Protein AF-0000000075448294 (afdb_homodimer)

Structure (mmCIF, N/CA/C/O backbone):
data_AF-0000000075448294-model_v1
#
loop_
_entity.id
_entity.type
_entity.pdbx_description
1 polymer 'Transcription factor domain-containing protein'
#
loop_
_atom_site.group_PDB
_atom_site.id
_atom_site.type_symbol
_atom_site.label_atom_id
_atom_site.label_alt_id
_atom_site.label_comp_id
_atom_site.label_asym_id
_atom_site.label_entity_id
_atom_site.label_seq_id
_atom_site.pdbx_PDB_ins_code
_atom_site.Cartn_x
_atom_site.Cartn_y
_atom_site.Cartn_z
_atom_site.occupancy
_atom_site.B_iso_or_equiv
_atom_site.auth_seq_id
_atom_site.auth_comp_id
_atom_site.auth_asym_id
_atom_site.auth_atom_id
_atom_site.pdbx_PDB_model_num
ATOM 1 N N . MET A 1 1 ? 16.609 -16.453 -26.078 1 81.44 1 MET A N 1
ATOM 2 C CA . MET A 1 1 ? 15.391 -16.891 -26.766 1 81.44 1 MET A CA 1
ATOM 3 C C . MET A 1 1 ? 14.781 -18.109 -26.094 1 81.44 1 MET A C 1
ATOM 5 O O . MET A 1 1 ? 13.57 -18.172 -25.875 1 81.44 1 MET A O 1
ATOM 9 N N . ARG A 1 2 ? 15.641 -18.953 -25.547 1 88.62 2 ARG A N 1
ATOM 10 C CA . ARG A 1 2 ? 15.117 -20.141 -24.859 1 88.62 2 ARG A CA 1
ATOM 11 C C . ARG A 1 2 ? 14.398 -19.75 -23.578 1 88.62 2 ARG A C 1
ATOM 13 O O . ARG A 1 2 ? 13.32 -20.266 -23.281 1 88.62 2 ARG A O 1
ATOM 20 N N . LEU A 1 3 ? 14.961 -18.812 -22.859 1 92.94 3 LEU A N 1
ATOM 21 C CA . LEU A 1 3 ? 14.359 -18.359 -21.594 1 92.94 3 LEU A CA 1
ATOM 22 C C . LEU A 1 3 ? 12.977 -17.766 -21.844 1 92.94 3 LEU A C 1
ATOM 24 O O . LEU A 1 3 ? 12.031 -18.047 -21.109 1 92.94 3 LEU A O 1
ATOM 28 N N . LEU A 1 4 ? 12.898 -17 -22.859 1 94.06 4 LEU A N 1
ATOM 29 C CA . LEU A 1 4 ? 11.625 -16.344 -23.172 1 94.06 4 LEU A CA 1
ATOM 30 C C . LEU A 1 4 ? 10.594 -17.375 -23.625 1 94.06 4 LEU A C 1
ATOM 32 O O . LEU A 1 4 ? 9.422 -17.281 -23.281 1 94.06 4 LEU A O 1
ATOM 36 N N . GLY A 1 5 ? 11.047 -18.312 -24.406 1 94.44 5 GLY A N 1
ATOM 37 C CA . GLY A 1 5 ? 10.164 -19.391 -24.812 1 94.44 5 GLY A CA 1
ATOM 38 C C . GLY A 1 5 ? 9.609 -20.172 -23.641 1 94.44 5 GLY A C 1
ATOM 39 O O . GLY A 1 5 ? 8.414 -20.484 -23.594 1 94.44 5 GLY A O 1
ATOM 40 N N . ASP A 1 6 ? 10.508 -20.484 -22.703 1 95.94 6 ASP A N 1
ATOM 41 C CA . ASP A 1 6 ? 10.086 -21.234 -21.516 1 95.94 6 ASP A CA 1
ATOM 42 C C . ASP A 1 6 ? 9.109 -20.422 -20.672 1 95.94 6 ASP A C 1
ATOM 44 O O . ASP A 1 6 ? 8.188 -20.984 -20.078 1 95.94 6 ASP A O 1
ATOM 48 N N . TRP A 1 7 ? 9.344 -19.094 -20.578 1 97.25 7 TRP A N 1
ATOM 49 C CA . TRP A 1 7 ? 8.391 -18.266 -19.844 1 97.25 7 TRP A CA 1
ATOM 50 C C . TRP A 1 7 ? 6.98 -18.422 -20.406 1 97.25 7 TRP A C 1
ATOM 52 O O . TRP A 1 7 ? 6.035 -18.703 -19.656 1 97.25 7 TRP A O 1
ATOM 62 N N . PHE A 1 8 ? 6.809 -18.312 -21.688 1 97.06 8 PHE A N 1
ATOM 63 C CA . PHE A 1 8 ? 5.492 -18.359 -22.312 1 97.06 8 PHE A CA 1
ATOM 64 C C . PHE A 1 8 ? 4.934 -19.781 -22.281 1 97.06 8 PHE A C 1
ATOM 66 O O . PHE A 1 8 ? 3.729 -19.969 -22.094 1 97.06 8 PHE A O 1
ATOM 73 N N . ASN A 1 9 ? 5.766 -20.766 -22.375 1 95.38 9 ASN A N 1
ATOM 74 C CA . ASN A 1 9 ? 5.297 -22.141 -22.469 1 95.38 9 ASN A CA 1
ATOM 75 C C . ASN A 1 9 ? 4.953 -22.703 -21.094 1 95.38 9 ASN A C 1
ATOM 77 O O . ASN A 1 9 ? 4.031 -23.516 -20.969 1 95.38 9 ASN A O 1
ATOM 81 N N . VAL A 1 10 ? 5.703 -22.234 -20.094 1 95.56 10 VAL A N 1
ATOM 82 C CA . VAL A 1 10 ? 5.637 -22.938 -18.828 1 95.56 10 VAL A CA 1
ATOM 83 C C . VAL A 1 10 ? 5.086 -22.016 -17.75 1 95.56 10 VAL A C 1
ATOM 85 O O . VAL A 1 10 ? 4.301 -22.438 -16.891 1 95.56 10 VAL A O 1
ATOM 88 N N . ILE A 1 11 ? 5.398 -20.734 -17.734 1 96.62 11 ILE A N 1
ATOM 89 C CA . ILE A 1 11 ? 5.125 -19.844 -16.609 1 96.62 11 ILE A CA 1
ATOM 90 C C . ILE A 1 11 ? 3.867 -19.016 -16.891 1 96.62 11 ILE A C 1
ATOM 92 O O . ILE A 1 11 ? 3.096 -18.719 -15.984 1 96.62 11 ILE A O 1
ATOM 96 N N . HIS A 1 12 ? 3.59 -18.734 -18.125 1 97.5 12 HIS A N 1
ATOM 97 C CA . HIS A 1 12 ? 2.473 -17.906 -18.562 1 97.5 12 HIS A CA 1
ATOM 98 C C . HIS A 1 12 ? 1.155 -18.406 -17.984 1 97.5 12 HIS A C 1
ATOM 100 O O . HIS A 1 12 ? 0.31 -17.609 -17.578 1 97.5 12 HIS A O 1
ATOM 106 N N . PRO A 1 13 ? 0.866 -19.688 -17.859 1 97.69 13 PRO A N 1
ATOM 107 C CA . PRO A 1 13 ? -0.42 -20.156 -17.328 1 97.69 13 PRO A CA 1
ATOM 108 C C . PRO A 1 13 ? -0.688 -19.656 -15.906 1 97.69 13 PRO A C 1
ATOM 110 O O . PRO A 1 13 ? -1.845 -19.453 -15.523 1 97.69 13 PRO A O 1
ATOM 113 N N . LEU A 1 14 ? 0.4 -19.406 -15.188 1 97.94 14 LEU A N 1
ATOM 114 C CA . LEU A 1 14 ? 0.233 -18.953 -13.812 1 97.94 14 LEU A CA 1
ATOM 115 C C . LEU A 1 14 ? 0.312 -17.438 -13.727 1 97.94 14 LEU A C 1
ATOM 117 O O . LEU A 1 14 ? -0.159 -16.828 -12.758 1 97.94 14 LEU A O 1
ATOM 121 N N . ALA A 1 15 ? 0.949 -16.828 -14.664 1 98 15 ALA A N 1
ATOM 122 C CA . ALA A 1 15 ? 1.128 -15.375 -14.672 1 98 15 ALA A CA 1
ATOM 123 C C . ALA A 1 15 ? 0.874 -14.797 -16.062 1 98 15 ALA A C 1
ATOM 125 O O . ALA A 1 15 ? 1.783 -14.258 -16.703 1 98 15 ALA A O 1
ATOM 126 N N . PRO A 1 16 ? -0.396 -14.875 -16.484 1 98.19 16 PRO A N 1
ATOM 127 C CA . PRO A 1 16 ? -0.732 -14.445 -17.844 1 98.19 16 PRO A CA 1
ATOM 128 C C . PRO A 1 16 ? -0.773 -12.922 -17.984 1 98.19 16 PRO A C 1
ATOM 130 O O . PRO A 1 16 ? -1.819 -12.359 -18.312 1 98.19 16 PRO A O 1
ATOM 133 N N . ILE A 1 17 ? 0.398 -12.297 -17.891 1 98.31 17 ILE A N 1
ATOM 134 C CA . ILE A 1 17 ? 0.43 -10.844 -17.797 1 98.31 17 ILE A CA 1
ATOM 135 C C . ILE A 1 17 ? 1.196 -10.273 -19 1 98.31 17 ILE A C 1
ATOM 137 O O . ILE A 1 17 ? 1.538 -9.086 -19 1 98.31 17 ILE A O 1
ATOM 141 N N . LEU A 1 18 ? 1.558 -11.062 -20.031 1 98 18 LEU A N 1
ATOM 142 C CA . LEU A 1 18 ? 2.176 -10.609 -21.266 1 98 18 LEU A CA 1
ATOM 143 C C . LEU A 1 18 ? 1.473 -11.211 -22.484 1 98 18 LEU A C 1
ATOM 145 O O . LEU A 1 18 ? 1.037 -12.367 -22.438 1 98 18 LEU A O 1
ATOM 149 N N . LEU A 1 19 ? 1.337 -10.461 -23.484 1 96.44 19 LEU A N 1
ATOM 150 C CA . LEU A 1 19 ? 0.931 -10.961 -24.797 1 96.44 19 LEU A CA 1
ATOM 151 C C . LEU A 1 19 ? 2.143 -11.406 -25.609 1 96.44 19 LEU A C 1
ATOM 153 O O . LEU A 1 19 ? 3.008 -10.594 -25.938 1 96.44 19 LEU A O 1
ATOM 157 N N . ARG A 1 20 ? 2.141 -12.656 -25.953 1 95.88 20 ARG A N 1
ATOM 158 C CA . ARG A 1 20 ? 3.334 -13.242 -26.547 1 95.88 20 ARG A CA 1
ATOM 159 C C . ARG A 1 20 ? 3.686 -12.547 -27.859 1 95.88 20 ARG A C 1
ATOM 161 O O . ARG A 1 20 ? 4.82 -12.102 -28.047 1 95.88 20 ARG A O 1
ATOM 168 N N . ARG A 1 21 ? 2.742 -12.391 -28.781 1 93 21 ARG A N 1
ATOM 169 C CA . ARG A 1 21 ? 3.012 -11.82 -30.109 1 93 21 ARG A CA 1
ATOM 170 C C . ARG A 1 21 ? 3.516 -10.383 -29.984 1 93 21 ARG A C 1
ATOM 172 O O . ARG A 1 21 ? 4.512 -10.023 -30.609 1 93 21 ARG A O 1
ATOM 179 N N . ARG A 1 22 ? 2.85 -9.617 -29.203 1 92.81 22 ARG A N 1
ATOM 180 C CA . ARG A 1 22 ? 3.232 -8.227 -29 1 92.81 22 ARG A CA 1
ATOM 181 C C . ARG A 1 22 ? 4.633 -8.117 -28.406 1 92.81 22 ARG A C 1
ATOM 183 O O . ARG A 1 22 ? 5.438 -7.289 -28.844 1 92.81 22 ARG A O 1
ATOM 190 N N . PHE A 1 23 ? 4.93 -8.914 -27.453 1 95.88 23 PHE A N 1
ATOM 191 C CA . PHE A 1 23 ? 6.219 -8.914 -26.766 1 95.88 23 PHE A CA 1
ATOM 192 C C . PHE A 1 23 ? 7.34 -9.305 -27.734 1 95.88 23 PHE A C 1
ATOM 194 O O . PHE A 1 23 ? 8.352 -8.609 -27.828 1 95.88 23 PHE A O 1
ATOM 201 N N . LEU A 1 24 ? 7.121 -10.391 -28.438 1 94.38 24 LEU A N 1
ATOM 202 C CA . LEU A 1 24 ? 8.148 -10.906 -29.344 1 94.38 24 LEU A CA 1
ATOM 203 C C . LEU A 1 24 ? 8.352 -9.977 -30.531 1 94.38 24 LEU A C 1
ATOM 205 O O . LEU A 1 24 ? 9.477 -9.836 -31.031 1 94.38 24 LEU A O 1
ATOM 209 N N . GLN A 1 25 ? 7.293 -9.359 -31 1 92.94 25 GLN A N 1
ATOM 210 C CA . GLN A 1 25 ? 7.422 -8.383 -32.094 1 92.94 25 GLN A CA 1
ATOM 211 C C . GLN A 1 25 ? 8.281 -7.199 -31.656 1 92.94 25 GLN A C 1
ATOM 213 O O . GLN A 1 25 ? 9.156 -6.762 -32.406 1 92.94 25 GLN A O 1
ATOM 218 N N . ARG A 1 26 ? 8.031 -6.699 -30.438 1 95.38 26 ARG A N 1
ATOM 219 C CA . ARG A 1 26 ? 8.828 -5.59 -29.922 1 95.38 26 ARG A CA 1
ATOM 220 C C . ARG A 1 26 ? 10.297 -5.992 -29.797 1 95.38 26 ARG A C 1
ATOM 222 O O . ARG A 1 26 ? 11.188 -5.199 -30.094 1 95.38 26 ARG A O 1
ATOM 229 N N . LEU A 1 27 ? 10.508 -7.211 -29.359 1 95.38 27 LEU A N 1
ATOM 230 C CA . LEU A 1 27 ? 11.875 -7.707 -29.203 1 95.38 27 LEU A CA 1
ATOM 231 C C . LEU A 1 27 ? 12.57 -7.832 -30.547 1 95.38 27 LEU A C 1
ATOM 233 O O . LEU A 1 27 ? 13.719 -7.41 -30.703 1 95.38 27 LEU A O 1
ATOM 237 N N . GLN A 1 28 ? 11.891 -8.336 -31.516 1 93.44 28 GLN A N 1
ATOM 238 C CA . GLN A 1 28 ? 12.445 -8.547 -32.844 1 93.44 28 GLN A CA 1
ATOM 239 C C . GLN A 1 28 ? 12.75 -7.219 -33.531 1 93.44 28 GLN A C 1
ATOM 241 O O . GLN A 1 28 ? 13.703 -7.121 -34.312 1 93.44 28 GLN A O 1
ATOM 246 N N . GLN A 1 29 ? 11.961 -6.273 -33.219 1 95.12 29 GLN A N 1
ATOM 247 C CA . GLN A 1 29 ? 12.125 -4.953 -33.844 1 95.12 29 GLN A CA 1
ATOM 248 C C . GLN A 1 29 ? 13.258 -4.184 -33.156 1 95.12 29 GLN A C 1
ATOM 250 O O . GLN A 1 29 ? 13.547 -3.041 -33.531 1 95.12 29 GLN A O 1
ATOM 255 N N . GLY A 1 30 ? 13.844 -4.711 -32.125 1 95.81 30 GLY A N 1
ATOM 256 C CA . GLY A 1 30 ? 14.977 -4.086 -31.453 1 95.81 30 GLY A CA 1
ATOM 257 C C . GLY A 1 30 ? 14.57 -3.031 -30.438 1 95.81 30 GLY A C 1
ATOM 258 O O . GLY A 1 30 ? 15.367 -2.162 -30.078 1 95.81 30 GLY A O 1
ATOM 259 N N . VAL A 1 31 ? 13.375 -3.113 -29.969 1 96.31 31 VAL A N 1
ATOM 260 C CA . VAL A 1 31 ? 12.875 -2.111 -29.031 1 96.31 31 VAL A CA 1
ATOM 261 C C . VAL A 1 31 ? 13.68 -2.164 -27.734 1 96.31 31 VAL A C 1
ATOM 263 O O . VAL A 1 31 ? 13.898 -1.137 -27.094 1 96.31 31 VAL A O 1
ATOM 266 N N . ALA A 1 32 ? 14.164 -3.281 -27.312 1 95.69 32 ALA A N 1
ATOM 267 C CA . ALA A 1 32 ? 14.906 -3.451 -26.078 1 95.69 32 ALA A CA 1
ATOM 268 C C . ALA A 1 32 ? 16.234 -2.691 -26.125 1 95.69 32 ALA A C 1
ATOM 270 O O . ALA A 1 32 ? 16.812 -2.377 -25.078 1 95.69 32 ALA A O 1
ATOM 271 N N . ASP A 1 33 ? 16.703 -2.371 -27.328 1 95.31 33 ASP A N 1
ATOM 272 C CA . ASP A 1 33 ? 17.984 -1.683 -27.484 1 95.31 33 ASP A CA 1
ATOM 273 C C . ASP A 1 33 ? 17.828 -0.178 -27.266 1 95.31 33 ASP A C 1
ATOM 275 O O . ASP A 1 33 ? 18.797 0.519 -26.984 1 95.31 33 ASP A O 1
ATOM 279 N N . VAL A 1 34 ? 16.609 0.287 -27.422 1 95.62 34 VAL A N 1
ATOM 280 C CA . VAL A 1 34 ? 16.438 1.736 -27.391 1 95.62 34 VAL A CA 1
ATOM 281 C C . VAL A 1 34 ? 15.523 2.133 -26.234 1 95.62 34 VAL A C 1
ATOM 283 O O . VAL A 1 34 ? 15.578 3.266 -25.766 1 95.62 34 VAL A O 1
ATOM 286 N N . ASP A 1 35 ? 14.664 1.287 -25.859 1 96.06 35 ASP A N 1
ATOM 287 C CA . ASP A 1 35 ? 13.734 1.533 -24.766 1 96.06 35 ASP A CA 1
ATOM 288 C C . ASP A 1 35 ? 14.18 0.826 -23.484 1 96.06 35 ASP A C 1
ATOM 290 O O . ASP A 1 35 ? 14.016 -0.388 -23.359 1 96.06 35 ASP A O 1
ATOM 294 N N . ALA A 1 36 ? 14.648 1.613 -22.547 1 94.75 36 ALA A N 1
ATOM 295 C CA . ALA A 1 36 ? 15.219 1.085 -21.312 1 94.75 36 ALA A CA 1
ATOM 296 C C . ALA A 1 36 ? 14.172 0.316 -20.516 1 94.75 36 ALA A C 1
ATOM 298 O O . ALA A 1 36 ? 14.492 -0.686 -19.859 1 94.75 36 ALA A O 1
ATOM 299 N N . GLU A 1 37 ? 13.039 0.784 -20.547 1 95.81 37 GLU A N 1
ATOM 300 C CA . GLU A 1 37 ? 11.977 0.133 -19.781 1 95.81 37 GLU A CA 1
ATOM 301 C C . GLU A 1 37 ? 11.648 -1.242 -20.359 1 95.81 37 GLU A C 1
ATOM 303 O O . GLU A 1 37 ? 11.516 -2.217 -19.609 1 95.81 37 GLU A O 1
ATOM 308 N N . PHE A 1 38 ? 11.492 -1.308 -21.672 1 97.94 38 PHE A N 1
ATOM 309 C CA . PHE A 1 38 ? 11.227 -2.604 -22.297 1 97.94 38 PHE A CA 1
ATOM 310 C C . PHE A 1 38 ? 12.422 -3.539 -22.109 1 97.94 38 PHE A C 1
ATOM 312 O O . PHE A 1 38 ? 12.242 -4.742 -21.906 1 97.94 38 PHE A O 1
ATOM 319 N N . CYS A 1 39 ? 13.609 -2.975 -22.219 1 98.44 39 CYS A N 1
ATOM 320 C CA . CYS A 1 39 ? 14.797 -3.779 -21.938 1 98.44 39 CYS A CA 1
ATOM 321 C C . CYS A 1 39 ? 14.727 -4.383 -20.547 1 98.44 39 CYS A C 1
ATOM 323 O O . CYS A 1 39 ? 14.992 -5.57 -20.359 1 98.44 39 CYS A O 1
ATOM 325 N N . GLY A 1 40 ? 14.375 -3.555 -19.547 1 98.38 40 GLY A N 1
ATOM 326 C CA . GLY A 1 40 ? 14.195 -4.047 -18.188 1 98.38 40 GLY A CA 1
ATOM 327 C C . GLY A 1 40 ? 13.133 -5.133 -18.078 1 98.38 40 GLY A C 1
ATOM 328 O O . GLY A 1 40 ? 13.297 -6.09 -17.328 1 98.38 40 GLY A O 1
ATOM 329 N N . LEU A 1 41 ? 12.055 -4.973 -18.812 1 98.62 41 LEU A N 1
ATOM 330 C CA . LEU A 1 41 ? 11.008 -5.984 -18.828 1 98.62 41 LEU A CA 1
ATOM 331 C C . LEU A 1 41 ? 11.539 -7.316 -19.344 1 98.62 41 LEU A C 1
ATOM 333 O O . LEU A 1 41 ? 11.266 -8.367 -18.766 1 98.62 41 LEU A O 1
ATOM 337 N N . VAL A 1 42 ? 12.305 -7.246 -20.438 1 98.56 42 VAL A N 1
ATOM 338 C CA . VAL A 1 42 ? 12.883 -8.453 -21.016 1 98.56 42 VAL A CA 1
ATOM 339 C C . VAL A 1 42 ? 13.766 -9.148 -19.984 1 98.56 42 VAL A C 1
ATOM 341 O O . VAL A 1 42 ? 13.648 -10.352 -19.766 1 98.56 42 VAL A O 1
ATOM 344 N N . ILE A 1 43 ? 14.641 -8.398 -19.328 1 98.38 43 ILE A N 1
ATOM 345 C CA . ILE A 1 43 ? 15.547 -8.938 -18.328 1 98.38 43 ILE A CA 1
ATOM 346 C C . ILE A 1 43 ? 14.742 -9.523 -17.156 1 98.38 43 ILE A C 1
ATOM 348 O O . ILE A 1 43 ? 15.094 -10.57 -16.625 1 98.38 43 ILE A O 1
ATOM 352 N N . SER A 1 44 ? 13.656 -8.836 -16.781 1 98.56 44 SER A N 1
ATOM 353 C CA . SER A 1 44 ? 12.82 -9.305 -15.68 1 98.56 44 SER A CA 1
ATOM 354 C C . SER A 1 44 ? 12.172 -10.641 -16.016 1 98.56 44 SER A C 1
ATOM 356 O O . SER A 1 44 ? 12 -11.492 -15.133 1 98.56 44 SER A O 1
ATOM 358 N N . VAL A 1 45 ? 11.734 -10.852 -17.25 1 98.5 45 VAL A N 1
ATOM 359 C CA . VAL A 1 45 ? 11.164 -12.117 -17.688 1 98.5 45 VAL A CA 1
ATOM 360 C C . VAL A 1 45 ? 12.203 -13.227 -17.578 1 98.5 45 VAL A C 1
ATOM 362 O O . VAL A 1 45 ? 11.898 -14.336 -17.125 1 98.5 45 VAL A O 1
ATOM 365 N N . CYS A 1 46 ? 13.43 -12.906 -17.969 1 98.12 46 CYS A N 1
ATOM 366 C CA . CYS A 1 46 ? 14.516 -13.875 -17.828 1 98.12 46 CYS A CA 1
ATOM 367 C C . CYS A 1 46 ? 14.734 -14.25 -16.375 1 98.12 46 CYS A C 1
ATOM 369 O O . CYS A 1 46 ? 14.875 -15.43 -16.047 1 98.12 46 CYS A O 1
ATOM 371 N N . ALA A 1 47 ? 14.75 -13.234 -15.492 1 97.81 47 ALA A N 1
ATOM 372 C CA . ALA A 1 47 ? 14.93 -13.484 -14.062 1 97.81 47 ALA A CA 1
ATOM 373 C C . ALA A 1 47 ? 13.812 -14.367 -13.516 1 97.81 47 ALA A C 1
ATOM 375 O O . ALA A 1 47 ? 14.078 -15.328 -12.781 1 97.81 47 ALA A O 1
ATOM 376 N N . ALA A 1 48 ? 12.594 -14.07 -13.859 1 97.31 48 ALA A N 1
ATOM 377 C CA . ALA A 1 48 ? 11.445 -14.836 -13.383 1 97.31 48 ALA A CA 1
ATOM 378 C C . ALA A 1 48 ? 11.5 -16.281 -13.883 1 97.31 48 ALA A C 1
ATOM 380 O O . ALA A 1 48 ? 11.156 -17.203 -13.148 1 97.31 48 ALA A O 1
ATOM 381 N N . THR A 1 49 ? 11.922 -16.453 -15.125 1 97.44 49 THR A N 1
ATOM 382 C CA . THR A 1 49 ? 12.023 -17.797 -15.703 1 97.44 49 THR A CA 1
ATOM 383 C C . THR A 1 49 ? 13.078 -18.609 -14.969 1 97.44 49 THR A C 1
ATOM 385 O O . THR A 1 49 ? 12.82 -19.75 -14.578 1 97.44 49 THR A O 1
ATOM 388 N N . LYS A 1 50 ? 14.227 -18 -14.789 1 96 50 LYS A N 1
ATOM 389 C CA . LYS A 1 50 ? 15.297 -18.703 -14.094 1 96 50 LYS A CA 1
ATOM 390 C C . LYS A 1 50 ? 14.883 -19.047 -12.664 1 96 50 LYS A C 1
ATOM 392 O O . LYS A 1 50 ? 15.188 -20.125 -12.164 1 96 50 LYS A O 1
ATOM 397 N N . ALA A 1 51 ? 14.211 -18.125 -12.008 1 95 51 ALA A N 1
ATOM 398 C CA . ALA A 1 51 ? 13.773 -18.359 -10.633 1 95 51 ALA A CA 1
ATOM 399 C C . ALA A 1 51 ? 12.758 -19.5 -10.562 1 95 51 ALA A C 1
ATOM 401 O O . ALA A 1 51 ? 12.742 -20.266 -9.602 1 95 51 ALA A O 1
ATOM 402 N N . THR A 1 52 ? 11.875 -19.625 -11.555 1 94.56 52 THR A N 1
ATOM 403 C CA . THR A 1 52 ? 10.805 -20.609 -11.578 1 94.56 52 THR A CA 1
ATOM 404 C C . THR A 1 52 ? 11.359 -21.984 -11.969 1 94.56 52 THR A C 1
ATOM 406 O O . THR A 1 52 ? 10.883 -23.016 -11.477 1 94.56 52 THR A O 1
ATOM 409 N N . LEU A 1 53 ? 12.375 -21.953 -12.906 1 93.12 53 LEU A N 1
ATOM 410 C CA . LEU A 1 53 ? 12.969 -23.203 -13.406 1 93.12 53 LEU A CA 1
ATOM 411 C C . LEU A 1 53 ? 14.453 -23.266 -13.062 1 93.12 53 LEU A C 1
ATOM 413 O O . LEU A 1 53 ? 15.297 -23.25 -13.961 1 93.12 53 LEU A O 1
ATOM 417 N N . PRO A 1 54 ? 14.719 -23.453 -11.828 1 88.31 54 PRO A N 1
ATOM 418 C CA . PRO A 1 54 ? 16.125 -23.406 -11.422 1 88.31 54 PRO A CA 1
ATOM 419 C C . PRO A 1 54 ? 16.953 -24.547 -12.023 1 88.31 54 PRO A C 1
ATOM 421 O O . PRO A 1 54 ? 18.172 -24.422 -12.164 1 88.31 54 PRO A O 1
ATOM 424 N N . ARG A 1 55 ? 16.344 -25.609 -12.406 1 87.12 55 ARG A N 1
ATOM 425 C CA . ARG A 1 55 ? 17.047 -26.766 -12.945 1 87.12 55 ARG A CA 1
ATOM 426 C C . ARG A 1 55 ? 17.281 -26.609 -14.438 1 87.12 55 ARG A C 1
ATOM 428 O O . ARG A 1 55 ? 18.047 -27.391 -15.039 1 87.12 55 ARG A O 1
ATOM 435 N N . GLY A 1 56 ? 16.609 -25.625 -15 1 87.31 56 GLY A N 1
ATOM 436 C CA . GLY A 1 56 ? 16.828 -25.375 -16.406 1 87.31 56 GLY A CA 1
ATOM 437 C C . GLY A 1 56 ? 18.234 -24.859 -16.719 1 87.31 56 GLY A C 1
ATOM 438 O O . GLY A 1 56 ? 18.797 -24.094 -15.938 1 87.31 56 GLY A O 1
ATOM 439 N N . ASP A 1 57 ? 18.734 -25.344 -17.859 1 89.25 57 ASP A N 1
ATOM 440 C CA . ASP A 1 57 ? 20.062 -24.875 -18.297 1 89.25 57 ASP A CA 1
ATOM 441 C C . ASP A 1 57 ? 19.938 -23.594 -19.109 1 89.25 57 ASP A C 1
ATOM 443 O O . ASP A 1 57 ? 19.594 -23.625 -20.297 1 89.25 57 ASP A O 1
ATOM 447 N N . TYR A 1 58 ? 20.25 -22.516 -18.469 1 92.56 58 TYR A N 1
ATOM 448 C CA . TYR A 1 58 ? 20.156 -21.219 -19.125 1 92.56 58 TYR A CA 1
ATOM 449 C C . TYR A 1 58 ? 21.516 -20.516 -19.156 1 92.56 58 TYR A C 1
ATOM 451 O O . TYR A 1 58 ? 21.578 -19.281 -19.125 1 92.56 58 TYR A O 1
ATOM 459 N N . GLY A 1 59 ? 22.594 -21.359 -19.125 1 91.12 59 GLY A N 1
ATOM 460 C CA . GLY A 1 59 ? 23.922 -20.766 -19.156 1 91.12 59 GLY A CA 1
ATOM 461 C C . GLY A 1 59 ? 24.234 -19.969 -17.906 1 91.12 59 GLY A C 1
ATOM 462 O O . GLY A 1 59 ? 24.031 -20.453 -16.781 1 91.12 59 GLY A O 1
ATOM 463 N N . PRO A 1 60 ? 24.766 -18.797 -18.078 1 90.69 60 PRO A N 1
ATOM 464 C CA . PRO A 1 60 ? 25.219 -18 -16.922 1 90.69 60 PRO A CA 1
ATOM 465 C C . PRO A 1 60 ? 24.094 -17.188 -16.297 1 90.69 60 PRO A C 1
ATOM 467 O O . PRO A 1 60 ? 24.312 -16.469 -15.32 1 90.69 60 PRO A O 1
ATOM 470 N N . VAL A 1 61 ? 22.922 -17.297 -16.797 1 94.19 61 VAL A N 1
ATOM 471 C CA . VAL A 1 61 ? 21.812 -16.453 -16.328 1 94.19 61 VAL A CA 1
ATOM 472 C C . VAL A 1 61 ? 21.375 -16.906 -14.93 1 94.19 61 VAL A C 1
ATOM 474 O O . VAL A 1 61 ? 21.094 -18.094 -14.719 1 94.19 61 VAL A O 1
ATOM 477 N N . THR A 1 62 ? 21.484 -16.031 -13.992 1 95.12 62 THR A N 1
ATOM 478 C CA . THR A 1 62 ? 20.938 -16.188 -12.648 1 95.12 62 THR A CA 1
ATOM 479 C C . THR A 1 62 ? 20.062 -14.977 -12.289 1 95.12 62 THR A C 1
ATOM 481 O O . THR A 1 62 ? 20.125 -13.945 -12.953 1 95.12 62 THR A O 1
ATOM 484 N N . VAL A 1 63 ? 19.25 -15.18 -11.305 1 95.81 63 VAL A N 1
ATOM 485 C CA . VAL A 1 63 ? 18.453 -14.055 -10.859 1 95.81 63 VAL A CA 1
ATOM 486 C C . VAL A 1 63 ? 19.359 -12.906 -10.422 1 95.81 63 VAL A C 1
ATOM 488 O O . VAL A 1 63 ? 19.125 -11.75 -10.789 1 95.81 63 VAL A O 1
ATOM 491 N N . ASP A 1 64 ? 20.453 -13.211 -9.711 1 95.31 64 ASP A N 1
ATOM 492 C CA . ASP A 1 64 ? 21.391 -12.195 -9.242 1 95.31 64 ASP A CA 1
ATOM 493 C C . ASP A 1 64 ? 22.078 -11.5 -10.414 1 95.31 64 ASP A C 1
ATOM 495 O O . ASP A 1 64 ? 22.297 -10.289 -10.383 1 95.31 64 ASP A O 1
ATOM 499 N N . TYR A 1 65 ? 22.406 -12.281 -11.391 1 96.88 65 TYR A N 1
ATOM 500 C CA . TYR A 1 65 ? 23 -11.688 -12.586 1 96.88 65 TYR A CA 1
ATOM 501 C C . TYR A 1 65 ? 22.047 -10.688 -13.234 1 96.88 65 TYR A C 1
ATOM 503 O O . TYR A 1 65 ? 22.469 -9.609 -13.648 1 96.88 65 TYR A O 1
ATOM 511 N N . CYS A 1 66 ? 20.766 -11.062 -13.352 1 97.75 66 CYS A N 1
ATOM 512 C CA . CYS A 1 66 ? 19.766 -10.188 -13.945 1 97.75 66 CYS A CA 1
ATOM 513 C C . CYS A 1 66 ? 19.609 -8.906 -13.125 1 97.75 66 CYS A C 1
ATOM 515 O O . CYS A 1 66 ? 19.547 -7.809 -13.688 1 97.75 66 CYS A O 1
ATOM 517 N N . VAL A 1 67 ? 19.578 -9.078 -11.82 1 97.25 67 VAL A N 1
ATOM 518 C CA . VAL A 1 67 ? 19.438 -7.941 -10.922 1 97.25 67 VAL A CA 1
ATOM 519 C C . VAL A 1 67 ? 20.641 -7.02 -11.039 1 97.25 67 VAL A C 1
ATOM 521 O O . VAL A 1 67 ? 20.5 -5.797 -11.133 1 97.25 67 VAL A O 1
ATOM 524 N N . ASP A 1 68 ? 21.859 -7.594 -11.086 1 97.31 68 ASP A N 1
ATOM 525 C CA . ASP A 1 68 ? 23.094 -6.824 -11.273 1 97.31 68 ASP A CA 1
ATOM 526 C C . ASP A 1 68 ? 23.062 -6.07 -12.602 1 97.31 68 ASP A C 1
ATOM 528 O O . ASP A 1 68 ? 23.516 -4.926 -12.68 1 97.31 68 ASP A O 1
ATOM 532 N N . PHE A 1 69 ? 22.578 -6.734 -13.586 1 97.38 69 PHE A N 1
ATOM 533 C CA . PHE A 1 69 ? 22.5 -6.141 -14.914 1 97.38 69 PHE A CA 1
ATOM 534 C C . PHE A 1 69 ? 21.578 -4.926 -14.906 1 97.38 69 PHE A C 1
ATOM 536 O O . PHE A 1 69 ? 21.906 -3.887 -15.484 1 97.38 69 PHE A O 1
ATOM 543 N N . LEU A 1 70 ? 20.375 -5.051 -14.266 1 97.69 70 LEU A N 1
ATOM 544 C CA . LEU A 1 70 ? 19.438 -3.945 -14.172 1 97.69 70 LEU A CA 1
ATOM 545 C C . LEU A 1 70 ? 20.078 -2.738 -13.492 1 97.69 70 LEU A C 1
ATOM 547 O O . LEU A 1 70 ? 19.984 -1.617 -13.992 1 97.69 70 LEU A O 1
ATOM 551 N N . ASP A 1 71 ? 20.766 -2.965 -12.414 1 96.31 71 ASP A N 1
ATOM 552 C CA . ASP A 1 71 ? 21.375 -1.882 -11.656 1 96.31 71 ASP A CA 1
ATOM 553 C C . ASP A 1 71 ? 22.547 -1.271 -12.422 1 96.31 71 ASP A C 1
ATOM 555 O O . ASP A 1 71 ? 22.672 -0.047 -12.5 1 96.31 71 ASP A O 1
ATOM 559 N N . ALA A 1 72 ? 23.391 -2.1 -13.016 1 96.38 72 ALA A N 1
ATOM 560 C CA . ALA A 1 72 ? 24.594 -1.646 -13.719 1 96.38 72 ALA A CA 1
ATOM 561 C C . ALA A 1 72 ? 24.234 -0.767 -14.906 1 96.38 72 ALA A C 1
ATOM 563 O O . ALA A 1 72 ? 24.953 0.168 -15.25 1 96.38 72 ALA A O 1
ATOM 564 N N . HIS A 1 73 ? 23.109 -1.056 -15.5 1 95.94 73 HIS A N 1
ATOM 565 C CA . HIS A 1 73 ? 22.75 -0.339 -16.719 1 95.94 73 HIS A CA 1
ATOM 566 C C . HIS A 1 73 ? 21.641 0.674 -16.453 1 95.94 73 HIS A C 1
ATOM 568 O O . HIS A 1 73 ? 21.094 1.265 -17.391 1 95.94 73 HIS A O 1
ATOM 574 N N . GLY A 1 74 ? 21.25 0.823 -15.234 1 93.56 74 GLY A N 1
ATOM 575 C CA . GLY A 1 74 ? 20.266 1.82 -14.844 1 93.56 74 GLY A CA 1
ATOM 576 C C . GLY A 1 74 ? 18.891 1.541 -15.398 1 93.56 74 GLY A C 1
ATOM 577 O O . GLY A 1 74 ? 18.156 2.467 -15.766 1 93.56 74 GLY A O 1
ATOM 578 N N . LEU A 1 75 ? 18.562 0.235 -15.555 1 95.38 75 LEU A N 1
ATOM 579 C CA . LEU A 1 75 ? 17.266 -0.149 -16.062 1 95.38 75 LEU A CA 1
ATOM 580 C C . LEU A 1 75 ? 16.219 -0.171 -14.953 1 95.38 75 LEU A C 1
ATOM 582 O O . LEU A 1 75 ? 16.516 -0.596 -13.836 1 95.38 75 LEU A O 1
ATOM 586 N N . LEU A 1 76 ? 14.961 0.298 -15.188 1 94.81 76 LEU A N 1
ATOM 587 C CA . LEU A 1 76 ? 13.82 0.333 -14.281 1 94.81 76 LEU A CA 1
ATOM 588 C C . LEU A 1 76 ? 14.094 1.262 -13.102 1 94.81 76 LEU A C 1
ATOM 590 O O . LEU A 1 76 ? 13.562 1.058 -12.008 1 94.81 76 LEU A O 1
ATOM 594 N N . LYS A 1 77 ? 14.977 2.176 -13.297 1 91.06 77 LYS A N 1
ATOM 595 C CA . LYS A 1 77 ? 15.258 3.16 -12.258 1 91.06 77 LYS A CA 1
ATOM 596 C C . LYS A 1 77 ? 14.211 4.266 -12.242 1 91.06 77 LYS A C 1
ATOM 598 O O . LYS A 1 77 ? 13.75 4.703 -13.297 1 91.06 77 LYS A O 1
ATOM 603 N N . SER A 1 78 ? 13.844 4.605 -11.031 1 88.44 78 SER A N 1
ATOM 604 C CA . SER A 1 78 ? 12.891 5.707 -10.906 1 88.44 78 SER A CA 1
ATOM 605 C C . SER A 1 78 ? 13.609 7.039 -10.727 1 88.44 78 SER A C 1
ATOM 607 O O . SER A 1 78 ? 14.734 7.082 -10.211 1 88.44 78 SER A O 1
ATOM 609 N N . GLN A 1 79 ? 13.023 8.062 -11.336 1 90.88 79 GLN A N 1
ATOM 610 C CA . GLN A 1 79 ? 13.453 9.438 -11.133 1 90.88 79 GLN A CA 1
ATOM 611 C C . GLN A 1 79 ? 12.328 10.297 -10.57 1 90.88 79 GLN A C 1
ATOM 613 O O . GLN A 1 79 ? 11.164 10.109 -10.93 1 90.88 79 GLN A O 1
ATOM 618 N N . PHE A 1 80 ? 12.68 11.25 -9.734 1 91.06 80 PHE A N 1
ATOM 619 C CA . PHE A 1 80 ? 11.68 12.109 -9.125 1 91.06 80 PHE A CA 1
ATOM 620 C C . PHE A 1 80 ? 11.117 13.102 -10.141 1 91.06 80 PHE A C 1
ATOM 622 O O . PHE A 1 80 ? 9.977 13.555 -10.008 1 91.06 80 PHE A O 1
ATOM 629 N N . THR A 1 81 ? 11.836 13.422 -11.188 1 91.19 81 THR A N 1
ATOM 630 C CA . THR A 1 81 ? 11.453 14.453 -12.148 1 91.19 81 THR A CA 1
ATOM 631 C C . THR A 1 81 ? 10.523 13.875 -13.211 1 91.19 81 THR A C 1
ATOM 633 O O . THR A 1 81 ? 9.945 14.625 -14.008 1 91.19 81 THR A O 1
ATOM 636 N N . ARG A 1 82 ? 10.383 12.562 -13.148 1 90.88 82 ARG A N 1
ATOM 637 C CA . ARG A 1 82 ? 9.594 11.93 -14.203 1 90.88 82 ARG A CA 1
ATOM 638 C C . ARG A 1 82 ? 8.555 10.984 -13.617 1 90.88 82 ARG A C 1
ATOM 640 O O . ARG A 1 82 ? 8.727 10.469 -12.516 1 90.88 82 ARG A O 1
ATOM 647 N N . ASP A 1 83 ? 7.453 10.836 -14.453 1 90.06 83 ASP A N 1
ATOM 648 C CA . 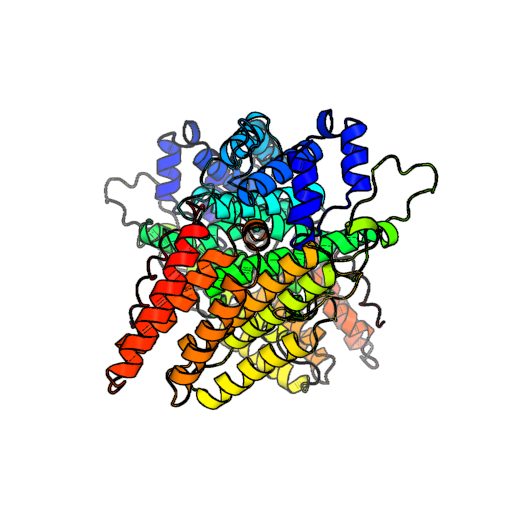ASP A 1 83 ? 6.484 9.805 -14.102 1 90.06 83 ASP A CA 1
ATOM 649 C C . ASP A 1 83 ? 7.098 8.414 -14.219 1 90.06 83 ASP A C 1
ATOM 651 O O . ASP A 1 83 ? 7.715 8.078 -15.234 1 90.06 83 ASP A O 1
ATOM 655 N N . SER A 1 84 ? 6.844 7.645 -13.188 1 88.31 84 SER A N 1
ATOM 656 C CA . SER A 1 84 ? 7.609 6.41 -13.078 1 88.31 84 SER A CA 1
ATOM 657 C C . SER A 1 84 ? 6.742 5.191 -13.383 1 88.31 84 SER A C 1
ATOM 659 O O . SER A 1 84 ? 7.258 4.09 -13.578 1 88.31 84 SER A O 1
ATOM 661 N N . PHE A 1 85 ? 5.473 5.352 -13.523 1 95.75 85 PHE A N 1
ATOM 662 C CA . PHE A 1 85 ? 4.641 4.16 -13.609 1 95.75 85 PHE A CA 1
ATOM 663 C C . PHE A 1 85 ? 4.234 3.887 -15.055 1 95.75 85 PHE A C 1
ATOM 665 O O . PHE A 1 85 ? 3.777 4.789 -15.758 1 95.75 85 PHE A O 1
ATOM 672 N N . SER A 1 86 ? 4.484 2.791 -15.5 1 96.69 86 SER A N 1
ATOM 673 C CA . SER A 1 86 ? 4.023 2.248 -16.766 1 96.69 86 SER A CA 1
ATOM 674 C C . SER A 1 86 ? 3.701 0.761 -16.656 1 96.69 86 SER A C 1
ATOM 676 O O . SER A 1 86 ? 4.125 0.103 -15.703 1 96.69 86 SER A O 1
ATOM 678 N N . MET A 1 87 ? 3.002 0.251 -17.594 1 96.94 87 MET A N 1
ATOM 679 C CA . MET A 1 87 ? 2.635 -1.162 -17.578 1 96.94 87 MET A CA 1
ATOM 680 C C . MET A 1 87 ? 3.875 -2.049 -17.609 1 96.94 87 MET A C 1
ATOM 682 O O . MET A 1 87 ? 4 -2.969 -16.797 1 96.94 87 MET A O 1
ATOM 686 N N . ASP A 1 88 ? 4.785 -1.749 -18.484 1 97.81 88 ASP A N 1
ATOM 687 C CA . ASP A 1 88 ? 6.008 -2.531 -18.625 1 97.81 88 ASP A CA 1
ATOM 688 C C . ASP A 1 88 ? 6.797 -2.541 -17.312 1 97.81 88 ASP A C 1
ATOM 690 O O . ASP A 1 88 ? 7.262 -3.594 -16.875 1 97.81 88 ASP A O 1
ATOM 694 N N . ARG A 1 89 ? 6.898 -1.376 -16.734 1 97.94 89 ARG A N 1
ATOM 695 C CA . ARG A 1 89 ? 7.664 -1.265 -15.508 1 97.94 89 ARG A CA 1
ATOM 696 C C . ARG A 1 89 ? 6.996 -2.037 -14.375 1 97.94 89 ARG A C 1
ATOM 698 O O . ARG A 1 89 ? 7.668 -2.719 -13.594 1 97.94 89 ARG A O 1
ATOM 705 N N . CYS A 1 90 ? 5.691 -1.915 -14.227 1 98.5 90 CYS A N 1
ATOM 706 C CA . CYS A 1 90 ? 4.977 -2.613 -13.164 1 98.5 90 CYS A CA 1
ATOM 707 C C . CYS A 1 90 ? 5.125 -4.125 -13.305 1 98.5 90 CYS A C 1
ATOM 709 O O . CYS A 1 90 ? 5.375 -4.824 -12.32 1 98.5 90 CYS A O 1
ATOM 711 N N . ILE A 1 91 ? 5.004 -4.648 -14.516 1 98.81 91 ILE A N 1
ATOM 712 C CA . ILE A 1 91 ? 5.156 -6.078 -14.758 1 98.81 91 ILE A CA 1
ATOM 713 C C . ILE A 1 91 ? 6.59 -6.504 -14.453 1 98.81 91 ILE A C 1
ATOM 715 O O . ILE A 1 91 ? 6.82 -7.543 -13.828 1 98.81 91 ILE A O 1
ATOM 719 N N . ALA A 1 92 ? 7.52 -5.68 -14.938 1 98.81 92 ALA A N 1
ATOM 720 C CA . ALA A 1 92 ? 8.93 -5.984 -14.695 1 98.81 92 ALA A CA 1
ATOM 721 C C . ALA A 1 92 ? 9.219 -6.066 -13.195 1 98.81 92 ALA A C 1
ATOM 723 O O . ALA A 1 92 ? 9.906 -6.984 -12.742 1 98.81 92 ALA A O 1
ATOM 724 N N . LEU A 1 93 ? 8.695 -5.121 -12.438 1 98.62 93 LEU A N 1
ATOM 725 C CA . LEU A 1 93 ? 8.93 -5.086 -11 1 98.62 93 LEU A CA 1
ATOM 726 C C . LEU A 1 93 ? 8.25 -6.258 -10.305 1 98.62 93 LEU A C 1
ATOM 728 O O . LEU A 1 93 ? 8.789 -6.82 -9.352 1 98.62 93 LEU A O 1
ATOM 732 N N . TYR A 1 94 ? 7.09 -6.645 -10.742 1 98.75 94 TYR A N 1
ATOM 733 C CA . TYR A 1 94 ? 6.449 -7.852 -10.227 1 98.75 94 TYR A CA 1
ATOM 734 C C . TYR A 1 94 ? 7.332 -9.07 -10.445 1 98.75 94 TYR A C 1
ATOM 736 O O . TYR A 1 94 ? 7.547 -9.859 -9.516 1 98.75 94 TYR A O 1
ATOM 744 N N . ASN A 1 95 ? 7.848 -9.195 -11.672 1 98.69 95 ASN A N 1
ATOM 745 C CA . ASN A 1 95 ? 8.711 -10.328 -12.016 1 98.69 95 ASN A CA 1
ATOM 746 C C . ASN A 1 95 ? 9.961 -10.352 -11.141 1 98.69 95 ASN A C 1
ATOM 748 O O . ASN A 1 95 ? 10.32 -11.398 -10.602 1 98.69 95 ASN A O 1
ATOM 752 N N . ILE A 1 96 ? 10.594 -9.219 -11.062 1 98.25 96 ILE A N 1
ATOM 753 C CA . ILE A 1 96 ? 11.852 -9.141 -10.32 1 98.25 96 ILE A CA 1
ATOM 754 C C . ILE A 1 96 ? 11.594 -9.414 -8.844 1 98.25 96 ILE A C 1
ATOM 756 O O . ILE A 1 96 ? 12.359 -10.148 -8.203 1 98.25 96 ILE A O 1
ATOM 760 N N . GLY A 1 97 ? 10.539 -8.805 -8.312 1 97.62 97 GLY A N 1
ATOM 761 C CA . GLY A 1 97 ? 10.195 -9.031 -6.918 1 97.62 97 GLY A CA 1
ATOM 762 C C . GLY A 1 97 ? 9.93 -10.492 -6.602 1 97.62 97 GLY A C 1
ATOM 763 O O . GLY A 1 97 ? 10.445 -11.023 -5.617 1 97.62 97 GLY A O 1
ATOM 764 N N . THR A 1 98 ? 9.148 -11.148 -7.402 1 96.75 98 THR A N 1
ATOM 765 C CA . THR A 1 98 ? 8.82 -12.555 -7.188 1 96.75 98 THR A CA 1
ATOM 766 C C . THR A 1 98 ? 10.062 -13.422 -7.359 1 96.75 98 THR A C 1
ATOM 768 O O . THR A 1 98 ? 10.258 -14.383 -6.613 1 96.75 98 THR A O 1
ATOM 771 N N . ALA A 1 99 ? 10.891 -13.062 -8.359 1 96.69 99 ALA A N 1
ATOM 772 C CA . ALA A 1 99 ? 12.109 -13.828 -8.586 1 96.69 99 ALA A CA 1
ATOM 773 C C . ALA A 1 99 ? 13.055 -13.734 -7.387 1 96.69 99 ALA A C 1
ATOM 775 O O . ALA A 1 99 ? 13.586 -14.742 -6.926 1 96.69 99 ALA A O 1
ATOM 776 N N . MET A 1 100 ? 13.227 -12.531 -6.895 1 96 100 MET A N 1
ATOM 777 C CA . MET A 1 100 ? 14.094 -12.336 -5.738 1 96 100 MET A CA 1
ATOM 778 C C . MET A 1 100 ? 13.531 -13.039 -4.512 1 96 100 MET A C 1
ATOM 780 O O . MET A 1 100 ? 14.281 -13.641 -3.738 1 96 100 MET A O 1
ATOM 784 N N . SER A 1 101 ? 12.258 -12.961 -4.309 1 94.19 101 SER A N 1
ATOM 785 C CA . SER A 1 101 ? 11.625 -13.641 -3.182 1 94.19 101 SER A CA 1
ATOM 786 C C . SER A 1 101 ? 11.875 -15.141 -3.23 1 94.19 101 SER A C 1
ATOM 788 O O . SER A 1 101 ? 12.055 -15.781 -2.191 1 94.19 101 SER A O 1
ATOM 790 N N . ALA A 1 102 ? 11.914 -15.68 -4.438 1 92.56 102 ALA A N 1
ATOM 791 C CA . ALA A 1 102 ? 12.055 -17.125 -4.637 1 92.56 102 ALA A CA 1
ATOM 792 C C . ALA A 1 102 ? 13.5 -17.562 -4.402 1 92.56 102 ALA A C 1
ATOM 794 O O . ALA A 1 102 ? 13.742 -18.719 -4.066 1 92.56 102 ALA A O 1
ATOM 795 N N . THR A 1 103 ? 14.461 -16.641 -4.559 1 92.19 103 THR A N 1
ATOM 796 C CA . THR A 1 103 ? 15.844 -17.109 -4.633 1 92.19 103 THR A CA 1
ATOM 797 C C . THR A 1 103 ? 16.672 -16.578 -3.471 1 92.19 103 THR A C 1
ATOM 799 O O . THR A 1 103 ? 17.797 -17.031 -3.236 1 92.19 103 THR A O 1
ATOM 802 N N . THR A 1 104 ? 16.156 -15.578 -2.803 1 90.88 104 THR A N 1
ATOM 803 C CA . THR A 1 104 ? 16.906 -15.047 -1.668 1 90.88 104 THR A CA 1
ATOM 804 C C . THR A 1 104 ? 16.641 -15.859 -0.409 1 90.88 104 THR A C 1
ATOM 806 O O . THR A 1 104 ? 15.531 -16.375 -0.218 1 90.88 104 THR A O 1
ATOM 809 N N . LYS A 1 105 ? 17.578 -15.914 0.477 1 86.06 105 LYS A N 1
ATOM 810 C CA . LYS A 1 105 ? 17.484 -16.703 1.705 1 86.06 105 LYS A CA 1
ATOM 811 C C . LYS A 1 105 ? 16.328 -16.203 2.586 1 86.06 105 LYS A C 1
ATOM 813 O O . LYS A 1 105 ? 15.656 -17 3.236 1 86.06 105 LYS A O 1
ATOM 818 N N . SER A 1 106 ? 16.094 -14.922 2.582 1 88.5 106 SER A N 1
ATOM 819 C CA . SER A 1 106 ? 15.062 -14.336 3.432 1 88.5 106 SER A CA 1
ATOM 820 C C . SER A 1 106 ? 13.68 -14.57 2.848 1 88.5 106 SER A C 1
ATOM 822 O O . SER A 1 106 ? 12.664 -14.297 3.504 1 88.5 106 SER A O 1
ATOM 824 N N . GLY A 1 107 ? 13.625 -15.062 1.513 1 88.62 107 GLY A N 1
ATOM 825 C CA . GLY A 1 107 ? 12.367 -15.453 0.892 1 88.62 107 GLY A CA 1
ATOM 826 C C . GLY A 1 107 ? 11.352 -14.328 0.858 1 88.62 107 GLY A C 1
ATOM 827 O O . GLY A 1 107 ? 11.648 -13.227 0.392 1 88.62 107 GLY A O 1
ATOM 828 N N . LEU A 1 108 ? 10.281 -14.602 1.518 1 86.38 108 LEU A N 1
ATOM 829 C CA . LEU A 1 108 ? 9.141 -13.688 1.498 1 86.38 108 LEU A CA 1
ATOM 830 C C . LEU A 1 108 ? 9.422 -12.461 2.365 1 86.38 108 LEU A C 1
ATOM 832 O O . LEU A 1 108 ? 8.711 -11.453 2.27 1 86.38 108 LEU A O 1
ATOM 836 N N . SER A 1 109 ? 10.445 -12.469 3.197 1 92.31 109 SER A N 1
ATOM 837 C CA . SER A 1 109 ? 10.766 -11.336 4.066 1 92.31 109 SER A CA 1
ATOM 838 C C . SER A 1 109 ? 11.875 -10.477 3.467 1 92.31 109 SER A C 1
ATOM 840 O O . SER A 1 109 ? 12.328 -9.516 4.09 1 92.31 109 SER A O 1
ATOM 842 N N . SER A 1 110 ? 12.297 -10.844 2.273 1 95.31 110 SER A N 1
ATOM 843 C CA . SER A 1 110 ? 13.359 -10.094 1.611 1 95.31 110 SER A CA 1
ATOM 844 C C . SER A 1 110 ? 12.945 -8.641 1.389 1 95.31 110 SER A C 1
ATOM 846 O O . SER A 1 110 ? 11.938 -8.367 0.74 1 95.31 110 SER A O 1
ATOM 848 N N . MET A 1 111 ? 13.766 -7.719 1.896 1 96.81 111 MET A N 1
ATOM 849 C CA . MET A 1 111 ? 13.477 -6.297 1.729 1 96.81 111 MET A CA 1
ATOM 850 C C . MET A 1 111 ? 13.461 -5.918 0.252 1 96.81 111 MET A C 1
ATOM 852 O O . MET A 1 111 ? 12.602 -5.148 -0.186 1 96.81 111 MET A O 1
ATOM 856 N N . ARG A 1 112 ? 14.43 -6.457 -0.494 1 96.62 112 ARG A N 1
ATOM 857 C CA . ARG A 1 112 ? 14.562 -6.141 -1.912 1 96.62 112 ARG A CA 1
ATOM 858 C C . ARG A 1 112 ? 13.336 -6.605 -2.693 1 96.62 112 ARG A C 1
ATOM 860 O O . ARG A 1 112 ? 12.812 -5.863 -3.525 1 96.62 112 ARG A O 1
ATOM 867 N N . ALA A 1 113 ? 12.914 -7.859 -2.398 1 96.81 113 ALA A N 1
ATOM 868 C CA . ALA A 1 113 ? 11.727 -8.398 -3.055 1 96.81 113 ALA A CA 1
ATOM 869 C C . ALA A 1 113 ? 10.484 -7.602 -2.68 1 96.81 113 ALA A C 1
ATOM 871 O O . ALA A 1 113 ? 9.688 -7.234 -3.547 1 96.81 113 ALA A O 1
ATOM 872 N N . TYR A 1 114 ? 10.367 -7.262 -1.385 1 97.62 114 TYR A N 1
ATOM 873 C CA . TYR A 1 114 ? 9.234 -6.488 -0.888 1 97.62 114 TYR A CA 1
ATOM 874 C C . TYR A 1 114 ? 9.188 -5.113 -1.544 1 97.62 114 TYR A C 1
ATOM 876 O O . TYR A 1 114 ? 8.109 -4.637 -1.921 1 97.62 114 TYR A O 1
ATOM 884 N N . HIS A 1 115 ? 10.312 -4.512 -1.679 1 97.69 115 HIS A N 1
ATOM 885 C CA . HIS A 1 115 ? 10.406 -3.195 -2.297 1 97.69 115 HIS A CA 1
ATOM 886 C C . HIS A 1 115 ? 9.922 -3.229 -3.744 1 97.69 115 HIS A C 1
ATOM 888 O O . HIS A 1 115 ? 9.094 -2.408 -4.145 1 97.69 115 HIS A O 1
ATOM 894 N N . ALA A 1 116 ? 10.414 -4.16 -4.52 1 97.88 116 ALA A N 1
ATOM 895 C CA . ALA A 1 116 ? 10.047 -4.273 -5.93 1 97.88 116 ALA A CA 1
ATOM 896 C C . ALA A 1 116 ? 8.555 -4.543 -6.082 1 97.88 116 ALA A C 1
ATOM 898 O O . ALA A 1 116 ? 7.879 -3.9 -6.891 1 97.88 116 ALA A O 1
ATOM 899 N N . LEU A 1 117 ? 8.055 -5.449 -5.293 1 98.31 117 LEU A N 1
ATOM 900 C CA . LEU A 1 117 ? 6.641 -5.801 -5.371 1 98.31 117 LEU A CA 1
ATOM 901 C C . LEU A 1 117 ? 5.762 -4.637 -4.93 1 98.31 117 LEU A C 1
ATOM 903 O O . LEU A 1 117 ? 4.684 -4.418 -5.488 1 98.31 117 LEU A O 1
ATOM 907 N N . SER A 1 118 ? 6.199 -3.893 -3.914 1 98.12 118 SER A N 1
ATOM 908 C CA . SER A 1 118 ? 5.445 -2.73 -3.453 1 98.12 118 SER A CA 1
ATOM 909 C C . SER A 1 118 ? 5.383 -1.65 -4.527 1 98.12 118 SER A C 1
ATOM 911 O O . SER A 1 118 ? 4.363 -0.98 -4.688 1 98.12 118 SER A O 1
ATOM 913 N N . GLU A 1 119 ? 6.512 -1.479 -5.234 1 97.69 119 GLU A N 1
ATOM 914 C CA . GLU A 1 119 ? 6.535 -0.526 -6.34 1 97.69 119 GLU A CA 1
ATOM 915 C C . GLU A 1 119 ? 5.59 -0.959 -7.457 1 97.69 119 GLU A C 1
ATOM 917 O O . GLU A 1 119 ? 4.891 -0.129 -8.047 1 97.69 119 GLU A O 1
ATOM 922 N N . ALA A 1 120 ? 5.617 -2.225 -7.723 1 98.56 120 ALA A N 1
ATOM 923 C CA . ALA A 1 120 ? 4.684 -2.748 -8.719 1 98.56 120 ALA A CA 1
ATOM 924 C C . ALA A 1 120 ? 3.238 -2.488 -8.305 1 98.56 120 ALA A C 1
ATOM 926 O O . ALA A 1 120 ? 2.42 -2.062 -9.125 1 98.56 120 ALA A O 1
ATOM 927 N N . ALA A 1 121 ? 2.939 -2.729 -7.062 1 98.62 121 ALA A N 1
ATOM 928 C CA . ALA A 1 121 ? 1.589 -2.529 -6.543 1 98.62 121 ALA A CA 1
ATOM 929 C C . ALA A 1 121 ? 1.178 -1.062 -6.629 1 98.62 121 ALA A C 1
ATOM 931 O O . ALA A 1 121 ? 0.068 -0.748 -7.066 1 98.62 121 ALA A O 1
ATOM 932 N N . ALA A 1 122 ? 2.078 -0.176 -6.203 1 98.19 122 ALA A N 1
ATOM 933 C CA . ALA A 1 122 ? 1.791 1.255 -6.254 1 98.19 122 ALA A CA 1
ATOM 934 C C . ALA A 1 122 ? 1.521 1.71 -7.684 1 98.19 122 ALA A C 1
ATOM 936 O O . ALA A 1 122 ? 0.569 2.453 -7.938 1 98.19 122 ALA A O 1
ATOM 937 N N . GLY A 1 123 ? 2.359 1.289 -8.586 1 98.25 123 GLY A N 1
ATOM 938 C CA . GLY A 1 123 ? 2.174 1.646 -9.984 1 98.25 123 GLY A CA 1
ATOM 939 C C . GLY A 1 123 ? 0.885 1.104 -10.57 1 98.25 123 GLY A C 1
ATOM 940 O O . GLY A 1 123 ? 0.172 1.818 -11.281 1 98.25 123 GLY A O 1
ATOM 941 N N . ALA A 1 124 ? 0.614 -0.162 -10.289 1 98.5 124 ALA A N 1
ATOM 942 C CA . ALA A 1 124 ? -0.605 -0.776 -10.805 1 98.5 124 ALA A CA 1
ATOM 943 C C . ALA A 1 124 ? -1.846 -0.052 -10.289 1 98.5 124 ALA A C 1
ATOM 945 O O . ALA A 1 124 ? -2.787 0.193 -11.047 1 98.5 124 ALA A O 1
ATOM 946 N N . ARG A 1 125 ? -1.882 0.32 -9.023 1 97.5 125 ARG A N 1
ATOM 947 C CA . ARG A 1 125 ? -2.996 1.068 -8.453 1 97.5 125 ARG A CA 1
ATOM 948 C C . ARG A 1 125 ? -3.166 2.414 -9.148 1 97.5 125 ARG A C 1
ATOM 950 O O . ARG A 1 125 ? -4.281 2.793 -9.516 1 97.5 125 ARG A O 1
ATOM 957 N N . TYR A 1 126 ? -2.049 3.107 -9.289 1 98.06 126 TYR A N 1
ATOM 958 C CA . TYR A 1 126 ? -2.107 4.438 -9.891 1 98.06 126 TYR A CA 1
ATOM 959 C C . TYR A 1 126 ? -2.65 4.371 -11.312 1 98.06 126 TYR A C 1
ATOM 961 O O . TYR A 1 126 ? -3.516 5.164 -11.688 1 98.06 126 TYR A O 1
ATOM 969 N N . LEU A 1 127 ? -2.096 3.414 -12.102 1 98.06 127 LEU A N 1
ATOM 970 C CA . LEU A 1 127 ? -2.523 3.271 -13.492 1 98.06 127 LEU A CA 1
ATOM 971 C C . LEU A 1 127 ? -4.004 2.912 -13.57 1 98.06 127 LEU A C 1
ATOM 973 O O . LEU A 1 127 ? -4.734 3.453 -14.406 1 98.06 127 LEU A O 1
ATOM 977 N N . ALA A 1 128 ? -4.43 1.995 -12.727 1 97.25 128 ALA A N 1
ATOM 978 C CA . ALA A 1 128 ? -5.828 1.565 -12.734 1 97.25 128 ALA A CA 1
ATOM 979 C C . ALA A 1 128 ? -6.754 2.719 -12.359 1 97.25 128 ALA A C 1
ATOM 981 O O . ALA A 1 128 ? -7.848 2.85 -12.922 1 97.25 128 ALA A O 1
ATOM 982 N N . TYR A 1 129 ? -6.312 3.592 -11.484 1 95.75 129 TYR A N 1
ATOM 983 C CA . TYR A 1 129 ? -7.164 4.648 -10.953 1 95.75 129 TYR A CA 1
ATOM 984 C C . TYR A 1 129 ? -7.188 5.852 -11.883 1 95.75 129 TYR A C 1
ATOM 986 O O . TYR A 1 129 ? -8.25 6.406 -12.172 1 95.75 129 TYR A O 1
ATOM 994 N N . TYR A 1 130 ? -6.047 6.297 -12.406 1 95.94 130 TYR A N 1
ATOM 995 C CA . TYR A 1 130 ? -5.969 7.582 -13.094 1 95.94 130 TYR A CA 1
ATOM 996 C C . TYR A 1 130 ? -5.809 7.387 -14.594 1 95.94 130 TYR A C 1
ATOM 998 O O . TYR A 1 130 ? -6.18 8.258 -15.383 1 95.94 130 TYR A O 1
ATOM 1006 N N . ARG A 1 131 ? -5.262 6.203 -15.023 1 95.44 131 ARG A N 1
ATOM 1007 C CA . ARG A 1 131 ? -4.777 6.164 -16.391 1 95.44 131 ARG A CA 1
ATOM 1008 C C . ARG A 1 131 ? -5.363 4.973 -17.141 1 95.44 131 ARG A C 1
ATOM 1010 O O . ARG A 1 131 ? -4.902 4.633 -18.234 1 95.44 131 ARG A O 1
ATOM 1017 N N . ILE A 1 132 ? -6.273 4.305 -16.609 1 92.81 132 ILE A N 1
ATOM 1018 C CA . ILE A 1 132 ? -6.805 3.094 -17.219 1 92.81 132 ILE A CA 1
ATOM 1019 C C . ILE A 1 132 ? -7.375 3.422 -18.609 1 92.81 132 ILE A C 1
ATOM 1021 O O . ILE A 1 132 ? -7.254 2.627 -19.531 1 92.81 132 ILE A O 1
ATOM 1025 N N . HIS A 1 133 ? -7.918 4.605 -18.797 1 92.94 133 HIS A N 1
ATOM 1026 C CA . HIS A 1 133 ? -8.57 5.02 -20.031 1 92.94 133 HIS A CA 1
ATOM 1027 C C . HIS A 1 133 ? -7.551 5.316 -21.125 1 92.94 133 HIS A C 1
ATOM 1029 O O . HIS A 1 133 ? -7.898 5.383 -22.297 1 92.94 133 HIS A O 1
ATOM 1035 N N . GLU A 1 134 ? -6.32 5.52 -20.703 1 93.62 134 GLU A N 1
ATOM 1036 C CA . GLU A 1 134 ? -5.262 5.809 -21.672 1 93.62 134 GLU A CA 1
ATOM 1037 C C . GLU A 1 134 ? -4.727 4.527 -22.297 1 93.62 134 GLU A C 1
ATOM 1039 O O . GLU A 1 134 ? -3.99 4.574 -23.281 1 93.62 134 GLU A O 1
ATOM 1044 N N . HIS A 1 135 ? -5.141 3.377 -21.781 1 93.75 135 HIS A N 1
ATOM 1045 C CA . HIS A 1 135 ? -4.648 2.09 -22.25 1 93.75 135 HIS A CA 1
ATOM 1046 C C . HIS A 1 135 ? -5.684 1.385 -23.125 1 93.75 135 HIS A C 1
ATOM 1048 O O . HIS A 1 135 ? -6.887 1.563 -22.938 1 93.75 135 HIS A O 1
ATOM 1054 N N . ASP A 1 136 ? -5.215 0.623 -24.141 1 94.56 136 ASP A N 1
ATOM 1055 C CA . ASP A 1 136 ? -6.137 -0.152 -24.969 1 94.56 136 ASP A CA 1
ATOM 1056 C C . ASP A 1 136 ? -6.75 -1.304 -24.172 1 94.56 136 ASP A C 1
ATOM 1058 O O . ASP A 1 136 ? -6.371 -1.546 -23.031 1 94.56 136 ASP A O 1
ATOM 1062 N N . GLU A 1 137 ? -7.68 -1.954 -24.75 1 95 137 GLU A N 1
ATOM 1063 C CA . GLU A 1 137 ? -8.453 -2.973 -24.047 1 95 137 GLU A CA 1
ATOM 1064 C C . GLU A 1 137 ? -7.555 -4.113 -23.562 1 95 137 GLU A C 1
ATOM 1066 O O . GLU A 1 137 ? -7.754 -4.652 -22.469 1 95 137 GLU A O 1
ATOM 1071 N N . ALA A 1 138 ? -6.648 -4.496 -24.406 1 95.94 138 ALA A N 1
ATOM 1072 C CA . ALA A 1 138 ? -5.73 -5.57 -24.031 1 95.94 138 ALA A CA 1
ATOM 1073 C C . ALA A 1 138 ? -4.91 -5.188 -22.797 1 95.94 138 ALA A C 1
ATOM 1075 O O . ALA A 1 138 ? -4.777 -5.984 -21.859 1 95.94 138 ALA A O 1
ATOM 1076 N N . GLU A 1 139 ? -4.434 -3.961 -22.812 1 96.25 139 GLU A N 1
ATOM 1077 C CA . GLU A 1 139 ? -3.631 -3.484 -21.688 1 96.25 139 GLU A CA 1
ATOM 1078 C C . GLU A 1 139 ? -4.469 -3.371 -20.422 1 96.25 139 GLU A C 1
ATOM 1080 O O . GLU A 1 139 ? -3.969 -3.602 -19.312 1 96.25 139 GLU A O 1
ATOM 1085 N N . GLN A 1 140 ? -5.688 -2.994 -20.594 1 97.56 140 GLN A N 1
ATOM 1086 C CA . GLN A 1 140 ? -6.582 -2.943 -19.438 1 97.56 140 GLN A CA 1
ATOM 1087 C C . GLN A 1 140 ? -6.75 -4.324 -18.812 1 97.56 140 GLN A C 1
ATOM 1089 O O . GLN A 1 140 ? -6.73 -4.461 -17.594 1 97.56 140 GLN A O 1
ATOM 1094 N N . GLN A 1 141 ? -6.879 -5.336 -19.656 1 98 141 GLN A N 1
ATOM 1095 C CA . GLN A 1 141 ? -6.992 -6.703 -19.172 1 98 141 GLN A CA 1
ATOM 1096 C C . GLN A 1 141 ? -5.707 -7.148 -18.469 1 98 141 GLN A C 1
ATOM 1098 O O . GLN A 1 141 ? -5.758 -7.785 -17.422 1 98 141 GLN A O 1
ATOM 1103 N N . LEU A 1 142 ? -4.598 -6.793 -19.078 1 98.31 142 LEU A N 1
ATOM 1104 C CA . LEU A 1 142 ? -3.32 -7.168 -18.469 1 98.31 142 LEU A CA 1
ATOM 1105 C C . LEU A 1 142 ? -3.141 -6.5 -17.109 1 98.31 142 LEU A C 1
ATOM 1107 O O . LEU A 1 142 ? -2.578 -7.098 -16.188 1 98.31 142 LEU A O 1
ATOM 1111 N N . LEU A 1 143 ? -3.588 -5.246 -17.016 1 98.5 143 LEU A N 1
ATOM 1112 C CA . LEU A 1 143 ? -3.504 -4.543 -15.734 1 98.5 143 LEU A CA 1
ATOM 1113 C C . LEU A 1 143 ? -4.355 -5.234 -14.672 1 98.5 143 LEU A C 1
ATOM 1115 O O . LEU A 1 143 ? -3.92 -5.395 -13.531 1 98.5 143 LEU A O 1
ATOM 1119 N N . ARG A 1 144 ? -5.543 -5.641 -15.062 1 98.5 144 ARG A N 1
ATOM 1120 C CA . ARG A 1 144 ? -6.391 -6.379 -14.125 1 98.5 144 ARG A CA 1
ATOM 1121 C C . ARG A 1 144 ? -5.727 -7.676 -13.688 1 98.5 144 ARG A C 1
ATOM 1123 O O . ARG A 1 144 ? -5.723 -8 -12.5 1 98.5 144 ARG A O 1
ATOM 1130 N N . ARG A 1 145 ? -5.16 -8.383 -14.625 1 98.88 145 ARG A N 1
ATOM 1131 C CA . ARG A 1 145 ? -4.449 -9.617 -14.305 1 98.88 145 ARG A CA 1
ATOM 1132 C C . ARG A 1 145 ? -3.309 -9.352 -13.336 1 98.88 145 ARG A C 1
ATOM 1134 O O . ARG A 1 145 ? -3.109 -10.109 -12.383 1 98.88 145 ARG A O 1
ATOM 1141 N N . LEU A 1 146 ? -2.584 -8.273 -13.586 1 98.88 146 LEU A N 1
ATOM 1142 C CA . LEU A 1 146 ? -1.456 -7.926 -12.727 1 98.88 146 LEU A CA 1
ATOM 1143 C C . LEU A 1 146 ? -1.926 -7.629 -11.305 1 98.88 146 LEU A C 1
ATOM 1145 O O . LEU A 1 146 ? -1.307 -8.07 -10.336 1 98.88 146 LEU A O 1
ATOM 1149 N N . ILE A 1 147 ? -2.969 -6.879 -11.125 1 98.75 147 ILE A N 1
ATOM 1150 C CA . ILE A 1 147 ? -3.482 -6.516 -9.812 1 98.75 147 ILE A CA 1
ATOM 1151 C C . ILE A 1 147 ? -3.883 -7.773 -9.047 1 98.75 147 ILE A C 1
ATOM 1153 O O . ILE A 1 147 ? -3.555 -7.922 -7.867 1 98.75 147 ILE A O 1
ATOM 1157 N N . TRP A 1 148 ? -4.516 -8.695 -9.719 1 98.75 148 TRP A N 1
ATOM 1158 C CA . TRP A 1 148 ? -4.945 -9.914 -9.031 1 98.75 148 TRP A CA 1
ATOM 1159 C C . TRP A 1 148 ? -3.758 -10.82 -8.727 1 98.75 148 TRP A C 1
ATOM 1161 O O . TRP A 1 148 ? -3.766 -11.547 -7.738 1 98.75 148 TRP A O 1
ATOM 1171 N N . LEU A 1 149 ? -2.721 -10.789 -9.586 1 98.69 149 LEU A N 1
ATOM 1172 C CA . LEU A 1 149 ? -1.495 -11.508 -9.266 1 98.69 149 LEU A CA 1
ATOM 1173 C C . LEU A 1 149 ? -0.812 -10.906 -8.047 1 98.69 149 LEU A C 1
ATOM 1175 O O . LEU A 1 149 ? -0.311 -11.641 -7.188 1 98.69 149 LEU A O 1
ATOM 1179 N N . LEU A 1 150 ? -0.78 -9.609 -7.996 1 98.62 150 LEU A N 1
ATOM 1180 C CA . LEU A 1 150 ? -0.237 -8.93 -6.828 1 98.62 150 LEU A CA 1
ATOM 1181 C C . LEU A 1 150 ? -1.048 -9.258 -5.578 1 98.62 150 LEU A C 1
ATOM 1183 O O . LEU A 1 150 ? -0.486 -9.43 -4.496 1 98.62 150 LEU A O 1
ATOM 1187 N N . PHE A 1 151 ? -2.361 -9.383 -5.762 1 98.5 151 PHE A N 1
ATOM 1188 C CA . PHE A 1 151 ? -3.227 -9.797 -4.66 1 98.5 151 PHE A CA 1
ATOM 1189 C C . PHE A 1 151 ? -2.854 -11.188 -4.172 1 98.5 151 PHE A C 1
ATOM 1191 O O . PHE A 1 151 ? -2.746 -11.414 -2.963 1 98.5 151 PHE A O 1
ATOM 1198 N N . ALA A 1 152 ? -2.674 -12.047 -5.062 1 97.69 152 ALA A N 1
ATOM 1199 C CA . ALA A 1 152 ? -2.268 -13.406 -4.711 1 97.69 152 ALA A CA 1
ATOM 1200 C C . ALA A 1 152 ? -0.943 -13.406 -3.953 1 97.69 152 ALA A C 1
ATOM 1202 O O . ALA A 1 152 ? -0.776 -14.141 -2.977 1 97.69 152 ALA A O 1
ATOM 1203 N N . SER A 1 153 ? -0.021 -12.617 -4.426 1 96.56 153 SER A N 1
ATOM 1204 C CA . SER A 1 153 ? 1.274 -12.508 -3.764 1 96.56 153 SER A CA 1
ATOM 1205 C C . SER A 1 153 ? 1.121 -12.016 -2.326 1 96.56 153 SER A C 1
ATOM 1207 O O . SER A 1 153 ? 1.776 -12.523 -1.417 1 96.56 153 SER A O 1
ATOM 1209 N N . ALA A 1 154 ? 0.277 -10.992 -2.137 1 96.5 154 ALA A N 1
ATOM 1210 C CA . ALA A 1 154 ? 0.029 -10.453 -0.803 1 96.5 154 ALA A CA 1
ATOM 1211 C C . ALA A 1 154 ? -0.566 -11.516 0.118 1 96.5 154 ALA A C 1
ATOM 1213 O O . ALA A 1 154 ? -0.127 -11.672 1.26 1 96.5 154 ALA A O 1
ATOM 1214 N N . CYS A 1 155 ? -1.527 -12.273 -0.361 1 95.81 155 CYS A N 1
ATOM 1215 C CA . CYS A 1 155 ? -2.186 -13.305 0.434 1 95.81 155 CYS A CA 1
ATOM 1216 C C . CYS A 1 155 ? -1.219 -14.43 0.777 1 95.81 155 CYS A C 1
ATOM 1218 O O . CYS A 1 155 ? -1.256 -14.969 1.885 1 95.81 155 CYS A O 1
ATOM 1220 N N . SER A 1 156 ? -0.407 -14.734 -0.216 1 94.25 156 SER A N 1
ATOM 1221 C CA . SER A 1 156 ? 0.575 -15.789 0.02 1 94.25 156 SER A CA 1
ATOM 1222 C C . SER A 1 156 ? 1.534 -15.406 1.143 1 94.25 156 SER A C 1
ATOM 1224 O O . SER A 1 156 ? 1.871 -16.234 1.987 1 94.25 156 SER A O 1
ATOM 1226 N N . ALA A 1 157 ? 1.98 -14.172 1.144 1 94.56 157 ALA A N 1
ATOM 1227 C CA . ALA A 1 157 ? 2.838 -13.719 2.234 1 94.56 157 ALA A CA 1
ATOM 1228 C C . ALA A 1 157 ? 2.094 -13.75 3.566 1 94.56 157 ALA A C 1
ATOM 1230 O O . ALA A 1 157 ? 2.633 -14.211 4.574 1 94.56 157 ALA A O 1
ATOM 1231 N N . ASP A 1 158 ? 0.892 -13.312 3.584 1 93.62 158 ASP A N 1
ATOM 1232 C CA . ASP A 1 158 ? 0.08 -13.203 4.793 1 93.62 158 ASP A CA 1
ATOM 1233 C C . ASP A 1 158 ? -0.138 -14.578 5.426 1 93.62 158 ASP A C 1
ATOM 1235 O O . ASP A 1 158 ? -0.075 -14.719 6.648 1 93.62 158 ASP A O 1
ATOM 1239 N N . ILE A 1 159 ? -0.404 -15.586 4.652 1 93.69 159 ILE A N 1
ATOM 1240 C CA . ILE A 1 159 ? -0.68 -16.938 5.145 1 93.69 159 ILE A CA 1
ATOM 1241 C C . ILE A 1 159 ? 0.507 -17.438 5.961 1 93.69 159 ILE A C 1
ATOM 1243 O O . ILE A 1 159 ? 0.329 -18.141 6.953 1 93.69 159 ILE A O 1
ATOM 1247 N N . PHE A 1 160 ? 1.671 -16.984 5.555 1 92.44 160 PHE A N 1
ATOM 1248 C CA . PHE A 1 160 ? 2.883 -17.453 6.215 1 92.44 160 PHE A CA 1
ATOM 1249 C C . PHE A 1 160 ? 3.33 -16.484 7.293 1 92.44 160 PHE A C 1
ATOM 1251 O O . PHE A 1 160 ? 4.453 -16.578 7.797 1 92.44 160 PHE A O 1
ATOM 1258 N N . GLY A 1 161 ? 2.529 -15.531 7.578 1 91.44 161 GLY A N 1
ATOM 1259 C CA . GLY A 1 161 ? 2.832 -14.586 8.641 1 91.44 161 GLY A CA 1
ATOM 1260 C C . GLY A 1 161 ? 3.887 -13.57 8.25 1 91.44 161 GLY A C 1
ATOM 1261 O O . GLY A 1 161 ? 4.566 -13.008 9.109 1 91.44 161 GLY A O 1
ATOM 1262 N N . ARG A 1 162 ? 4.102 -13.422 6.961 1 94.25 162 ARG A N 1
ATOM 1263 C CA . ARG A 1 162 ? 5.023 -12.406 6.465 1 94.25 162 ARG A CA 1
ATOM 1264 C C . ARG A 1 162 ? 4.285 -11.125 6.105 1 94.25 162 ARG A C 1
ATOM 1266 O O . ARG A 1 162 ? 3.055 -11.117 6.004 1 94.25 162 ARG A O 1
ATOM 1273 N N . LEU A 1 163 ? 5.031 -10.031 6.004 1 95.5 163 LEU A N 1
ATOM 1274 C CA . LEU A 1 163 ? 4.418 -8.742 5.699 1 95.5 163 LEU A CA 1
ATOM 1275 C C . LEU A 1 163 ? 3.893 -8.719 4.266 1 95.5 163 LEU A C 1
ATOM 1277 O O . LEU A 1 163 ? 4.672 -8.773 3.312 1 95.5 163 LEU A O 1
ATOM 1281 N N . PRO A 1 164 ? 2.633 -8.695 4.109 1 95.62 164 PRO A N 1
ATOM 1282 C CA . PRO A 1 164 ? 2.111 -8.594 2.744 1 95.62 164 PRO A CA 1
ATOM 1283 C C . PRO A 1 164 ? 2.316 -7.203 2.141 1 95.62 164 PRO A C 1
ATOM 1285 O O . PRO A 1 164 ? 2.354 -6.211 2.869 1 95.62 164 PRO A O 1
ATOM 1288 N N . ILE A 1 165 ? 2.498 -7.137 0.85 1 96.31 165 ILE A N 1
ATOM 1289 C CA . ILE A 1 165 ? 2.43 -5.84 0.184 1 96.31 165 ILE A CA 1
ATOM 1290 C C . ILE A 1 165 ? 1.032 -5.246 0.355 1 96.31 165 ILE A C 1
ATOM 1292 O O . ILE A 1 165 ? 0.052 -5.98 0.501 1 96.31 165 ILE A O 1
ATOM 1296 N N . SER A 1 166 ? 1.01 -3.9 0.385 1 92.75 166 SER A N 1
ATOM 1297 C CA . SER A 1 166 ? -0.271 -3.205 0.448 1 92.75 166 SER A CA 1
ATOM 1298 C C . SER A 1 166 ? -0.79 -2.875 -0.948 1 92.75 166 SER A C 1
ATOM 1300 O O . SER A 1 166 ? -0.104 -2.213 -1.729 1 92.75 166 SER A O 1
ATOM 1302 N N . LEU A 1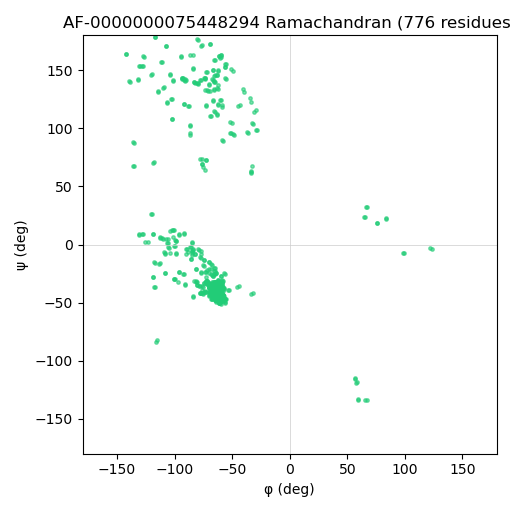 167 ? -1.938 -3.375 -1.235 1 94.31 167 LEU A N 1
ATOM 1303 C CA . LEU A 1 167 ? -2.502 -3.199 -2.57 1 94.31 167 LEU A CA 1
ATOM 1304 C C . LEU A 1 167 ? -3.785 -2.379 -2.516 1 94.31 167 LEU A C 1
ATOM 1306 O O . LEU A 1 167 ? -3.74 -1.146 -2.512 1 94.31 167 LEU A O 1
ATOM 1310 N N . LEU A 1 168 ? -4.875 -2.943 -2.248 1 90.56 168 LEU A N 1
ATOM 1311 C CA . LEU A 1 168 ? -6.172 -2.289 -2.131 1 90.56 168 LEU A CA 1
ATOM 1312 C C . LEU A 1 168 ? -6.844 -2.65 -0.81 1 90.56 168 LEU A C 1
ATOM 1314 O O . LEU A 1 168 ? -6.543 -3.688 -0.217 1 90.56 168 LEU A O 1
ATOM 1318 N N . SER A 1 169 ? -7.695 -1.728 -0.39 1 85.94 169 SER A N 1
ATOM 1319 C CA . SER A 1 169 ? -8.5 -2.064 0.778 1 85.94 169 SER A CA 1
ATOM 1320 C C . SER A 1 169 ? -9.391 -3.275 0.506 1 85.94 169 SER A C 1
ATOM 1322 O O . SER A 1 169 ? -9.594 -3.654 -0.649 1 85.94 169 SER A O 1
ATOM 1324 N N . GLN A 1 170 ? -9.867 -3.883 1.52 1 83.75 170 GLN A N 1
ATOM 1325 C CA . GLN A 1 170 ? -10.688 -5.086 1.39 1 83.75 170 GLN A CA 1
ATOM 1326 C C . GLN A 1 170 ? -11.922 -4.82 0.532 1 83.75 170 GLN A C 1
ATOM 1328 O O . GLN A 1 170 ? -12.234 -5.594 -0.377 1 83.75 170 GLN A O 1
ATOM 1333 N N . ASP A 1 171 ? -12.562 -3.742 0.801 1 83.81 171 ASP A N 1
ATOM 1334 C CA . ASP A 1 171 ? -13.766 -3.406 0.043 1 83.81 171 ASP A CA 1
ATOM 1335 C C . ASP A 1 171 ? -13.438 -3.168 -1.43 1 83.81 171 ASP A C 1
ATOM 1337 O O . ASP A 1 171 ? -14.18 -3.602 -2.314 1 83.81 171 ASP A O 1
ATOM 1341 N N . ARG A 1 172 ? -12.359 -2.564 -1.67 1 87.38 172 ARG A N 1
ATOM 1342 C CA . ARG A 1 172 ? -11.992 -2.213 -3.039 1 87.38 172 ARG A CA 1
ATOM 1343 C C . ARG A 1 172 ? -11.57 -3.445 -3.826 1 87.38 172 ARG A C 1
ATOM 1345 O O . ARG A 1 172 ? -11.875 -3.57 -5.016 1 87.38 172 ARG A O 1
ATOM 1352 N N . ILE A 1 173 ? -10.797 -4.352 -3.189 1 92.44 173 ILE A N 1
ATOM 1353 C CA . ILE A 1 173 ? -10.328 -5.527 -3.92 1 92.44 173 ILE A CA 1
ATOM 1354 C C . ILE A 1 173 ? -11.508 -6.457 -4.203 1 92.44 173 ILE A C 1
ATOM 1356 O O . ILE A 1 173 ? -11.555 -7.098 -5.258 1 92.44 173 ILE A O 1
ATOM 1360 N N . GLU A 1 174 ? -12.477 -6.531 -3.338 1 91.19 174 GLU A N 1
ATOM 1361 C CA . GLU A 1 174 ? -13.656 -7.379 -3.523 1 91.19 174 GLU A CA 1
ATOM 1362 C C . GLU A 1 174 ? -14.5 -6.895 -4.695 1 91.19 174 GLU A C 1
ATOM 1364 O O . GLU A 1 174 ? -15.172 -7.691 -5.355 1 91.19 174 GLU A O 1
ATOM 1369 N N . ASN A 1 175 ? -14.391 -5.625 -4.934 1 91.06 175 ASN A N 1
ATOM 1370 C CA . ASN A 1 175 ? -15.211 -5.039 -5.988 1 91.06 175 ASN A CA 1
ATOM 1371 C C . ASN A 1 175 ? -14.375 -4.715 -7.227 1 91.06 175 ASN A C 1
ATOM 1373 O O . ASN A 1 175 ? -14.891 -4.152 -8.195 1 91.06 175 ASN A O 1
ATOM 1377 N N . PHE A 1 176 ? -13.117 -5.012 -7.172 1 95.62 176 PHE A N 1
ATOM 1378 C CA . PHE A 1 176 ? -12.281 -4.746 -8.336 1 95.62 176 PHE A CA 1
ATOM 1379 C C . PHE A 1 176 ? -12.617 -5.695 -9.477 1 95.62 176 PHE A C 1
ATOM 1381 O O . PHE A 1 176 ? -12.766 -6.898 -9.266 1 95.62 176 PHE A O 1
ATOM 1388 N N . PRO A 1 177 ? -12.68 -5.234 -10.648 1 96.5 177 PRO A N 1
ATOM 1389 C CA . PRO A 1 177 ? -13.102 -6.078 -11.766 1 96.5 177 PRO A CA 1
ATOM 1390 C C . PRO A 1 177 ? -12.148 -7.25 -12.008 1 96.5 177 PRO A C 1
ATOM 1392 O O . PRO A 1 177 ? -10.93 -7.066 -12.031 1 96.5 177 PRO A O 1
ATOM 1395 N N . ARG A 1 178 ? -12.742 -8.43 -12.203 1 97.81 178 ARG A N 1
ATOM 1396 C CA . ARG A 1 178 ? -11.969 -9.609 -12.57 1 97.81 178 ARG A CA 1
ATOM 1397 C C . ARG A 1 178 ? -11.523 -9.547 -14.031 1 97.81 178 ARG A C 1
ATOM 1399 O O . ARG A 1 178 ? -12.234 -9 -14.875 1 97.81 178 ARG A O 1
ATOM 1406 N N . PRO A 1 179 ? -10.273 -10.055 -14.258 1 98.31 179 PRO A N 1
ATOM 1407 C CA . PRO A 1 179 ? -9.906 -10.133 -15.672 1 98.31 179 PRO A CA 1
ATOM 1408 C C . PRO A 1 179 ? -10.805 -11.078 -16.469 1 98.31 179 PRO A C 1
ATOM 1410 O O . PRO A 1 179 ? -11.227 -12.117 -15.945 1 98.31 179 PRO A O 1
ATOM 1413 N N . LEU A 1 180 ? -11.039 -10.742 -17.703 1 98.25 180 LEU A N 1
ATOM 1414 C CA . LEU A 1 180 ? -11.852 -11.562 -18.594 1 98.25 180 LEU A CA 1
ATOM 1415 C C . LEU A 1 180 ? -11.047 -12.75 -19.109 1 98.25 180 LEU A C 1
ATOM 1417 O O . LEU A 1 180 ? -9.852 -12.633 -19.359 1 98.25 180 LEU A O 1
ATOM 1421 N N . PRO A 1 181 ? -11.727 -13.875 -19.203 1 97.94 181 PRO A N 1
ATOM 1422 C CA . PRO A 1 181 ? -11.047 -15.07 -19.719 1 97.94 181 PRO A CA 1
ATOM 1423 C C . PRO A 1 181 ? -10.797 -15.008 -21.219 1 97.94 181 PRO A C 1
ATOM 1425 O O . PRO A 1 181 ? -11.367 -15.789 -21.969 1 97.94 181 PRO A O 1
ATOM 1428 N N . LEU A 1 182 ? -9.836 -14.156 -21.609 1 97.81 182 LEU A N 1
ATOM 1429 C CA . LEU A 1 182 ? -9.523 -13.945 -23.031 1 97.81 182 LEU A CA 1
ATOM 1430 C C . LEU A 1 182 ? -8.172 -14.547 -23.375 1 97.81 182 LEU A C 1
ATOM 1432 O O . LEU A 1 182 ? -7.219 -14.445 -22.594 1 97.81 182 LEU A O 1
ATOM 1436 N N . SER A 1 183 ? -8.148 -15.258 -24.531 1 96.12 183 SER A N 1
ATOM 1437 C CA . SER A 1 183 ? -6.891 -15.742 -25.078 1 96.12 183 SER A CA 1
ATOM 1438 C C . SER A 1 183 ? -6.117 -14.617 -25.766 1 96.12 183 SER A C 1
ATOM 1440 O O . SER A 1 183 ? -6.617 -13.492 -25.875 1 96.12 183 SER A O 1
ATOM 1442 N N . ASP A 1 184 ? -4.867 -14.914 -26.141 1 95.38 184 ASP A N 1
ATOM 1443 C CA . ASP A 1 184 ? -4.062 -13.891 -26.812 1 95.38 184 ASP A CA 1
ATOM 1444 C C . ASP A 1 184 ? -4.723 -13.438 -28.109 1 95.38 184 ASP A C 1
ATOM 1446 O O . ASP A 1 184 ? -4.73 -12.25 -28.438 1 95.38 184 ASP A O 1
ATOM 1450 N N . ASN A 1 185 ? -5.289 -14.352 -28.859 1 94.56 185 ASN A N 1
ATOM 1451 C CA . ASN A 1 185 ? -5.941 -14.016 -30.125 1 94.56 185 ASN A CA 1
ATOM 1452 C C . ASN A 1 185 ? -7.195 -13.18 -29.906 1 94.56 185 ASN A C 1
ATOM 1454 O O . ASN A 1 185 ? -7.535 -12.336 -30.734 1 94.56 185 ASN A O 1
ATOM 1458 N N . GLN A 1 186 ? -7.859 -13.422 -28.859 1 95.31 186 GLN A N 1
ATOM 1459 C CA . GLN A 1 186 ? -9.055 -12.641 -28.547 1 95.31 186 GLN A CA 1
ATOM 1460 C C . GLN A 1 186 ? -8.688 -11.234 -28.094 1 95.31 186 GLN A C 1
ATOM 1462 O O . GLN A 1 186 ? -9.43 -10.281 -28.344 1 95.31 186 GLN A O 1
ATOM 1467 N N . MET A 1 187 ? -7.574 -11.078 -27.438 1 95.38 187 MET A N 1
ATOM 1468 C CA . MET A 1 187 ? -7.137 -9.773 -26.953 1 95.38 187 MET A CA 1
ATOM 1469 C C . MET A 1 187 ? -6.535 -8.945 -28.078 1 95.38 187 MET A C 1
ATOM 1471 O O . MET A 1 187 ? -6.73 -7.73 -28.141 1 95.38 187 MET A O 1
ATOM 1475 N N . GLU A 1 188 ? -5.781 -9.602 -28.859 1 91.62 188 GLU A N 1
ATOM 1476 C CA . GLU A 1 188 ? -5.164 -8.953 -30.016 1 91.62 188 GLU A CA 1
ATOM 1477 C C . GLU A 1 188 ? -5.266 -9.828 -31.266 1 91.62 188 GLU A C 1
ATOM 1479 O O . GLU A 1 188 ? -4.34 -10.578 -31.578 1 91.62 188 GLU A O 1
ATOM 1484 N N . PRO A 1 189 ? -6.406 -9.609 -31.922 1 81.62 189 PRO A N 1
ATOM 1485 C CA . PRO A 1 189 ? -6.555 -10.422 -33.125 1 81.62 189 PRO A CA 1
ATOM 1486 C C . PRO A 1 189 ? -5.492 -10.125 -34.188 1 81.62 189 PRO A C 1
ATOM 1488 O O . PRO A 1 189 ? -5.125 -8.961 -34.375 1 81.62 189 PRO A O 1
ATOM 1491 N N . GLY A 1 190 ? -4.559 -11.055 -34.469 1 67.94 190 GLY A N 1
ATOM 1492 C CA . GLY A 1 190 ? -3.498 -10.898 -35.469 1 67.94 190 GLY A CA 1
ATOM 1493 C C . GLY A 1 190 ? -4.02 -10.719 -36.875 1 67.94 190 GLY A C 1
ATOM 1494 O O . GLY A 1 190 ? -5.148 -11.109 -37.188 1 67.94 190 GLY A O 1
ATOM 1495 N N . ALA A 1 191 ? -3.398 -9.836 -37.5 1 59.53 191 ALA A N 1
ATOM 1496 C CA . ALA A 1 191 ? -3.674 -9.859 -38.938 1 59.53 191 ALA A CA 1
ATOM 1497 C C . ALA A 1 191 ? -3.234 -11.18 -39.562 1 59.53 191 ALA A C 1
ATOM 1499 O O . ALA A 1 191 ? -2.209 -11.742 -39.188 1 59.53 191 ALA A O 1
ATOM 1500 N N . PRO A 1 192 ? -4.059 -12.023 -40.219 1 54.25 192 PRO A N 1
ATOM 1501 C CA . PRO A 1 192 ? -3.748 -13.336 -40.781 1 54.25 192 PRO A CA 1
ATOM 1502 C C . PRO A 1 192 ? -2.318 -13.422 -41.312 1 54.25 192 PRO A C 1
ATOM 1504 O O . PRO A 1 192 ? -1.644 -14.43 -41.125 1 54.25 192 PRO A O 1
ATOM 1507 N N . ASP A 1 193 ? -1.849 -12.539 -41.938 1 54.12 193 ASP A N 1
ATOM 1508 C CA . ASP A 1 193 ? -0.6 -12.602 -42.688 1 54.12 193 ASP A CA 1
ATOM 1509 C C . ASP A 1 193 ? 0.587 -12.195 -41.844 1 54.12 193 ASP A C 1
ATOM 1511 O O . ASP A 1 193 ? 1.74 -12.32 -42.25 1 54.12 193 ASP A O 1
ATOM 1515 N N . SER A 1 194 ? 0.415 -11.703 -40.688 1 54.59 194 SER A N 1
ATOM 1516 C CA . SER A 1 194 ? 1.504 -11.047 -39.969 1 54.59 194 SER A CA 1
ATOM 1517 C C . SER A 1 194 ? 2.045 -11.93 -38.875 1 54.59 194 SER A C 1
ATOM 1519 O O . SER A 1 194 ? 3.025 -11.57 -38.219 1 54.59 194 SER A O 1
ATOM 1521 N N . CYS A 1 195 ? 1.281 -13.07 -38.719 1 58.69 195 CYS A N 1
ATOM 1522 C CA . CYS A 1 195 ? 1.731 -13.836 -37.562 1 58.69 195 CYS A CA 1
ATOM 1523 C C . CYS A 1 195 ? 2.867 -14.781 -37.938 1 58.69 195 CYS A C 1
ATOM 1525 O O . CYS A 1 195 ? 2.645 -15.789 -38.594 1 58.69 195 CYS A O 1
ATOM 1527 N N . HIS A 1 196 ? 4.152 -14.344 -37.75 1 66.75 196 HIS A N 1
ATOM 1528 C CA . HIS A 1 196 ? 5.348 -15.102 -38.094 1 66.75 196 HIS A CA 1
ATOM 1529 C C . HIS A 1 196 ? 5.754 -16.047 -36.969 1 66.75 196 HIS A C 1
ATOM 1531 O O . HIS A 1 196 ? 6.637 -16.891 -37.125 1 66.75 196 HIS A O 1
ATOM 1537 N N . GLU A 1 197 ? 4.941 -15.992 -35.781 1 80.06 197 GLU A N 1
ATOM 1538 C CA . GLU A 1 197 ? 5.363 -16.828 -34.656 1 80.06 197 GLU A CA 1
ATOM 1539 C C . GLU A 1 197 ? 4.711 -18.203 -34.719 1 80.06 197 GLU A C 1
ATOM 1541 O O . GLU A 1 197 ? 3.574 -18.344 -35.188 1 80.06 197 GLU A O 1
ATOM 1546 N N . PRO A 1 198 ? 5.473 -19.219 -34.375 1 85.5 198 PRO A N 1
ATOM 1547 C CA . PRO A 1 198 ? 4.887 -20.562 -34.344 1 85.5 198 PRO A CA 1
ATOM 1548 C C . PRO A 1 198 ? 3.676 -20.641 -33.438 1 85.5 198 PRO A C 1
ATOM 1550 O O . PRO A 1 198 ? 3.568 -19.875 -32.469 1 85.5 198 PRO A O 1
ATOM 1553 N N . PRO A 1 199 ? 2.814 -21.578 -33.781 1 88.69 199 PRO A N 1
ATOM 1554 C CA . PRO A 1 199 ? 1.635 -21.75 -32.906 1 88.69 199 PRO A CA 1
ATOM 1555 C C . PRO A 1 199 ? 1.993 -22.016 -31.453 1 88.69 199 PRO A C 1
ATOM 1557 O O . PRO A 1 199 ? 2.979 -22.703 -31.172 1 88.69 199 PRO A O 1
ATOM 1560 N N . TRP A 1 200 ? 1.265 -21.516 -30.547 1 92.38 200 TRP A N 1
ATOM 1561 C CA . TRP A 1 200 ? 1.488 -21.531 -29.109 1 92.38 200 TRP A CA 1
ATOM 1562 C C . TRP A 1 200 ? 0.186 -21.781 -28.359 1 92.38 200 TRP A C 1
ATOM 1564 O O . TRP A 1 200 ? -0.879 -21.328 -28.781 1 92.38 200 TRP A O 1
ATOM 1574 N N . HIS A 1 201 ? 0.211 -22.578 -27.281 1 92.38 201 HIS A N 1
ATOM 1575 C CA . HIS A 1 201 ? -0.99 -23 -26.578 1 92.38 201 HIS A CA 1
ATOM 1576 C C . HIS A 1 201 ? -1.794 -21.797 -26.094 1 92.38 201 HIS A C 1
ATOM 1578 O O . HIS A 1 201 ? -3.02 -21.875 -25.969 1 92.38 201 HIS A O 1
ATOM 1584 N N . GLY A 1 202 ? -1.175 -20.672 -25.891 1 92.44 202 GLY A N 1
ATOM 1585 C CA . GLY A 1 202 ? -1.87 -19.5 -25.359 1 92.44 202 GLY A CA 1
ATOM 1586 C C . GLY A 1 202 ? -2.564 -18.688 -26.422 1 92.44 202 GLY A C 1
ATOM 1587 O O . GLY A 1 202 ? -3.279 -17.719 -26.109 1 92.44 202 GLY A O 1
ATOM 1588 N N . ASP A 1 203 ? -2.359 -19.062 -27.672 1 93.38 203 ASP A N 1
ATOM 1589 C CA . ASP A 1 203 ? -3.002 -18.344 -28.766 1 93.38 203 ASP A CA 1
ATOM 1590 C C . ASP A 1 203 ? -4.523 -18.453 -28.672 1 93.38 203 ASP A C 1
ATOM 1592 O O . ASP A 1 203 ? -5.227 -17.438 -28.797 1 93.38 203 ASP A O 1
ATOM 1596 N N . ASP A 1 204 ? -4.973 -19.641 -28.328 1 93.44 204 ASP A N 1
ATOM 1597 C CA . ASP A 1 204 ? -6.414 -19.875 -28.344 1 93.44 204 ASP A CA 1
ATOM 1598 C C . ASP A 1 204 ? -6.902 -20.391 -27 1 93.44 204 ASP A C 1
ATOM 1600 O O . ASP A 1 204 ? -8.078 -20.719 -26.844 1 93.44 204 ASP A O 1
ATOM 1604 N N . THR A 1 205 ? -6.023 -20.5 -26.062 1 95.88 205 THR A N 1
ATOM 1605 C CA . THR A 1 205 ? -6.367 -20.953 -24.719 1 95.88 205 THR A CA 1
ATOM 1606 C C . THR A 1 205 ? -6.145 -19.828 -23.703 1 95.88 205 THR A C 1
ATOM 1608 O O . THR A 1 205 ? -5.113 -19.156 -23.719 1 95.88 205 THR A O 1
ATOM 1611 N N . THR A 1 206 ? -7.152 -19.641 -22.875 1 97 206 THR A N 1
ATOM 1612 C CA . THR A 1 206 ? -6.996 -18.672 -21.812 1 97 206 THR A CA 1
ATOM 1613 C C . THR A 1 206 ? -6.703 -19.375 -20.484 1 97 206 THR A C 1
ATOM 1615 O O . THR A 1 206 ? -7.266 -20.422 -20.188 1 97 206 THR A O 1
ATOM 1618 N N . TYR A 1 207 ? -5.863 -18.828 -19.703 1 98.06 207 TYR A N 1
ATOM 1619 C CA . TYR A 1 207 ? -5.508 -19.375 -18.406 1 98.06 207 TYR A CA 1
ATOM 1620 C C . TYR A 1 207 ? -6.043 -18.484 -17.281 1 98.06 207 TYR A C 1
ATOM 1622 O O . TYR A 1 207 ? -5.75 -18.719 -16.109 1 98.06 207 TYR A O 1
ATOM 1630 N N . VAL A 1 208 ? -6.809 -17.469 -17.625 1 98.56 208 VAL A N 1
ATOM 1631 C CA . VAL A 1 208 ? -7.316 -16.484 -16.672 1 98.56 208 VAL A CA 1
ATOM 1632 C C . VAL A 1 208 ? -8.289 -17.156 -15.711 1 98.56 208 VAL A C 1
ATOM 1634 O O . VAL A 1 208 ? -8.344 -16.797 -14.531 1 98.56 208 VAL A O 1
ATOM 1637 N N . PRO A 1 209 ? -9.047 -18.188 -16.125 1 98.38 209 PRO A N 1
ATOM 1638 C CA . PRO A 1 209 ? -9.938 -18.844 -15.172 1 98.38 209 PRO A CA 1
ATOM 1639 C C . PRO A 1 209 ? -9.188 -19.422 -13.969 1 98.38 209 PRO A C 1
ATOM 1641 O O . PRO A 1 209 ? -9.695 -19.406 -12.852 1 98.38 209 PRO A O 1
ATOM 1644 N N . GLY A 1 210 ? -7.984 -19.953 -14.227 1 98.56 210 GLY A N 1
ATOM 1645 C CA . GLY A 1 210 ? -7.172 -20.406 -13.117 1 98.56 210 GLY A CA 1
ATOM 1646 C C . GLY A 1 210 ? -6.832 -19.297 -12.133 1 98.56 210 GLY A C 1
ATOM 1647 O O . GLY A 1 210 ? -6.93 -19.5 -10.914 1 98.56 210 GLY A O 1
ATOM 1648 N N . LEU A 1 211 ? -6.438 -18.141 -12.672 1 98.69 211 LEU A N 1
ATOM 1649 C CA . LEU A 1 211 ? -6.125 -16.984 -11.836 1 98.69 211 LEU A CA 1
ATOM 1650 C C . LEU A 1 211 ? -7.355 -16.516 -11.07 1 98.69 211 LEU A C 1
ATOM 1652 O O . LEU A 1 211 ? -7.27 -16.203 -9.883 1 98.69 211 LEU A O 1
ATOM 1656 N N . ASN A 1 212 ? -8.453 -16.453 -11.758 1 98.69 212 ASN A N 1
ATOM 1657 C CA . ASN A 1 212 ? -9.688 -16.031 -11.117 1 98.69 212 ASN A CA 1
ATOM 1658 C C . ASN A 1 212 ? -10.086 -16.969 -9.977 1 98.69 212 ASN A C 1
ATOM 1660 O O . ASN A 1 212 ? -10.477 -16.5 -8.898 1 98.69 212 ASN A O 1
ATOM 1664 N N . SER A 1 213 ? -9.992 -18.234 -10.18 1 98.75 213 SER A N 1
ATOM 1665 C CA . SER A 1 213 ? -10.328 -19.203 -9.133 1 98.75 213 SER A CA 1
ATOM 1666 C C . SER A 1 213 ? -9.352 -19.109 -7.965 1 98.75 213 SER A C 1
ATOM 1668 O O . SER A 1 213 ? -9.75 -19.25 -6.809 1 98.75 213 SER A O 1
ATOM 1670 N N . LEU A 1 214 ? -8.094 -18.953 -8.312 1 98.62 214 LEU A N 1
ATOM 1671 C CA . LEU A 1 214 ? -7.102 -18.734 -7.258 1 98.62 214 LEU A CA 1
ATOM 1672 C C . LEU A 1 214 ? -7.453 -17.5 -6.426 1 98.62 214 LEU A C 1
ATOM 1674 O O . LEU A 1 214 ? -7.348 -17.531 -5.199 1 98.62 214 LEU A O 1
ATOM 1678 N N . SER A 1 215 ? -7.859 -16.438 -7.105 1 98.56 215 SER A N 1
ATOM 1679 C CA . SER A 1 215 ? -8.281 -15.203 -6.438 1 98.56 215 SER A CA 1
ATOM 1680 C C . SER A 1 215 ? -9.469 -15.453 -5.516 1 98.56 215 SER A C 1
ATOM 1682 O O . SER A 1 215 ? -9.523 -14.914 -4.41 1 98.56 215 SER A O 1
ATOM 1684 N N . ASP A 1 216 ? -10.391 -16.281 -5.941 1 98.5 216 ASP A N 1
ATOM 1685 C CA . ASP A 1 216 ? -11.539 -16.641 -5.109 1 98.5 216 ASP A CA 1
ATOM 1686 C C . ASP A 1 216 ? -11.094 -17.312 -3.818 1 98.5 216 ASP A C 1
ATOM 1688 O O . ASP A 1 216 ? -11.617 -17.031 -2.742 1 98.5 216 ASP A O 1
ATOM 1692 N N . LEU A 1 217 ? -10.172 -18.219 -3.961 1 98.62 217 LEU A N 1
ATOM 1693 C CA . LEU A 1 217 ? -9.656 -18.906 -2.785 1 98.62 217 LEU A CA 1
ATOM 1694 C C . LEU A 1 217 ? -9.023 -17.922 -1.812 1 98.62 217 LEU A C 1
ATOM 1696 O O . LEU A 1 217 ? -9.289 -17.969 -0.609 1 98.62 217 LEU A O 1
ATOM 1700 N N . PHE A 1 218 ? -8.266 -17.016 -2.338 1 98.19 218 PHE A N 1
ATOM 1701 C CA . PHE A 1 218 ? -7.566 -16.062 -1.488 1 98.19 218 PHE A CA 1
ATOM 1702 C C . PHE A 1 218 ? -8.539 -15.055 -0.89 1 98.19 218 PHE A C 1
ATOM 1704 O O . PHE A 1 218 ? -8.328 -14.562 0.222 1 98.19 218 PHE A O 1
ATOM 1711 N N . LEU A 1 219 ? -9.586 -14.727 -1.598 1 97.62 219 LEU A N 1
ATOM 1712 C CA . LEU A 1 219 ? -10.609 -13.859 -1.021 1 97.62 219 LEU A CA 1
ATOM 1713 C C . LEU A 1 219 ? -11.25 -14.516 0.197 1 97.62 219 LEU A C 1
ATOM 1715 O O . LEU A 1 219 ? -11.586 -13.828 1.17 1 97.62 219 LEU A O 1
ATOM 1719 N N . ILE A 1 220 ? -11.43 -15.836 0.156 1 97.69 220 ILE A N 1
ATOM 1720 C CA . ILE A 1 220 ? -11.953 -16.562 1.311 1 97.69 220 ILE A CA 1
ATOM 1721 C C . ILE A 1 220 ? -10.977 -16.438 2.482 1 97.69 220 ILE A C 1
ATOM 1723 O O . ILE A 1 220 ? -11.398 -16.172 3.615 1 97.69 220 ILE A O 1
ATOM 1727 N N . TRP A 1 221 ? -9.703 -16.609 2.191 1 96.69 221 TRP A N 1
ATOM 1728 C CA . TRP A 1 221 ? -8.703 -16.453 3.236 1 96.69 221 TRP A CA 1
ATOM 1729 C C . TRP A 1 221 ? -8.781 -15.062 3.859 1 96.69 221 TRP A C 1
ATOM 1731 O O . TRP A 1 221 ? -8.688 -14.914 5.078 1 96.69 221 TRP A O 1
ATOM 1741 N N . GLN A 1 222 ? -8.922 -14.047 3.031 1 93.75 222 GLN A N 1
ATOM 1742 C CA . GLN A 1 222 ? -9.031 -12.68 3.529 1 93.75 222 GLN A CA 1
ATOM 1743 C C . GLN A 1 222 ? -10.242 -12.523 4.441 1 93.75 222 GLN A C 1
ATOM 1745 O O . GLN A 1 222 ? -10.18 -11.828 5.457 1 93.75 222 GLN A O 1
ATOM 1750 N N . GLU A 1 223 ? -11.32 -13.164 4.082 1 92.94 223 GLU A N 1
ATOM 1751 C CA . GLU A 1 223 ? -12.516 -13.141 4.922 1 92.94 223 GLU A CA 1
ATOM 1752 C C . GLU A 1 223 ? -12.25 -13.789 6.277 1 92.94 223 GLU A C 1
ATOM 1754 O O . GLU A 1 223 ? -12.711 -13.289 7.309 1 92.94 223 GLU A O 1
ATOM 1759 N N . VAL A 1 224 ? -11.562 -14.875 6.23 1 94.25 224 VAL A N 1
ATOM 1760 C CA . VAL A 1 224 ? -11.234 -15.633 7.438 1 94.25 224 VAL A CA 1
ATOM 1761 C C . VAL A 1 224 ? -10.461 -14.742 8.406 1 94.25 224 VAL A C 1
ATOM 1763 O O . VAL A 1 224 ? -10.68 -14.805 9.617 1 94.25 224 VAL A O 1
ATOM 1766 N N . GLN A 1 225 ? -9.586 -13.883 7.871 1 89.19 225 GLN A N 1
ATOM 1767 C CA . GLN A 1 225 ? -8.75 -13.023 8.695 1 89.19 225 GLN A CA 1
ATOM 1768 C C . GLN A 1 225 ? -9.586 -11.977 9.43 1 89.19 225 GLN A C 1
ATOM 1770 O O . GLN A 1 225 ? -9.148 -11.422 10.445 1 89.19 225 GLN A O 1
ATOM 1775 N N . GLN A 1 226 ? -10.789 -11.758 8.984 1 86.19 226 GLN A N 1
ATOM 1776 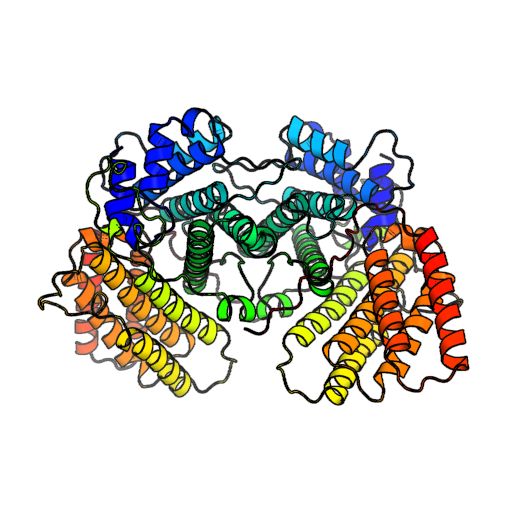C CA . GLN A 1 226 ? -11.617 -10.695 9.539 1 86.19 226 GLN A CA 1
ATOM 1777 C C . GLN A 1 226 ? -12.625 -11.258 10.547 1 86.19 226 GLN A C 1
ATOM 1779 O O . GLN A 1 226 ? -13.414 -10.508 11.117 1 86.19 226 GLN A O 1
ATOM 1784 N N . VAL A 1 227 ? -12.602 -12.547 10.727 1 89.94 227 VAL A N 1
ATOM 1785 C CA . VAL A 1 227 ? -13.523 -13.164 11.672 1 89.94 227 VAL A CA 1
ATOM 1786 C C . VAL A 1 227 ? -13.18 -12.719 13.094 1 89.94 227 VAL A C 1
ATOM 1788 O O . VAL A 1 227 ? -12.023 -12.812 13.516 1 89.94 227 VAL A O 1
ATOM 1791 N N . PRO A 1 228 ? -14.18 -12.148 13.766 1 85.25 228 PRO A N 1
ATOM 1792 C CA . PRO A 1 228 ? -13.922 -11.695 15.141 1 85.25 228 PRO A CA 1
ATOM 1793 C C . PRO A 1 228 ? -13.516 -12.828 16.078 1 85.25 228 PRO A C 1
ATOM 1795 O O . PRO A 1 228 ? -13.914 -13.977 15.867 1 85.25 228 PRO A O 1
ATOM 1798 N N . ASP A 1 229 ? -12.922 -12.445 17.141 1 79.38 229 ASP A N 1
ATOM 1799 C CA . ASP A 1 229 ? -12.539 -13.398 18.172 1 79.38 229 ASP A CA 1
ATOM 1800 C C . ASP A 1 229 ? -13.758 -13.891 18.953 1 79.38 229 ASP A C 1
ATOM 1802 O O . ASP A 1 229 ? -14.727 -13.148 19.125 1 79.38 229 ASP A O 1
ATOM 1806 N N . GLY A 1 230 ? -13.828 -15.047 19.344 1 81.44 230 GLY A N 1
ATOM 1807 C CA . GLY A 1 230 ? -14.891 -15.57 20.188 1 81.44 230 GLY A CA 1
ATOM 1808 C C . GLY A 1 230 ? -15.961 -16.312 19.406 1 81.44 230 GLY A C 1
ATOM 1809 O O . GLY A 1 230 ? -16.891 -16.859 20 1 81.44 230 GLY A O 1
ATOM 1810 N N . THR A 1 231 ? -15.852 -16.25 18.125 1 84.5 231 THR A N 1
ATOM 1811 C CA . THR A 1 231 ? -16.812 -17 17.328 1 84.5 231 THR A CA 1
ATOM 1812 C C . THR A 1 231 ? -16.656 -18.5 17.531 1 84.5 231 THR A C 1
ATOM 1814 O O . THR A 1 231 ? -15.539 -18.984 17.766 1 84.5 231 THR A O 1
ATOM 1817 N N . GLU A 1 232 ? -17.766 -19.203 17.5 1 90.94 232 GLU A N 1
ATOM 1818 C CA . GLU A 1 232 ? -17.719 -20.656 17.688 1 90.94 232 GLU A CA 1
ATOM 1819 C C . GLU A 1 232 ? -16.844 -21.312 16.625 1 90.94 232 GLU A C 1
ATOM 1821 O O . GLU A 1 232 ? -17.188 -21.312 15.445 1 90.94 232 GLU A O 1
ATOM 1826 N N . PRO A 1 233 ? -15.828 -21.969 16.969 1 92.31 233 PRO A N 1
ATOM 1827 C CA . PRO A 1 233 ? -14.797 -22.438 16.047 1 92.31 233 PRO A CA 1
ATOM 1828 C C . PRO A 1 233 ? -15.32 -23.453 15.031 1 92.31 233 PRO A C 1
ATOM 1830 O O . PRO A 1 233 ? -15.055 -23.328 13.828 1 92.31 233 PRO A O 1
ATOM 1833 N N . GLN A 1 234 ? -16.125 -24.438 15.461 1 92.38 234 GLN A N 1
ATOM 1834 C CA . GLN A 1 234 ? -16.547 -25.516 14.555 1 92.38 234 GLN A CA 1
ATOM 1835 C C . GLN A 1 234 ? -17.453 -24.969 13.461 1 92.38 234 GLN A C 1
ATOM 1837 O O . GLN A 1 234 ? -17.359 -25.391 12.305 1 92.38 234 GLN A O 1
ATOM 1842 N N . THR A 1 235 ? -18.281 -24.094 13.836 1 93.38 235 THR A N 1
ATOM 1843 C CA . THR A 1 235 ? -19.188 -23.516 12.859 1 93.38 235 THR A CA 1
ATOM 1844 C C . THR A 1 235 ? -18.438 -22.703 11.82 1 93.38 235 THR A C 1
ATOM 1846 O O . THR A 1 235 ? -18.719 -22.781 10.625 1 93.38 235 THR A O 1
ATOM 1849 N N . ILE A 1 236 ? -17.438 -21.953 12.258 1 95.06 236 ILE A N 1
ATOM 1850 C CA . ILE A 1 236 ? -16.641 -21.109 11.375 1 95.06 236 ILE A CA 1
ATOM 1851 C C . ILE A 1 236 ? -15.797 -21.984 10.453 1 95.06 236 ILE A C 1
ATOM 1853 O O . ILE A 1 236 ? -15.703 -21.734 9.25 1 95.06 236 ILE A O 1
ATOM 1857 N N . ILE A 1 237 ? -15.203 -23.016 11.008 1 95.81 237 ILE A N 1
ATOM 1858 C CA . ILE A 1 237 ? -14.375 -23.938 10.227 1 95.81 237 ILE A CA 1
ATOM 1859 C C . ILE A 1 237 ? -15.219 -24.578 9.133 1 95.81 237 ILE A C 1
ATOM 1861 O O . ILE A 1 237 ? -14.836 -24.578 7.957 1 95.81 237 ILE A O 1
ATOM 1865 N N . THR A 1 238 ? -16.406 -25.047 9.484 1 95.56 238 THR A N 1
ATOM 1866 C CA . THR A 1 238 ? -17.281 -25.703 8.531 1 95.56 238 THR A CA 1
ATOM 1867 C C . THR A 1 238 ? -17.734 -24.734 7.438 1 95.56 238 THR A C 1
ATOM 1869 O O . THR A 1 238 ? -17.766 -25.094 6.258 1 95.56 238 THR A O 1
ATOM 1872 N N . ARG A 1 239 ? -18.016 -23.578 7.863 1 96.69 239 ARG A N 1
ATOM 1873 C CA . ARG A 1 239 ? -18.469 -22.562 6.922 1 96.69 239 ARG A CA 1
ATOM 1874 C C . ARG A 1 239 ? -17.391 -22.266 5.875 1 96.69 239 ARG A C 1
ATOM 1876 O O . ARG A 1 239 ? -17.672 -22.312 4.672 1 96.69 239 ARG A O 1
ATOM 1883 N N . TYR A 1 240 ? -16.203 -22.062 6.281 1 97.62 240 TYR A N 1
ATOM 1884 C CA . TYR A 1 240 ? -15.156 -21.625 5.359 1 97.62 240 TYR A CA 1
ATOM 1885 C C . TYR A 1 240 ? -14.594 -22.812 4.578 1 97.62 240 TYR A C 1
ATOM 1887 O O . TYR A 1 240 ? -14.211 -22.656 3.414 1 97.62 240 TYR A O 1
ATOM 1895 N N . LEU A 1 241 ? -14.5 -24 5.172 1 97.69 241 LEU A N 1
ATOM 1896 C CA . LEU A 1 241 ? -14.148 -25.172 4.387 1 97.69 241 LEU A CA 1
ATOM 1897 C C . LEU A 1 241 ? -15.18 -25.438 3.293 1 97.69 241 LEU A C 1
ATOM 1899 O O . LEU A 1 241 ? -14.836 -25.844 2.188 1 97.69 241 LEU A O 1
ATOM 1903 N N . GLY A 1 242 ? -16.438 -25.156 3.658 1 98.06 242 GLY A N 1
ATOM 1904 C CA . GLY A 1 242 ? -17.5 -25.266 2.666 1 98.06 242 GLY A CA 1
ATOM 1905 C C . GLY A 1 242 ? -17.344 -24.266 1.528 1 98.06 242 GLY A C 1
ATOM 1906 O O . GLY A 1 242 ? -17.578 -24.609 0.368 1 98.06 242 GLY A O 1
ATOM 1907 N N . LYS A 1 243 ? -16.969 -23.016 1.841 1 98.44 243 LYS A N 1
ATOM 1908 C CA . LYS A 1 243 ? -16.734 -22 0.819 1 98.44 243 LYS A CA 1
ATOM 1909 C C . LYS A 1 243 ? -15.617 -22.406 -0.132 1 98.44 243 LYS A C 1
ATOM 1911 O O . LYS A 1 243 ? -15.727 -22.219 -1.346 1 98.44 243 LYS A O 1
ATOM 1916 N N . ILE A 1 244 ? -14.516 -22.969 0.417 1 98.69 244 ILE A N 1
ATOM 1917 C CA . ILE A 1 244 ? -13.391 -23.422 -0.39 1 98.69 244 ILE A CA 1
ATOM 1918 C C . ILE A 1 244 ? -13.852 -24.547 -1.321 1 98.69 244 ILE A C 1
ATOM 1920 O O . ILE A 1 244 ? -13.523 -24.547 -2.512 1 98.69 244 ILE A O 1
ATOM 1924 N N . GLN A 1 245 ? -14.664 -25.438 -0.744 1 98 245 GLN A N 1
ATOM 1925 C CA . GLN A 1 245 ? -15.156 -26.562 -1.544 1 98 245 GLN A CA 1
ATOM 1926 C C . GLN A 1 245 ? -16.031 -26.062 -2.691 1 98 245 GLN A C 1
ATOM 1928 O O . GLN A 1 245 ? -16 -26.625 -3.791 1 98 245 GLN A O 1
ATOM 1933 N N . ARG A 1 246 ? -16.828 -25.109 -2.443 1 98.06 246 ARG A N 1
ATOM 1934 C CA . ARG A 1 246 ? -17.688 -24.562 -3.479 1 98.06 246 ARG A CA 1
ATOM 1935 C C . ARG A 1 246 ? -16.875 -23.984 -4.633 1 98.06 246 ARG A C 1
ATOM 1937 O O . ARG A 1 246 ? -17.25 -24.109 -5.797 1 98.06 246 ARG A O 1
ATOM 1944 N N . VAL A 1 247 ? -15.75 -23.312 -4.344 1 98.69 247 VAL A N 1
ATOM 1945 C CA . VAL A 1 247 ? -14.867 -22.781 -5.387 1 98.69 247 VAL A CA 1
ATOM 1946 C C . VAL A 1 247 ? -14.352 -23.938 -6.25 1 98.69 247 VAL A C 1
ATOM 1948 O O . VAL A 1 247 ? -14.367 -23.859 -7.48 1 98.69 247 VAL A O 1
ATOM 1951 N N . LEU A 1 248 ? -13.898 -25.016 -5.629 1 97.94 248 LEU A N 1
ATOM 1952 C CA . LEU A 1 248 ? -13.352 -26.156 -6.348 1 97.94 248 LEU A CA 1
ATOM 1953 C C . LEU A 1 248 ? -14.43 -26.859 -7.172 1 97.94 248 LEU A C 1
ATOM 1955 O O . LEU A 1 248 ? -14.164 -27.312 -8.289 1 97.94 248 LEU A O 1
ATOM 1959 N N . ASP A 1 249 ? -15.664 -26.859 -6.629 1 97.5 249 ASP A N 1
ATOM 1960 C CA . ASP A 1 249 ? -16.766 -27.516 -7.324 1 97.5 249 ASP A CA 1
ATOM 1961 C C . ASP A 1 249 ? -17.188 -26.719 -8.562 1 97.5 249 ASP A C 1
ATOM 1963 O O . ASP A 1 249 ? -17.781 -27.266 -9.484 1 97.5 249 ASP A O 1
ATOM 1967 N N . ASN A 1 250 ? -16.875 -25.453 -8.57 1 97.38 250 ASN A N 1
ATOM 1968 C CA . ASN A 1 250 ? -17.328 -24.594 -9.656 1 97.38 250 ASN A CA 1
ATOM 1969 C C . ASN A 1 250 ? -16.203 -24.344 -10.664 1 97.38 250 ASN A C 1
ATOM 1971 O O . ASN A 1 250 ? -16.328 -23.469 -11.523 1 97.38 250 ASN A O 1
ATOM 1975 N N . LEU A 1 251 ? -15.125 -25.094 -10.578 1 97.88 251 LEU A N 1
ATOM 1976 C CA . LEU A 1 251 ? -14.039 -24.953 -11.547 1 97.88 251 LEU A CA 1
ATOM 1977 C C . LEU A 1 251 ? -14.492 -25.375 -12.938 1 97.88 251 LEU A C 1
ATOM 1979 O O . LEU A 1 251 ? -15.258 -26.328 -13.086 1 97.88 251 LEU A O 1
ATOM 1983 N N . PRO A 1 252 ? -14.078 -24.672 -13.945 1 95.94 252 PRO A N 1
ATOM 1984 C CA . PRO A 1 252 ? -14.367 -25.156 -15.305 1 95.94 252 PRO A CA 1
ATOM 1985 C C . PRO A 1 252 ? -13.766 -26.531 -15.586 1 95.94 252 PRO A C 1
ATOM 1987 O O . PRO A 1 252 ? -12.836 -26.953 -14.898 1 95.94 252 PRO A O 1
ATOM 1990 N N . PRO A 1 253 ? -14.211 -27.172 -16.578 1 94 253 PRO A N 1
ATOM 1991 C CA . PRO A 1 253 ? -13.828 -28.562 -16.844 1 94 253 PRO A CA 1
ATOM 1992 C C . PRO A 1 253 ? -12.32 -28.734 -16.984 1 94 253 PRO A C 1
ATOM 1994 O O . PRO A 1 253 ? -11.766 -29.734 -16.547 1 94 253 PRO A O 1
ATOM 1997 N N . GLU A 1 254 ? -11.664 -27.781 -17.578 1 94.88 254 GLU A N 1
ATOM 1998 C CA . GLU A 1 254 ? -10.234 -27.922 -17.844 1 94.88 254 GLU A CA 1
ATOM 1999 C C . GLU A 1 254 ? -9.422 -27.859 -16.562 1 94.88 254 GLU A C 1
ATOM 2001 O O . GLU A 1 254 ? -8.258 -28.25 -16.531 1 94.88 254 GLU A O 1
ATOM 2006 N N . LEU A 1 255 ? -10.039 -27.375 -15.422 1 97 255 LEU A N 1
ATOM 2007 C CA . LEU A 1 255 ? -9.297 -27.172 -14.18 1 97 255 LEU A CA 1
ATOM 2008 C C . LEU A 1 255 ? -9.758 -28.156 -13.109 1 97 255 LEU A C 1
ATOM 2010 O O . LEU A 1 255 ? -9.281 -28.109 -11.969 1 97 255 LEU A O 1
ATOM 2014 N N . ARG A 1 256 ? -10.602 -29.078 -13.453 1 95.12 256 ARG A N 1
ATOM 2015 C CA . ARG A 1 256 ? -11.117 -30.047 -12.484 1 95.12 256 ARG A CA 1
ATOM 2016 C C . ARG A 1 256 ? -10.125 -31.188 -12.281 1 95.12 256 ARG A C 1
ATOM 2018 O O . ARG A 1 256 ? -9.492 -31.656 -13.227 1 95.12 256 ARG A O 1
ATOM 2025 N N . TRP A 1 257 ? -10 -31.562 -11.039 1 92.69 257 TRP A N 1
ATOM 2026 C CA . TRP A 1 257 ? -9.164 -32.719 -10.703 1 92.69 257 TRP A CA 1
ATOM 2027 C C . TRP A 1 257 ? -9.789 -34 -11.195 1 92.69 257 TRP A C 1
ATOM 2029 O O . TRP A 1 257 ? -10.961 -34.281 -10.906 1 92.69 257 TRP A O 1
ATOM 2039 N N . ARG A 1 258 ? -9.016 -34.781 -11.828 1 87 258 ARG A N 1
ATOM 2040 C CA . ARG A 1 258 ? -9.555 -36.031 -12.375 1 87 258 ARG A CA 1
ATOM 2041 C C . ARG A 1 258 ? -8.688 -37.219 -12 1 87 258 ARG A C 1
ATOM 2043 O O . ARG A 1 258 ? -8.891 -38.312 -12.5 1 87 258 ARG A O 1
ATOM 2050 N N . GLY A 1 259 ? -7.734 -36.906 -11.109 1 81.44 259 GLY A N 1
ATOM 2051 C CA . GLY A 1 259 ? -6.844 -38 -10.734 1 81.44 259 GLY A CA 1
ATOM 2052 C C . GLY A 1 259 ? -6.145 -38.625 -11.922 1 81.44 259 GLY A C 1
ATOM 2053 O O . GLY A 1 259 ? -5.492 -37.938 -12.711 1 81.44 259 GLY A O 1
ATOM 2054 N N . GLY A 1 260 ? -6.41 -39.938 -12.227 1 76.19 260 GLY A N 1
ATOM 2055 C CA . GLY A 1 260 ? -5.777 -40.656 -13.305 1 76.19 260 GLY A CA 1
ATOM 2056 C C . GLY A 1 260 ? -6.66 -40.812 -14.531 1 76.19 260 GLY A C 1
ATOM 2057 O O . GLY A 1 260 ? -6.25 -41.375 -15.539 1 76.19 260 GLY A O 1
ATOM 2058 N N . LEU A 1 261 ? -7.742 -40.031 -14.492 1 81.12 261 LEU A N 1
ATOM 2059 C CA . LEU A 1 261 ? -8.688 -40.188 -15.594 1 81.12 261 LEU A CA 1
ATOM 2060 C C . LEU A 1 261 ? -8.289 -39.312 -16.766 1 81.12 261 LEU A C 1
ATOM 2062 O O . LEU A 1 261 ? -7.535 -38.344 -16.609 1 81.12 261 LEU A O 1
ATOM 2066 N N . SER A 1 262 ? -8.883 -39.656 -17.938 1 82.75 262 SER A N 1
ATOM 2067 C CA . SER A 1 262 ? -8.609 -38.906 -19.156 1 82.75 262 SER A CA 1
ATOM 2068 C C . SER A 1 262 ? -9.156 -37.469 -19.047 1 82.75 262 SER A C 1
ATOM 2070 O O . SER A 1 262 ? -10.188 -37.25 -18.422 1 82.75 262 SER A O 1
ATOM 2072 N N . ARG A 1 263 ? -8.461 -36.562 -19.766 1 82.38 263 ARG A N 1
ATOM 2073 C CA . ARG A 1 263 ? -8.852 -35.156 -19.781 1 82.38 263 ARG A CA 1
ATOM 2074 C C . ARG A 1 263 ? -9.383 -34.75 -21.156 1 82.38 263 ARG A C 1
ATOM 2076 O O . ARG A 1 263 ? -9.078 -35.406 -22.156 1 82.38 263 ARG A O 1
ATOM 2083 N N . PRO A 1 264 ? -10.164 -33.688 -21.078 1 84.06 264 PRO A N 1
ATOM 2084 C CA . PRO A 1 264 ? -10.633 -33.188 -22.375 1 84.06 264 PRO A CA 1
ATOM 2085 C C . PRO A 1 264 ? -9.484 -32.875 -23.328 1 84.06 264 PRO A C 1
ATOM 2087 O O . PRO A 1 264 ? -8.375 -32.562 -22.875 1 84.06 264 PRO A O 1
ATOM 2090 N N . ALA A 1 265 ? -9.75 -32.906 -24.594 1 84.25 265 ALA A N 1
ATOM 2091 C CA . ALA A 1 265 ? -8.742 -32.75 -25.625 1 84.25 265 ALA A CA 1
ATOM 2092 C C . ALA A 1 265 ? -8.109 -31.375 -25.609 1 84.25 265 ALA A C 1
ATOM 2094 O O . ALA A 1 265 ? -6.957 -31.203 -26.016 1 84.25 265 ALA A O 1
ATOM 2095 N N . HIS A 1 266 ? -8.812 -30.438 -25.125 1 87.38 266 HIS A N 1
ATOM 2096 C CA . HIS A 1 266 ? -8.328 -29.062 -25.219 1 87.38 266 HIS A CA 1
ATOM 2097 C C . HIS A 1 266 ? -7.473 -28.703 -24.016 1 87.38 266 HIS A C 1
ATOM 2099 O O . HIS A 1 266 ? -6.898 -27.609 -23.969 1 87.38 266 HIS A O 1
ATOM 2105 N N . VAL A 1 267 ? -7.379 -29.609 -23.094 1 91.12 267 VAL A N 1
ATOM 2106 C CA . VAL A 1 267 ? -6.613 -29.359 -21.875 1 91.12 267 VAL A CA 1
ATOM 2107 C C . VAL A 1 267 ? -5.117 -29.391 -22.188 1 91.12 267 VAL A C 1
ATOM 2109 O O . VAL A 1 267 ? -4.648 -30.25 -22.922 1 91.12 267 VAL A O 1
ATOM 2112 N N . THR A 1 268 ? -4.43 -28.391 -21.688 1 92.81 268 THR A N 1
ATOM 2113 C CA . THR A 1 268 ? -2.992 -28.266 -21.906 1 92.81 268 THR A CA 1
ATOM 2114 C C . THR A 1 268 ? -2.223 -28.578 -20.625 1 92.81 268 THR A C 1
ATOM 2116 O O . THR A 1 268 ? -2.82 -28.766 -19.562 1 92.81 268 THR A O 1
ATOM 2119 N N . GLU A 1 269 ? -0.926 -28.672 -20.75 1 93 269 GLU A N 1
ATOM 2120 C CA . GLU A 1 269 ? -0.079 -28.828 -19.578 1 93 269 GLU A CA 1
ATOM 2121 C C . GLU A 1 269 ? -0.196 -27.625 -18.641 1 93 269 GLU A C 1
ATOM 2123 O O . GLU A 1 269 ? -0.029 -27.75 -17.438 1 93 269 GLU A O 1
ATOM 2128 N N . GLY A 1 270 ? -0.458 -26.5 -19.266 1 95.62 270 GLY A N 1
ATOM 2129 C CA . GLY A 1 270 ? -0.679 -25.297 -18.469 1 95.62 270 GLY A CA 1
ATOM 2130 C C . GLY A 1 270 ? -1.84 -25.422 -17.5 1 95.62 270 GLY A C 1
ATOM 2131 O O . GLY A 1 270 ? -1.784 -24.906 -16.375 1 95.62 270 GLY A O 1
ATOM 2132 N N . HIS A 1 271 ? -2.846 -26.141 -17.891 1 96.88 271 HIS A N 1
ATOM 2133 C CA . HIS A 1 271 ? -3.975 -26.391 -17 1 96.88 271 HIS A CA 1
ATOM 2134 C C . HIS A 1 271 ? -3.568 -27.281 -15.836 1 96.88 271 HIS A C 1
ATOM 2136 O O . HIS A 1 271 ? -4.02 -27.078 -14.703 1 96.88 271 HIS A O 1
ATOM 2142 N N . ASP A 1 272 ? -2.715 -28.25 -16.109 1 95.25 272 ASP A N 1
ATOM 2143 C CA . ASP A 1 272 ? -2.213 -29.094 -15.039 1 95.25 272 ASP A CA 1
ATOM 2144 C C . ASP A 1 272 ? -1.452 -28.281 -14 1 95.25 272 ASP A C 1
ATOM 2146 O O . ASP A 1 272 ? -1.57 -28.531 -12.797 1 95.25 272 ASP A O 1
ATOM 2150 N N . VAL A 1 273 ? -0.657 -27.359 -14.508 1 96.69 273 VAL A N 1
ATOM 2151 C CA . VAL A 1 273 ? 0.096 -26.469 -13.641 1 96.69 273 VAL A CA 1
ATOM 2152 C C . VAL A 1 273 ? -0.867 -25.672 -12.758 1 96.69 273 VAL A C 1
ATOM 2154 O O . VAL A 1 273 ? -0.659 -25.547 -11.547 1 96.69 273 VAL A O 1
ATOM 2157 N N . GLN A 1 274 ? -1.929 -25.141 -13.328 1 97.94 274 GLN A N 1
ATOM 2158 C CA . GLN A 1 274 ? -2.926 -24.391 -12.57 1 97.94 274 GLN A CA 1
ATOM 2159 C C . GLN A 1 274 ? -3.646 -25.281 -11.562 1 97.94 274 GLN A C 1
ATOM 2161 O O . GLN A 1 274 ? -3.941 -24.859 -10.445 1 97.94 274 GLN A O 1
ATOM 2166 N N . ILE A 1 275 ? -3.934 -26.531 -11.953 1 97.19 275 ILE A N 1
ATOM 2167 C CA . ILE A 1 275 ? -4.609 -27.484 -11.078 1 97.19 275 ILE A CA 1
ATOM 2168 C C . ILE A 1 275 ? -3.77 -27.719 -9.82 1 97.19 275 ILE A C 1
ATOM 2170 O O . ILE A 1 275 ? -4.277 -27.625 -8.703 1 97.19 275 ILE A O 1
ATOM 2174 N N . ALA A 1 276 ? -2.496 -28 -10.047 1 96.75 276 ALA A N 1
ATOM 2175 C CA . ALA A 1 276 ? -1.61 -28.188 -8.906 1 96.75 276 ALA A CA 1
ATOM 2176 C C . ALA A 1 276 ? -1.623 -26.969 -7.992 1 96.75 276 ALA A C 1
ATOM 2178 O O . ALA A 1 276 ? -1.724 -27.094 -6.77 1 96.75 276 ALA A O 1
ATOM 2179 N N . ASN A 1 277 ? -1.506 -25.781 -8.555 1 97.88 277 ASN A N 1
ATOM 2180 C CA . ASN A 1 277 ? -1.496 -24.531 -7.805 1 97.88 277 ASN A CA 1
ATOM 2181 C C . ASN A 1 277 ? -2.781 -24.359 -7 1 97.88 277 ASN A C 1
ATOM 2183 O O . ASN A 1 277 ? -2.736 -24.078 -5.801 1 97.88 277 ASN A O 1
ATOM 2187 N N . LEU A 1 278 ? -3.926 -24.562 -7.66 1 98.44 278 LEU A N 1
ATOM 2188 C CA . LEU A 1 278 ? -5.234 -24.359 -7.051 1 98.44 278 LEU A CA 1
ATOM 2189 C C . LEU A 1 278 ? -5.461 -25.344 -5.902 1 98.44 278 LEU A C 1
ATOM 2191 O O . LEU A 1 278 ? -5.855 -24.938 -4.805 1 98.44 278 LEU A O 1
ATOM 2195 N N . PHE A 1 279 ? -5.18 -26.531 -6.137 1 98.12 279 PHE A N 1
ATOM 2196 C CA . PHE A 1 279 ? -5.531 -27.562 -5.164 1 98.12 279 PHE A CA 1
ATOM 2197 C C . PHE A 1 279 ? -4.578 -27.531 -3.977 1 98.12 279 PHE A C 1
ATOM 2199 O O . PHE A 1 279 ? -5.004 -27.656 -2.826 1 98.12 279 PHE A O 1
ATOM 2206 N N . VAL A 1 280 ? -3.305 -27.359 -4.238 1 97.75 280 VAL A N 1
ATOM 2207 C CA . VAL A 1 280 ? -2.373 -27.266 -3.117 1 97.75 280 VAL A CA 1
ATOM 2208 C C . VAL A 1 280 ? -2.678 -26.016 -2.299 1 97.75 280 VAL A C 1
ATOM 2210 O O . VAL A 1 280 ? -2.664 -26.062 -1.065 1 97.75 280 VAL A O 1
ATOM 2213 N N . THR A 1 281 ? -2.945 -24.891 -2.977 1 98.38 281 THR A N 1
ATOM 2214 C CA . THR A 1 281 ? -3.295 -23.656 -2.277 1 98.38 281 THR A CA 1
ATOM 2215 C C . THR A 1 281 ? -4.57 -23.844 -1.457 1 98.38 281 THR A C 1
ATOM 2217 O O . THR A 1 281 ? -4.648 -23.391 -0.311 1 98.38 281 THR A O 1
ATOM 2220 N N . SER A 1 282 ? -5.578 -24.531 -2.029 1 98.69 282 SER A N 1
ATOM 2221 C CA . SER A 1 282 ? -6.812 -24.781 -1.297 1 98.69 282 SER A CA 1
ATOM 2222 C C . SER A 1 282 ? -6.551 -25.578 -0.031 1 98.69 282 SER A C 1
ATOM 2224 O O . SER A 1 282 ? -7.129 -25.312 1.021 1 98.69 282 SER A O 1
ATOM 2226 N N . LEU A 1 283 ? -5.703 -26.578 -0.118 1 98.5 283 LEU A N 1
ATOM 2227 C CA . LEU A 1 283 ? -5.363 -27.406 1.033 1 98.5 283 LEU A CA 1
ATOM 2228 C C . LEU A 1 283 ? -4.602 -26.594 2.078 1 98.5 283 LEU A C 1
ATOM 2230 O O . LEU A 1 283 ? -4.809 -26.781 3.279 1 98.5 283 LEU A O 1
ATOM 2234 N N . ASN A 1 284 ? -3.73 -25.766 1.575 1 98.31 284 ASN A N 1
ATOM 2235 C CA . ASN A 1 284 ? -2.982 -24.906 2.482 1 98.31 284 ASN A CA 1
ATOM 2236 C C . ASN A 1 284 ? -3.906 -23.969 3.26 1 98.31 284 ASN A C 1
ATOM 2238 O O . ASN A 1 284 ? -3.752 -23.797 4.469 1 98.31 284 ASN A O 1
ATOM 2242 N N . ILE A 1 285 ? -4.824 -23.359 2.582 1 98.5 285 ILE A N 1
ATOM 2243 C CA . ILE A 1 285 ? -5.77 -22.453 3.23 1 98.5 285 ILE A CA 1
ATOM 2244 C C . ILE A 1 285 ? -6.621 -23.234 4.234 1 98.5 285 ILE A C 1
ATOM 2246 O O . ILE A 1 285 ? -6.844 -22.766 5.355 1 98.5 285 ILE A O 1
ATOM 2250 N N . ARG A 1 286 ? -7.086 -24.453 3.881 1 98.12 286 ARG A N 1
ATOM 2251 C CA . ARG A 1 286 ? -7.836 -25.312 4.793 1 98.12 286 ARG A CA 1
ATOM 2252 C C . ARG A 1 286 ? -7.035 -25.594 6.066 1 98.12 286 ARG A C 1
ATOM 2254 O O . ARG A 1 286 ? -7.559 -25.469 7.172 1 98.12 286 ARG A O 1
ATOM 2261 N N . SER A 1 287 ? -5.82 -25.953 5.848 1 97.69 287 SER A N 1
ATOM 2262 C CA . SER A 1 287 ? -4.941 -26.266 6.969 1 97.69 287 SER A CA 1
ATOM 2263 C C . SER A 1 287 ? -4.785 -25.062 7.898 1 97.69 287 SER A C 1
ATOM 2265 O O . SER A 1 287 ? -4.836 -25.219 9.125 1 97.69 287 SER A O 1
ATOM 2267 N N . ASN A 1 288 ? -4.637 -23.922 7.348 1 96.81 288 ASN A N 1
ATOM 2268 C CA . ASN A 1 288 ? -4.43 -22.719 8.141 1 96.81 288 ASN A CA 1
ATOM 2269 C C . ASN A 1 288 ? -5.711 -22.297 8.859 1 96.81 288 ASN A C 1
ATOM 2271 O O . ASN A 1 288 ? -5.656 -21.734 9.961 1 96.81 288 ASN A O 1
ATOM 2275 N N . ILE A 1 289 ? -6.832 -22.516 8.234 1 96.75 289 ILE A N 1
ATOM 2276 C CA . ILE A 1 289 ? -8.102 -22.25 8.898 1 96.75 289 ILE A CA 1
ATOM 2277 C C . ILE A 1 289 ? -8.234 -23.141 10.141 1 96.75 289 ILE A C 1
ATOM 2279 O O . ILE A 1 289 ? -8.625 -22.656 11.211 1 96.75 289 ILE A O 1
ATOM 2283 N N . LEU A 1 290 ? -7.855 -24.406 10.016 1 95.44 290 LEU A N 1
ATOM 2284 C CA . LEU A 1 290 ? -7.902 -25.328 11.141 1 95.44 290 LEU A CA 1
ATOM 2285 C C . LEU A 1 290 ? -6.945 -24.891 12.25 1 95.44 290 LEU A C 1
ATOM 2287 O O . LEU A 1 290 ? -7.273 -25 13.43 1 95.44 290 LEU A O 1
ATOM 2291 N N . GLN A 1 291 ? -5.824 -24.422 11.875 1 92.44 291 GLN A N 1
ATOM 2292 C CA . GLN A 1 291 ? -4.84 -23.969 12.852 1 92.44 291 GLN A CA 1
ATOM 2293 C C . GLN A 1 291 ? -5.316 -22.719 13.578 1 92.44 291 GLN A C 1
ATOM 2295 O O . GLN A 1 291 ? -5.078 -22.562 14.773 1 92.44 291 GLN A O 1
ATOM 2300 N N . LYS A 1 292 ? -5.922 -21.859 12.852 1 92 292 LYS A N 1
ATOM 2301 C CA . LYS A 1 292 ? -6.355 -20.578 13.406 1 92 292 LYS A CA 1
ATOM 2302 C C . LYS A 1 292 ? -7.508 -20.781 14.391 1 92 292 LYS A C 1
ATOM 2304 O O . LYS A 1 292 ? -7.551 -20.125 15.438 1 92 292 LYS A O 1
ATOM 2309 N N . PHE A 1 293 ? -8.406 -21.656 14.133 1 91.94 293 PHE A N 1
ATOM 2310 C CA . PHE A 1 293 ? -9.641 -21.734 14.914 1 91.94 293 PHE A CA 1
ATOM 2311 C C . PHE A 1 293 ? -9.688 -23.031 15.727 1 91.94 293 PHE A C 1
ATOM 2313 O O . PHE A 1 293 ? -10.539 -23.188 16.594 1 91.94 293 PHE A O 1
ATOM 2320 N N . GLY A 1 294 ? -8.852 -23.922 15.352 1 80.88 294 GLY A N 1
ATOM 2321 C CA . GLY A 1 294 ? -8.82 -25.188 16.094 1 80.88 294 GLY A CA 1
ATOM 2322 C C . GLY A 1 294 ? -8.031 -25.094 17.375 1 80.88 294 GLY A C 1
ATOM 2323 O O . GLY A 1 294 ? -7.574 -24.016 17.766 1 80.88 294 GLY A O 1
ATOM 2324 N N . PRO A 1 295 ? -8.062 -26.234 18.094 1 84.88 295 PRO A N 1
ATOM 2325 C CA . PRO A 1 295 ? -8.578 -27.547 17.719 1 84.88 295 PRO A CA 1
ATOM 2326 C C . PRO A 1 295 ? -10.047 -27.734 18.094 1 84.88 295 PRO A C 1
ATOM 2328 O O . PRO A 1 295 ? -10.5 -27.203 19.109 1 84.88 295 PRO A O 1
ATOM 2331 N N . THR A 1 296 ? -10.75 -28.438 17.188 1 88.5 296 THR A N 1
ATOM 2332 C CA . THR A 1 296 ? -12.102 -28.922 17.422 1 88.5 296 THR A CA 1
ATOM 2333 C C . THR A 1 296 ? -12.148 -30.438 17.391 1 88.5 296 THR A C 1
ATOM 2335 O O . THR A 1 296 ? -11.125 -31.094 17.172 1 88.5 296 THR A O 1
ATOM 2338 N N . ASP A 1 297 ? -13.312 -31 17.625 1 85.62 297 ASP A N 1
ATOM 2339 C CA . ASP A 1 297 ? -13.469 -32.469 17.641 1 85.62 297 ASP A CA 1
ATOM 2340 C C . ASP A 1 297 ? -13.18 -33.062 16.281 1 85.62 297 ASP A C 1
ATOM 2342 O O . ASP A 1 297 ? -12.727 -34.188 16.172 1 85.62 297 ASP A O 1
ATOM 2346 N N . LYS A 1 298 ? -13.336 -32.25 15.273 1 89.38 298 LYS A N 1
ATOM 2347 C CA . LYS A 1 298 ? -13.211 -32.781 13.914 1 89.38 298 LYS A CA 1
ATOM 2348 C C . LYS A 1 298 ? -11.883 -32.344 13.289 1 89.38 298 LYS A C 1
ATOM 2350 O O . LYS A 1 298 ? -11.547 -32.781 12.18 1 89.38 298 LYS A O 1
ATOM 2355 N N . SER A 1 299 ? -11.078 -31.562 13.977 1 89.31 299 SER A N 1
ATOM 2356 C CA . SER A 1 299 ? -9.875 -30.969 13.414 1 89.31 299 SER A CA 1
ATOM 2357 C C . SER A 1 299 ? -8.859 -32.031 13.016 1 89.31 299 SER A C 1
ATOM 2359 O O . SER A 1 299 ? -8.242 -31.938 11.953 1 89.31 299 SER A O 1
ATOM 2361 N N . ALA A 1 300 ? -8.734 -33.031 13.844 1 87.88 300 ALA A N 1
ATOM 2362 C CA . ALA A 1 300 ? -7.746 -34.062 13.578 1 87.88 300 ALA A CA 1
ATOM 2363 C C . ALA A 1 300 ? -8.07 -34.812 12.289 1 87.88 300 ALA A C 1
ATOM 2365 O O . ALA A 1 300 ? -7.188 -35.062 11.461 1 87.88 300 ALA A O 1
ATOM 2366 N N . LEU A 1 301 ? -9.328 -35.188 12.172 1 90.81 301 LEU A N 1
ATOM 2367 C CA . LEU A 1 301 ? -9.766 -35.875 10.969 1 90.81 301 LEU A CA 1
ATOM 2368 C C . LEU A 1 301 ? -9.586 -35.031 9.727 1 90.81 301 LEU A C 1
ATOM 2370 O O . LEU A 1 301 ? -9.203 -35.531 8.672 1 90.81 301 LEU A O 1
ATOM 2374 N N . GLU A 1 302 ? -9.852 -33.781 9.883 1 93.56 302 GLU A N 1
ATOM 2375 C CA . GLU A 1 302 ? -9.711 -32.844 8.75 1 93.56 302 GLU A CA 1
ATOM 2376 C C . GLU A 1 302 ? -8.25 -32.719 8.328 1 93.56 302 GLU A C 1
ATOM 2378 O O . GLU A 1 302 ? -7.945 -32.656 7.141 1 93.56 302 GLU A O 1
ATOM 2383 N N . HIS A 1 303 ? -7.355 -32.625 9.297 1 94 303 HIS A N 1
ATOM 2384 C CA . HIS A 1 303 ? -5.934 -32.594 8.977 1 94 303 HIS A CA 1
ATOM 2385 C C . HIS A 1 303 ? -5.484 -33.844 8.227 1 94 303 HIS A C 1
ATOM 2387 O O . HIS A 1 303 ? -4.668 -33.75 7.305 1 94 303 HIS A O 1
ATOM 2393 N N . GLN A 1 304 ? -6.039 -34.938 8.602 1 93.62 304 GLN A N 1
ATOM 2394 C CA . GLN A 1 304 ? -5.707 -36.188 7.93 1 93.62 304 GLN A CA 1
ATOM 2395 C C . GLN A 1 304 ? -6.172 -36.188 6.477 1 93.62 304 GLN A C 1
ATOM 2397 O O . GLN A 1 304 ? -5.438 -36.594 5.578 1 93.62 304 GLN A O 1
ATOM 2402 N N . LYS A 1 305 ? -7.336 -35.688 6.297 1 95.56 305 LYS A N 1
ATOM 2403 C CA . LYS A 1 305 ? -7.879 -35.625 4.945 1 95.56 305 LYS A CA 1
ATOM 2404 C C . LYS A 1 305 ? -7.035 -34.688 4.07 1 95.56 305 LYS A C 1
ATOM 2406 O O . LYS A 1 305 ? -6.805 -35 2.895 1 95.56 305 LYS A O 1
ATOM 2411 N N . ILE A 1 306 ? -6.598 -33.625 4.629 1 97.5 306 ILE A N 1
ATOM 2412 C CA . ILE A 1 306 ? -5.797 -32.625 3.904 1 97.5 306 ILE A CA 1
ATOM 2413 C C . ILE A 1 306 ? -4.488 -33.281 3.445 1 97.5 306 ILE A C 1
ATOM 2415 O O . ILE A 1 306 ? -4.102 -33.156 2.283 1 97.5 306 ILE A O 1
ATOM 2419 N N . VAL A 1 307 ? -3.846 -34 4.316 1 96.94 307 VAL A N 1
ATOM 2420 C CA . VAL A 1 307 ? -2.559 -34.594 3.988 1 96.94 307 VAL A CA 1
ATOM 2421 C C . VAL A 1 307 ? -2.76 -35.719 2.971 1 96.94 307 VAL A C 1
ATOM 2423 O O . VAL A 1 307 ? -1.949 -35.875 2.057 1 96.94 307 VAL A O 1
ATOM 2426 N N . ASP A 1 308 ? -3.85 -36.438 3.123 1 96.56 308 ASP A N 1
ATOM 2427 C CA . ASP A 1 308 ? -4.156 -37.469 2.152 1 96.56 308 ASP A CA 1
ATOM 2428 C C . ASP A 1 308 ? -4.344 -36.875 0.755 1 96.56 308 ASP A C 1
ATOM 2430 O O . ASP A 1 308 ? -3.805 -37.406 -0.221 1 96.56 308 ASP A O 1
ATOM 2434 N N . ASP A 1 309 ? -5.105 -35.875 0.72 1 96.94 309 ASP A N 1
ATOM 2435 C CA . ASP A 1 309 ? -5.34 -35.219 -0.561 1 96.94 309 ASP A CA 1
ATOM 2436 C C . ASP A 1 309 ? -4.047 -34.625 -1.129 1 96.94 309 ASP A C 1
ATOM 2438 O O . ASP A 1 309 ? -3.811 -34.688 -2.338 1 96.94 309 ASP A O 1
ATOM 2442 N N . LEU A 1 310 ? -3.236 -34.062 -0.269 1 97.75 310 LEU A N 1
ATOM 2443 C CA . LEU A 1 310 ? -1.965 -33.5 -0.707 1 97.75 310 LEU A CA 1
ATOM 2444 C C . LEU A 1 310 ? -1.073 -34.562 -1.314 1 97.75 310 LEU A C 1
ATOM 2446 O O . LEU A 1 310 ? -0.494 -34.375 -2.385 1 97.75 310 LEU A O 1
ATOM 2450 N N . LEU A 1 311 ? -1.018 -35.719 -0.619 1 96.62 311 LEU A N 1
ATOM 2451 C CA . LEU A 1 311 ? -0.198 -36.812 -1.108 1 96.62 311 LEU A CA 1
ATOM 2452 C C . LEU A 1 311 ? -0.732 -37.344 -2.436 1 96.62 311 LEU A C 1
ATOM 2454 O O . LEU A 1 311 ? 0.044 -37.688 -3.328 1 96.62 311 LEU A O 1
ATOM 2458 N N . GLU A 1 312 ? -2.033 -37.375 -2.537 1 95.62 312 GLU A N 1
ATOM 2459 C CA . GLU A 1 312 ? -2.639 -37.781 -3.801 1 95.62 312 GLU A CA 1
ATOM 2460 C C . GLU A 1 312 ? -2.191 -36.875 -4.945 1 95.62 312 GLU A C 1
ATOM 2462 O O . GLU A 1 312 ? -1.847 -37.375 -6.027 1 95.62 312 GLU A O 1
ATOM 2467 N N . ILE A 1 313 ? -2.178 -35.625 -4.75 1 95 313 ILE A N 1
ATOM 2468 C CA . ILE A 1 313 ? -1.788 -34.656 -5.766 1 95 313 ILE A CA 1
ATOM 2469 C C . ILE A 1 313 ? -0.3 -34.781 -6.074 1 95 313 ILE A C 1
ATOM 2471 O O . ILE A 1 313 ? 0.094 -34.875 -7.242 1 95 313 ILE A O 1
ATOM 2475 N N . LEU A 1 314 ? 0.547 -34.875 -5.055 1 94.81 314 LEU A N 1
ATOM 2476 C CA . LEU A 1 314 ? 2 -34.906 -5.184 1 94.81 314 LEU A CA 1
ATOM 2477 C C . LEU A 1 314 ? 2.471 -36.125 -5.938 1 94.81 314 LEU A C 1
ATOM 2479 O O . LEU A 1 314 ? 3.438 -36.062 -6.703 1 94.81 314 LEU A O 1
ATOM 2483 N N . TYR A 1 315 ? 1.789 -37.219 -5.785 1 93.19 315 TYR A N 1
ATOM 2484 C CA . TYR A 1 315 ? 2.268 -38.469 -6.383 1 93.19 315 TYR A CA 1
ATOM 2485 C C . TYR A 1 315 ? 1.554 -38.75 -7.699 1 93.19 315 TYR A C 1
ATOM 2487 O O . TYR A 1 315 ? 1.955 -39.656 -8.445 1 93.19 315 TYR A O 1
ATOM 2495 N N . HIS A 1 316 ? 0.558 -38 -8.039 1 91.62 316 HIS A N 1
ATOM 2496 C CA . HIS A 1 316 ? -0.17 -38.219 -9.281 1 91.62 316 HIS A CA 1
ATOM 2497 C C . HIS A 1 316 ? 0.337 -37.281 -10.391 1 91.62 316 HIS A C 1
ATOM 2499 O O . HIS A 1 316 ? 0.265 -37.625 -11.57 1 91.62 316 HIS A O 1
ATOM 2505 N N . LEU A 1 317 ? 0.781 -36.094 -10.055 1 91.12 317 LEU A N 1
ATOM 2506 C CA . LEU A 1 317 ? 1.194 -35.125 -11.07 1 91.12 317 LEU A CA 1
ATOM 2507 C C . LEU A 1 317 ? 2.691 -35.219 -11.336 1 91.12 317 LEU A C 1
ATOM 2509 O O . LEU A 1 317 ? 3.475 -35.5 -10.43 1 91.12 317 LEU A O 1
ATOM 2513 N N . PRO A 1 318 ? 3.012 -35.031 -12.609 1 90.06 318 PRO A N 1
ATOM 2514 C CA . PRO A 1 318 ? 4.434 -35.094 -12.953 1 90.06 318 PRO A CA 1
ATOM 2515 C C . PRO A 1 318 ? 5.25 -33.969 -12.312 1 90.06 318 PRO A C 1
ATOM 2517 O O . PRO A 1 318 ? 4.707 -32.906 -12 1 90.06 318 PRO A O 1
ATOM 2520 N N . ARG A 1 319 ? 6.535 -34.188 -12.203 1 89.81 319 ARG A N 1
ATOM 2521 C CA . ARG A 1 319 ? 7.457 -33.25 -11.586 1 89.81 319 ARG A CA 1
ATOM 2522 C C . ARG A 1 319 ? 7.469 -31.906 -12.336 1 89.81 319 ARG A C 1
ATOM 2524 O O . ARG A 1 319 ? 7.586 -30.844 -11.727 1 89.81 319 ARG A O 1
ATOM 2531 N N . ALA A 1 320 ? 7.348 -31.969 -13.617 1 90.88 320 ALA A N 1
ATOM 2532 C CA . ALA A 1 320 ? 7.398 -30.766 -14.453 1 90.88 320 ALA A CA 1
ATOM 2533 C C . ALA A 1 320 ? 6.301 -29.781 -14.07 1 90.88 320 ALA A C 1
ATOM 2535 O O . ALA A 1 320 ? 6.492 -28.562 -14.148 1 90.88 320 ALA A O 1
ATOM 2536 N N . VAL A 1 321 ? 5.18 -30.297 -13.617 1 92.94 321 VAL A N 1
ATOM 2537 C CA . VAL A 1 321 ? 4.039 -29.484 -13.211 1 92.94 321 VAL A CA 1
ATOM 2538 C C . VAL A 1 321 ? 4.379 -28.734 -11.93 1 92.94 321 VAL A C 1
ATOM 2540 O O . VAL A 1 321 ? 4.062 -27.547 -11.805 1 92.94 321 VAL A O 1
ATOM 2543 N N . PHE A 1 322 ? 5.098 -29.359 -11.078 1 92.94 322 PHE A N 1
ATOM 2544 C CA . PHE A 1 322 ? 5.5 -28.719 -9.828 1 92.94 322 PHE A CA 1
ATOM 2545 C C . PHE A 1 322 ? 6.625 -27.719 -10.062 1 92.94 322 PHE A C 1
ATOM 2547 O O . PHE A 1 322 ? 6.645 -26.656 -9.461 1 92.94 322 PHE A O 1
ATOM 2554 N N . ASP A 1 323 ? 7.488 -28.078 -10.977 1 90.75 323 ASP A N 1
ATOM 2555 C CA . ASP A 1 323 ? 8.578 -27.172 -11.312 1 90.75 323 ASP A CA 1
ATOM 2556 C C . ASP A 1 323 ? 8.039 -25.859 -11.875 1 90.75 323 ASP A C 1
ATOM 2558 O O . ASP A 1 323 ? 8.562 -24.781 -11.578 1 90.75 323 ASP A O 1
ATOM 2562 N N . ALA A 1 324 ? 6.98 -25.984 -12.586 1 93.56 324 ALA A N 1
ATOM 2563 C CA . ALA A 1 324 ? 6.391 -24.812 -13.242 1 93.56 324 ALA A CA 1
ATOM 2564 C C . ALA A 1 324 ? 5.773 -23.875 -12.211 1 93.56 324 ALA A C 1
ATOM 2566 O O . ALA A 1 324 ? 5.539 -22.688 -12.5 1 93.56 324 ALA A O 1
ATOM 2567 N N . ASN A 1 325 ? 5.441 -24.344 -10.984 1 93.5 325 ASN A N 1
ATOM 2568 C CA . ASN A 1 325 ? 4.891 -23.516 -9.914 1 93.5 325 ASN A CA 1
ATOM 2569 C C . ASN A 1 325 ? 5.992 -22.812 -9.133 1 93.5 325 ASN A C 1
ATOM 2571 O O . ASN A 1 325 ? 5.707 -21.969 -8.281 1 93.5 325 ASN A O 1
ATOM 2575 N N . GLY A 1 326 ? 7.215 -23.125 -9.477 1 84.88 326 GLY A N 1
ATOM 2576 C CA . GLY A 1 326 ? 8.344 -22.469 -8.828 1 84.88 326 GLY A CA 1
ATOM 2577 C C . GLY A 1 326 ? 8.375 -22.672 -7.324 1 84.88 326 GLY A C 1
ATOM 2578 O O . GLY A 1 326 ? 8.234 -23.812 -6.848 1 84.88 326 GLY A O 1
ATOM 2579 N N . SER A 1 327 ? 8.594 -21.562 -6.672 1 82.69 327 SER A N 1
ATOM 2580 C CA . SER A 1 327 ? 8.781 -21.625 -5.227 1 82.69 327 SER A CA 1
ATOM 2581 C C . SER A 1 327 ? 7.453 -21.438 -4.492 1 82.69 327 SER A C 1
ATOM 2583 O O . SER A 1 327 ? 7.43 -21.328 -3.264 1 82.69 327 SER A O 1
ATOM 2585 N N . SER A 1 328 ? 6.422 -21.453 -5.133 1 87.94 328 SER A N 1
ATOM 2586 C CA . SER A 1 328 ? 5.152 -21.094 -4.504 1 87.94 328 SER A CA 1
ATOM 2587 C C . SER A 1 328 ? 4.578 -22.281 -3.729 1 87.94 328 SER A C 1
ATOM 2589 O O . SER A 1 328 ? 3.934 -22.094 -2.693 1 87.94 328 SER A O 1
ATOM 2591 N N . LEU A 1 329 ? 4.824 -23.516 -4.18 1 92.5 329 LEU A N 1
ATOM 2592 C CA . LEU A 1 329 ? 4.105 -24.656 -3.617 1 92.5 329 LEU A CA 1
ATOM 2593 C C . LEU A 1 329 ? 4.867 -25.25 -2.438 1 92.5 329 LEU A C 1
ATOM 2595 O O . LEU A 1 329 ? 4.258 -25.719 -1.468 1 92.5 329 LEU A O 1
ATOM 2599 N N . VAL A 1 330 ? 6.145 -25.234 -2.482 1 90.38 330 VAL A N 1
ATOM 2600 C CA . VAL A 1 330 ? 6.973 -25.922 -1.495 1 90.38 330 VAL A CA 1
ATOM 2601 C C . VAL A 1 330 ? 6.656 -25.391 -0.099 1 90.38 330 VAL A C 1
ATOM 2603 O O . VAL A 1 330 ? 6.398 -26.172 0.824 1 90.38 330 VAL A O 1
ATOM 2606 N N . PRO A 1 331 ? 6.621 -24.094 0.04 1 90.94 331 PRO A N 1
ATOM 2607 C CA . PRO A 1 331 ? 6.277 -23.594 1.375 1 90.94 331 PRO A CA 1
ATOM 2608 C C . PRO A 1 331 ? 4.883 -24.031 1.825 1 90.94 331 PRO A C 1
ATOM 2610 O O . PRO A 1 331 ? 4.664 -24.266 3.016 1 90.94 331 PRO A O 1
ATOM 2613 N N . LYS A 1 332 ? 3.986 -24.109 0.924 1 95.31 332 LYS A N 1
ATOM 2614 C CA . LYS A 1 332 ? 2.635 -24.547 1.267 1 95.31 332 LYS A CA 1
ATOM 2615 C C . LYS A 1 332 ? 2.615 -26 1.705 1 95.31 332 LYS A C 1
ATOM 2617 O O . LYS A 1 332 ? 1.96 -26.359 2.689 1 95.31 332 LYS A O 1
ATOM 2622 N N . ILE A 1 333 ? 3.346 -26.781 0.991 1 94.75 333 ILE A N 1
ATOM 2623 C CA . ILE A 1 333 ? 3.443 -28.203 1.316 1 94.75 333 ILE A CA 1
ATOM 2624 C C . ILE A 1 333 ? 4.094 -28.375 2.688 1 94.75 333 ILE A C 1
ATOM 2626 O O . ILE A 1 333 ? 3.598 -29.125 3.523 1 94.75 333 ILE A O 1
ATOM 2630 N N . ARG A 1 334 ? 5.133 -27.672 2.928 1 92.94 334 ARG A N 1
ATOM 2631 C CA . ARG A 1 334 ? 5.816 -27.719 4.215 1 92.94 334 ARG A CA 1
ATOM 2632 C C . ARG A 1 334 ? 4.898 -27.281 5.348 1 92.94 334 ARG A C 1
ATOM 2634 O O . ARG A 1 334 ? 4.895 -27.875 6.422 1 92.94 334 ARG A O 1
ATOM 2641 N N . ASP A 1 335 ? 4.227 -26.25 5.098 1 94.88 335 ASP A N 1
ATOM 2642 C CA . ASP A 1 335 ? 3.314 -25.703 6.094 1 94.88 335 ASP A CA 1
ATOM 2643 C C . ASP A 1 335 ? 2.238 -26.719 6.477 1 94.88 335 ASP A C 1
ATOM 2645 O O . ASP A 1 335 ? 1.922 -26.891 7.656 1 94.88 335 ASP A O 1
ATOM 2649 N N . ILE A 1 336 ? 1.697 -27.375 5.539 1 96.44 336 ILE A N 1
ATOM 2650 C CA . ILE A 1 336 ? 0.688 -28.406 5.766 1 96.44 336 ILE A CA 1
ATOM 2651 C C . ILE A 1 336 ? 1.295 -29.547 6.562 1 96.44 336 ILE A C 1
ATOM 2653 O O . ILE A 1 336 ? 0.689 -30.047 7.523 1 96.44 336 ILE A O 1
ATOM 2657 N N . GLY A 1 337 ? 2.469 -29.969 6.141 1 95 337 GLY A N 1
ATOM 2658 C CA . GLY A 1 337 ? 3.154 -31.031 6.863 1 95 337 GLY A CA 1
ATOM 2659 C C . GLY A 1 337 ? 3.432 -30.688 8.312 1 95 337 GLY A C 1
ATOM 2660 O O . GLY A 1 337 ? 3.232 -31.516 9.203 1 95 337 GLY A O 1
ATOM 2661 N N . ALA A 1 338 ? 3.885 -29.484 8.523 1 93.62 338 ALA A N 1
ATOM 2662 C CA . ALA A 1 338 ? 4.18 -29.031 9.883 1 93.62 338 ALA A CA 1
ATOM 2663 C C . ALA A 1 338 ? 2.92 -29.016 10.742 1 93.62 338 ALA A C 1
ATOM 2665 O O . ALA A 1 338 ? 2.955 -29.406 11.914 1 93.62 338 ALA A O 1
ATOM 2666 N N . ALA A 1 339 ? 1.853 -28.547 10.18 1 93.88 339 ALA A N 1
ATOM 2667 C CA . ALA A 1 339 ? 0.584 -28.516 10.898 1 93.88 339 ALA A CA 1
ATOM 2668 C C . ALA A 1 339 ? 0.118 -29.922 11.25 1 93.88 339 ALA A C 1
ATOM 2670 O O . ALA A 1 339 ? -0.379 -30.172 12.352 1 93.88 339 ALA A O 1
ATOM 2671 N N . TYR A 1 340 ? 0.287 -30.812 10.336 1 93.44 340 TYR A N 1
ATOM 2672 C CA . TYR A 1 340 ? -0.087 -32.219 10.555 1 93.44 340 TYR A CA 1
ATOM 2673 C C . TYR A 1 340 ? 0.771 -32.844 11.648 1 93.44 340 TYR A C 1
ATOM 2675 O O . TYR A 1 340 ? 0.256 -33.531 12.523 1 93.44 340 TYR A O 1
ATOM 2683 N N . LEU A 1 341 ? 2.043 -32.562 11.617 1 90.25 341 LEU A N 1
ATOM 2684 C CA . LEU A 1 341 ? 2.967 -33.062 12.625 1 90.25 341 LEU A CA 1
ATOM 2685 C C . LEU A 1 341 ? 2.578 -32.531 14.016 1 90.25 341 LEU A C 1
ATOM 2687 O O . LEU A 1 341 ? 2.576 -33.312 14.977 1 90.25 341 LEU A O 1
ATOM 2691 N N . GLU A 1 342 ? 2.252 -31.297 14.094 1 87.75 342 GLU A N 1
ATOM 2692 C CA . GLU A 1 342 ? 1.85 -30.688 15.359 1 87.75 342 GLU A CA 1
ATOM 2693 C C . GLU A 1 342 ? 0.584 -31.344 15.906 1 87.75 342 GLU A C 1
ATOM 2695 O O . GLU A 1 342 ? 0.463 -31.562 17.109 1 87.75 342 GLU A O 1
ATOM 2700 N N . GLN A 1 343 ? -0.297 -31.656 15.062 1 84.12 343 GLN A N 1
ATOM 2701 C CA . GLN A 1 343 ? -1.55 -32.281 15.469 1 84.12 343 GLN A CA 1
ATOM 2702 C C . GLN A 1 343 ? -1.313 -33.719 15.961 1 84.12 343 GLN A C 1
ATOM 2704 O O . GLN A 1 343 ? -1.994 -34.188 16.875 1 84.12 343 GLN A O 1
ATOM 2709 N N . THR A 1 344 ? -0.459 -34.375 15.375 1 80.62 344 THR A N 1
ATOM 2710 C CA . THR A 1 344 ? -0.171 -35.75 15.75 1 80.62 344 THR A CA 1
ATOM 2711 C C . THR A 1 344 ? 0.56 -35.812 17.078 1 80.62 344 THR A C 1
ATOM 2713 O O . THR A 1 344 ? 0.424 -36.781 17.828 1 80.62 344 THR A O 1
ATOM 2716 N N . GLN A 1 345 ? 1.355 -34.781 17.297 1 76.31 345 GLN A N 1
ATOM 2717 C CA . GLN A 1 345 ? 2.084 -34.75 18.562 1 76.31 345 GLN A CA 1
ATOM 2718 C C . GLN A 1 345 ? 1.164 -34.344 19.719 1 76.31 345 GLN A C 1
ATOM 2720 O O . GLN A 1 345 ? 1.368 -34.781 20.859 1 76.31 345 GLN A O 1
ATOM 2725 N N . LEU A 1 346 ? 0.24 -33.375 19.484 1 61.44 346 LEU A N 1
ATOM 2726 C CA . LEU A 1 346 ? -0.684 -32.906 20.516 1 61.44 346 LEU A CA 1
ATOM 2727 C C . LEU A 1 346 ? -1.726 -33.969 20.844 1 61.44 346 LEU A C 1
ATOM 2729 O O . LEU A 1 346 ? -2.357 -33.938 21.891 1 61.44 346 LEU A O 1
ATOM 2733 N N . GLY A 1 347 ? -2.213 -34.719 20.031 1 54.97 347 GLY A N 1
ATOM 2734 C CA . GLY A 1 347 ? -3.33 -35.625 20.266 1 54.97 347 GLY A CA 1
ATOM 2735 C C . GLY A 1 347 ? -3.072 -36.625 21.391 1 54.97 347 GLY A C 1
ATOM 2736 O O . GLY A 1 347 ? -2.154 -37.438 21.297 1 54.97 347 GLY A O 1
ATOM 2737 N N . ASP A 1 348 ? -3.4 -36.188 22.391 1 50.03 348 ASP A N 1
ATOM 2738 C CA . ASP A 1 348 ? -3.682 -37.031 23.562 1 50.03 348 ASP A CA 1
ATOM 2739 C C . ASP A 1 348 ? -4.66 -38.156 23.219 1 50.03 348 ASP A C 1
ATOM 2741 O O . ASP A 1 348 ? -5.758 -37.906 22.719 1 50.03 348 ASP A O 1
ATOM 2745 N N . GLY A 1 349 ? -4.238 -39.281 22.922 1 51.75 349 GLY A N 1
ATOM 2746 C CA . GLY A 1 349 ? -5.023 -40.5 22.828 1 51.75 349 GLY A CA 1
ATOM 2747 C C . GLY A 1 349 ? -4.914 -41.156 21.469 1 51.75 349 GLY A C 1
ATOM 2748 O O . GLY A 1 349 ? -5.754 -42 21.094 1 51.75 349 GLY A O 1
ATOM 2749 N N . VAL A 1 350 ? -4.188 -40.438 20.641 1 58.84 350 VAL A N 1
ATOM 2750 C CA . VAL A 1 350 ? -4.102 -41.094 19.344 1 58.84 350 VAL A CA 1
ATOM 2751 C C . VAL A 1 350 ? -3.332 -42.406 19.5 1 58.84 350 VAL A C 1
ATOM 2753 O O . VAL A 1 350 ? -2.271 -42.438 20.125 1 58.84 350 VAL A O 1
ATOM 2756 N N . GLY A 1 351 ? -4.008 -43.469 19.281 1 59.59 351 GLY A N 1
ATOM 2757 C CA . GLY A 1 351 ? -3.477 -44.812 19.359 1 59.59 351 GLY A CA 1
ATOM 2758 C C . GLY A 1 351 ? -2.199 -45 18.562 1 59.59 351 GLY A C 1
ATOM 2759 O O . GLY A 1 351 ? -1.882 -44.188 17.688 1 59.59 351 GLY A O 1
ATOM 2760 N N . GLU A 1 352 ? -1.416 -45.875 19.016 1 60.19 352 GLU A N 1
ATOM 2761 C CA . GLU A 1 352 ? -0.125 -46.219 18.438 1 60.19 352 GLU A CA 1
ATOM 2762 C C . GLU A 1 352 ? -0.234 -46.375 16.922 1 60.19 352 GLU A C 1
ATOM 2764 O O . GLU A 1 352 ? 0.665 -46 16.172 1 60.19 352 GLU A O 1
ATOM 2769 N N . VAL A 1 353 ? -1.298 -46.906 16.406 1 59.34 353 VAL A N 1
ATOM 2770 C CA . VAL A 1 353 ? -1.509 -47.156 14.992 1 59.34 353 VAL A CA 1
ATOM 2771 C C . VAL A 1 353 ? -1.685 -45.812 14.25 1 59.34 353 VAL A C 1
ATOM 2773 O O . VAL A 1 353 ? -1.116 -45.625 13.18 1 59.34 353 VAL A O 1
ATOM 2776 N N . GLU A 1 354 ? -2.371 -45.031 14.875 1 69.81 354 GLU A N 1
ATOM 2777 C CA . GLU A 1 354 ? -2.611 -43.719 14.258 1 69.81 354 GLU A CA 1
ATOM 2778 C C . GLU A 1 354 ? -1.326 -42.906 14.18 1 69.81 354 GLU A C 1
ATOM 2780 O O . GLU A 1 354 ? -1.095 -42.188 13.203 1 69.81 354 GLU A O 1
ATOM 2785 N N . ILE A 1 355 ? -0.522 -43.25 15.07 1 74 355 ILE A N 1
ATOM 2786 C CA . ILE A 1 355 ? 0.77 -42.562 15.102 1 74 355 ILE A CA 1
ATOM 2787 C C . ILE A 1 355 ? 1.67 -43.125 14 1 74 355 ILE A C 1
ATOM 2789 O O . ILE A 1 355 ? 2.371 -42.375 13.32 1 74 355 ILE A O 1
ATOM 2793 N N . GLY A 1 356 ? 1.596 -44.469 13.883 1 78.75 356 GLY A N 1
ATOM 2794 C CA . GLY A 1 356 ? 2.385 -45.094 12.828 1 78.75 356 GLY A CA 1
ATOM 2795 C C . GLY A 1 356 ? 1.979 -44.656 11.438 1 78.75 356 GLY A C 1
ATOM 2796 O O . GLY A 1 356 ? 2.836 -44.344 10.602 1 78.75 356 GLY A O 1
ATOM 2797 N N . ASP A 1 357 ? 0.718 -44.562 11.133 1 84.69 357 ASP A N 1
ATOM 2798 C CA . ASP A 1 357 ? 0.198 -44.094 9.852 1 84.69 357 ASP A CA 1
ATOM 2799 C C . ASP A 1 357 ? 0.602 -42.656 9.586 1 84.69 357 ASP A C 1
ATOM 2801 O O . ASP A 1 357 ? 0.949 -42.281 8.453 1 84.69 357 ASP A O 1
ATOM 2805 N N . ALA A 1 358 ? 0.564 -41.938 10.586 1 87.56 358 ALA A N 1
ATOM 2806 C CA . ALA A 1 358 ? 0.943 -40.531 10.461 1 87.56 358 ALA A CA 1
ATOM 2807 C C . ALA A 1 358 ? 2.42 -40.375 10.094 1 87.56 358 ALA A C 1
ATOM 2809 O O . ALA A 1 358 ? 2.785 -39.531 9.266 1 87.56 358 ALA A O 1
ATOM 2810 N N . ARG A 1 359 ? 3.18 -41.219 10.703 1 88.19 359 ARG A N 1
ATOM 2811 C CA . ARG A 1 359 ? 4.613 -41.188 10.43 1 88.19 359 ARG A CA 1
ATOM 2812 C C . ARG A 1 359 ? 4.898 -41.562 8.984 1 88.19 359 ARG A C 1
ATOM 2814 O O . ARG A 1 359 ? 5.758 -40.969 8.336 1 88.19 359 ARG A O 1
ATOM 2821 N N . ILE A 1 360 ? 4.176 -42.5 8.516 1 92.5 360 ILE A N 1
ATOM 2822 C CA . ILE A 1 360 ? 4.352 -42.938 7.137 1 92.5 360 ILE A CA 1
ATOM 2823 C C . ILE A 1 360 ? 3.963 -41.812 6.18 1 92.5 360 ILE A C 1
ATOM 2825 O O . ILE A 1 360 ? 4.668 -41.531 5.199 1 92.5 360 ILE A O 1
ATOM 2829 N N . LYS A 1 361 ? 2.891 -41.188 6.422 1 93.44 361 LYS A N 1
ATOM 2830 C CA . LYS A 1 361 ? 2.438 -40.094 5.582 1 93.44 361 LYS A CA 1
ATOM 2831 C C . LYS A 1 361 ? 3.453 -38.938 5.574 1 93.44 361 LYS A C 1
ATOM 2833 O O . LYS A 1 361 ? 3.742 -38.375 4.523 1 93.44 361 LYS A O 1
ATOM 2838 N N . LEU A 1 362 ? 3.988 -38.688 6.715 1 93.12 362 LEU A N 1
ATOM 2839 C CA . LEU A 1 362 ? 4.973 -37.594 6.832 1 93.12 362 LEU A CA 1
ATOM 2840 C C . LEU A 1 362 ? 6.258 -37.969 6.094 1 93.12 362 LEU A C 1
ATOM 2842 O O . LEU A 1 362 ? 6.875 -37.094 5.461 1 93.12 362 LEU A O 1
ATOM 2846 N N . GLU A 1 363 ? 6.602 -39.188 6.176 1 93.31 363 GLU A N 1
ATOM 2847 C CA . GLU A 1 363 ? 7.785 -39.625 5.449 1 93.31 363 GLU A CA 1
ATOM 2848 C C . GLU A 1 363 ? 7.586 -39.531 3.941 1 93.31 363 GLU A C 1
ATOM 2850 O O . GLU A 1 363 ? 8.508 -39.125 3.217 1 93.31 363 GLU A O 1
ATOM 2855 N N . ARG A 1 364 ? 6.43 -39.875 3.494 1 94.5 364 ARG A N 1
ATOM 2856 C CA . ARG A 1 364 ? 6.105 -39.719 2.076 1 94.5 364 ARG A CA 1
ATOM 2857 C C . ARG A 1 364 ? 6.148 -38.281 1.634 1 94.5 364 ARG A C 1
ATOM 2859 O O . ARG A 1 364 ? 6.625 -37.969 0.54 1 94.5 364 ARG A O 1
ATOM 2866 N N . LEU A 1 365 ? 5.66 -37.469 2.49 1 94.12 365 LEU A N 1
ATOM 2867 C CA . LEU A 1 365 ? 5.688 -36.031 2.199 1 94.12 365 LEU A CA 1
ATOM 2868 C C . LEU A 1 365 ? 7.125 -35.531 2.133 1 94.12 365 LEU A C 1
ATOM 2870 O O . LEU A 1 365 ? 7.477 -34.75 1.226 1 94.12 365 LEU A O 1
ATOM 2874 N N . LEU A 1 366 ? 7.961 -35.906 3.057 1 91.94 366 LEU A N 1
ATOM 2875 C CA . LEU A 1 366 ? 9.352 -35.5 3.115 1 91.94 366 LEU A CA 1
ATOM 2876 C C . LEU A 1 366 ? 10.117 -35.938 1.877 1 91.94 366 LEU A C 1
ATOM 2878 O O . LEU A 1 366 ? 10.961 -35.219 1.351 1 91.94 366 LEU A O 1
ATOM 2882 N N . ARG A 1 367 ? 9.828 -37.125 1.428 1 91.75 367 ARG A N 1
ATOM 2883 C CA . ARG A 1 367 ? 10.469 -37.656 0.229 1 91.75 367 ARG A CA 1
ATOM 2884 C C . ARG A 1 367 ? 10.148 -36.781 -0.988 1 91.75 367 ARG A C 1
ATOM 2886 O O . ARG A 1 367 ? 11.031 -36.469 -1.787 1 91.75 367 ARG A O 1
ATOM 2893 N N . LYS A 1 368 ? 8.891 -36.469 -1.062 1 90.62 368 LYS A N 1
ATOM 2894 C CA . LYS A 1 368 ? 8.484 -35.625 -2.18 1 90.62 368 LYS A CA 1
ATOM 2895 C C . LYS A 1 368 ? 9.086 -34.219 -2.064 1 90.62 368 LYS A C 1
ATOM 2897 O O . LYS A 1 368 ? 9.484 -33.625 -3.07 1 90.62 368 LYS A O 1
ATOM 2902 N N . LEU A 1 369 ? 9.188 -33.688 -0.871 1 89.75 369 LEU A N 1
ATOM 2903 C CA . LEU A 1 369 ? 9.766 -32.344 -0.654 1 89.75 369 LEU A CA 1
ATOM 2904 C C . LEU A 1 369 ? 11.25 -32.344 -1.013 1 89.75 369 LEU A C 1
ATOM 2906 O O . LEU A 1 369 ? 11.766 -31.359 -1.524 1 89.75 369 LEU A O 1
ATOM 2910 N N . ASP A 1 370 ? 11.875 -33.438 -0.759 1 86 370 ASP A N 1
ATOM 2911 C CA . ASP A 1 370 ? 13.289 -33.562 -1.109 1 86 370 ASP A CA 1
ATOM 2912 C C . ASP A 1 370 ? 13.492 -33.469 -2.621 1 86 370 ASP A C 1
ATOM 2914 O O . ASP A 1 370 ? 14.484 -32.906 -3.088 1 86 370 ASP A O 1
ATOM 2918 N N . ASP A 1 371 ? 12.531 -33.969 -3.254 1 85.25 371 ASP A N 1
ATOM 2919 C CA . ASP A 1 371 ? 12.586 -33.938 -4.715 1 85.25 371 ASP A CA 1
ATOM 2920 C C . ASP A 1 371 ? 12.305 -32.531 -5.242 1 85.25 371 ASP A C 1
ATOM 2922 O O . ASP A 1 371 ? 12.906 -32.094 -6.234 1 85.25 371 ASP A O 1
ATOM 2926 N N . LEU A 1 372 ? 11.477 -31.844 -4.531 1 84.31 372 LEU A N 1
ATOM 2927 C CA . LEU A 1 372 ? 10.984 -30.562 -5.035 1 84.31 372 LEU A CA 1
ATOM 2928 C C . LEU A 1 372 ? 11.859 -29.422 -4.547 1 84.31 372 LEU A C 1
ATOM 2930 O O . LEU A 1 372 ? 11.906 -28.359 -5.172 1 84.31 372 LEU A O 1
ATOM 2934 N N . ASP A 1 373 ? 12.562 -29.578 -3.408 1 75.75 373 ASP A N 1
ATOM 2935 C CA . ASP A 1 373 ? 13.227 -28.484 -2.717 1 75.75 373 ASP A CA 1
ATOM 2936 C C . ASP A 1 373 ? 14.531 -28.109 -3.414 1 75.75 373 ASP A C 1
ATOM 2938 O O . ASP A 1 373 ? 15.602 -28.625 -3.072 1 75.75 373 ASP A O 1
ATOM 2942 N N . CYS A 1 374 ? 14.461 -27.5 -4.492 1 66.56 374 CYS A N 1
ATOM 2943 C CA . CYS A 1 374 ? 15.633 -26.953 -5.168 1 66.56 374 CYS A CA 1
ATOM 2944 C C . CYS A 1 374 ? 15.75 -25.453 -4.934 1 66.56 374 CYS A C 1
ATOM 2946 O O . CYS A 1 374 ? 16.578 -24.781 -5.562 1 66.56 374 CYS A O 1
ATOM 2948 N N . TRP A 1 375 ? 14.867 -24.891 -4.055 1 59.72 375 TRP A N 1
ATOM 2949 C CA . TRP A 1 375 ? 14.859 -23.438 -3.912 1 59.72 375 TRP A CA 1
ATOM 2950 C C . TRP A 1 375 ? 15.492 -23.016 -2.594 1 59.72 375 TRP A C 1
ATOM 2952 O O . TRP A 1 375 ? 15.359 -23.703 -1.582 1 59.72 375 TRP A O 1
ATOM 2962 N N . GLN A 1 376 ? 16.562 -22.156 -2.654 1 52.56 376 GLN A N 1
ATOM 2963 C CA . GLN A 1 376 ? 17.297 -21.656 -1.492 1 52.56 376 GLN A CA 1
ATOM 2964 C C . GLN A 1 376 ? 16.469 -20.656 -0.702 1 52.56 376 GLN A C 1
ATOM 2966 O O . GLN A 1 376 ? 16.672 -20.484 0.503 1 52.56 376 GLN A O 1
ATOM 2971 N N . GLY A 1 377 ? 15.547 -19.812 -1.183 1 48.19 377 GLY A N 1
ATOM 2972 C CA . GLY A 1 377 ? 14.945 -18.641 -0.567 1 48.19 377 GLY A CA 1
ATOM 2973 C C . GLY A 1 377 ? 13.891 -18.984 0.469 1 48.19 377 GLY A C 1
ATOM 2974 O O . GLY A 1 377 ? 13.148 -18.109 0.917 1 48.19 377 GLY A O 1
ATOM 2975 N N . ILE A 1 378 ? 13.539 -20.203 0.65 1 50.31 378 ILE A N 1
ATOM 2976 C CA . ILE A 1 378 ? 12.461 -20.469 1.598 1 50.31 378 ILE A CA 1
ATOM 2977 C C . ILE A 1 378 ? 12.969 -20.281 3.025 1 50.31 378 ILE A C 1
ATOM 2979 O O . ILE A 1 378 ? 13.75 -21.109 3.516 1 50.31 378 ILE A O 1
ATOM 2983 N N . GLY A 1 379 ? 13.367 -19.078 3.398 1 45.72 379 GLY A N 1
ATOM 2984 C CA . GLY A 1 379 ? 13.836 -18.812 4.75 1 45.72 379 GLY A CA 1
ATOM 2985 C C . GLY A 1 379 ? 13.117 -19.641 5.801 1 45.72 379 GLY A C 1
ATOM 2986 O O . GLY A 1 379 ? 11.984 -20.062 5.59 1 45.72 379 GLY A O 1
ATOM 2987 N N . VAL A 1 380 ? 13.844 -20.328 6.488 1 43.47 380 VAL A N 1
ATOM 2988 C CA . VAL A 1 380 ? 13.32 -21.031 7.656 1 43.47 380 VAL A CA 1
ATOM 2989 C C . VAL A 1 380 ? 12.266 -20.172 8.344 1 43.47 380 VAL A C 1
ATOM 2991 O O . VAL A 1 380 ? 12.523 -19.016 8.672 1 43.47 380 VAL A O 1
ATOM 2994 N N . LEU A 1 381 ? 10.992 -20.359 8.086 1 44.62 381 LEU A N 1
ATOM 2995 C CA . LEU A 1 381 ? 9.922 -19.75 8.867 1 44.62 381 LEU A CA 1
ATOM 2996 C C . LEU A 1 381 ? 10.328 -19.625 10.336 1 44.62 381 LEU A C 1
ATOM 2998 O O . LEU A 1 381 ? 10.336 -20.625 11.062 1 44.62 381 LEU A O 1
ATOM 3002 N N . ASP A 1 382 ? 11.305 -18.922 10.656 1 38.72 382 ASP A N 1
ATOM 3003 C CA . ASP A 1 382 ? 11.422 -18.703 12.094 1 38.72 382 ASP A CA 1
ATOM 3004 C C . ASP A 1 382 ? 10.102 -18.234 12.695 1 38.72 382 ASP A C 1
ATOM 3006 O O . ASP A 1 382 ? 9.422 -17.375 12.125 1 38.72 382 ASP A O 1
ATOM 3010 N N . THR A 1 383 ? 9.359 -19.062 13.398 1 35.81 383 THR A N 1
ATOM 3011 C CA . THR A 1 383 ? 8.156 -18.688 14.133 1 35.81 383 THR A CA 1
ATOM 3012 C C . THR A 1 383 ? 8.258 -17.266 14.664 1 35.81 383 THR A C 1
ATOM 3014 O O . THR A 1 383 ? 9.227 -16.922 15.328 1 35.81 383 THR A O 1
ATOM 3017 N N . PRO A 1 384 ? 7.641 -16.328 14.094 1 35.91 384 PRO A N 1
ATOM 3018 C CA . PRO A 1 384 ? 7.707 -15.047 14.797 1 35.91 384 PRO A CA 1
ATOM 3019 C C . PRO A 1 384 ? 7.602 -15.188 16.312 1 35.91 384 PRO A C 1
ATOM 3021 O O . PRO A 1 384 ? 7.031 -16.172 16.797 1 35.91 384 PRO A O 1
ATOM 3024 N N . PRO A 1 385 ? 8.469 -14.57 17.188 1 32.03 385 PRO A N 1
ATOM 3025 C CA . PRO A 1 385 ? 8.211 -14.742 18.625 1 32.03 385 PRO A CA 1
ATOM 3026 C C . PRO A 1 385 ? 6.734 -14.594 18.969 1 32.03 385 PRO A C 1
ATOM 3028 O O . PRO A 1 385 ? 5.996 -13.883 18.281 1 32.03 385 PRO A O 1
ATOM 3031 N N . LEU A 1 386 ? 6.094 -15.664 19.547 1 29.48 386 LEU A N 1
ATOM 3032 C CA . LEU A 1 386 ? 4.77 -15.586 20.156 1 29.48 386 LEU A CA 1
ATOM 3033 C C . LEU A 1 386 ? 4.512 -14.195 20.719 1 29.48 386 LEU A C 1
ATOM 3035 O O . LEU A 1 386 ? 5.406 -13.57 21.297 1 29.48 386 LEU A O 1
ATOM 3039 N N . ARG A 1 387 ? 3.518 -13.492 20.156 1 29.98 387 ARG A N 1
ATOM 3040 C CA . ARG A 1 387 ? 2.979 -12.258 20.719 1 29.98 387 ARG A CA 1
ATOM 3041 C C . ARG A 1 387 ? 3.127 -12.227 22.234 1 29.98 387 ARG A C 1
ATOM 3043 O O . ARG A 1 387 ? 2.648 -13.125 22.922 1 29.98 387 ARG A O 1
ATOM 3050 N N . VAL A 1 388 ? 4.078 -11.617 22.922 1 25.77 388 VAL A N 1
ATOM 3051 C CA . VAL A 1 388 ? 4.129 -11.328 24.344 1 25.77 388 VAL A CA 1
ATOM 3052 C C . VAL A 1 388 ? 2.818 -10.68 24.781 1 25.77 388 VAL A C 1
ATOM 3054 O O . VAL A 1 388 ? 2.42 -9.641 24.25 1 25.77 388 VAL A O 1
ATOM 3057 N N . GLU A 1 389 ? 1.776 -11.414 25.328 1 25.06 389 GLU A N 1
ATOM 3058 C CA . GLU A 1 389 ? 0.723 -10.945 26.219 1 25.06 389 GLU A CA 1
ATOM 3059 C C . GLU A 1 389 ? 1.236 -9.852 27.141 1 25.06 389 GLU A C 1
ATOM 3061 O O . GLU A 1 389 ? 2.113 -10.094 27.984 1 25.06 389 GLU A O 1
ATOM 3066 N N . THR A 1 390 ? 1.716 -8.648 26.703 1 19.11 390 THR A N 1
ATOM 3067 C CA . THR A 1 390 ? 1.606 -7.703 27.797 1 19.11 390 THR A CA 1
ATOM 3068 C C . THR A 1 390 ? 0.144 -7.367 28.078 1 19.11 390 THR A C 1
ATOM 3070 O O . THR A 1 390 ? -0.651 -7.211 27.156 1 19.11 390 THR A O 1
ATOM 3073 N N . MET B 1 1 ? 20.969 27 6.062 1 81 1 MET B N 1
ATOM 3074 C CA . MET B 1 1 ? 20.766 27.016 7.508 1 81 1 MET B CA 1
ATOM 3075 C C . MET B 1 1 ? 19.438 27.672 7.871 1 81 1 MET B C 1
ATOM 3077 O O . MET B 1 1 ? 18.703 27.156 8.703 1 81 1 MET B O 1
ATOM 3081 N N . ARG B 1 2 ? 19.047 28.656 7.086 1 88.5 2 ARG B N 1
ATOM 3082 C CA . ARG B 1 2 ? 17.781 29.312 7.363 1 88.5 2 ARG B CA 1
ATOM 3083 C C . ARG B 1 2 ? 16.609 28.375 7.086 1 88.5 2 ARG B C 1
ATOM 3085 O O . ARG B 1 2 ? 15.664 28.297 7.875 1 88.5 2 ARG B O 1
ATOM 3092 N N . LEU B 1 3 ? 16.703 27.641 6.012 1 92.81 3 LEU B N 1
ATOM 3093 C CA . LEU B 1 3 ? 15.641 26.703 5.641 1 92.81 3 LEU B CA 1
ATOM 3094 C C . LEU B 1 3 ? 15.461 25.641 6.719 1 92.81 3 LEU B C 1
ATOM 3096 O O . LEU B 1 3 ? 14.328 25.312 7.09 1 92.81 3 LEU B O 1
ATOM 3100 N N . LEU B 1 4 ? 16.531 25.156 7.188 1 93.94 4 LEU B N 1
ATOM 3101 C CA . LEU B 1 4 ? 16.469 24.109 8.211 1 93.94 4 LEU B CA 1
ATOM 3102 C C . LEU B 1 4 ? 15.922 24.672 9.516 1 93.94 4 LEU B C 1
ATOM 3104 O O . LEU B 1 4 ? 15.148 24 10.203 1 93.94 4 LEU B O 1
ATOM 3108 N N . GLY B 1 5 ? 16.328 25.859 9.844 1 94.38 5 GLY B N 1
ATOM 3109 C CA . GLY B 1 5 ? 15.773 26.531 11.008 1 94.38 5 GLY B CA 1
ATOM 3110 C C . GLY B 1 5 ? 14.273 26.703 10.93 1 94.38 5 GLY B C 1
ATOM 3111 O O . GLY B 1 5 ? 13.562 26.453 11.906 1 94.38 5 GLY B O 1
ATOM 3112 N N . ASP B 1 6 ? 13.82 27.125 9.758 1 95.94 6 ASP B N 1
ATOM 3113 C CA . ASP B 1 6 ? 12.383 27.344 9.562 1 95.94 6 ASP B CA 1
ATOM 3114 C C . ASP B 1 6 ? 11.625 26.016 9.648 1 95.94 6 ASP B C 1
ATOM 3116 O O . ASP B 1 6 ? 10.5 25.969 10.141 1 95.94 6 ASP B O 1
ATOM 3120 N N . TRP B 1 7 ? 12.227 24.953 9.109 1 97.19 7 TRP B N 1
ATOM 3121 C CA . TRP B 1 7 ? 11.57 23.641 9.227 1 97.19 7 TRP B CA 1
ATOM 3122 C C . TRP B 1 7 ? 11.297 23.312 10.688 1 97.19 7 TRP B C 1
ATOM 3124 O O . TRP B 1 7 ? 10.172 22.969 11.055 1 97.19 7 TRP B O 1
ATOM 3134 N N . PHE B 1 8 ? 12.273 23.422 11.547 1 97.06 8 PHE B N 1
ATOM 3135 C CA . PHE B 1 8 ? 12.141 23.031 12.945 1 97.06 8 PHE B CA 1
ATOM 3136 C C . PHE B 1 8 ? 11.258 24.031 13.695 1 97.06 8 PHE B C 1
ATOM 3138 O O . PHE B 1 8 ? 10.484 23.625 14.578 1 97.06 8 PHE B O 1
ATOM 3145 N N . ASN B 1 9 ? 11.273 25.266 13.32 1 95.38 9 ASN B N 1
ATOM 3146 C CA . ASN B 1 9 ? 10.539 26.281 14.055 1 95.38 9 ASN B CA 1
ATOM 3147 C C . ASN B 1 9 ? 9.062 26.328 13.648 1 95.38 9 ASN B C 1
ATOM 3149 O O . ASN B 1 9 ? 8.195 26.594 14.477 1 95.38 9 ASN B O 1
ATOM 3153 N N . VAL B 1 10 ? 8.844 26 12.367 1 95.56 10 VAL B N 1
ATOM 3154 C CA . VAL B 1 10 ? 7.516 26.312 11.836 1 95.56 10 VAL B CA 1
ATOM 3155 C C . VAL B 1 10 ? 6.82 25.016 11.422 1 95.56 10 VAL B C 1
ATOM 3157 O O . VAL B 1 10 ? 5.613 24.859 11.625 1 95.56 10 VAL B O 1
ATOM 3160 N N . ILE B 1 11 ? 7.508 24.016 10.883 1 96.56 11 ILE B N 1
ATOM 3161 C CA . ILE B 1 11 ? 6.895 22.859 10.234 1 96.56 11 ILE B CA 1
ATOM 3162 C C . ILE B 1 11 ? 6.895 21.672 11.195 1 96.56 11 ILE B C 1
ATOM 3164 O O . ILE B 1 11 ? 5.957 20.875 11.195 1 96.56 11 ILE B O 1
ATOM 3168 N N . HIS B 1 12 ? 7.836 21.594 12.062 1 97.5 12 HIS B N 1
ATOM 3169 C CA . HIS B 1 12 ? 8.023 20.5 13 1 97.5 12 HIS B CA 1
ATOM 3170 C C . HIS B 1 12 ? 6.75 20.234 13.797 1 97.5 12 HIS B C 1
ATOM 3172 O O . HIS B 1 12 ? 6.395 19.078 14.031 1 97.5 12 HIS B O 1
ATOM 3178 N N . PRO B 1 13 ? 5.969 21.203 14.242 1 97.69 13 PRO B N 1
ATOM 3179 C CA . PRO B 1 13 ? 4.77 20.922 15.039 1 97.69 13 PRO B CA 1
ATOM 3180 C C . PRO B 1 13 ? 3.758 20.047 14.305 1 97.69 13 PRO B C 1
ATOM 3182 O O . PRO B 1 13 ? 3.016 19.297 14.938 1 97.69 13 PRO B O 1
ATOM 3185 N N . LEU B 1 14 ? 3.814 20.141 12.977 1 97.94 14 LEU B N 1
ATOM 3186 C CA . LEU B 1 14 ? 2.859 19.344 12.203 1 97.94 14 LEU B CA 1
ATOM 3187 C C . LEU B 1 14 ? 3.479 18.031 11.742 1 97.94 14 LEU B C 1
ATOM 3189 O O . LEU B 1 14 ? 2.76 17.094 11.406 1 97.94 14 LEU B O 1
ATOM 3193 N N . ALA B 1 15 ? 4.758 18 11.656 1 97.94 15 ALA B N 1
ATOM 3194 C CA . ALA B 1 15 ? 5.473 16.812 11.195 1 97.94 15 ALA B CA 1
ATOM 3195 C C . ALA B 1 15 ? 6.688 16.516 12.078 1 97.94 15 ALA B C 1
ATOM 3197 O O . ALA B 1 15 ? 7.828 16.578 11.609 1 97.94 15 ALA B O 1
ATOM 3198 N N . PRO B 1 16 ? 6.395 16.141 13.32 1 98.19 16 PRO B N 1
ATOM 3199 C CA . PRO B 1 16 ? 7.488 15.93 14.273 1 98.19 16 PRO B CA 1
ATOM 3200 C C . PRO B 1 16 ? 8.234 14.617 14.039 1 98.19 16 PRO B C 1
ATOM 3202 O O . PRO B 1 16 ? 8.258 13.758 14.922 1 98.19 16 PRO B O 1
ATOM 3205 N N . ILE B 1 17 ? 8.961 14.547 12.938 1 98.25 17 ILE B N 1
ATOM 3206 C CA . ILE B 1 17 ? 9.531 13.273 12.523 1 98.25 17 ILE B CA 1
ATOM 3207 C C . ILE B 1 17 ? 11.055 13.375 12.492 1 98.25 17 ILE B C 1
ATOM 3209 O O . ILE B 1 17 ? 11.734 12.484 11.969 1 98.25 17 ILE B O 1
ATOM 3213 N N . LEU B 1 18 ? 11.68 14.461 13 1 98 18 LEU B N 1
ATOM 3214 C CA . LEU B 1 18 ? 13.125 14.609 13.141 1 98 18 LEU B CA 1
ATOM 3215 C C . LEU B 1 18 ? 13.484 15.102 14.539 1 98 18 LEU B C 1
ATOM 3217 O O . LEU B 1 18 ? 12.766 15.914 15.117 1 98 18 LEU B O 1
ATOM 3221 N N . LEU B 1 19 ? 14.531 14.625 15.07 1 96.5 19 LEU B N 1
ATOM 3222 C CA . LEU B 1 19 ? 15.148 15.188 16.266 1 96.5 19 LEU B CA 1
ATOM 3223 C C . LEU B 1 19 ? 16.141 16.281 15.898 1 96.5 19 LEU B C 1
ATOM 3225 O O . LEU B 1 19 ? 17.156 16.016 15.242 1 96.5 19 LEU B O 1
ATOM 3229 N N . ARG B 1 20 ? 15.875 17.453 16.375 1 95.88 20 ARG B N 1
ATOM 3230 C CA . ARG B 1 20 ? 16.641 18.609 15.938 1 95.88 20 ARG B CA 1
ATOM 3231 C C . ARG B 1 20 ? 18.125 18.453 16.266 1 95.88 20 ARG B C 1
ATOM 3233 O O . ARG B 1 20 ? 18.969 18.594 15.391 1 95.88 20 ARG B O 1
ATOM 3240 N N . ARG B 1 21 ? 18.469 18.109 17.5 1 93.06 21 ARG B N 1
ATOM 3241 C CA . ARG B 1 21 ? 19.875 18.031 17.938 1 93.06 21 ARG B CA 1
ATOM 3242 C C . ARG B 1 21 ? 20.625 16.969 17.141 1 93.06 21 ARG B C 1
ATOM 3244 O O . ARG B 1 21 ? 21.719 17.219 16.641 1 93.06 21 ARG B O 1
ATOM 3251 N N . ARG B 1 22 ? 20.031 15.828 17.016 1 92.94 22 ARG B N 1
ATOM 3252 C CA . ARG B 1 22 ? 20.656 14.727 16.281 1 92.94 22 ARG B CA 1
ATOM 3253 C C . ARG B 1 22 ? 20.875 15.109 14.828 1 92.94 22 ARG B C 1
ATOM 3255 O O . ARG B 1 22 ? 21.938 14.828 14.266 1 92.94 22 ARG B O 1
ATOM 3262 N N . PHE B 1 23 ? 19.922 15.711 14.227 1 95.94 23 PHE B N 1
ATOM 3263 C CA . PHE B 1 23 ? 19.984 16.109 12.82 1 95.94 23 PHE B CA 1
ATOM 3264 C C . PHE B 1 23 ? 21.078 17.156 12.602 1 95.94 23 PHE B C 1
ATOM 3266 O O . PHE B 1 23 ? 21.906 17 11.703 1 95.94 23 PHE B O 1
ATOM 3273 N N . LEU B 1 24 ? 21.078 18.172 13.445 1 94.25 24 LEU B N 1
ATOM 3274 C CA . LEU B 1 24 ? 22.031 19.266 13.289 1 94.25 24 LEU B CA 1
ATOM 3275 C C . LEU B 1 24 ? 23.438 18.812 13.609 1 94.25 24 LEU B C 1
ATOM 3277 O O . LEU B 1 24 ? 24.406 19.281 13 1 94.25 24 LEU B O 1
ATOM 3281 N N . GLN B 1 25 ? 23.578 17.922 14.57 1 92.88 25 GLN B N 1
ATOM 3282 C CA . GLN B 1 25 ? 24.891 17.359 14.875 1 92.88 25 GLN B CA 1
ATOM 3283 C C . GLN B 1 25 ? 25.469 16.609 13.688 1 92.88 25 GLN B C 1
ATOM 3285 O O . GLN B 1 25 ? 26.641 16.766 13.344 1 92.88 25 GLN B O 1
ATOM 3290 N N . ARG B 1 26 ? 24.625 15.789 13.055 1 95.38 26 ARG B N 1
ATOM 3291 C CA . ARG B 1 26 ? 25.062 15.047 11.875 1 95.38 26 ARG B CA 1
ATOM 3292 C C . ARG B 1 26 ? 25.453 15.992 10.75 1 95.38 26 ARG B C 1
ATOM 3294 O O . ARG B 1 26 ? 26.438 15.75 10.047 1 95.38 26 ARG B O 1
ATOM 3301 N N . LEU B 1 27 ? 24.703 17.062 10.617 1 95.31 27 LEU B N 1
ATOM 3302 C CA . LEU B 1 27 ? 24.984 18.047 9.57 1 95.31 27 LEU B CA 1
ATOM 3303 C C . LEU B 1 27 ? 26.297 18.75 9.852 1 95.31 27 LEU B C 1
ATOM 3305 O O . LEU B 1 27 ? 27.125 18.906 8.945 1 95.31 27 LEU B O 1
ATOM 3309 N N . GLN B 1 28 ? 26.531 19.125 11.062 1 93.38 28 GLN B N 1
ATOM 3310 C CA . GLN B 1 28 ? 27.734 19.844 11.461 1 93.38 28 GLN B CA 1
ATOM 3311 C C . GLN B 1 28 ? 28.984 18.969 11.32 1 93.38 28 GLN B C 1
ATOM 3313 O O . GLN B 1 28 ? 30.062 19.469 11.008 1 93.38 28 GLN B O 1
ATOM 3318 N N . GLN B 1 29 ? 28.766 17.734 11.531 1 95 29 GLN B N 1
ATOM 3319 C CA . GLN B 1 29 ? 29.875 16.797 11.445 1 95 29 GLN B CA 1
ATOM 3320 C C . GLN B 1 29 ? 30.203 16.453 9.992 1 95 29 GLN B C 1
ATOM 3322 O O . GLN B 1 29 ? 31.094 15.648 9.719 1 95 29 GLN B O 1
ATOM 3327 N N . GLY B 1 30 ? 29.438 16.922 9.062 1 95.62 30 GLY B N 1
ATOM 3328 C CA . GLY B 1 30 ? 29.703 16.719 7.648 1 95.62 30 GLY B CA 1
ATOM 3329 C C . GLY B 1 30 ? 29.188 15.391 7.133 1 95.62 30 GLY B C 1
ATOM 3330 O O . GLY B 1 30 ? 29.656 14.891 6.105 1 95.62 30 GLY B O 1
ATOM 3331 N N . VAL B 1 31 ? 28.25 14.844 7.801 1 96.31 31 VAL B N 1
ATOM 3332 C CA . VAL B 1 31 ? 27.719 13.539 7.414 1 96.31 31 VAL B CA 1
ATOM 3333 C C . VAL B 1 31 ? 27.047 13.641 6.043 1 96.31 31 VAL B C 1
ATOM 3335 O O . VAL B 1 31 ? 27.094 12.688 5.258 1 96.31 31 VAL B O 1
ATOM 3338 N N . ALA B 1 32 ? 26.469 14.719 5.676 1 95.62 32 ALA B N 1
ATOM 3339 C CA . ALA B 1 32 ? 25.766 14.906 4.406 1 95.62 32 ALA B CA 1
ATOM 3340 C C . ALA B 1 32 ? 26.734 14.82 3.23 1 95.62 32 ALA B C 1
ATOM 3342 O O . ALA B 1 32 ? 26.328 14.562 2.098 1 95.62 32 ALA B O 1
ATOM 3343 N N . ASP B 1 33 ? 28.031 15.023 3.502 1 95.31 33 ASP B N 1
ATOM 3344 C CA . ASP B 1 33 ? 29.031 15 2.441 1 95.31 33 ASP B CA 1
ATOM 3345 C C . ASP B 1 33 ? 29.438 13.57 2.088 1 95.31 33 ASP B C 1
ATOM 3347 O O . ASP B 1 33 ? 29.953 13.32 1 1 95.31 33 ASP B O 1
ATOM 3351 N N . VAL B 1 34 ? 29.188 12.688 3.016 1 95.62 34 VAL B N 1
ATOM 3352 C CA . VAL B 1 34 ? 29.719 11.344 2.801 1 95.62 34 VAL B CA 1
ATOM 3353 C C . VAL B 1 34 ? 28.562 10.336 2.742 1 95.62 34 VAL B C 1
ATOM 3355 O O . VAL B 1 34 ? 28.703 9.258 2.166 1 95.62 34 VAL B O 1
ATOM 3358 N N . ASP B 1 35 ? 27.516 10.625 3.375 1 96.06 35 ASP B N 1
ATOM 3359 C CA . ASP B 1 35 ? 26.344 9.758 3.406 1 96.06 35 ASP B CA 1
ATOM 3360 C C . ASP B 1 35 ? 25.25 10.281 2.471 1 96.06 35 ASP B C 1
ATOM 3362 O O . ASP B 1 35 ? 24.547 11.234 2.799 1 96.06 35 ASP B O 1
ATOM 3366 N N . ALA B 1 36 ? 25.062 9.57 1.378 1 94.75 36 ALA B N 1
ATOM 3367 C CA . ALA B 1 36 ? 24.141 9.992 0.332 1 94.75 36 ALA B CA 1
ATOM 3368 C C . ALA B 1 36 ? 22.703 10.031 0.852 1 94.75 36 ALA B C 1
ATOM 3370 O O . ALA B 1 36 ? 21.922 10.898 0.457 1 94.75 36 ALA B O 1
ATOM 3371 N N . GLU B 1 37 ? 22.406 9.141 1.645 1 95.81 37 GLU B N 1
ATOM 3372 C CA . GLU B 1 37 ? 21.047 9.078 2.178 1 95.81 37 GLU B CA 1
ATOM 3373 C C . GLU B 1 37 ? 20.766 10.273 3.082 1 95.81 37 GLU B C 1
ATOM 3375 O O . GLU B 1 37 ? 19.703 10.898 2.971 1 95.81 37 GLU B O 1
ATOM 3380 N N . PHE B 1 38 ? 21.688 10.57 3.99 1 97.94 38 PHE B N 1
ATOM 3381 C CA . PHE B 1 38 ? 21.5 11.734 4.852 1 97.94 38 PHE B CA 1
ATOM 3382 C C . PHE B 1 38 ? 21.5 13.016 4.035 1 97.94 38 PHE B C 1
ATOM 3384 O O . PHE B 1 38 ? 20.75 13.953 4.332 1 97.94 38 PHE B O 1
ATOM 3391 N N . CYS B 1 39 ? 22.375 13.062 3.041 1 98.38 39 CYS B N 1
ATOM 3392 C CA . CYS B 1 39 ? 22.359 14.211 2.141 1 98.38 39 CYS B CA 1
ATOM 3393 C C . CYS B 1 39 ? 20.984 14.391 1.517 1 98.38 39 CYS B C 1
ATOM 3395 O O . CYS B 1 39 ? 20.453 15.5 1.469 1 98.38 39 CYS B O 1
ATOM 3397 N N . GLY B 1 40 ? 20.391 13.281 1.011 1 98.38 40 GLY B N 1
ATOM 3398 C CA . GLY B 1 40 ? 19.047 13.32 0.476 1 98.38 40 GLY B CA 1
ATOM 3399 C C . GLY B 1 40 ? 18.016 13.797 1.486 1 98.38 40 GLY B C 1
ATOM 3400 O O . GLY B 1 40 ? 17.094 14.523 1.139 1 98.38 40 GLY B O 1
ATOM 3401 N N . LEU B 1 41 ? 18.156 13.367 2.721 1 98.62 41 LEU B N 1
ATOM 3402 C CA . LEU B 1 41 ? 17.266 13.805 3.783 1 98.62 41 LEU B CA 1
ATOM 3403 C C . LEU B 1 41 ? 17.328 15.312 3.975 1 98.62 41 LEU B C 1
ATOM 3405 O O . LEU B 1 41 ? 16.297 15.977 4.086 1 98.62 41 LEU B O 1
ATOM 3409 N N . VAL B 1 42 ? 18.562 15.836 3.994 1 98.56 42 VAL B N 1
ATOM 3410 C CA . VAL B 1 42 ? 18.75 17.266 4.16 1 98.56 42 VAL B CA 1
ATOM 3411 C C . VAL B 1 42 ? 18.062 18.016 3.025 1 98.56 42 VAL B C 1
ATOM 3413 O O . VAL B 1 42 ? 17.312 18.969 3.268 1 98.56 42 VAL B O 1
ATOM 3416 N N . ILE B 1 43 ? 18.266 17.594 1.793 1 98.38 43 ILE B N 1
ATOM 3417 C CA . ILE B 1 43 ? 17.672 18.219 0.625 1 98.38 43 ILE B CA 1
ATOM 3418 C C . ILE B 1 43 ? 16.141 18.109 0.707 1 98.38 43 ILE B C 1
ATOM 3420 O O . ILE B 1 43 ? 15.438 19.062 0.351 1 98.38 43 ILE B O 1
ATOM 3424 N N . SER B 1 44 ? 15.648 16.953 1.172 1 98.56 44 SER B N 1
ATOM 3425 C CA . SER B 1 44 ? 14.211 16.766 1.284 1 98.56 44 SER B CA 1
ATOM 3426 C C . SER B 1 44 ? 13.594 17.719 2.291 1 98.56 44 SER B C 1
ATOM 3428 O O . SER B 1 44 ? 12.469 18.188 2.102 1 98.56 44 SER B O 1
ATOM 3430 N N . VAL B 1 45 ? 14.273 18 3.406 1 98.5 45 VAL B N 1
ATOM 3431 C CA . VAL B 1 45 ? 13.805 18.969 4.398 1 98.5 45 VAL B CA 1
ATOM 3432 C C . VAL B 1 45 ? 13.719 20.359 3.775 1 98.5 45 VAL B C 1
ATOM 3434 O O . VAL B 1 45 ? 12.75 21.094 4.004 1 98.5 45 VAL B O 1
ATOM 3437 N N . CYS B 1 46 ? 14.711 20.688 2.971 1 98.06 46 CYS B N 1
ATOM 3438 C CA . CYS B 1 46 ? 14.688 21.969 2.27 1 98.06 46 CYS B CA 1
ATOM 3439 C C . CYS B 1 46 ? 13.484 22.062 1.334 1 98.06 46 CYS B C 1
ATOM 3441 O O . CYS B 1 46 ? 12.797 23.078 1.301 1 98.06 46 CYS B O 1
ATOM 3443 N N . ALA B 1 47 ? 13.25 20.984 0.583 1 97.81 47 ALA B N 1
ATOM 3444 C CA . ALA B 1 47 ? 12.117 20.953 -0.337 1 97.81 47 ALA B CA 1
ATOM 3445 C C . ALA B 1 47 ? 10.797 21.125 0.413 1 97.81 47 ALA B C 1
ATOM 3447 O O . ALA B 1 47 ? 9.938 21.891 -0.002 1 97.81 47 ALA B O 1
ATOM 3448 N N . ALA B 1 48 ? 10.648 20.406 1.502 1 97.31 48 ALA B N 1
ATOM 3449 C CA . ALA B 1 48 ? 9.422 20.469 2.291 1 97.31 48 ALA B CA 1
ATOM 3450 C C . ALA B 1 48 ? 9.219 21.859 2.873 1 97.31 48 ALA B C 1
ATOM 3452 O O . ALA B 1 48 ? 8.086 22.359 2.924 1 97.31 48 ALA B O 1
ATOM 3453 N N . THR B 1 49 ? 10.305 22.484 3.32 1 97.44 49 THR B N 1
ATOM 3454 C CA . THR B 1 49 ? 10.219 23.828 3.883 1 97.44 49 THR B CA 1
ATOM 3455 C C . THR B 1 49 ? 9.781 24.828 2.822 1 97.44 49 THR B C 1
ATOM 3457 O O . THR B 1 49 ? 8.867 25.625 3.055 1 97.44 49 THR B O 1
ATOM 3460 N N . LYS B 1 50 ? 10.43 24.75 1.68 1 96.06 50 LYS B N 1
ATOM 3461 C CA . LYS B 1 50 ? 10.07 25.672 0.598 1 96.06 50 LYS B CA 1
ATOM 3462 C C . LYS B 1 50 ? 8.617 25.469 0.162 1 96.06 50 LYS B C 1
ATOM 3464 O O . LYS B 1 50 ? 7.91 26.438 -0.118 1 96.06 50 LYS B O 1
ATOM 3469 N N . ALA B 1 51 ? 8.195 24.219 0.092 1 95.12 51 ALA B N 1
ATOM 3470 C CA . ALA B 1 51 ? 6.828 23.906 -0.312 1 95.12 51 ALA B CA 1
ATOM 3471 C C . ALA B 1 51 ? 5.824 24.469 0.697 1 95.12 51 ALA B C 1
ATOM 3473 O O . ALA B 1 51 ? 4.734 24.906 0.321 1 95.12 51 ALA B O 1
ATOM 3474 N N . THR B 1 52 ? 6.141 24.438 1.989 1 94.56 52 THR B N 1
ATOM 3475 C CA . THR B 1 52 ? 5.246 24.844 3.061 1 94.56 52 THR B CA 1
ATOM 3476 C C . THR B 1 52 ? 5.215 26.375 3.174 1 94.56 52 THR B C 1
ATOM 3478 O O . THR B 1 52 ? 4.176 26.953 3.5 1 94.56 52 THR B O 1
ATOM 3481 N N . LEU B 1 53 ? 6.422 27 2.92 1 93.19 53 LEU B N 1
ATOM 3482 C CA . LEU B 1 53 ? 6.551 28.453 3.041 1 93.19 53 LEU B CA 1
ATOM 3483 C C . LEU B 1 53 ? 6.934 29.078 1.703 1 93.19 53 LEU B C 1
ATOM 3485 O O . LEU B 1 53 ? 8.023 29.641 1.564 1 93.19 53 LEU B O 1
ATOM 3489 N N . PRO B 1 54 ? 6.012 29.062 0.817 1 88.38 54 PRO B N 1
ATOM 3490 C CA . PRO B 1 54 ? 6.352 29.531 -0.526 1 88.38 54 PRO B CA 1
ATOM 3491 C C . PRO B 1 54 ? 6.711 31.016 -0.556 1 88.38 54 PRO B C 1
ATOM 3493 O O . PRO B 1 54 ? 7.43 31.469 -1.452 1 88.38 54 PRO B O 1
ATOM 3496 N N . ARG B 1 55 ? 6.281 31.781 0.397 1 87.19 55 ARG B N 1
ATOM 3497 C CA . ARG B 1 55 ? 6.531 33.219 0.431 1 87.19 55 ARG B CA 1
ATOM 3498 C C . ARG B 1 55 ? 7.879 33.531 1.077 1 87.19 55 ARG B C 1
ATOM 3500 O O . ARG B 1 55 ? 8.359 34.656 1.012 1 87.19 55 ARG B O 1
ATOM 3507 N N . GLY B 1 56 ? 8.422 32.5 1.704 1 87.5 56 GLY B N 1
ATOM 3508 C CA . GLY B 1 56 ? 9.734 32.688 2.297 1 87.5 56 GLY B CA 1
ATOM 3509 C C . GLY B 1 56 ? 10.828 32.906 1.269 1 87.5 56 GLY B C 1
ATOM 3510 O O . GLY B 1 56 ? 10.805 32.312 0.191 1 87.5 56 GLY B O 1
ATOM 3511 N N . ASP B 1 57 ? 11.742 33.812 1.643 1 89.38 57 ASP B N 1
ATOM 3512 C CA . ASP B 1 57 ? 12.875 34.062 0.763 1 89.38 57 ASP B CA 1
ATOM 3513 C C . ASP B 1 57 ? 14.016 33.094 1.033 1 89.38 57 ASP B C 1
ATOM 3515 O O . ASP B 1 57 ? 14.758 33.25 2 1 89.38 57 ASP B O 1
ATOM 3519 N N . TYR B 1 58 ? 14.109 32.125 0.164 1 92.5 58 TYR B N 1
ATOM 3520 C CA . TYR B 1 58 ? 15.133 31.094 0.327 1 92.5 58 TYR B CA 1
ATOM 3521 C C . TYR B 1 58 ? 16.078 31.078 -0.872 1 92.5 58 TYR B C 1
ATOM 3523 O O . TYR B 1 58 ? 16.609 30.016 -1.223 1 92.5 58 TYR B O 1
ATOM 3531 N N . GLY B 1 59 ? 16.188 32.281 -1.529 1 91.12 59 GLY B N 1
ATOM 3532 C CA . GLY B 1 59 ? 17.062 32.344 -2.686 1 91.12 59 GLY B CA 1
ATOM 3533 C C . GLY B 1 59 ? 16.578 31.484 -3.848 1 91.12 59 GLY B C 1
ATOM 3534 O O . GLY B 1 59 ? 15.414 31.562 -4.23 1 91.12 59 GLY B O 1
ATOM 3535 N N . PRO B 1 60 ? 17.484 30.734 -4.422 1 90.56 60 PRO B N 1
ATOM 3536 C CA . PRO B 1 60 ? 17.125 29.969 -5.625 1 90.56 60 PRO B CA 1
ATOM 3537 C C . PRO B 1 60 ? 16.469 28.625 -5.305 1 90.56 60 PRO B C 1
ATOM 3539 O O . PRO B 1 60 ? 16.109 27.875 -6.215 1 90.56 60 PRO B O 1
ATOM 3542 N N . VAL B 1 61 ? 16.266 28.328 -4.082 1 94.19 61 VAL B N 1
ATOM 3543 C CA . VAL B 1 61 ? 15.758 27.016 -3.695 1 94.19 61 VAL B CA 1
ATOM 3544 C C . VAL B 1 61 ? 14.281 26.906 -4.062 1 94.19 61 VAL B C 1
ATOM 3546 O O . VAL B 1 61 ? 13.477 27.766 -3.697 1 94.19 61 VAL B O 1
ATOM 3549 N N . THR B 1 62 ? 13.969 25.969 -4.879 1 95.12 62 THR B N 1
ATOM 3550 C CA . THR B 1 62 ? 12.602 25.547 -5.195 1 95.12 62 THR B CA 1
ATOM 3551 C C . THR B 1 62 ? 12.445 24.047 -5.016 1 95.12 62 THR B C 1
ATOM 3553 O O . THR B 1 62 ? 13.43 23.312 -4.91 1 95.12 62 THR B O 1
ATOM 3556 N N . VAL B 1 63 ? 11.219 23.656 -4.922 1 95.88 63 VAL B N 1
ATOM 3557 C CA . VAL B 1 63 ? 10.984 22.219 -4.816 1 95.88 63 VAL B CA 1
ATOM 3558 C C . VAL B 1 63 ? 11.547 21.5 -6.043 1 95.88 63 VAL B C 1
ATOM 3560 O O . VAL B 1 63 ? 12.227 20.484 -5.922 1 95.88 63 VAL B O 1
ATOM 3563 N N . ASP B 1 64 ? 11.359 22.094 -7.238 1 95.38 64 ASP B N 1
ATOM 3564 C CA . ASP B 1 64 ? 11.859 21.5 -8.477 1 95.38 64 ASP B CA 1
ATOM 3565 C C . ASP B 1 64 ? 13.383 21.453 -8.477 1 95.38 64 ASP B C 1
ATOM 3567 O O . ASP B 1 64 ? 13.977 20.484 -8.961 1 95.38 64 ASP B O 1
ATOM 3571 N N . TYR B 1 65 ? 13.969 22.5 -7.988 1 96.88 65 TYR B N 1
ATOM 3572 C CA . TYR B 1 65 ? 15.422 22.5 -7.895 1 96.88 65 TYR B CA 1
ATOM 3573 C C . TYR B 1 65 ? 15.922 21.375 -7.004 1 96.88 65 TYR B C 1
ATOM 3575 O O . TYR B 1 65 ? 16.906 20.703 -7.332 1 96.88 65 TYR B O 1
ATOM 3583 N N . CYS B 1 66 ? 15.273 21.172 -5.852 1 97.75 66 CYS B N 1
ATOM 3584 C CA . CYS B 1 66 ? 15.648 20.109 -4.93 1 97.75 66 CYS B CA 1
ATOM 3585 C C . CYS B 1 66 ? 15.492 18.75 -5.578 1 97.75 66 CYS B C 1
ATOM 3587 O O . CYS B 1 66 ? 16.375 17.891 -5.461 1 97.75 66 CYS B O 1
ATOM 3589 N N . VAL B 1 67 ? 14.383 18.578 -6.273 1 97.25 67 VAL B N 1
ATOM 3590 C CA . VAL B 1 67 ? 14.094 17.312 -6.949 1 97.25 67 VAL B CA 1
ATOM 3591 C C . VAL B 1 67 ? 15.141 17.062 -8.031 1 97.25 67 VAL B C 1
ATOM 3593 O O . VAL B 1 67 ? 15.664 15.945 -8.148 1 97.25 67 VAL B O 1
ATOM 3596 N N . ASP B 1 68 ? 15.484 18.094 -8.828 1 97.31 68 ASP B N 1
ATOM 3597 C CA . ASP B 1 68 ? 16.531 17.984 -9.852 1 97.31 68 ASP B CA 1
ATOM 3598 C C . ASP B 1 68 ? 17.875 17.625 -9.227 1 97.31 68 ASP B C 1
ATOM 3600 O O . ASP B 1 68 ? 18.625 16.828 -9.789 1 97.31 68 ASP B O 1
ATOM 3604 N N . PHE B 1 69 ? 18.125 18.219 -8.125 1 97.38 69 PHE B N 1
ATOM 3605 C CA . PHE B 1 69 ? 19.391 17.969 -7.418 1 97.38 69 PHE B CA 1
ATOM 3606 C C . PHE B 1 69 ? 19.469 16.516 -6.98 1 97.38 69 PHE B C 1
ATOM 3608 O O . PHE B 1 69 ? 20.516 15.883 -7.137 1 97.38 69 PHE B O 1
ATOM 3615 N N . LEU B 1 70 ? 18.375 15.961 -6.395 1 97.69 70 LEU B N 1
ATOM 3616 C CA . LEU B 1 70 ? 18.344 14.57 -5.969 1 97.69 70 LEU B CA 1
ATOM 3617 C C . LEU B 1 70 ? 18.641 13.641 -7.141 1 97.69 70 LEU B C 1
ATOM 3619 O O . LEU B 1 70 ? 19.469 12.734 -7.031 1 97.69 70 LEU B O 1
ATOM 3623 N N . ASP B 1 71 ? 18.016 13.883 -8.258 1 96.31 71 ASP B N 1
ATOM 3624 C CA . ASP B 1 71 ? 18.172 13.031 -9.43 1 96.31 71 ASP B CA 1
ATOM 3625 C C . ASP B 1 71 ? 19.578 13.18 -10.031 1 96.31 71 ASP B C 1
ATOM 3627 O O . ASP B 1 71 ? 20.219 12.188 -10.367 1 96.31 71 ASP B O 1
ATOM 3631 N N . ALA B 1 72 ? 20.062 14.406 -10.148 1 96.44 72 ALA B N 1
ATOM 3632 C CA . ALA B 1 72 ? 21.359 14.688 -10.773 1 96.44 72 ALA B CA 1
ATOM 3633 C C . ALA B 1 72 ? 22.5 14.031 -9.992 1 96.44 72 ALA B C 1
ATOM 3635 O O . ALA B 1 72 ? 23.5 13.609 -10.586 1 96.44 72 ALA B O 1
ATOM 3636 N N . HIS B 1 73 ? 22.312 13.922 -8.711 1 95.94 73 HIS B N 1
ATOM 3637 C CA . HIS B 1 73 ? 23.406 13.422 -7.883 1 95.94 73 HIS B CA 1
ATOM 3638 C C . HIS B 1 73 ? 23.125 12 -7.406 1 95.94 73 HIS B C 1
ATOM 3640 O O . HIS B 1 73 ? 23.859 11.461 -6.57 1 95.94 73 HIS B O 1
ATOM 3646 N N . GLY B 1 74 ? 22.062 11.43 -7.859 1 93.56 74 GLY B N 1
ATOM 3647 C CA . GLY B 1 74 ? 21.734 10.047 -7.551 1 93.56 74 GLY B CA 1
ATOM 3648 C C . GLY B 1 74 ? 21.422 9.82 -6.086 1 93.56 74 GLY B C 1
ATOM 3649 O O . GLY B 1 74 ? 21.766 8.781 -5.52 1 93.56 74 GLY B O 1
ATOM 3650 N N . LEU B 1 75 ? 20.828 10.859 -5.445 1 95.44 75 LEU B N 1
ATOM 3651 C CA . LEU B 1 75 ? 20.453 10.75 -4.035 1 95.44 75 LEU B CA 1
ATOM 3652 C C . LEU B 1 75 ? 19.109 10.07 -3.873 1 95.44 75 LEU B C 1
ATOM 3654 O O . LEU B 1 75 ? 18.188 10.312 -4.66 1 95.44 75 LEU B O 1
ATOM 3658 N N . LEU B 1 76 ? 18.922 9.172 -2.859 1 94.81 76 LEU B N 1
ATOM 3659 C CA . LEU B 1 76 ? 17.703 8.445 -2.51 1 94.81 76 LEU B CA 1
ATOM 3660 C C . LEU B 1 76 ? 17.312 7.48 -3.623 1 94.81 76 LEU B C 1
ATOM 3662 O O . LEU B 1 76 ? 16.125 7.176 -3.797 1 94.81 76 LEU B O 1
ATOM 3666 N N . LYS B 1 77 ? 18.25 7.105 -4.398 1 90.94 77 LYS B N 1
ATOM 3667 C CA . LYS B 1 77 ? 17.984 6.129 -5.453 1 90.94 77 LYS B CA 1
ATOM 3668 C C . LYS B 1 77 ? 17.969 4.707 -4.898 1 90.94 77 LYS B C 1
ATOM 3670 O O . LYS B 1 77 ? 18.766 4.371 -4.02 1 90.94 77 LYS B O 1
ATOM 3675 N N . SER B 1 78 ? 17.016 3.977 -5.418 1 88.25 78 SER B N 1
ATOM 3676 C CA . SER B 1 78 ? 16.969 2.576 -5.008 1 88.25 78 SER B CA 1
ATOM 3677 C C . SER B 1 78 ? 17.719 1.683 -5.98 1 88.25 78 SER B C 1
ATOM 3679 O O . SER B 1 78 ? 17.859 2.012 -7.16 1 88.25 78 SER B O 1
ATOM 3681 N N . GLN B 1 79 ? 18.375 0.687 -5.383 1 90.62 79 GLN B N 1
ATOM 3682 C CA . GLN B 1 79 ? 19 -0.38 -6.156 1 90.62 79 GLN B CA 1
ATOM 3683 C C . GLN B 1 79 ? 18.406 -1.74 -5.801 1 90.62 79 GLN B C 1
ATOM 3685 O O . GLN B 1 79 ? 18.062 -1.991 -4.641 1 90.62 79 GLN B O 1
ATOM 3690 N N . PHE B 1 80 ? 18.328 -2.621 -6.789 1 91.12 80 PHE B N 1
ATOM 3691 C CA . PHE B 1 80 ? 17.75 -3.941 -6.562 1 91.12 80 PHE B CA 1
ATOM 3692 C C . PHE B 1 80 ? 18.719 -4.816 -5.758 1 91.12 80 PHE B C 1
ATOM 3694 O O . PHE B 1 80 ? 18.281 -5.734 -5.059 1 91.12 80 PHE B O 1
ATOM 3701 N N . THR B 1 81 ? 19.984 -4.551 -5.777 1 91.31 81 THR B N 1
ATOM 3702 C CA . THR B 1 81 ? 21 -5.391 -5.152 1 91.31 81 THR B CA 1
ATOM 3703 C C . THR B 1 81 ? 21.156 -5.051 -3.674 1 91.31 81 THR B C 1
ATOM 3705 O O . THR B 1 81 ? 21.828 -5.77 -2.932 1 91.31 81 THR B O 1
ATOM 3708 N N . ARG B 1 82 ? 20.5 -3.967 -3.299 1 90.81 82 ARG B N 1
ATOM 3709 C CA . ARG B 1 82 ? 20.688 -3.512 -1.925 1 90.81 82 ARG B CA 1
ATOM 3710 C C . ARG B 1 82 ? 19.344 -3.266 -1.24 1 90.81 82 ARG B C 1
ATOM 3712 O O . ARG B 1 82 ? 18.344 -2.992 -1.905 1 90.81 82 ARG B O 1
ATOM 3719 N N . ASP B 1 83 ? 19.438 -3.418 0.133 1 90.12 83 ASP B N 1
ATOM 3720 C CA . ASP B 1 83 ? 18.281 -3.016 0.918 1 90.12 83 ASP B CA 1
ATOM 3721 C C . ASP B 1 83 ? 18.047 -1.509 0.825 1 90.12 83 ASP B C 1
ATOM 3723 O O . ASP B 1 83 ? 18.969 -0.721 1.018 1 90.12 83 ASP B O 1
ATOM 3727 N N . SER B 1 84 ? 16.797 -1.189 0.594 1 88.25 84 SER B N 1
ATOM 3728 C CA . SER B 1 84 ? 16.531 0.195 0.215 1 88.25 84 SER B CA 1
ATOM 3729 C C . SER B 1 84 ? 15.836 0.956 1.343 1 88.25 84 SER B C 1
ATOM 3731 O O . SER B 1 84 ? 15.75 2.184 1.307 1 88.25 84 SER B O 1
ATOM 3733 N N . PHE B 1 85 ? 15.445 0.305 2.381 1 95.69 85 PHE B N 1
ATOM 3734 C CA . PHE B 1 85 ? 14.617 1.012 3.355 1 95.69 85 PHE B CA 1
ATOM 3735 C C . PHE B 1 85 ? 15.445 1.403 4.578 1 95.69 85 PHE B C 1
ATOM 3737 O O . PHE B 1 85 ? 16.172 0.578 5.133 1 95.69 85 PHE B O 1
ATOM 3744 N N . SER B 1 86 ? 15.438 2.568 4.895 1 96.69 86 SER B N 1
ATOM 3745 C CA . SER B 1 86 ? 15.984 3.135 6.121 1 96.69 86 SER B CA 1
ATOM 3746 C C . SER B 1 86 ? 15.109 4.27 6.645 1 96.69 86 SER B C 1
ATOM 3748 O O . SER B 1 86 ? 14.281 4.812 5.906 1 96.69 86 SER B O 1
ATOM 3750 N N . MET B 1 87 ? 15.305 4.633 7.855 1 96.88 87 MET B N 1
ATOM 3751 C CA . MET B 1 87 ? 14.523 5.707 8.461 1 96.88 87 MET B CA 1
ATOM 3752 C C . MET B 1 87 ? 14.727 7.02 7.711 1 96.88 87 MET B C 1
ATOM 3754 O O . MET B 1 87 ? 13.766 7.691 7.352 1 96.88 87 MET B O 1
ATOM 3758 N N . ASP B 1 88 ? 15.953 7.352 7.453 1 97.81 88 ASP B N 1
ATOM 3759 C CA . ASP B 1 88 ? 16.281 8.594 6.754 1 97.81 88 ASP B CA 1
ATOM 3760 C C . ASP B 1 88 ? 15.617 8.641 5.379 1 97.81 88 ASP B C 1
ATOM 3762 O O . ASP B 1 88 ? 15.031 9.656 4.996 1 97.81 88 ASP B O 1
ATOM 3766 N N . ARG B 1 89 ? 15.719 7.531 4.703 1 97.94 89 ARG B N 1
ATOM 3767 C CA . ARG B 1 89 ? 15.148 7.48 3.357 1 97.94 89 ARG B CA 1
ATOM 3768 C C . ARG B 1 89 ? 13.633 7.609 3.395 1 97.94 89 ARG B C 1
ATOM 3770 O O . ARG B 1 89 ? 13.047 8.312 2.572 1 97.94 89 ARG B O 1
ATOM 3777 N N . CYS B 1 90 ? 12.977 6.906 4.301 1 98.5 90 CYS B N 1
ATOM 3778 C CA . CYS B 1 90 ? 11.523 6.969 4.398 1 98.5 90 CYS B CA 1
ATOM 3779 C C . CYS B 1 90 ? 11.055 8.383 4.711 1 98.5 90 CYS B C 1
ATOM 3781 O O . CYS B 1 90 ? 10.102 8.875 4.105 1 98.5 90 CYS B O 1
ATOM 3783 N N . ILE B 1 91 ? 11.711 9.07 5.629 1 98.81 91 ILE B N 1
ATOM 3784 C CA . ILE B 1 91 ? 11.359 10.438 5.98 1 98.81 91 ILE B CA 1
ATOM 3785 C C . ILE B 1 91 ? 11.602 11.359 4.781 1 98.81 91 ILE B C 1
ATOM 3787 O O . ILE B 1 91 ? 10.773 12.219 4.477 1 98.81 91 ILE B O 1
ATOM 3791 N N . ALA B 1 92 ? 12.75 11.148 4.152 1 98.81 92 ALA B N 1
ATOM 3792 C CA . ALA B 1 92 ? 13.078 11.961 2.982 1 98.81 92 ALA B CA 1
ATOM 3793 C C . ALA B 1 92 ? 12.008 11.812 1.9 1 98.81 92 ALA B C 1
ATOM 3795 O O . ALA B 1 92 ? 11.578 12.805 1.309 1 98.81 92 ALA B O 1
ATOM 3796 N N . LEU B 1 93 ? 11.578 10.586 1.64 1 98.62 93 LEU B N 1
ATOM 3797 C CA . LEU B 1 93 ? 10.586 10.328 0.606 1 98.62 93 LEU B CA 1
ATOM 3798 C C . LEU B 1 93 ? 9.227 10.906 1 1 98.62 93 LEU B C 1
ATOM 3800 O O . LEU B 1 93 ? 8.492 11.406 0.148 1 98.62 93 LEU B O 1
ATOM 3804 N N . TYR B 1 94 ? 8.875 10.852 2.256 1 98.75 94 TYR B N 1
ATOM 3805 C CA . TYR B 1 94 ? 7.664 11.508 2.732 1 98.75 94 TYR B CA 1
ATOM 3806 C C . TYR B 1 94 ? 7.715 13.008 2.449 1 98.75 94 TYR B C 1
ATOM 3808 O O . TYR B 1 94 ? 6.754 13.578 1.928 1 98.75 94 TYR B O 1
ATOM 3816 N N . ASN B 1 95 ? 8.859 13.617 2.785 1 98.69 95 ASN B N 1
ATOM 3817 C CA . ASN B 1 95 ? 9.031 15.047 2.572 1 98.69 95 ASN B CA 1
ATOM 3818 C C . ASN B 1 95 ? 8.922 15.414 1.096 1 98.69 95 ASN B C 1
ATOM 3820 O O . ASN B 1 95 ? 8.211 16.359 0.738 1 98.69 95 ASN B O 1
ATOM 3824 N N . ILE B 1 96 ? 9.625 14.68 0.299 1 98.25 96 ILE B N 1
ATOM 3825 C CA . ILE B 1 96 ? 9.656 14.977 -1.128 1 98.25 96 ILE B CA 1
ATOM 3826 C C . ILE B 1 96 ? 8.273 14.766 -1.732 1 98.25 96 ILE B C 1
ATOM 3828 O O . ILE B 1 96 ? 7.809 15.586 -2.531 1 98.25 96 ILE B O 1
ATOM 3832 N N . GLY B 1 97 ? 7.637 13.656 -1.355 1 97.69 97 GLY B N 1
ATOM 3833 C CA . GLY B 1 97 ? 6.293 13.398 -1.85 1 97.69 97 GLY B CA 1
ATOM 3834 C C . GLY B 1 97 ? 5.301 14.484 -1.492 1 97.69 97 GLY B C 1
ATOM 3835 O O . GLY B 1 97 ? 4.543 14.945 -2.348 1 97.69 97 GLY B O 1
ATOM 3836 N N . THR B 1 98 ? 5.285 14.898 -0.263 1 96.88 98 THR B N 1
ATOM 3837 C CA . THR B 1 98 ? 4.363 15.938 0.183 1 96.88 98 THR B CA 1
ATOM 3838 C C . THR B 1 98 ? 4.695 17.266 -0.479 1 96.88 98 THR B C 1
ATOM 3840 O O . THR B 1 98 ? 3.795 18.031 -0.844 1 96.88 98 THR B O 1
ATOM 3843 N N . ALA B 1 99 ? 6 17.547 -0.621 1 96.81 99 ALA B N 1
ATOM 3844 C CA . ALA B 1 99 ? 6.414 18.781 -1.266 1 96.81 99 ALA B CA 1
ATOM 3845 C C . ALA B 1 99 ? 5.953 18.828 -2.721 1 96.81 99 ALA B C 1
ATOM 3847 O O . ALA B 1 99 ? 5.402 19.844 -3.174 1 96.81 99 ALA B O 1
ATOM 3848 N N . MET B 1 100 ? 6.16 17.734 -3.418 1 96.19 100 MET B N 1
ATOM 3849 C CA . MET B 1 100 ? 5.746 17.672 -4.816 1 96.19 100 MET B CA 1
ATOM 3850 C C . MET B 1 100 ? 4.227 17.766 -4.938 1 96.19 100 MET B C 1
ATOM 3852 O O . MET B 1 100 ? 3.713 18.438 -5.836 1 96.19 100 MET B O 1
ATOM 3856 N N . SER B 1 101 ? 3.527 17.109 -4.074 1 94.31 101 SER B N 1
ATOM 3857 C CA . SER B 1 101 ? 2.07 17.172 -4.094 1 94.31 101 SER B CA 1
ATOM 3858 C C . SER B 1 101 ? 1.578 18.609 -3.912 1 94.31 101 SER B C 1
ATOM 3860 O O . SER B 1 101 ? 0.578 19 -4.516 1 94.31 101 SER B O 1
ATOM 3862 N N . ALA B 1 102 ? 2.307 19.375 -3.117 1 92.88 102 ALA B N 1
ATOM 3863 C CA . ALA B 1 102 ? 1.908 20.734 -2.779 1 92.88 102 ALA B CA 1
ATOM 3864 C C . ALA B 1 102 ? 2.197 21.688 -3.932 1 92.88 102 ALA B C 1
ATOM 3866 O O . ALA B 1 102 ? 1.546 22.734 -4.062 1 92.88 102 ALA B O 1
ATOM 3867 N N . THR B 1 103 ? 3.154 21.344 -4.812 1 92.31 103 THR B N 1
ATOM 3868 C CA . THR B 1 103 ? 3.645 22.359 -5.73 1 92.31 103 THR B CA 1
ATOM 3869 C C . THR B 1 103 ? 3.354 21.969 -7.176 1 92.31 103 THR B C 1
ATOM 3871 O O . THR B 1 103 ? 3.494 22.797 -8.086 1 92.31 103 THR B O 1
ATOM 3874 N N . THR B 1 104 ? 3.027 20.734 -7.395 1 91.06 104 THR B N 1
ATOM 3875 C CA . THR B 1 104 ? 2.723 20.328 -8.766 1 91.06 104 THR B CA 1
ATOM 3876 C C . THR B 1 104 ? 1.27 20.641 -9.109 1 91.06 104 THR B C 1
ATOM 3878 O O . THR B 1 104 ? 0.39 20.562 -8.25 1 91.06 104 THR B O 1
ATOM 3881 N N . LYS B 1 105 ? 1.006 20.875 -10.352 1 86.25 105 LYS B N 1
ATOM 3882 C CA . LYS B 1 105 ? -0.327 21.234 -10.82 1 86.25 105 LYS B CA 1
ATOM 3883 C C . LYS B 1 105 ? -1.331 20.125 -10.555 1 86.25 105 LYS B C 1
ATOM 3885 O O . LYS B 1 105 ? -2.488 20.391 -10.227 1 86.25 105 LYS B O 1
ATOM 3890 N N . SER B 1 106 ? -0.892 18.891 -10.656 1 88.69 106 SER B N 1
ATOM 3891 C CA . SER B 1 106 ? -1.782 17.75 -10.484 1 88.69 106 SER B CA 1
ATOM 3892 C C . SER B 1 106 ? -2.066 17.484 -9.008 1 88.69 106 SER B C 1
ATOM 3894 O O . SER B 1 106 ? -2.926 16.672 -8.672 1 88.69 106 SER B O 1
ATOM 3896 N N . GLY B 1 107 ? -1.266 18.203 -8.094 1 88.88 107 GLY B N 1
ATOM 3897 C CA . GLY B 1 107 ? -1.527 18.156 -6.664 1 88.88 107 GLY B CA 1
ATOM 3898 C C . GLY B 1 107 ? -1.49 16.734 -6.109 1 88.88 107 GLY B C 1
ATOM 3899 O O . GLY B 1 107 ? -0.52 16.016 -6.32 1 88.88 107 GLY B O 1
ATOM 3900 N N . LEU B 1 108 ? -2.605 16.359 -5.594 1 86.5 108 LEU B N 1
ATOM 3901 C CA . LEU B 1 108 ? -2.721 15.086 -4.906 1 86.5 108 LEU B CA 1
ATOM 3902 C C . LEU B 1 108 ? -2.742 13.93 -5.906 1 86.5 108 LEU B C 1
ATOM 3904 O O . LEU B 1 108 ? -2.561 12.773 -5.531 1 86.5 108 LEU B O 1
ATOM 3908 N N . SER B 1 109 ? -2.924 14.188 -7.188 1 92.38 109 SER B N 1
ATOM 3909 C CA . SER B 1 109 ? -2.969 13.141 -8.203 1 92.38 109 SER B CA 1
ATOM 3910 C C . SER B 1 109 ? -1.626 13 -8.914 1 92.38 109 SER B C 1
ATOM 3912 O O . SER B 1 109 ? -1.493 12.211 -9.852 1 92.38 109 SER B O 1
ATOM 3914 N N . SER B 1 110 ? -0.663 13.789 -8.453 1 95.38 110 SER B N 1
ATOM 3915 C CA . SER B 1 110 ? 0.662 13.734 -9.062 1 95.38 110 SER B CA 1
ATOM 3916 C C . SER B 1 110 ? 1.269 12.336 -8.945 1 95.38 110 SER B C 1
ATOM 3918 O O . SER B 1 110 ? 1.426 11.812 -7.84 1 95.38 110 SER B O 1
ATOM 3920 N N . MET B 1 111 ? 1.649 11.758 -10.102 1 96.88 111 MET B N 1
ATOM 3921 C CA . MET B 1 111 ? 2.258 10.43 -10.102 1 96.88 111 MET B CA 1
ATOM 3922 C C . MET B 1 111 ? 3.562 10.43 -9.312 1 96.88 111 MET B C 1
ATOM 3924 O O . MET B 1 111 ? 3.842 9.492 -8.57 1 96.88 111 MET B O 1
ATOM 3928 N N . ARG B 1 112 ? 4.344 11.492 -9.508 1 96.75 112 ARG B N 1
ATOM 3929 C CA . ARG B 1 112 ? 5.645 11.602 -8.852 1 96.75 112 ARG B CA 1
ATOM 3930 C C . ARG B 1 112 ? 5.492 11.656 -7.336 1 96.75 112 ARG B C 1
ATOM 3932 O O . ARG B 1 112 ? 6.219 10.977 -6.609 1 96.75 112 ARG B O 1
ATOM 3939 N N . ALA B 1 113 ? 4.535 12.5 -6.887 1 96.88 113 ALA B N 1
ATOM 3940 C CA . ALA B 1 113 ? 4.273 12.609 -5.457 1 96.88 113 ALA B CA 1
ATOM 3941 C C . ALA B 1 113 ? 3.75 11.289 -4.891 1 96.88 113 ALA B C 1
ATOM 3943 O O . ALA B 1 113 ? 4.215 10.828 -3.848 1 96.88 113 ALA B O 1
ATOM 3944 N N . TYR B 1 114 ? 2.832 10.656 -5.637 1 97.62 114 TYR B N 1
ATOM 3945 C CA . TYR B 1 114 ? 2.256 9.375 -5.227 1 97.62 114 TYR B CA 1
ATOM 3946 C C . TYR B 1 114 ? 3.332 8.305 -5.117 1 97.62 114 TYR B C 1
ATOM 3948 O O . TYR B 1 114 ? 3.336 7.516 -4.168 1 97.62 114 TYR B O 1
ATOM 3956 N N . HIS B 1 115 ? 4.211 8.297 -6.055 1 97.75 115 HIS B N 1
ATOM 3957 C CA . HIS B 1 115 ? 5.301 7.328 -6.07 1 97.75 115 HIS B CA 1
ATOM 3958 C C . HIS B 1 115 ? 6.188 7.477 -4.836 1 97.75 115 HIS B C 1
ATOM 3960 O O . HIS B 1 115 ? 6.469 6.496 -4.145 1 97.75 115 HIS B O 1
ATOM 3966 N N . ALA B 1 116 ? 6.625 8.68 -4.551 1 97.88 116 ALA B N 1
ATOM 3967 C CA . ALA B 1 116 ? 7.504 8.945 -3.41 1 97.88 116 ALA B CA 1
ATOM 3968 C C . ALA B 1 116 ? 6.82 8.57 -2.096 1 97.88 116 ALA B C 1
ATOM 3970 O O . ALA B 1 116 ? 7.418 7.91 -1.244 1 97.88 116 ALA B O 1
ATOM 3971 N N . LEU B 1 117 ? 5.586 8.969 -1.966 1 98.38 117 LEU B N 1
ATOM 3972 C CA . LEU B 1 117 ? 4.844 8.688 -0.739 1 98.38 117 LEU B CA 1
ATOM 3973 C C . LEU B 1 117 ? 4.594 7.195 -0.581 1 98.38 117 LEU B C 1
ATOM 3975 O O . LEU B 1 117 ? 4.629 6.668 0.534 1 98.38 117 LEU B O 1
ATOM 3979 N N . SER B 1 118 ? 4.324 6.5 -1.68 1 98.12 118 SER B N 1
ATOM 3980 C CA . SER B 1 118 ? 4.117 5.055 -1.627 1 98.12 118 SER B CA 1
ATOM 3981 C C . SER B 1 118 ? 5.391 4.332 -1.194 1 98.12 118 SER B C 1
ATOM 3983 O O . SER B 1 118 ? 5.328 3.346 -0.457 1 98.12 118 SER B O 1
ATOM 3985 N N . GLU B 1 119 ? 6.527 4.824 -1.702 1 97.62 119 GLU B N 1
ATOM 3986 C CA . GLU B 1 119 ? 7.805 4.246 -1.288 1 97.62 119 GLU B CA 1
ATOM 3987 C C . GLU B 1 119 ? 8.062 4.48 0.198 1 97.62 119 GLU B C 1
ATOM 3989 O O . GLU B 1 119 ? 8.547 3.588 0.895 1 97.62 119 GLU B O 1
ATOM 3994 N N . ALA B 1 120 ? 7.738 5.664 0.62 1 98.56 120 ALA B N 1
ATOM 3995 C CA . ALA B 1 120 ? 7.863 5.949 2.047 1 98.56 120 ALA B CA 1
ATOM 3996 C C . ALA B 1 120 ? 6.988 5.008 2.873 1 98.56 120 ALA B C 1
ATOM 3998 O O . ALA B 1 120 ? 7.43 4.477 3.893 1 98.56 120 ALA B O 1
ATOM 3999 N N . ALA B 1 121 ? 5.781 4.801 2.434 1 98.62 121 ALA B N 1
ATOM 4000 C CA . ALA B 1 121 ? 4.844 3.93 3.135 1 98.62 121 ALA B CA 1
ATOM 4001 C C . ALA B 1 121 ? 5.352 2.49 3.168 1 98.62 121 ALA B C 1
ATOM 4003 O O . ALA B 1 121 ? 5.316 1.838 4.215 1 98.62 121 ALA B O 1
ATOM 4004 N N . ALA B 1 122 ? 5.809 2.008 2.012 1 98.19 122 ALA B N 1
ATOM 4005 C CA . ALA B 1 122 ? 6.328 0.646 1.938 1 98.19 122 ALA B CA 1
ATOM 4006 C C . ALA B 1 122 ? 7.512 0.458 2.881 1 98.19 122 ALA B C 1
ATOM 4008 O O . ALA B 1 122 ? 7.59 -0.541 3.6 1 98.19 122 ALA B O 1
ATOM 4009 N N . GLY B 1 123 ? 8.422 1.391 2.85 1 98.25 123 GLY B N 1
ATOM 4010 C CA . GLY B 1 123 ? 9.578 1.319 3.73 1 98.25 123 GLY B CA 1
ATOM 4011 C C . GLY B 1 123 ? 9.211 1.372 5.203 1 98.25 123 GLY B C 1
ATOM 4012 O O . GLY B 1 123 ? 9.742 0.604 6.008 1 98.25 123 GLY B O 1
ATOM 4013 N N . ALA B 1 124 ? 8.32 2.305 5.539 1 98.5 124 ALA B N 1
ATOM 4014 C CA . ALA B 1 124 ? 7.902 2.438 6.934 1 98.5 124 ALA B CA 1
ATOM 4015 C C . ALA B 1 124 ? 7.242 1.155 7.43 1 98.5 124 ALA B C 1
ATOM 4017 O O . ALA B 1 124 ? 7.5 0.711 8.555 1 98.5 124 ALA B O 1
ATOM 4018 N N . ARG B 1 125 ? 6.395 0.52 6.625 1 97.56 125 ARG B N 1
ATOM 4019 C CA . ARG B 1 125 ? 5.758 -0.743 6.988 1 97.56 125 ARG B CA 1
ATOM 4020 C C . ARG B 1 125 ? 6.801 -1.832 7.223 1 97.56 125 ARG B C 1
ATOM 4022 O O . ARG B 1 125 ? 6.738 -2.555 8.219 1 97.56 125 ARG B O 1
ATOM 4029 N N . TYR B 1 126 ? 7.727 -1.919 6.277 1 98 126 TYR B N 1
ATOM 4030 C CA . TYR B 1 126 ? 8.734 -2.967 6.371 1 98 126 TYR B CA 1
ATOM 4031 C C . TYR B 1 126 ? 9.57 -2.818 7.637 1 98 126 TYR B C 1
ATOM 4033 O O . TYR B 1 126 ? 9.812 -3.797 8.352 1 98 126 TYR B O 1
ATOM 4041 N N . LEU B 1 127 ? 10.031 -1.567 7.891 1 98.06 127 LEU B N 1
ATOM 4042 C CA . LEU B 1 127 ? 10.859 -1.31 9.07 1 98.06 127 LEU B CA 1
ATOM 4043 C C . LEU B 1 127 ? 10.086 -1.61 10.344 1 98.06 127 LEU B C 1
ATOM 4045 O O . LEU B 1 127 ? 10.633 -2.207 11.281 1 98.06 127 LEU B O 1
ATOM 4049 N N . ALA B 1 128 ? 8.844 -1.179 10.398 1 97.31 128 ALA B N 1
ATOM 4050 C CA . ALA B 1 128 ? 8.023 -1.402 11.586 1 97.31 128 ALA B CA 1
ATOM 4051 C C . ALA B 1 128 ? 7.797 -2.893 11.828 1 97.31 128 ALA B C 1
ATOM 4053 O O . ALA B 1 128 ? 7.781 -3.35 12.969 1 97.31 128 ALA B O 1
ATOM 4054 N N . TYR B 1 129 ? 7.684 -3.682 10.766 1 95.81 129 TYR B N 1
ATOM 4055 C CA . TYR B 1 129 ? 7.328 -5.09 10.875 1 95.81 129 TYR B CA 1
ATOM 4056 C C . TYR B 1 129 ? 8.562 -5.941 11.164 1 95.81 129 TYR B C 1
ATOM 4058 O O . TYR B 1 129 ? 8.531 -6.816 12.031 1 95.81 129 TYR B O 1
ATOM 4066 N N . TYR B 1 130 ? 9.68 -5.723 10.477 1 95.94 130 TYR B N 1
ATOM 4067 C CA . TYR B 1 130 ? 10.797 -6.66 10.523 1 95.94 130 TYR B CA 1
ATOM 4068 C C . TYR B 1 130 ? 11.953 -6.078 11.32 1 95.94 130 TYR B C 1
ATOM 4070 O O . TYR B 1 130 ? 12.773 -6.82 11.875 1 95.94 130 TYR B O 1
ATOM 4078 N N . ARG B 1 131 ? 12.039 -4.715 11.406 1 95.44 131 ARG B N 1
ATOM 4079 C CA . ARG B 1 131 ? 13.32 -4.16 11.844 1 95.44 131 ARG B CA 1
ATOM 4080 C C . ARG B 1 131 ? 13.125 -3.201 13.016 1 95.44 131 ARG B C 1
ATOM 4082 O O . ARG B 1 131 ? 14.039 -2.453 13.375 1 95.44 131 ARG B O 1
ATOM 4089 N N . ILE B 1 132 ? 12 -3.121 13.57 1 92.62 132 ILE B N 1
ATOM 4090 C CA . ILE B 1 132 ? 11.719 -2.152 14.625 1 92.62 132 ILE B CA 1
ATOM 4091 C C . ILE B 1 132 ? 12.672 -2.367 15.797 1 92.62 132 ILE B C 1
ATOM 4093 O O . ILE B 1 132 ? 13.109 -1.406 16.438 1 92.62 132 ILE B O 1
ATOM 4097 N N . HIS B 1 133 ? 13.086 -3.584 16.062 1 92.81 133 HIS B N 1
ATOM 4098 C CA . HIS B 1 133 ? 13.93 -3.938 17.203 1 92.81 133 HIS B CA 1
ATOM 4099 C C . HIS B 1 133 ? 15.375 -3.512 16.984 1 92.81 133 HIS B C 1
ATOM 4101 O O . HIS B 1 133 ? 16.156 -3.447 17.922 1 92.81 133 HIS B O 1
ATOM 4107 N N . GLU B 1 134 ? 15.688 -3.254 15.719 1 93.5 134 GLU B N 1
ATOM 4108 C CA . GLU B 1 134 ? 17.047 -2.83 15.391 1 93.5 134 GLU B CA 1
ATOM 4109 C C . GLU B 1 134 ? 17.234 -1.336 15.633 1 93.5 134 GLU B C 1
ATOM 4111 O O . GLU B 1 134 ? 18.359 -0.838 15.641 1 93.5 134 GLU B O 1
ATOM 4116 N N . HIS B 1 135 ? 16.156 -0.627 15.922 1 93.62 135 HIS B N 1
ATOM 4117 C CA . HIS B 1 135 ? 16.188 0.819 16.109 1 93.62 135 HIS B CA 1
ATOM 4118 C C . HIS B 1 135 ? 16.094 1.188 17.578 1 93.62 135 HIS B C 1
ATOM 4120 O O . HIS B 1 135 ? 15.469 0.471 18.375 1 93.62 135 HIS B O 1
ATOM 4126 N N . ASP B 1 136 ? 16.766 2.277 18 1 94.62 136 ASP B N 1
ATOM 4127 C CA . ASP B 1 136 ? 16.656 2.746 19.375 1 94.62 136 ASP B CA 1
ATOM 4128 C C . ASP B 1 136 ? 15.266 3.309 19.656 1 94.62 136 ASP B C 1
ATOM 4130 O O . ASP B 1 136 ? 14.438 3.418 18.734 1 94.62 136 ASP B O 1
ATOM 4134 N N . GLU B 1 137 ? 15 3.607 20.859 1 95.12 137 GLU B N 1
ATOM 4135 C CA . GLU B 1 137 ? 13.656 4.008 21.281 1 95.12 137 GLU B CA 1
ATOM 4136 C C . GLU B 1 137 ? 13.211 5.281 20.562 1 95.12 137 GLU B C 1
ATOM 4138 O O . GLU B 1 137 ? 12.047 5.418 20.203 1 95.12 137 GLU B O 1
ATOM 4143 N N . ALA B 1 138 ? 14.133 6.199 20.438 1 96 138 ALA B N 1
ATOM 4144 C CA . ALA B 1 138 ? 13.805 7.449 19.75 1 96 138 ALA B CA 1
ATOM 4145 C C . ALA B 1 138 ? 13.391 7.188 18.312 1 96 138 ALA B C 1
ATOM 4147 O O . ALA B 1 138 ? 12.383 7.73 17.844 1 96 138 ALA B O 1
ATOM 4148 N N . GLU B 1 139 ? 14.133 6.32 17.672 1 96.31 139 GLU B N 1
ATOM 4149 C CA . GLU B 1 139 ? 13.836 5.992 16.281 1 96.31 139 GLU B CA 1
ATOM 4150 C C . GLU B 1 139 ? 12.508 5.246 16.156 1 96.31 139 GLU B C 1
ATOM 4152 O O . GLU B 1 139 ? 11.781 5.41 15.18 1 96.31 139 GLU B O 1
ATOM 4157 N N . GLN B 1 140 ? 12.258 4.43 17.125 1 97.62 140 GLN B N 1
ATOM 4158 C CA . GLN B 1 140 ? 10.969 3.738 17.125 1 97.62 140 GLN B CA 1
ATOM 4159 C C . GLN B 1 140 ? 9.812 4.727 17.203 1 97.62 140 GLN B C 1
ATOM 4161 O O . GLN B 1 140 ? 8.805 4.574 16.516 1 97.62 140 GLN B O 1
ATOM 4166 N N . GLN B 1 141 ? 9.961 5.75 18.031 1 98.06 141 GLN B N 1
ATOM 4167 C CA . GLN B 1 141 ? 8.945 6.785 18.141 1 98.06 141 GLN B CA 1
ATOM 4168 C C . GLN B 1 141 ? 8.797 7.562 16.844 1 98.06 141 GLN B C 1
ATOM 4170 O O . GLN B 1 141 ? 7.68 7.863 16.406 1 98.06 141 GLN B O 1
ATOM 4175 N N . LEU B 1 142 ? 9.93 7.867 16.25 1 98.38 142 LEU B N 1
ATOM 4176 C CA . LEU B 1 142 ? 9.891 8.609 14.992 1 98.38 142 LEU B CA 1
ATOM 4177 C C . LEU B 1 142 ? 9.203 7.793 13.906 1 98.38 142 LEU B C 1
ATOM 4179 O O . LEU B 1 142 ? 8.484 8.344 13.07 1 98.38 142 LEU B O 1
ATOM 4183 N N . LEU B 1 143 ? 9.453 6.477 13.906 1 98.56 143 LEU B N 1
ATOM 4184 C CA . LEU B 1 143 ? 8.797 5.609 12.93 1 98.56 143 LEU B CA 1
ATOM 4185 C C . LEU B 1 143 ? 7.285 5.605 13.133 1 98.56 143 LEU B C 1
ATOM 4187 O O . LEU B 1 143 ? 6.527 5.668 12.164 1 98.56 143 LEU B O 1
ATOM 4191 N N . ARG B 1 144 ? 6.863 5.539 14.375 1 98.5 144 ARG B N 1
ATOM 4192 C CA . ARG B 1 144 ? 5.434 5.605 14.664 1 98.5 144 ARG B CA 1
ATOM 4193 C C . ARG B 1 144 ? 4.844 6.926 14.18 1 98.5 144 ARG B C 1
ATOM 4195 O O . ARG B 1 144 ? 3.777 6.945 13.562 1 98.5 144 ARG B O 1
ATOM 4202 N N . ARG B 1 145 ? 5.535 8.008 14.453 1 98.88 145 ARG B N 1
ATOM 4203 C CA . ARG B 1 145 ? 5.082 9.32 14 1 98.88 145 ARG B CA 1
ATOM 4204 C C . ARG B 1 145 ? 4.961 9.352 12.477 1 98.88 145 ARG B C 1
ATOM 4206 O O . ARG B 1 145 ? 3.984 9.883 11.945 1 98.88 145 ARG B O 1
ATOM 4213 N N . LEU B 1 146 ? 5.945 8.781 11.812 1 98.88 146 LEU B N 1
ATOM 4214 C CA . LEU B 1 146 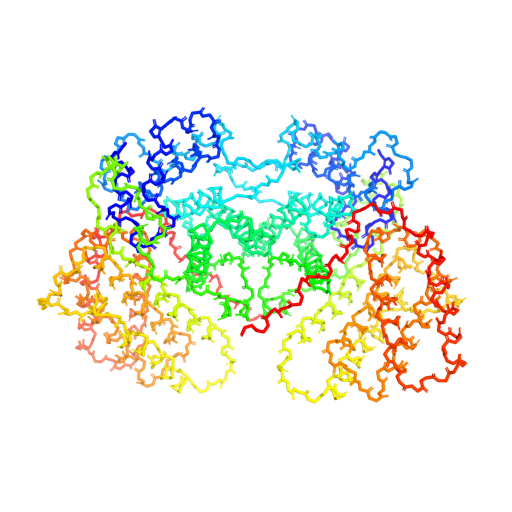? 5.941 8.766 10.352 1 98.88 146 LEU B CA 1
ATOM 4215 C C . LEU B 1 146 ? 4.75 7.98 9.82 1 98.88 146 LEU B C 1
ATOM 4217 O O . LEU B 1 146 ? 4.086 8.414 8.875 1 98.88 146 LEU B O 1
ATOM 4221 N N . ILE B 1 147 ? 4.457 6.836 10.359 1 98.75 147 ILE B N 1
ATOM 4222 C CA . ILE B 1 147 ? 3.355 5.996 9.906 1 98.75 147 ILE B CA 1
ATOM 4223 C C . ILE B 1 147 ? 2.035 6.746 10.055 1 98.75 147 ILE B C 1
ATOM 4225 O O . ILE B 1 147 ? 1.203 6.746 9.148 1 98.75 147 ILE B O 1
ATOM 4229 N N . TRP B 1 148 ? 1.877 7.434 11.156 1 98.75 148 TRP B N 1
ATOM 4230 C CA . TRP B 1 148 ? 0.626 8.156 11.375 1 98.75 148 TRP B CA 1
ATOM 4231 C C . TRP B 1 148 ? 0.546 9.391 10.477 1 98.75 148 TRP B C 1
ATOM 4233 O O . TRP B 1 148 ? -0.543 9.797 10.07 1 98.75 148 TRP B O 1
ATOM 4243 N N . LEU B 1 149 ? 1.698 10.008 10.164 1 98.69 149 LEU B N 1
ATOM 4244 C CA . LEU B 1 149 ? 1.7 11.086 9.188 1 98.69 149 LEU B CA 1
ATOM 4245 C C . LEU B 1 149 ? 1.32 10.578 7.801 1 98.69 149 LEU B C 1
ATOM 4247 O O . LEU B 1 149 ? 0.569 11.234 7.078 1 98.69 149 LEU B O 1
ATOM 4251 N N . LEU B 1 150 ? 1.854 9.438 7.449 1 98.69 150 LEU B N 1
ATOM 4252 C CA . LEU B 1 150 ? 1.486 8.805 6.184 1 98.69 150 LEU B CA 1
ATOM 4253 C C . LEU B 1 150 ? 0.001 8.461 6.16 1 98.69 150 LEU B C 1
ATOM 4255 O O . LEU B 1 150 ? -0.656 8.602 5.129 1 98.69 150 LEU B O 1
ATOM 4259 N N . PHE B 1 151 ? -0.508 8.055 7.312 1 98.44 151 PHE B N 1
ATOM 4260 C CA . PHE B 1 151 ? -1.937 7.789 7.438 1 98.44 151 PHE B CA 1
ATOM 4261 C C . PHE B 1 151 ? -2.744 9.055 7.176 1 98.44 151 PHE B C 1
ATOM 4263 O O . PHE B 1 151 ? -3.734 9.023 6.441 1 98.44 151 PHE B O 1
ATOM 4270 N N . ALA B 1 152 ? -2.346 10.086 7.77 1 97.62 152 ALA B N 1
ATOM 4271 C CA . ALA B 1 152 ? -3.016 11.367 7.559 1 97.62 152 ALA B CA 1
ATOM 4272 C C . ALA B 1 152 ? -2.994 11.758 6.082 1 97.62 152 ALA B C 1
ATOM 4274 O O . ALA B 1 152 ? -3.99 12.258 5.551 1 97.62 152 ALA B O 1
ATOM 4275 N N . SER B 1 153 ? -1.867 11.578 5.457 1 96.62 153 SER B N 1
ATOM 4276 C CA . SER B 1 153 ? -1.739 11.883 4.035 1 96.62 153 SER B CA 1
ATOM 4277 C C . SER B 1 153 ? -2.715 11.062 3.203 1 96.62 153 SER B C 1
ATOM 4279 O O . SER B 1 153 ? -3.34 11.578 2.277 1 96.62 153 SER B O 1
ATOM 4281 N N . ALA B 1 154 ? -2.814 9.766 3.52 1 96.5 154 ALA B N 1
ATOM 4282 C CA . ALA B 1 154 ? -3.732 8.875 2.807 1 96.5 154 ALA B CA 1
ATOM 4283 C C . ALA B 1 154 ? -5.176 9.336 2.971 1 96.5 154 ALA B C 1
ATOM 4285 O O . ALA B 1 154 ? -5.93 9.406 1.997 1 96.5 154 ALA B O 1
ATOM 4286 N N . CYS B 1 155 ? -5.562 9.703 4.172 1 95.75 155 CYS B N 1
ATOM 4287 C CA . CYS B 1 155 ? -6.926 10.141 4.453 1 95.75 155 CYS B CA 1
ATOM 4288 C C . CYS B 1 155 ? -7.234 11.461 3.76 1 95.75 155 CYS B C 1
ATOM 4290 O O . CYS B 1 155 ? -8.344 11.664 3.268 1 95.75 155 CYS B O 1
ATOM 4292 N N . SER B 1 156 ? -6.223 12.297 3.777 1 94.25 156 SER B N 1
ATOM 4293 C CA . SER B 1 156 ? -6.402 13.586 3.115 1 94.25 156 SER B CA 1
ATOM 4294 C C . SER B 1 156 ? -6.672 13.406 1.624 1 94.25 156 SER B C 1
ATOM 4296 O O . SER B 1 156 ? -7.523 14.094 1.054 1 94.25 156 SER B O 1
ATOM 4298 N N . ALA B 1 157 ? -5.941 12.516 0.994 1 94.5 157 ALA B N 1
ATOM 4299 C CA . ALA B 1 157 ? -6.203 12.234 -0.416 1 94.5 157 ALA B CA 1
ATOM 4300 C C . ALA B 1 157 ? -7.594 11.641 -0.609 1 94.5 157 ALA B C 1
ATOM 4302 O O . ALA B 1 157 ? -8.328 12.047 -1.517 1 94.5 157 ALA B O 1
ATOM 4303 N N . ASP B 1 158 ? -7.969 10.742 0.213 1 93.56 158 ASP B N 1
ATOM 4304 C CA . ASP B 1 158 ? -9.234 10.031 0.114 1 93.56 158 ASP B CA 1
ATOM 4305 C C . ASP B 1 158 ? -10.414 10.992 0.225 1 93.56 158 ASP B C 1
ATOM 4307 O O . ASP B 1 158 ? -11.398 10.859 -0.507 1 93.56 158 ASP B O 1
ATOM 4311 N N . ILE B 1 159 ? -10.375 11.938 1.124 1 93.62 159 ILE B N 1
ATOM 4312 C CA . ILE B 1 159 ? -11.461 12.875 1.361 1 93.62 159 ILE B CA 1
ATOM 4313 C C . ILE B 1 159 ? -11.773 13.641 0.077 1 93.62 159 ILE B C 1
ATOM 4315 O O . ILE B 1 159 ? -12.93 13.961 -0.2 1 93.62 159 ILE B O 1
ATOM 4319 N N . PHE B 1 160 ? -10.727 13.844 -0.704 1 92.38 160 PHE B N 1
ATOM 4320 C CA . PHE B 1 160 ? -10.891 14.625 -1.923 1 92.38 160 PHE B CA 1
ATOM 4321 C C . PHE B 1 160 ? -11.102 13.719 -3.127 1 92.38 160 PHE B C 1
ATOM 4323 O O . PHE B 1 160 ? -11.023 14.164 -4.273 1 92.38 160 PHE B O 1
ATOM 4330 N N . GLY B 1 161 ? -11.281 12.477 -2.885 1 91.5 161 GLY B N 1
ATOM 4331 C CA . GLY B 1 161 ? -11.57 11.531 -3.957 1 91.5 161 GLY B CA 1
ATOM 4332 C C . GLY B 1 161 ? -10.344 11.188 -4.781 1 91.5 161 GLY B C 1
ATOM 4333 O O . GLY B 1 161 ? -10.461 10.789 -5.945 1 91.5 161 GLY B O 1
ATOM 4334 N N . ARG B 1 162 ? -9.188 11.445 -4.223 1 94.31 162 ARG B N 1
ATOM 4335 C CA . ARG B 1 162 ? -7.938 11.07 -4.883 1 94.31 162 ARG B CA 1
ATOM 4336 C C . ARG B 1 162 ? -7.449 9.711 -4.391 1 94.31 162 ARG B C 1
ATOM 4338 O O . ARG B 1 162 ? -7.922 9.203 -3.373 1 94.31 162 ARG B O 1
ATOM 4345 N N . LEU B 1 163 ? -6.562 9.094 -5.172 1 95.56 163 LEU B N 1
ATOM 4346 C CA . LEU B 1 163 ? -6.051 7.777 -4.812 1 95.56 163 LEU B CA 1
ATOM 4347 C C . LEU B 1 163 ? -5.164 7.855 -3.574 1 95.56 163 LEU B C 1
ATOM 4349 O O . LEU B 1 163 ? -4.086 8.453 -3.615 1 95.56 163 LEU B O 1
ATOM 4353 N N . PRO B 1 164 ? -5.605 7.336 -2.506 1 95.62 164 PRO B N 1
ATOM 4354 C CA . PRO B 1 164 ? -4.734 7.336 -1.327 1 95.62 164 PRO B CA 1
ATOM 4355 C C . PRO B 1 164 ? -3.578 6.348 -1.45 1 95.62 164 PRO B C 1
ATOM 4357 O O . PRO B 1 164 ? -3.703 5.324 -2.131 1 95.62 164 PRO B O 1
ATOM 4360 N N . ILE B 1 165 ? -2.459 6.66 -0.85 1 96.31 165 ILE B N 1
ATOM 4361 C CA . ILE B 1 165 ? -1.42 5.645 -0.704 1 96.31 165 ILE B CA 1
ATOM 4362 C C . ILE B 1 165 ? -1.94 4.492 0.15 1 96.31 165 ILE B C 1
ATOM 4364 O O . ILE B 1 165 ? -2.814 4.688 0.998 1 96.31 165 ILE B O 1
ATOM 4368 N N . SER B 1 166 ? -1.399 3.295 -0.146 1 92.81 166 SER B N 1
ATOM 4369 C CA . SER B 1 166 ? -1.737 2.123 0.655 1 92.81 166 SER B CA 1
ATOM 4370 C C . SER B 1 166 ? -0.744 1.929 1.796 1 92.81 166 SER B C 1
ATOM 4372 O O . SER B 1 166 ? 0.461 1.813 1.564 1 92.81 166 SER B O 1
ATOM 4374 N N . LEU B 1 167 ? -1.258 1.949 2.979 1 94.44 167 LEU B N 1
ATOM 4375 C CA . LEU B 1 167 ? -0.398 1.859 4.152 1 94.44 167 LEU B CA 1
ATOM 4376 C C . LEU B 1 167 ? -0.677 0.579 4.934 1 94.44 167 LEU B C 1
ATOM 4378 O O . LEU B 1 167 ? -0.115 -0.475 4.629 1 94.44 167 LEU B O 1
ATOM 4382 N N . LEU B 1 168 ? -1.635 0.545 5.742 1 90.69 168 LEU B N 1
ATOM 4383 C CA . LEU B 1 168 ? -2.043 -0.608 6.535 1 90.69 168 LEU B CA 1
ATOM 4384 C C . LEU B 1 168 ? -3.535 -0.881 6.371 1 90.69 168 LEU B C 1
ATOM 4386 O O . LEU B 1 168 ? -4.301 0.022 6.027 1 90.69 168 LEU B O 1
ATOM 4390 N N . SER B 1 169 ? -3.855 -2.152 6.578 1 86.25 169 SER B N 1
ATOM 4391 C CA . SER B 1 169 ? -5.277 -2.471 6.598 1 86.25 169 SER B CA 1
ATOM 4392 C C . SER B 1 169 ? -5.992 -1.729 7.723 1 86.25 169 SER B C 1
ATOM 4394 O O . SER B 1 169 ? -5.352 -1.221 8.648 1 86.25 169 SER B O 1
ATOM 4396 N N . GLN B 1 170 ? -7.258 -1.639 7.652 1 84 170 GLN B N 1
ATOM 4397 C CA . GLN B 1 170 ? -8.047 -0.911 8.641 1 84 170 GLN B CA 1
ATOM 4398 C C . GLN B 1 170 ? -7.836 -1.478 10.039 1 84 170 GLN B C 1
ATOM 4400 O O . GLN B 1 170 ? -7.602 -0.728 10.992 1 84 170 GLN B O 1
ATOM 4405 N N . ASP B 1 171 ? -7.879 -2.752 10.141 1 83.88 171 ASP B N 1
ATOM 4406 C CA . ASP B 1 171 ? -7.695 -3.387 11.438 1 83.88 171 ASP B CA 1
ATOM 4407 C C . ASP B 1 171 ? -6.297 -3.117 11.992 1 83.88 171 ASP B C 1
ATOM 4409 O O . ASP B 1 171 ? -6.137 -2.854 13.188 1 83.88 171 ASP B O 1
ATOM 4413 N N . ARG B 1 172 ? -5.355 -3.129 11.156 1 87.75 172 ARG B N 1
ATOM 4414 C CA . ARG B 1 172 ? -3.971 -2.969 11.594 1 87.75 172 ARG B CA 1
ATOM 4415 C C . ARG B 1 172 ? -3.689 -1.525 12 1 87.75 172 ARG B C 1
ATOM 4417 O O . ARG B 1 172 ? -2.959 -1.278 12.961 1 87.75 172 ARG B O 1
ATOM 4424 N N . ILE B 1 173 ? -4.223 -0.546 11.242 1 92.62 173 ILE B N 1
ATOM 4425 C CA . ILE B 1 173 ? -3.943 0.846 11.57 1 92.62 173 ILE B CA 1
ATOM 4426 C C . ILE B 1 173 ? -4.66 1.224 12.867 1 92.62 173 ILE B C 1
ATOM 4428 O O . ILE B 1 173 ? -4.137 1.999 13.664 1 92.62 173 ILE B O 1
ATOM 4432 N N . GLU B 1 174 ? -5.816 0.671 13.125 1 91.25 174 GLU B N 1
ATOM 4433 C CA . GLU B 1 174 ? -6.574 0.951 14.344 1 91.25 174 GLU B CA 1
ATOM 4434 C C . GLU B 1 174 ? -5.844 0.431 15.578 1 91.25 174 GLU B C 1
ATOM 4436 O O . GLU B 1 174 ? -5.98 0.994 16.672 1 91.25 174 GLU B O 1
ATOM 4441 N N . ASN B 1 175 ? -5.066 -0.582 15.344 1 91.19 175 ASN B N 1
ATOM 4442 C CA . ASN B 1 175 ? -4.367 -1.202 16.469 1 91.19 175 ASN B CA 1
ATOM 4443 C C . ASN B 1 175 ? -2.885 -0.846 16.469 1 91.19 175 ASN B C 1
ATOM 4445 O O . ASN B 1 175 ? -2.125 -1.337 17.312 1 91.19 175 ASN B O 1
ATOM 4449 N N . PHE B 1 176 ? -2.475 -0.063 15.531 1 95.75 176 PHE B N 1
ATOM 4450 C CA . PHE B 1 176 ? -1.072 0.332 15.484 1 95.75 176 PHE B CA 1
ATOM 4451 C C . PHE B 1 176 ? -0.742 1.277 16.641 1 95.75 176 PHE B C 1
ATOM 4453 O O . PHE B 1 176 ? -1.496 2.213 16.906 1 95.75 176 PHE B O 1
ATOM 4460 N N . PRO B 1 177 ? 0.336 1.117 17.266 1 96.56 177 PRO B N 1
ATOM 4461 C CA . PRO B 1 177 ? 0.662 1.934 18.438 1 96.56 177 PRO B CA 1
ATOM 4462 C C . PRO B 1 177 ? 0.776 3.42 18.109 1 96.56 177 PRO B C 1
ATOM 4464 O O . PRO B 1 177 ? 1.429 3.791 17.125 1 96.56 177 PRO B O 1
ATOM 4467 N N . ARG B 1 178 ? 0.157 4.234 18.938 1 97.88 178 ARG B N 1
ATOM 4468 C CA . ARG B 1 178 ? 0.283 5.684 18.828 1 97.88 178 ARG B CA 1
ATOM 4469 C C . ARG B 1 178 ? 1.647 6.156 19.312 1 97.88 178 ARG B C 1
ATOM 4471 O O . ARG B 1 178 ? 2.219 5.57 20.234 1 97.88 178 ARG B O 1
ATOM 4478 N N . PRO B 1 179 ? 2.174 7.184 18.594 1 98.31 179 PRO B N 1
ATOM 4479 C CA . PRO B 1 179 ? 3.412 7.734 19.156 1 98.31 179 PRO B CA 1
ATOM 4480 C C . PRO B 1 179 ? 3.211 8.359 20.531 1 98.31 179 PRO B C 1
ATOM 4482 O O . PRO B 1 179 ? 2.172 8.969 20.797 1 98.31 179 PRO B O 1
ATOM 4485 N N . LEU B 1 180 ? 4.211 8.242 21.375 1 98.25 180 LEU B N 1
ATOM 4486 C CA . LEU B 1 180 ? 4.18 8.82 22.703 1 98.25 180 LEU B CA 1
ATOM 4487 C C . LEU B 1 180 ? 4.441 10.32 22.656 1 98.25 180 LEU B C 1
ATOM 4489 O O . LEU B 1 180 ? 5.238 10.789 21.844 1 98.25 180 LEU B O 1
ATOM 4493 N N . PRO B 1 181 ? 3.719 11.031 23.5 1 97.94 181 PRO B N 1
ATOM 4494 C CA . PRO B 1 181 ? 3.924 12.484 23.547 1 97.94 181 PRO B CA 1
ATOM 4495 C C . PRO B 1 181 ? 5.238 12.875 24.203 1 97.94 181 PRO B C 1
ATOM 4497 O O . PRO B 1 181 ? 5.234 13.484 25.281 1 97.94 181 PRO B O 1
ATOM 4500 N N . LEU B 1 182 ? 6.352 12.641 23.5 1 97.81 182 LEU B N 1
ATOM 4501 C CA . LEU B 1 182 ? 7.684 12.906 24.031 1 97.81 182 LEU B CA 1
ATOM 4502 C C . LEU B 1 182 ? 8.328 14.094 23.312 1 97.81 182 LEU B C 1
ATOM 4504 O O . LEU B 1 182 ? 8.203 14.234 22.094 1 97.81 182 LEU B O 1
ATOM 4508 N N . SER B 1 183 ? 8.922 14.977 24.141 1 96.19 183 SER B N 1
ATOM 4509 C CA . SER B 1 183 ? 9.727 16.062 23.594 1 96.19 183 SER B CA 1
ATOM 4510 C C . SER B 1 183 ? 11.094 15.562 23.125 1 96.19 183 SER B C 1
ATOM 4512 O O . SER B 1 183 ? 11.438 14.398 23.328 1 96.19 183 SER B O 1
ATOM 4514 N N . ASP B 1 184 ? 11.836 16.453 22.453 1 95.5 184 ASP B N 1
ATOM 4515 C CA . ASP B 1 184 ? 13.164 16.062 21.984 1 95.5 184 ASP B CA 1
ATOM 4516 C C . ASP B 1 184 ? 14.062 15.68 23.156 1 95.5 184 ASP B C 1
ATOM 4518 O O . ASP B 1 184 ? 14.82 14.703 23.078 1 95.5 184 ASP B O 1
ATOM 4522 N N . ASN B 1 185 ? 14 16.391 24.25 1 94.62 185 ASN B N 1
ATOM 4523 C CA . ASN B 1 185 ? 14.82 16.125 25.422 1 94.62 185 ASN B CA 1
ATOM 4524 C C . ASN B 1 185 ? 14.438 14.797 26.078 1 94.62 185 ASN B C 1
ATOM 4526 O O . ASN B 1 185 ? 15.289 14.102 26.625 1 94.62 185 ASN B O 1
ATOM 4530 N N . GLN B 1 186 ? 13.211 14.477 26.047 1 95.44 186 GLN B N 1
ATOM 4531 C CA . GLN B 1 186 ? 12.766 13.211 26.609 1 95.44 186 GLN B CA 1
ATOM 4532 C C . GLN B 1 186 ? 13.18 12.039 25.734 1 95.44 186 GLN B C 1
ATOM 4534 O O . GLN B 1 186 ? 13.438 10.938 26.234 1 95.44 186 GLN B O 1
ATOM 4539 N N . MET B 1 187 ? 13.242 12.227 24.438 1 95.5 187 MET B N 1
ATOM 4540 C CA . MET B 1 187 ? 13.625 11.164 23.516 1 95.5 187 MET B CA 1
ATOM 4541 C C . MET B 1 187 ? 15.141 10.961 23.516 1 95.5 187 MET B C 1
ATOM 4543 O O . MET B 1 187 ? 15.617 9.828 23.422 1 95.5 187 MET B O 1
ATOM 4547 N N . GLU B 1 188 ? 15.828 12.016 23.531 1 91.75 188 GLU B N 1
ATOM 4548 C CA . GLU B 1 188 ? 17.281 11.977 23.578 1 91.75 188 GLU B CA 1
ATOM 4549 C C . GLU B 1 188 ? 17.844 12.977 24.594 1 91.75 188 GLU B C 1
ATOM 4551 O O . GLU B 1 188 ? 18.188 14.102 24.234 1 91.75 188 GLU B O 1
ATOM 4556 N N . PRO B 1 189 ? 17.922 12.43 25.844 1 81.31 189 PRO B N 1
ATOM 4557 C CA . PRO B 1 189 ? 18.453 13.336 26.859 1 81.31 189 PRO B CA 1
ATOM 4558 C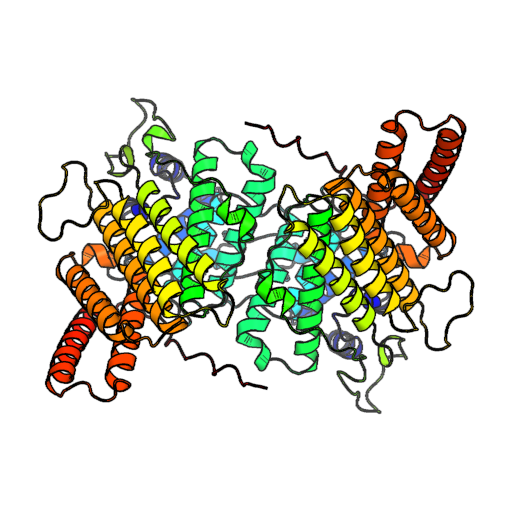 C . PRO B 1 189 ? 19.891 13.758 26.594 1 81.31 189 PRO B C 1
ATOM 4560 O O . PRO B 1 189 ? 20.703 12.945 26.156 1 81.31 189 PRO B O 1
ATOM 4563 N N . GLY B 1 190 ? 20.156 15.023 26.281 1 67.38 190 GLY B N 1
ATOM 4564 C CA . GLY B 1 190 ? 21.469 15.562 25.984 1 67.38 190 GLY B CA 1
ATOM 4565 C C . GLY B 1 190 ? 22.406 15.523 27.172 1 67.38 190 GLY B C 1
ATOM 4566 O O . GLY B 1 190 ? 21.953 15.445 28.328 1 67.38 190 GLY B O 1
ATOM 4567 N N . ALA B 1 191 ? 23.656 15.188 26.938 1 60.66 191 ALA B N 1
ATOM 4568 C CA . ALA B 1 191 ? 24.625 15.445 28 1 60.66 191 ALA B CA 1
ATOM 4569 C C . ALA B 1 191 ? 24.719 16.938 28.297 1 60.66 191 ALA B C 1
ATOM 4571 O O . ALA B 1 191 ? 24.641 17.766 27.391 1 60.66 191 ALA B O 1
ATOM 4572 N N . PRO B 1 192 ? 24.453 17.453 29.469 1 53.97 192 PRO B N 1
ATOM 4573 C CA . PRO B 1 192 ? 24.484 18.859 29.859 1 53.97 192 PRO B CA 1
ATOM 4574 C C . PRO B 1 192 ? 25.547 19.656 29.094 1 53.97 192 PRO B C 1
ATOM 4576 O O . PRO B 1 192 ? 25.297 20.781 28.672 1 53.97 192 PRO B O 1
ATOM 4579 N N . ASP B 1 193 ? 26.672 19.156 28.891 1 54.69 193 ASP B N 1
ATOM 4580 C CA . ASP B 1 193 ? 27.812 19.906 28.375 1 54.69 193 ASP B CA 1
ATOM 4581 C C . ASP B 1 193 ? 27.828 19.891 26.844 1 54.69 193 ASP B C 1
ATOM 4583 O O . ASP B 1 193 ? 28.641 20.578 26.219 1 54.69 193 ASP B O 1
ATOM 4587 N N . SER B 1 194 ? 26.984 19.172 26.141 1 54.69 194 SER B N 1
ATOM 4588 C CA . SER B 1 194 ? 27.203 18.906 24.719 1 54.69 194 SER B CA 1
ATOM 4589 C C . SER B 1 194 ? 26.203 19.672 23.859 1 54.69 194 SER B C 1
ATOM 4591 O O . SER B 1 194 ? 26.281 19.625 22.625 1 54.69 194 SER B O 1
ATOM 4593 N N . CYS B 1 195 ? 25.219 20.344 24.609 1 59.03 195 CYS B N 1
ATOM 4594 C CA . CYS B 1 195 ? 24.203 20.938 23.75 1 59.03 195 CYS B CA 1
ATOM 4595 C C . CYS B 1 195 ? 24.625 22.328 23.281 1 59.03 195 CYS B C 1
ATOM 4597 O O . CYS B 1 195 ? 24.625 23.266 24.078 1 59.03 195 CYS B O 1
ATOM 4599 N N . HIS B 1 196 ? 25.219 22.469 22.078 1 67.38 196 HIS B N 1
ATOM 4600 C CA . HIS B 1 196 ? 25.719 23.719 21.5 1 67.38 196 HIS B CA 1
ATOM 4601 C C . HIS B 1 196 ? 24.625 24.453 20.75 1 67.38 196 HIS B C 1
ATOM 4603 O O . HIS B 1 196 ? 24.812 25.609 20.344 1 67.38 196 HIS B O 1
ATOM 4609 N N . GLU B 1 197 ? 23.344 23.797 20.703 1 80.25 197 GLU B N 1
ATOM 4610 C CA . GLU B 1 197 ? 22.312 24.469 19.906 1 80.25 197 GLU B CA 1
ATOM 4611 C C . GLU B 1 197 ? 21.484 25.406 20.766 1 80.25 197 GLU B C 1
ATOM 4613 O O . GLU B 1 197 ? 21.25 25.125 21.953 1 80.25 197 GLU B O 1
ATOM 4618 N N . PRO B 1 198 ? 21.141 26.531 20.219 1 85.5 198 PRO B N 1
ATOM 4619 C CA . PRO B 1 198 ? 20.266 27.453 20.969 1 85.5 198 PRO B CA 1
ATOM 4620 C C . PRO B 1 198 ? 18.953 26.797 21.391 1 85.5 198 PRO B C 1
ATOM 4622 O O . PRO B 1 198 ? 18.484 25.859 20.734 1 85.5 198 PRO B O 1
ATOM 4625 N N . PRO B 1 199 ? 18.422 27.312 22.484 1 88.62 199 PRO B N 1
ATOM 4626 C CA . PRO B 1 199 ? 17.141 26.766 22.938 1 88.62 199 PRO B CA 1
ATOM 4627 C C . PRO B 1 199 ? 16.047 26.812 21.859 1 88.62 199 PRO B C 1
ATOM 4629 O O . PRO B 1 199 ? 15.992 27.781 21.094 1 88.62 199 PRO B O 1
ATOM 4632 N N . TRP B 1 200 ? 15.242 25.859 21.781 1 92.31 200 TRP B N 1
ATOM 4633 C CA . TRP B 1 200 ? 14.219 25.641 20.766 1 92.31 200 TRP B CA 1
ATOM 4634 C C . TRP B 1 200 ? 12.922 25.125 21.391 1 92.31 200 TRP B C 1
ATOM 4636 O O . TRP B 1 200 ? 12.953 24.375 22.375 1 92.31 200 TRP B O 1
ATOM 4646 N N . HIS B 1 201 ? 11.766 25.594 20.938 1 92.38 201 HIS B N 1
ATOM 4647 C CA . HIS B 1 201 ? 10.477 25.281 21.547 1 92.38 201 HIS B CA 1
ATOM 4648 C C . HIS B 1 201 ? 10.234 23.781 21.609 1 92.38 201 HIS B C 1
ATOM 4650 O O . HIS B 1 201 ? 9.555 23.297 22.516 1 92.38 201 HIS B O 1
ATOM 4656 N N . GLY B 1 202 ? 10.852 23 20.734 1 92.44 202 GLY B N 1
ATOM 4657 C CA . GLY B 1 202 ? 10.617 21.562 20.703 1 92.44 202 GLY B CA 1
ATOM 4658 C C . GLY B 1 202 ? 11.484 20.797 21.688 1 92.44 202 GLY B C 1
ATOM 4659 O O . GLY B 1 202 ? 11.32 19.578 21.828 1 92.44 202 GLY B O 1
ATOM 4660 N N . ASP B 1 203 ? 12.391 21.5 22.344 1 93.38 203 ASP B N 1
ATOM 4661 C CA . ASP B 1 203 ? 13.25 20.844 23.312 1 93.38 203 ASP B CA 1
ATOM 4662 C C . ASP B 1 203 ? 12.43 20.25 24.469 1 93.38 203 ASP B C 1
ATOM 4664 O O . ASP B 1 203 ? 12.633 19.094 24.844 1 93.38 203 ASP B O 1
ATOM 4668 N N . ASP B 1 204 ? 11.453 21.047 24.906 1 93.56 204 ASP B N 1
ATOM 4669 C CA . ASP B 1 204 ? 10.703 20.625 26.078 1 93.56 204 ASP B CA 1
ATOM 4670 C C . ASP B 1 204 ? 9.203 20.547 25.781 1 93.56 204 ASP B C 1
ATOM 4672 O O . ASP B 1 204 ? 8.406 20.281 26.672 1 93.56 204 ASP B O 1
ATOM 4676 N N . THR B 1 205 ? 8.836 20.812 24.578 1 95.81 205 THR B N 1
ATOM 4677 C CA . THR B 1 205 ? 7.445 20.75 24.156 1 95.81 205 THR B CA 1
ATOM 4678 C C . THR B 1 205 ? 7.23 19.641 23.141 1 95.81 205 THR B C 1
ATOM 4680 O O . THR B 1 205 ? 8.016 19.5 22.188 1 95.81 205 THR B O 1
ATOM 4683 N N . THR B 1 206 ? 6.215 18.859 23.391 1 97.06 206 THR B N 1
ATOM 4684 C CA . THR B 1 206 ? 5.867 17.828 22.422 1 97.06 206 THR B CA 1
ATOM 4685 C C . THR B 1 206 ? 4.672 18.25 21.578 1 97.06 206 THR B C 1
ATOM 4687 O O . THR B 1 206 ? 3.738 18.875 22.094 1 97.06 206 THR B O 1
ATOM 4690 N N . TYR B 1 207 ? 4.68 17.969 20.359 1 98.06 207 TYR B N 1
ATOM 4691 C CA . TYR B 1 207 ? 3.592 18.297 19.438 1 98.06 207 TYR B CA 1
ATOM 4692 C C . TYR B 1 207 ? 2.848 17.047 19 1 98.06 207 TYR B C 1
ATOM 4694 O O . TYR B 1 207 ? 1.967 17.109 18.141 1 98.06 207 TYR B O 1
ATOM 4702 N N . VAL B 1 208 ? 3.211 15.898 19.562 1 98.56 208 VAL B N 1
ATOM 4703 C CA . VAL B 1 208 ? 2.66 14.602 19.188 1 98.56 208 VAL B CA 1
ATOM 4704 C C . VAL B 1 208 ? 1.173 14.555 19.531 1 98.56 208 VAL B C 1
ATOM 4706 O O . VAL B 1 208 ? 0.384 13.945 18.797 1 98.56 208 VAL B O 1
ATOM 4709 N N . PRO B 1 209 ? 0.706 15.234 20.594 1 98.44 209 PRO B N 1
ATOM 4710 C CA . PRO B 1 209 ? -0.732 15.219 20.891 1 98.44 209 PRO B CA 1
ATOM 4711 C C . PRO B 1 209 ? -1.566 15.773 19.734 1 98.44 209 PRO B C 1
ATOM 4713 O O . PRO B 1 209 ? -2.668 15.281 19.469 1 98.44 209 PRO B O 1
ATOM 4716 N N . GLY B 1 210 ? -1.044 16.797 19.062 1 98.56 210 GLY B N 1
ATOM 4717 C CA . GLY B 1 210 ? -1.733 17.297 17.891 1 98.56 210 GLY B CA 1
ATOM 4718 C C . GLY B 1 210 ? -1.868 16.25 16.797 1 98.56 210 GLY B C 1
ATOM 4719 O O . GLY B 1 210 ? -2.939 16.094 16.203 1 98.56 210 GLY B O 1
ATOM 4720 N N . LEU B 1 211 ? -0.775 15.531 16.531 1 98.69 211 LEU B N 1
ATOM 4721 C CA . LEU B 1 211 ? -0.781 14.461 15.547 1 98.69 211 LEU B CA 1
ATOM 4722 C C . LEU B 1 211 ? -1.744 13.352 15.945 1 98.69 211 LEU B C 1
ATOM 4724 O O . LEU B 1 211 ? -2.488 12.836 15.109 1 98.69 211 LEU B O 1
ATOM 4728 N N . ASN B 1 212 ? -1.687 12.984 17.188 1 98.75 212 ASN B N 1
ATOM 4729 C CA . ASN B 1 212 ? -2.57 11.938 17.672 1 98.75 212 ASN B CA 1
ATOM 4730 C C . ASN B 1 212 ? -4.039 12.32 17.516 1 98.75 212 ASN B C 1
ATOM 4732 O O . ASN B 1 212 ? -4.859 11.508 17.094 1 98.75 212 ASN B O 1
ATOM 4736 N N . SER B 1 213 ? -4.383 13.523 17.859 1 98.75 213 SER B N 1
ATOM 4737 C CA . SER B 1 213 ? -5.762 13.984 17.734 1 98.75 213 SER B CA 1
ATOM 4738 C C . SER B 1 213 ? -6.184 14.055 16.266 1 98.75 213 SER B C 1
ATOM 4740 O O . SER B 1 213 ? -7.328 13.742 15.922 1 98.75 213 SER B O 1
ATOM 4742 N N . LEU B 1 214 ? -5.273 14.531 15.445 1 98.62 214 LEU B N 1
ATOM 4743 C CA . LEU B 1 214 ? -5.539 14.531 14.008 1 98.62 214 LEU B CA 1
ATOM 4744 C C . LEU B 1 214 ? -5.824 13.117 13.516 1 98.62 214 LEU B C 1
ATOM 4746 O O . LEU B 1 214 ? -6.742 12.906 12.719 1 98.62 214 LEU B O 1
ATOM 4750 N N . SER B 1 215 ? -5.02 12.164 13.992 1 98.56 215 SER B N 1
ATOM 4751 C CA . SER B 1 215 ? -5.203 10.758 13.641 1 98.56 215 SER B CA 1
ATOM 4752 C C . SER B 1 215 ? -6.57 10.25 14.086 1 98.56 215 SER B C 1
ATOM 4754 O O . SER B 1 215 ? -7.227 9.5 13.359 1 98.56 215 SER B O 1
ATOM 4756 N N . ASP B 1 216 ? -7.023 10.68 15.242 1 98.56 216 ASP B N 1
ATOM 4757 C CA . ASP B 1 216 ? -8.344 10.305 15.734 1 98.56 216 ASP B CA 1
ATOM 4758 C C . ASP B 1 216 ? -9.438 10.797 14.789 1 98.56 216 ASP B C 1
ATOM 4760 O O . ASP B 1 216 ? -10.391 10.07 14.5 1 98.56 216 ASP B O 1
ATOM 4764 N N . LEU B 1 217 ? -9.297 12.008 14.367 1 98.69 217 LEU B N 1
ATOM 4765 C CA . LEU B 1 217 ? -10.266 12.57 13.43 1 98.69 217 LEU B CA 1
ATOM 4766 C C . LEU B 1 217 ? -10.305 11.758 12.141 1 98.69 217 LEU B C 1
ATOM 4768 O O . LEU B 1 217 ? -11.383 11.406 11.648 1 98.69 217 LEU B O 1
ATOM 4772 N N . PHE B 1 218 ? -9.164 11.406 11.648 1 98.19 218 PHE B N 1
ATOM 4773 C CA . PHE B 1 218 ? -9.094 10.68 10.391 1 98.19 218 PHE B CA 1
ATOM 4774 C C . PHE B 1 218 ? -9.57 9.25 10.562 1 98.19 218 PHE B C 1
ATOM 4776 O O . PHE B 1 218 ? -10.133 8.656 9.633 1 98.19 218 PHE B O 1
ATOM 4783 N N . LEU B 1 219 ? -9.367 8.672 11.711 1 97.62 219 LEU B N 1
ATOM 4784 C CA . LEU B 1 219 ? -9.914 7.348 11.977 1 97.62 219 LEU B CA 1
ATOM 4785 C C . LEU B 1 219 ? -11.438 7.363 11.906 1 97.62 219 LEU B C 1
ATOM 4787 O O . LEU B 1 219 ? -12.055 6.406 11.43 1 97.62 219 LEU B O 1
ATOM 4791 N N . ILE B 1 220 ? -12.055 8.445 12.375 1 97.69 220 ILE B N 1
ATOM 4792 C CA . ILE B 1 220 ? -13.5 8.594 12.266 1 97.69 220 ILE B CA 1
ATOM 4793 C C . ILE B 1 220 ? -13.914 8.633 10.797 1 97.69 220 ILE B C 1
ATOM 4795 O O . ILE B 1 220 ? -14.875 7.977 10.398 1 97.69 220 ILE B O 1
ATOM 4799 N N . TRP B 1 221 ? -13.18 9.406 10.016 1 96.62 221 TRP B N 1
ATOM 4800 C CA . TRP B 1 221 ? -13.461 9.461 8.586 1 96.62 221 TRP B CA 1
ATOM 4801 C C . TRP B 1 221 ? -13.391 8.07 7.961 1 96.62 221 TRP B C 1
ATOM 4803 O O . TRP B 1 221 ? -14.234 7.707 7.137 1 96.62 221 TRP B O 1
ATOM 4813 N N . GLN B 1 222 ? -12.367 7.316 8.32 1 93.69 222 GLN B N 1
ATOM 4814 C CA . GLN B 1 222 ? -12.219 5.961 7.805 1 93.69 222 GLN B CA 1
ATOM 4815 C C . GLN B 1 222 ? -13.422 5.098 8.18 1 93.69 222 GLN B C 1
ATOM 4817 O O . GLN B 1 222 ? -13.891 4.289 7.371 1 93.69 222 GLN B O 1
ATOM 4822 N N . GLU B 1 223 ? -13.922 5.281 9.375 1 92.88 223 GLU B N 1
ATOM 4823 C CA . GLU B 1 223 ? -15.109 4.555 9.805 1 92.88 223 GLU B CA 1
ATOM 4824 C C . GLU B 1 223 ? -16.328 4.93 8.953 1 92.88 223 GLU B C 1
ATOM 4826 O O . GLU B 1 223 ? -17.125 4.062 8.594 1 92.88 223 GLU B O 1
ATOM 4831 N N . VAL B 1 224 ? -16.438 6.188 8.695 1 94.19 224 VAL B N 1
ATOM 4832 C CA . VAL B 1 224 ? -17.547 6.711 7.906 1 94.19 224 VAL B CA 1
ATOM 4833 C C . VAL B 1 224 ? -17.562 6.047 6.531 1 94.19 224 VAL B C 1
ATOM 4835 O O . VAL B 1 224 ? -18.625 5.73 6.004 1 94.19 224 VAL B O 1
ATOM 4838 N N . GLN B 1 225 ? -16.375 5.793 5.98 1 89.12 225 GLN B N 1
ATOM 4839 C CA . GLN B 1 225 ? -16.266 5.215 4.648 1 89.12 225 GLN B CA 1
ATOM 4840 C C . GLN B 1 225 ? -16.766 3.775 4.629 1 89.12 225 GLN B C 1
ATOM 4842 O O . GLN B 1 225 ? -17.125 3.25 3.57 1 89.12 225 GLN B O 1
ATOM 4847 N N . GLN B 1 226 ? -16.891 3.17 5.766 1 86.06 226 GLN B N 1
ATOM 4848 C CA . GLN B 1 226 ? -17.25 1.759 5.848 1 86.06 226 GLN B CA 1
ATOM 4849 C C . GLN B 1 226 ? -18.719 1.585 6.168 1 86.06 226 GLN B C 1
ATOM 4851 O O . GLN B 1 226 ? -19.219 0.459 6.281 1 86.06 226 GLN B O 1
ATOM 4856 N N . VAL B 1 227 ? -19.406 2.684 6.344 1 89.88 227 VAL B N 1
ATOM 4857 C CA . VAL B 1 227 ? -20.828 2.609 6.648 1 89.88 227 VAL B CA 1
ATOM 4858 C C . VAL B 1 227 ? -21.594 2.047 5.449 1 89.88 227 VAL B C 1
ATOM 4860 O O . VAL B 1 227 ? -21.438 2.527 4.328 1 89.88 227 VAL B O 1
ATOM 4863 N N . PRO B 1 228 ? -22.312 0.962 5.695 1 85.25 228 PRO B N 1
ATOM 4864 C CA . PRO B 1 228 ? -23.078 0.364 4.594 1 85.25 228 PRO B CA 1
ATOM 4865 C C . PRO B 1 228 ? -24.109 1.32 4 1 85.25 228 PRO B C 1
ATOM 4867 O O . PRO B 1 228 ? -24.625 2.199 4.703 1 85.25 228 PRO B O 1
ATOM 4870 N N . ASP B 1 229 ? -24.516 0.985 2.83 1 79 229 ASP B N 1
ATOM 4871 C CA . ASP B 1 229 ? -25.562 1.749 2.15 1 79 229 ASP B CA 1
ATOM 4872 C C . ASP B 1 229 ? -26.938 1.481 2.768 1 79 229 ASP B C 1
ATOM 4874 O O . ASP B 1 229 ? -27.203 0.375 3.24 1 79 229 ASP B O 1
ATOM 4878 N N . GLY B 1 230 ? -27.766 2.387 2.861 1 81.19 230 GLY B N 1
ATOM 4879 C CA . GLY B 1 230 ? -29.125 2.197 3.311 1 81.19 230 GLY B CA 1
ATOM 4880 C C . GLY B 1 230 ? -29.328 2.561 4.77 1 81.19 230 GLY B C 1
ATOM 4881 O O . GLY B 1 230 ? -30.453 2.498 5.277 1 81.19 230 GLY B O 1
ATOM 4882 N N . THR B 1 231 ? -28.25 2.84 5.426 1 84.12 231 THR B N 1
ATOM 4883 C CA . THR B 1 231 ? -28.391 3.262 6.816 1 84.12 231 THR B CA 1
ATOM 4884 C C . THR B 1 231 ? -29.125 4.598 6.906 1 84.12 231 THR B C 1
ATOM 4886 O O . THR B 1 231 ? -29 5.441 6.016 1 84.12 231 THR B O 1
ATOM 4889 N N . GLU B 1 232 ? -29.906 4.746 7.953 1 91 232 GLU B N 1
ATOM 4890 C CA . GLU B 1 232 ? -30.641 5.988 8.141 1 91 232 GLU B CA 1
ATOM 4891 C C . GLU B 1 232 ? -29.703 7.188 8.227 1 91 232 GLU B C 1
ATOM 4893 O O . GLU B 1 232 ? -28.953 7.32 9.188 1 91 232 GLU B O 1
ATOM 4898 N N . PRO B 1 233 ? -29.781 8.109 7.379 1 92.38 233 PRO B N 1
ATOM 4899 C CA . PRO B 1 233 ? -28.781 9.164 7.215 1 92.38 233 PRO B CA 1
ATOM 4900 C C . PRO B 1 233 ? -28.672 10.062 8.445 1 92.38 233 PRO B C 1
ATOM 4902 O O . PRO B 1 233 ? -27.562 10.336 8.914 1 92.38 233 PRO B O 1
ATOM 4905 N N . GLN 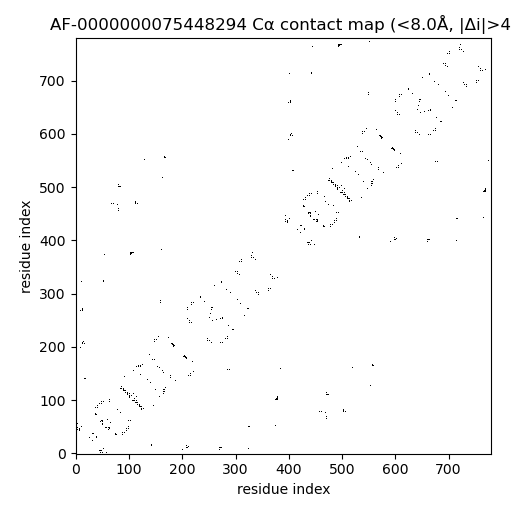B 1 234 ? -29.812 10.484 9.055 1 92.44 234 GLN B N 1
ATOM 4906 C CA . GLN B 1 234 ? -29.75 11.445 10.148 1 92.44 234 GLN B CA 1
ATOM 4907 C C . GLN B 1 234 ? -29.094 10.836 11.383 1 92.44 234 GLN B C 1
ATOM 4909 O O . GLN B 1 234 ? -28.328 11.508 12.078 1 92.44 234 GLN B O 1
ATOM 4914 N N . THR B 1 235 ? -29.375 9.633 11.594 1 93.44 235 THR B N 1
ATOM 4915 C CA . THR B 1 235 ? -28.797 8.945 12.742 1 93.44 235 THR B CA 1
ATOM 4916 C C . THR B 1 235 ? -27.281 8.797 12.578 1 93.44 235 THR B C 1
ATOM 4918 O O . THR B 1 235 ? -26.531 9.016 13.523 1 93.44 235 THR B O 1
ATOM 4921 N N . ILE B 1 236 ? -26.859 8.484 11.375 1 95.12 236 ILE B N 1
ATOM 4922 C CA . ILE B 1 236 ? -25.438 8.289 11.07 1 95.12 236 ILE B CA 1
ATOM 4923 C C . ILE B 1 236 ? -24.703 9.625 11.156 1 95.12 236 ILE B C 1
ATOM 4925 O O . ILE B 1 236 ? -23.625 9.711 11.727 1 95.12 236 ILE B O 1
ATOM 4929 N N . ILE B 1 237 ? -25.297 10.648 10.609 1 95.94 237 ILE B N 1
ATOM 4930 C CA . ILE B 1 237 ? -24.703 11.984 10.641 1 95.94 237 ILE B CA 1
ATOM 4931 C C . ILE B 1 237 ? -24.516 12.438 12.086 1 95.94 237 ILE B C 1
ATOM 4933 O O . ILE B 1 237 ? -23.438 12.867 12.469 1 95.94 237 ILE B O 1
ATOM 4937 N N . THR B 1 238 ? -25.531 12.25 12.906 1 95.56 238 THR B N 1
ATOM 4938 C CA . THR B 1 238 ? -25.484 12.672 14.297 1 95.56 238 THR B CA 1
ATOM 4939 C C . THR B 1 238 ? -24.422 11.883 15.062 1 95.56 238 THR B C 1
ATOM 4941 O O . THR B 1 238 ? -23.688 12.445 15.867 1 95.56 238 THR B O 1
ATOM 4944 N N . ARG B 1 239 ? -24.375 10.648 14.758 1 96.69 239 ARG B N 1
ATOM 4945 C CA . ARG B 1 239 ? -23.422 9.781 15.43 1 96.69 239 ARG B CA 1
ATOM 4946 C C . ARG B 1 239 ? -21.984 10.227 15.141 1 96.69 239 ARG B C 1
ATOM 4948 O O . ARG B 1 239 ? -21.203 10.414 16.062 1 96.69 239 ARG B O 1
ATOM 4955 N N . TYR B 1 240 ? -21.672 10.461 13.938 1 97.62 240 TYR B N 1
ATOM 4956 C CA . TYR B 1 240 ? -20.297 10.734 13.562 1 97.62 240 TYR B CA 1
ATOM 4957 C C . TYR B 1 240 ? -19.922 12.188 13.852 1 97.62 240 TYR B C 1
ATOM 4959 O O . TYR B 1 240 ? -18.781 12.492 14.203 1 97.62 240 TYR B O 1
ATOM 4967 N N . LEU B 1 241 ? -20.859 13.141 13.703 1 97.75 241 LEU B N 1
ATOM 4968 C CA . LEU B 1 241 ? -20.594 14.5 14.164 1 97.75 241 LEU B CA 1
ATOM 4969 C C . LEU B 1 241 ? -20.328 14.523 15.664 1 97.75 241 LEU B C 1
ATOM 4971 O O . LEU B 1 241 ? -19.484 15.297 16.141 1 97.75 241 LEU B O 1
ATOM 4975 N N . GLY B 1 242 ? -21.062 13.656 16.375 1 98.06 242 GLY B N 1
ATOM 4976 C CA . GLY B 1 242 ? -20.828 13.516 17.797 1 98.06 242 GLY B CA 1
ATOM 4977 C C . GLY B 1 242 ? -19.438 12.969 18.109 1 98.06 242 GLY B C 1
ATOM 4978 O O . GLY B 1 242 ? -18.797 13.43 19.062 1 98.06 242 GLY B O 1
ATOM 4979 N N . LYS B 1 243 ? -18.984 11.977 17.359 1 98.44 243 LYS B N 1
ATOM 4980 C CA . LYS B 1 243 ? -17.641 11.422 17.531 1 98.44 243 LYS B CA 1
ATOM 4981 C C . LYS B 1 243 ? -16.562 12.477 17.328 1 98.44 243 LYS B C 1
ATOM 4983 O O . LYS B 1 243 ? -15.594 12.547 18.078 1 98.44 243 LYS B O 1
ATOM 4988 N N . ILE B 1 244 ? -16.719 13.297 16.266 1 98.69 244 ILE B N 1
ATOM 4989 C CA . ILE B 1 244 ? -15.773 14.367 15.969 1 98.69 244 ILE B CA 1
ATOM 4990 C C . ILE B 1 244 ? -15.734 15.359 17.125 1 98.69 244 ILE B C 1
ATOM 4992 O O . ILE B 1 244 ? -14.656 15.773 17.562 1 98.69 244 ILE B O 1
ATOM 4996 N N . GLN B 1 245 ? -16.953 15.672 17.625 1 98.06 245 GLN B N 1
ATOM 4997 C CA . GLN B 1 245 ? -17.031 16.625 18.734 1 98.06 245 GLN B CA 1
ATOM 4998 C C . GLN B 1 245 ? -16.328 16.078 19.984 1 98.06 245 GLN B C 1
ATOM 5000 O O . GLN B 1 245 ? -15.695 16.828 20.719 1 98.06 245 GLN B O 1
ATOM 5005 N N . ARG B 1 246 ? -16.469 14.836 20.219 1 98.06 246 ARG B N 1
ATOM 5006 C CA . ARG B 1 246 ? -15.828 14.219 21.375 1 98.06 246 ARG B CA 1
ATOM 5007 C C . ARG B 1 246 ? -14.312 14.328 21.281 1 98.06 246 ARG B C 1
ATOM 5009 O O . ARG B 1 246 ? -13.633 14.539 22.281 1 98.06 246 ARG B O 1
ATOM 5016 N N . VAL B 1 247 ? -13.719 14.156 20.078 1 98.69 247 VAL B N 1
ATOM 5017 C CA . VAL B 1 247 ? -12.281 14.312 19.891 1 98.69 247 VAL B CA 1
ATOM 5018 C C . VAL B 1 247 ? -11.867 15.734 20.25 1 98.69 247 VAL B C 1
ATOM 5020 O O . VAL B 1 247 ? -10.883 15.938 20.969 1 98.69 247 VAL B O 1
ATOM 5023 N N . LEU B 1 248 ? -12.602 16.734 19.797 1 97.94 248 LEU B N 1
ATOM 5024 C CA . LEU B 1 248 ? -12.273 18.125 20.047 1 97.94 248 LEU B CA 1
ATOM 5025 C C . LEU B 1 248 ? -12.43 18.469 21.531 1 97.94 248 LEU B C 1
ATOM 5027 O O . LEU B 1 248 ? -11.633 19.234 22.078 1 97.94 248 LEU B O 1
ATOM 5031 N N . ASP B 1 249 ? -13.422 17.828 22.188 1 97.56 249 ASP B N 1
ATOM 5032 C CA . ASP B 1 249 ? -13.672 18.062 23.594 1 97.56 249 ASP B CA 1
ATOM 5033 C C . ASP B 1 249 ? -12.555 17.484 24.453 1 97.56 249 ASP B C 1
ATOM 5035 O O . ASP B 1 249 ? -12.344 17.922 25.594 1 97.56 249 ASP B O 1
ATOM 5039 N N . ASN B 1 250 ? -11.867 16.516 23.938 1 97.38 250 ASN B N 1
ATOM 5040 C CA . ASN B 1 250 ? -10.859 15.82 24.719 1 97.38 250 ASN B CA 1
ATOM 5041 C C . ASN B 1 250 ? -9.453 16.312 24.375 1 97.38 250 ASN B C 1
ATOM 5043 O O . ASN B 1 250 ? -8.461 15.688 24.781 1 97.38 250 ASN B O 1
ATOM 5047 N N . LEU B 1 251 ? -9.344 17.406 23.656 1 97.88 251 LEU B N 1
ATOM 5048 C CA . LEU B 1 251 ? -8.039 17.969 23.344 1 97.88 251 LEU B CA 1
ATOM 5049 C C . LEU B 1 251 ? -7.344 18.453 24.609 1 97.88 251 LEU B C 1
ATOM 5051 O O . LEU B 1 251 ? -7.988 19 25.516 1 97.88 251 LEU B O 1
ATOM 5055 N N . PRO B 1 252 ? -6.07 18.25 24.734 1 95.94 252 PRO B N 1
ATOM 5056 C CA . PRO B 1 252 ? -5.352 18.859 25.859 1 95.94 252 PRO B CA 1
ATOM 5057 C C . PRO B 1 252 ? -5.441 20.375 25.875 1 95.94 252 PRO B C 1
ATOM 5059 O O . PRO B 1 252 ? -5.73 21 24.844 1 95.94 252 PRO B O 1
ATOM 5062 N N . PRO B 1 253 ? -5.148 20.969 26.938 1 94 253 PRO B N 1
ATOM 5063 C CA . PRO B 1 253 ? -5.355 22.406 27.125 1 94 253 PRO B CA 1
ATOM 5064 C C . PRO B 1 253 ? -4.629 23.25 26.062 1 94 253 PRO B C 1
ATOM 5066 O O . PRO B 1 253 ? -5.156 24.266 25.609 1 94 253 PRO B O 1
ATOM 5069 N N . GLU B 1 254 ? -3.451 22.828 25.688 1 94.88 254 GLU B N 1
ATOM 5070 C CA . GLU B 1 254 ? -2.652 23.625 24.766 1 94.88 254 GLU B CA 1
ATOM 5071 C C . GLU B 1 254 ? -3.26 23.625 23.359 1 94.88 254 GLU B C 1
ATOM 5073 O O . GLU B 1 254 ? -2.918 24.469 22.531 1 94.88 254 GLU B O 1
ATOM 5078 N N . LEU B 1 255 ? -4.223 22.688 23.062 1 97 255 LEU B N 1
ATOM 5079 C CA . LEU B 1 255 ? -4.766 22.547 21.719 1 97 255 LEU B CA 1
ATOM 5080 C C . LEU B 1 255 ? -6.23 22.969 21.672 1 97 255 LEU B C 1
ATOM 5082 O O . LEU B 1 255 ? -6.879 22.875 20.625 1 97 255 LEU B O 1
ATOM 5086 N N . ARG B 1 256 ? -6.746 23.484 22.75 1 95.06 256 ARG B N 1
ATOM 5087 C CA . ARG B 1 256 ? -8.148 23.906 22.812 1 95.06 256 ARG B CA 1
ATOM 5088 C C . ARG B 1 256 ? -8.344 25.266 22.172 1 95.06 256 ARG B C 1
ATOM 5090 O O . ARG B 1 256 ? -7.508 26.156 22.344 1 95.06 256 ARG B O 1
ATOM 5097 N N . TRP B 1 257 ? -9.406 25.375 21.453 1 92.69 257 TRP B N 1
ATOM 5098 C CA . TRP B 1 257 ? -9.773 26.656 20.859 1 92.69 257 TRP B CA 1
ATOM 5099 C C . TRP B 1 257 ? -10.242 27.625 21.938 1 92.69 257 TRP B C 1
ATOM 5101 O O . TRP B 1 257 ? -11.117 27.312 22.734 1 92.69 257 TRP B O 1
ATOM 5111 N N . ARG B 1 258 ? -9.719 28.781 21.875 1 86.81 258 ARG B N 1
ATOM 5112 C CA . ARG B 1 258 ? -10.07 29.75 22.906 1 86.81 258 ARG B CA 1
ATOM 5113 C C . ARG B 1 258 ? -10.477 31.078 22.281 1 86.81 258 ARG B C 1
ATOM 5115 O O . ARG B 1 258 ? -10.656 32.094 22.984 1 86.81 258 ARG B O 1
ATOM 5122 N N . GLY B 1 259 ? -10.609 31.031 20.953 1 81.31 259 GLY B N 1
ATOM 5123 C CA . GLY B 1 259 ? -10.953 32.281 20.297 1 81.31 259 GLY B CA 1
ATOM 5124 C C . GLY B 1 259 ? -9.969 33.406 20.578 1 81.31 259 GLY B C 1
ATOM 5125 O O . GLY B 1 259 ? -8.766 33.25 20.359 1 81.31 259 GLY B O 1
ATOM 5126 N N . GLY B 1 260 ? -10.398 34.469 21.266 1 75.62 260 GLY B N 1
ATOM 5127 C CA . GLY B 1 260 ? -9.578 35.625 21.562 1 75.62 260 GLY B CA 1
ATOM 5128 C C . GLY B 1 260 ? -9.102 35.656 23.016 1 75.62 260 GLY B C 1
ATOM 5129 O O . GLY B 1 260 ? -8.367 36.562 23.406 1 75.62 260 GLY B O 1
ATOM 5130 N N . LEU B 1 261 ? -9.32 34.531 23.656 1 80.62 261 LEU B N 1
ATOM 5131 C CA . LEU B 1 261 ? -8.961 34.5 25.078 1 80.62 261 LEU B CA 1
ATOM 5132 C C . LEU B 1 261 ? -7.488 34.188 25.266 1 80.62 261 LEU B C 1
ATOM 5134 O O . LEU B 1 261 ? -6.855 33.625 24.359 1 80.62 261 LEU B O 1
ATOM 5138 N N . SER B 1 262 ? -7.016 34.5 26.5 1 82.75 262 SER B N 1
ATOM 5139 C CA . SER B 1 262 ? -5.621 34.219 26.828 1 82.75 262 SER B CA 1
ATOM 5140 C C . SER B 1 262 ? -5.344 32.719 26.859 1 82.75 262 SER B C 1
ATOM 5142 O O . SER B 1 262 ? -6.211 31.938 27.234 1 82.75 262 SER B O 1
ATOM 5144 N N . ARG B 1 263 ? -4.07 32.375 26.531 1 82.38 263 ARG B N 1
ATOM 5145 C CA . ARG B 1 263 ? -3.633 31 26.516 1 82.38 263 ARG B CA 1
ATOM 5146 C C . ARG B 1 263 ? -2.637 30.719 27.641 1 82.38 263 ARG B C 1
ATOM 5148 O O . ARG B 1 263 ? -1.986 31.641 28.125 1 82.38 263 ARG B O 1
ATOM 5155 N N . PRO B 1 264 ? -2.604 29.438 27.938 1 83.81 264 PRO B N 1
ATOM 5156 C CA . PRO B 1 264 ? -1.591 29.078 28.938 1 83.81 264 PRO B CA 1
ATOM 5157 C C . PRO B 1 264 ? -0.184 29.516 28.531 1 83.81 264 PRO B C 1
ATOM 5159 O O . PRO B 1 264 ? 0.111 29.625 27.328 1 83.81 264 PRO B O 1
ATOM 5162 N N . ALA B 1 265 ? 0.667 29.703 29.484 1 84.25 265 ALA B N 1
ATOM 5163 C CA . ALA B 1 265 ? 1.999 30.25 29.281 1 84.25 265 ALA B CA 1
ATOM 5164 C C . ALA B 1 265 ? 2.873 29.312 28.453 1 84.25 265 ALA B C 1
ATOM 5166 O O . ALA B 1 265 ? 3.781 29.75 27.75 1 84.25 265 ALA B O 1
ATOM 5167 N N . HIS B 1 266 ? 2.572 28.078 28.484 1 87.44 266 HIS B N 1
ATOM 5168 C CA . HIS B 1 266 ? 3.463 27.125 27.859 1 87.44 266 HIS B CA 1
ATOM 5169 C C . HIS B 1 266 ? 3.078 26.906 26.391 1 87.44 266 HIS B C 1
ATOM 5171 O O . HIS B 1 266 ? 3.773 26.188 25.672 1 87.44 266 HIS B O 1
ATOM 5177 N N . VAL B 1 267 ? 2.014 27.531 25.984 1 91.12 267 VAL B N 1
ATOM 5178 C CA . VAL B 1 267 ? 1.526 27.375 24.609 1 91.12 267 VAL B CA 1
ATOM 5179 C C . VAL B 1 267 ? 2.451 28.094 23.641 1 91.12 267 VAL B C 1
ATOM 5181 O O . VAL B 1 267 ? 2.877 29.234 23.906 1 91.12 267 VAL B O 1
ATOM 5184 N N . THR B 1 268 ? 2.799 27.406 22.594 1 92.81 268 THR B N 1
ATOM 5185 C CA . THR B 1 268 ? 3.682 27.953 21.562 1 92.81 268 THR B CA 1
ATOM 5186 C C . THR B 1 268 ? 2.902 28.266 20.297 1 92.81 268 THR B C 1
ATOM 5188 O O . THR B 1 268 ? 1.721 27.938 20.188 1 92.81 268 THR B O 1
ATOM 5191 N N . GLU B 1 269 ? 3.555 28.938 19.375 1 93 269 GLU B N 1
ATOM 5192 C CA . GLU B 1 269 ? 2.957 29.172 18.062 1 93 269 GLU B CA 1
ATOM 5193 C C . GLU B 1 269 ? 2.695 27.859 17.344 1 93 269 GLU B C 1
ATOM 5195 O O . GLU B 1 269 ? 1.771 27.766 16.531 1 93 269 GLU B O 1
ATOM 5200 N N . GLY B 1 270 ? 3.533 26.891 17.641 1 95.62 270 GLY B N 1
ATOM 5201 C CA . GLY B 1 270 ? 3.326 25.562 17.078 1 95.62 270 GLY B CA 1
ATOM 5202 C C . GLY B 1 270 ? 1.982 24.969 17.453 1 95.62 270 GLY B C 1
ATOM 5203 O O . GLY B 1 270 ? 1.359 24.281 16.625 1 95.62 270 GLY B O 1
ATOM 5204 N N . HIS B 1 271 ? 1.522 25.25 18.625 1 96.88 271 HIS B N 1
ATOM 5205 C CA . HIS B 1 271 ? 0.204 24.781 19.031 1 96.88 271 HIS B CA 1
ATOM 5206 C C . HIS B 1 271 ? -0.899 25.469 18.234 1 96.88 271 HIS B C 1
ATOM 5208 O O . HIS B 1 271 ? -1.896 24.844 17.891 1 96.88 271 HIS B O 1
ATOM 5214 N N . ASP B 1 272 ? -0.701 26.75 17.969 1 95.25 272 ASP B N 1
ATOM 5215 C CA . ASP B 1 272 ? -1.671 27.453 17.141 1 95.25 272 ASP B CA 1
ATOM 5216 C C . ASP B 1 272 ? -1.777 26.828 15.75 1 95.25 272 ASP B C 1
ATOM 5218 O O . ASP B 1 272 ? -2.873 26.719 15.195 1 95.25 272 ASP B O 1
ATOM 5222 N N . VAL B 1 273 ? -0.617 26.469 15.227 1 96.69 273 VAL B N 1
ATOM 5223 C CA . VAL B 1 273 ? -0.568 25.812 13.93 1 96.69 273 VAL B CA 1
ATOM 5224 C C . VAL B 1 273 ? -1.355 24.5 13.984 1 96.69 273 VAL B C 1
ATOM 5226 O O . VAL B 1 273 ? -2.152 24.219 13.086 1 96.69 273 VAL B O 1
ATOM 5229 N N . GLN B 1 274 ? -1.185 23.734 15.016 1 97.94 274 GLN B N 1
ATOM 5230 C CA . GLN B 1 274 ? -1.908 22.469 15.18 1 97.94 274 GLN B CA 1
ATOM 5231 C C . GLN B 1 274 ? -3.404 22.719 15.359 1 97.94 274 GLN B C 1
ATOM 5233 O O . GLN B 1 274 ? -4.23 21.969 14.836 1 97.94 274 GLN B O 1
ATOM 5238 N N . ILE B 1 275 ? -3.762 23.766 16.094 1 97.19 275 ILE B N 1
ATOM 5239 C CA . ILE B 1 275 ? -5.164 24.109 16.328 1 97.19 275 ILE B CA 1
ATOM 5240 C C . ILE B 1 275 ? -5.852 24.375 14.992 1 97.19 275 ILE B C 1
ATOM 5242 O O . ILE B 1 275 ? -6.922 23.844 14.719 1 97.19 275 ILE B O 1
ATOM 5246 N N . ALA B 1 276 ? -5.215 25.234 14.203 1 96.75 276 ALA B N 1
ATOM 5247 C CA . ALA B 1 276 ? -5.781 25.516 12.883 1 96.75 276 ALA B CA 1
ATOM 5248 C C . ALA B 1 276 ? -5.977 24.234 12.078 1 96.75 276 ALA B C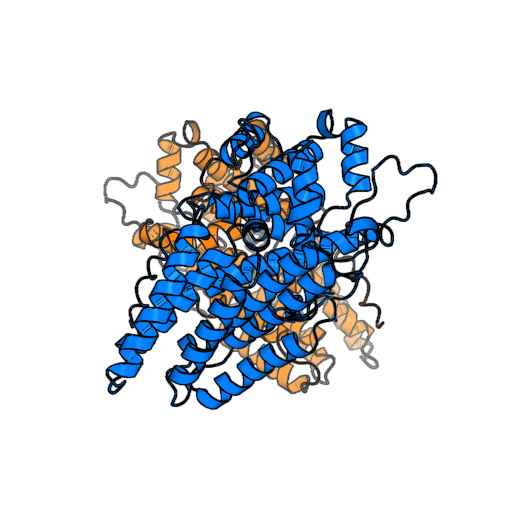 1
ATOM 5250 O O . ALA B 1 276 ? -7.031 24.031 11.477 1 96.75 276 ALA B O 1
ATOM 5251 N N . ASN B 1 277 ? -4.977 23.375 12.047 1 97.94 277 ASN B N 1
ATOM 5252 C CA . ASN B 1 277 ? -5.027 22.125 11.312 1 97.94 277 ASN B CA 1
ATOM 5253 C C . ASN B 1 277 ? -6.164 21.219 11.805 1 97.94 277 ASN B C 1
ATOM 5255 O O . ASN B 1 277 ? -6.957 20.734 11.008 1 97.94 277 ASN B O 1
ATOM 5259 N N . LEU B 1 278 ? -6.254 21.062 13.125 1 98.44 278 LEU B N 1
ATOM 5260 C CA . LEU B 1 278 ? -7.242 20.188 13.742 1 98.44 278 LEU B CA 1
ATOM 5261 C C . LEU B 1 278 ? -8.656 20.688 13.469 1 98.44 278 LEU B C 1
ATOM 5263 O O . LEU B 1 278 ? -9.523 19.922 13.039 1 98.44 278 LEU B O 1
ATOM 5267 N N . PHE B 1 279 ? -8.859 21.906 13.664 1 98.12 279 PHE B N 1
ATOM 5268 C CA . PHE B 1 279 ? -10.219 22.438 13.602 1 98.12 279 PHE B CA 1
ATOM 5269 C C . PHE B 1 279 ? -10.695 22.547 12.156 1 98.12 279 PHE B C 1
ATOM 5271 O O . PHE B 1 279 ? -11.836 22.219 11.844 1 98.12 279 PHE B O 1
ATOM 5278 N N . VAL B 1 280 ? -9.844 23.016 11.281 1 97.81 280 VAL B N 1
ATOM 5279 C CA . VAL B 1 280 ? -10.25 23.078 9.875 1 97.81 280 VAL B CA 1
ATOM 5280 C C . VAL B 1 280 ? -10.492 21.672 9.344 1 97.81 280 VAL B C 1
ATOM 5282 O O . VAL B 1 280 ? -11.461 21.422 8.625 1 97.81 280 VAL B O 1
ATOM 5285 N N . THR B 1 281 ? -9.602 20.719 9.688 1 98.38 281 THR B N 1
ATOM 5286 C CA . THR B 1 281 ? -9.781 19.328 9.273 1 98.38 281 THR B CA 1
ATOM 5287 C C . THR B 1 281 ? -11.086 18.766 9.828 1 98.38 281 THR B C 1
ATOM 5289 O O . THR B 1 281 ? -11.82 18.078 9.109 1 98.38 281 THR B O 1
ATOM 5292 N N . SER B 1 282 ? -11.383 19.062 11.094 1 98.69 282 SER B N 1
ATOM 5293 C CA . SER B 1 282 ? -12.633 18.578 11.688 1 98.69 282 SER B CA 1
ATOM 5294 C C . SER B 1 282 ? -13.844 19.109 10.93 1 98.69 282 SER B C 1
ATOM 5296 O O . SER B 1 282 ? -14.812 18.375 10.695 1 98.69 282 SER B O 1
ATOM 5298 N N . LEU B 1 283 ? -13.812 20.359 10.555 1 98.56 283 LEU B N 1
ATOM 5299 C CA . LEU B 1 283 ? -14.906 20.969 9.805 1 98.56 283 LEU B CA 1
ATOM 5300 C C . LEU B 1 283 ? -15.023 20.344 8.414 1 98.56 283 LEU B C 1
ATOM 5302 O O . LEU B 1 283 ? -16.141 20.141 7.918 1 98.56 283 LEU B O 1
ATOM 5306 N N . ASN B 1 284 ? -13.875 20.109 7.844 1 98.31 284 ASN B N 1
ATOM 5307 C CA . ASN B 1 284 ? -13.875 19.469 6.531 1 98.31 284 ASN B CA 1
ATOM 5308 C C . ASN B 1 284 ? -14.5 18.078 6.582 1 98.31 284 ASN B C 1
ATOM 5310 O O . ASN B 1 284 ? -15.297 17.719 5.711 1 98.31 284 ASN B O 1
ATOM 5314 N N . ILE B 1 285 ? -14.133 17.297 7.547 1 98.5 285 ILE B N 1
ATOM 5315 C CA . ILE B 1 285 ? -14.68 15.961 7.699 1 98.5 285 ILE B CA 1
ATOM 5316 C C . ILE B 1 285 ? -16.188 16.047 7.953 1 98.5 285 ILE B C 1
ATOM 5318 O O . ILE B 1 285 ? -16.969 15.297 7.359 1 98.5 285 ILE B O 1
ATOM 5322 N N . ARG B 1 286 ? -16.641 17 8.812 1 98.12 286 ARG B N 1
ATOM 5323 C CA . ARG B 1 286 ? -18.062 17.219 9.055 1 98.12 286 ARG B CA 1
ATOM 5324 C C . ARG B 1 286 ? -18.797 17.516 7.754 1 98.12 286 ARG B C 1
ATOM 5326 O O . ARG B 1 286 ? -19.859 16.938 7.484 1 98.12 286 ARG B O 1
ATOM 5333 N N . SER B 1 287 ? -18.234 18.406 7.016 1 97.69 287 SER B N 1
ATOM 5334 C CA . SER B 1 287 ? -18.844 18.812 5.746 1 97.69 287 SER B CA 1
ATOM 5335 C C . SER B 1 287 ? -18.984 17.609 4.805 1 97.69 287 SER B C 1
ATOM 5337 O O . SER B 1 287 ? -20.016 17.453 4.16 1 97.69 287 SER B O 1
ATOM 5339 N N . ASN B 1 288 ? -18 16.797 4.746 1 96.81 288 ASN B N 1
ATOM 5340 C CA . ASN B 1 288 ? -18 15.648 3.844 1 96.81 288 ASN B CA 1
ATOM 5341 C C . ASN B 1 288 ? -18.969 14.57 4.324 1 96.81 288 ASN B C 1
ATOM 5343 O O . ASN B 1 288 ? -19.562 13.859 3.512 1 96.81 288 ASN B O 1
ATOM 5347 N N . ILE B 1 289 ? -19.094 14.43 5.609 1 96.81 289 ILE B N 1
ATOM 5348 C CA . ILE B 1 289 ? -20.078 13.5 6.152 1 96.81 289 ILE B CA 1
ATOM 5349 C C . ILE B 1 289 ? -21.484 13.938 5.727 1 96.81 289 ILE B C 1
ATOM 5351 O O . ILE B 1 289 ? -22.297 13.109 5.301 1 96.81 289 ILE B O 1
ATOM 5355 N N . LEU B 1 290 ? -21.75 15.234 5.797 1 95.5 290 LEU B N 1
ATOM 5356 C CA . LEU B 1 290 ? -23.047 15.773 5.391 1 95.5 290 LEU B CA 1
ATOM 5357 C C . LEU B 1 290 ? -23.281 15.547 3.898 1 95.5 290 LEU B C 1
ATOM 5359 O O . LEU B 1 290 ? -24.406 15.227 3.484 1 95.5 290 LEU B O 1
ATOM 5363 N N . GLN B 1 291 ? -22.281 15.703 3.143 1 92.56 291 GLN B N 1
ATOM 5364 C CA . GLN B 1 291 ? -22.391 15.516 1.7 1 92.56 291 GLN B CA 1
ATOM 5365 C C . GLN B 1 291 ? -22.641 14.047 1.358 1 92.56 291 GLN B C 1
ATOM 5367 O O . GLN B 1 291 ? -23.406 13.742 0.434 1 92.56 291 GLN B O 1
ATOM 5372 N N . LYS B 1 292 ? -21.984 13.195 2.055 1 92.19 292 LYS B N 1
ATOM 5373 C CA . LYS B 1 292 ? -22.062 11.766 1.773 1 92.19 292 LYS B CA 1
ATOM 5374 C C . LYS B 1 292 ? -23.438 11.219 2.139 1 92.19 292 LYS B C 1
ATOM 5376 O O . LYS B 1 292 ? -24 10.391 1.41 1 92.19 292 LYS B O 1
ATOM 5381 N N . PHE B 1 293 ? -24.047 11.672 3.188 1 92.06 293 PHE B N 1
ATOM 5382 C CA . PHE B 1 293 ? -25.25 11.039 3.703 1 92.06 293 PHE B CA 1
ATOM 5383 C C . PHE B 1 293 ? -26.453 11.961 3.559 1 92.06 293 PHE B C 1
ATOM 5385 O O . PHE B 1 293 ? -27.594 11.539 3.75 1 92.06 293 PHE B O 1
ATOM 5392 N N . GLY B 1 294 ? -26.172 13.18 3.346 1 81.44 294 GLY B N 1
ATOM 5393 C CA . GLY B 1 294 ? -27.25 14.133 3.178 1 81.44 294 GLY B CA 1
ATOM 5394 C C . GLY B 1 294 ? -27.859 14.109 1.785 1 81.44 294 GLY B C 1
ATOM 5395 O O . GLY B 1 294 ? -27.484 13.273 0.958 1 81.44 294 GLY B O 1
ATOM 5396 N N . PRO B 1 295 ? -28.891 14.922 1.662 1 85.06 295 PRO B N 1
ATOM 5397 C CA . PRO B 1 295 ? -29.406 15.945 2.582 1 85.06 295 PRO B CA 1
ATOM 5398 C C . PRO B 1 295 ? -30.453 15.391 3.551 1 85.06 295 PRO B C 1
ATOM 5400 O O . PRO B 1 295 ? -31.219 14.5 3.188 1 85.06 295 PRO B O 1
ATOM 5403 N N . THR B 1 296 ? -30.375 15.891 4.785 1 88.81 296 THR B N 1
ATOM 5404 C CA . THR B 1 296 ? -31.391 15.672 5.805 1 88.81 296 THR B CA 1
ATOM 5405 C C . THR B 1 296 ? -32.031 17 6.211 1 88.81 296 THR B C 1
ATOM 5407 O O . THR B 1 296 ? -31.688 18.047 5.691 1 88.81 296 THR B O 1
ATOM 5410 N N . ASP B 1 297 ? -33 16.938 7.113 1 85.81 297 ASP B N 1
ATOM 5411 C CA . ASP B 1 297 ? -33.719 18.125 7.559 1 85.81 297 ASP B CA 1
ATOM 5412 C C . ASP B 1 297 ? -32.781 19.094 8.273 1 85.81 297 ASP B C 1
ATOM 5414 O O . ASP B 1 297 ? -33 20.312 8.234 1 85.81 297 ASP B O 1
ATOM 5418 N N . LYS B 1 298 ? -31.734 18.547 8.789 1 89.5 298 LYS B N 1
ATOM 5419 C CA . LYS B 1 298 ? -30.844 19.375 9.602 1 89.5 298 LYS B CA 1
ATOM 5420 C C . LYS B 1 298 ? -29.578 19.719 8.836 1 89.5 298 LYS B C 1
ATOM 5422 O O . LYS B 1 298 ? -28.734 20.5 9.32 1 89.5 298 LYS B O 1
ATOM 5427 N N . SER B 1 299 ? -29.391 19.219 7.617 1 89.31 299 SER B N 1
ATOM 5428 C CA . SER B 1 299 ? -28.141 19.344 6.867 1 89.31 299 SER B CA 1
ATOM 5429 C C . SER B 1 299 ? -27.828 20.812 6.566 1 89.31 299 SER B C 1
ATOM 5431 O O . SER B 1 299 ? -26.672 21.234 6.691 1 89.31 299 SER B O 1
ATOM 5433 N N . ALA B 1 300 ? -28.844 21.547 6.215 1 87.81 300 ALA B N 1
ATOM 5434 C CA . ALA B 1 300 ? -28.625 22.938 5.848 1 87.81 300 ALA B CA 1
ATOM 5435 C C . ALA B 1 300 ? -28.078 23.75 7.031 1 87.81 300 ALA B C 1
ATOM 5437 O O . ALA B 1 300 ? -27.141 24.516 6.883 1 87.81 300 ALA B O 1
ATOM 5438 N N . LEU B 1 301 ? -28.719 23.531 8.156 1 90.81 301 LEU B N 1
ATOM 5439 C CA . LEU B 1 301 ? -28.281 24.234 9.367 1 90.81 301 LEU B CA 1
ATOM 5440 C C . LEU B 1 301 ? -26.859 23.844 9.75 1 90.81 301 LEU B C 1
ATOM 5442 O O . LEU B 1 301 ? -26.078 24.672 10.195 1 90.81 301 LEU B O 1
ATOM 5446 N N . GLU B 1 302 ? -26.578 22.594 9.57 1 93.56 302 GLU B N 1
ATOM 5447 C CA . GLU B 1 302 ? -25.234 22.109 9.914 1 93.56 302 GLU B CA 1
ATOM 5448 C C . GLU B 1 302 ? -24.188 22.719 8.992 1 93.56 302 GLU B C 1
ATOM 5450 O O . GLU B 1 302 ? -23.078 23.062 9.445 1 93.56 302 GLU B O 1
ATOM 5455 N N . HIS B 1 303 ? -24.484 22.812 7.719 1 94.06 303 HIS B N 1
ATOM 5456 C CA . HIS B 1 303 ? -23.562 23.453 6.785 1 94.06 303 HIS B CA 1
ATOM 5457 C C . HIS B 1 303 ? -23.297 24.906 7.168 1 94.06 303 HIS B C 1
ATOM 5459 O O . HIS B 1 303 ? -22.172 25.391 7.047 1 94.06 303 HIS B O 1
ATOM 5465 N N . GLN B 1 304 ? -24.328 25.562 7.629 1 93.56 304 GLN B N 1
ATOM 5466 C CA . GLN B 1 304 ? -24.188 26.953 8.055 1 93.56 304 GLN B CA 1
ATOM 5467 C C . GLN B 1 304 ? -23.266 27.062 9.266 1 93.56 304 GLN B C 1
ATOM 5469 O O . GLN B 1 304 ? -22.406 27.953 9.312 1 93.56 304 GLN B O 1
ATOM 5474 N N . LYS B 1 305 ? -23.453 26.188 10.172 1 95.56 305 LYS B N 1
ATOM 5475 C CA . LYS B 1 305 ? -22.609 26.188 11.367 1 95.56 305 LYS B CA 1
ATOM 5476 C C . LYS B 1 305 ? -21.156 25.938 11.008 1 95.56 305 LYS B C 1
ATOM 5478 O O . LYS B 1 305 ? -20.25 26.562 11.586 1 95.56 305 LYS B O 1
ATOM 5483 N N . ILE B 1 306 ? -20.922 25.062 10.094 1 97.56 306 ILE B N 1
ATOM 5484 C CA . ILE B 1 306 ? -19.578 24.703 9.672 1 97.56 306 ILE B CA 1
ATOM 5485 C C . ILE B 1 306 ? -18.891 25.922 9.062 1 97.56 306 ILE B C 1
ATOM 5487 O O . ILE B 1 306 ? -17.75 26.234 9.414 1 97.56 306 ILE B O 1
ATOM 5491 N N . VAL B 1 307 ? -19.578 26.641 8.219 1 96.94 307 VAL B N 1
ATOM 5492 C CA . VAL B 1 307 ? -18.984 27.797 7.547 1 96.94 307 VAL B CA 1
ATOM 5493 C C . VAL B 1 307 ? -18.766 28.906 8.562 1 96.94 307 VAL B C 1
ATOM 5495 O O . VAL B 1 307 ? -17.75 29.609 8.5 1 96.94 307 VAL B O 1
ATOM 5498 N N . ASP B 1 308 ? -19.688 29.047 9.477 1 96.62 308 ASP B N 1
ATOM 5499 C CA . ASP B 1 308 ? -19.531 30.047 10.523 1 96.62 308 ASP B CA 1
ATOM 5500 C C . ASP B 1 308 ? -18.266 29.766 11.352 1 96.62 308 ASP B C 1
ATOM 5502 O O . ASP B 1 308 ? -17.484 30.688 11.625 1 96.62 308 ASP B O 1
ATOM 5506 N N . ASP B 1 309 ? -18.156 28.547 11.734 1 96.94 309 ASP B N 1
ATOM 5507 C CA . ASP B 1 309 ? -16.984 28.172 12.516 1 96.94 309 ASP B CA 1
ATOM 5508 C C . ASP B 1 309 ? -15.703 28.344 11.711 1 96.94 309 ASP B C 1
ATOM 5510 O O . ASP B 1 309 ? -14.688 28.781 12.25 1 96.94 309 ASP B O 1
ATOM 5514 N N . LEU B 1 310 ? -15.758 27.984 10.438 1 97.75 310 LEU B N 1
ATOM 5515 C CA . LEU B 1 310 ? -14.586 28.141 9.578 1 97.75 310 LEU B CA 1
ATOM 5516 C C . LEU B 1 310 ? -14.164 29.609 9.492 1 97.75 310 LEU B C 1
ATOM 5518 O O . LEU B 1 310 ? -12.984 29.922 9.617 1 97.75 310 LEU B O 1
ATOM 5522 N N . LEU B 1 311 ? -15.18 30.484 9.305 1 96.62 311 LEU B N 1
ATOM 5523 C CA . LEU B 1 311 ? -14.891 31.922 9.211 1 96.62 311 LEU B CA 1
ATOM 5524 C C . LEU B 1 311 ? -14.328 32.438 10.523 1 96.62 311 LEU B C 1
ATOM 5526 O O . LEU B 1 311 ? -13.43 33.281 10.523 1 96.62 311 LEU B O 1
ATOM 5530 N N . GLU B 1 312 ? -14.859 31.938 11.602 1 95.75 312 GLU B N 1
ATOM 5531 C CA . GLU B 1 312 ? -14.336 32.312 12.906 1 95.75 312 GLU B CA 1
ATOM 5532 C C . GLU B 1 312 ? -12.852 31.984 13.023 1 95.75 312 GLU B C 1
ATOM 5534 O O . GLU B 1 312 ? -12.055 32.781 13.492 1 95.75 312 GLU B O 1
ATOM 5539 N N . ILE B 1 313 ? -12.453 30.844 12.602 1 95.12 313 ILE B N 1
ATOM 5540 C CA . ILE B 1 313 ? -11.07 30.391 12.672 1 95.12 313 ILE B CA 1
ATOM 5541 C C . ILE B 1 313 ? -10.203 31.219 11.727 1 95.12 313 ILE B C 1
ATOM 5543 O O . ILE B 1 313 ? -9.148 31.719 12.125 1 95.12 313 ILE B O 1
ATOM 5547 N N . LEU B 1 314 ? -10.648 31.422 10.5 1 94.88 314 LEU B N 1
ATOM 5548 C CA . LEU B 1 314 ? -9.883 32.094 9.453 1 94.88 314 LEU B CA 1
ATOM 5549 C C . LEU B 1 314 ? -9.609 33.531 9.812 1 94.88 314 LEU B C 1
ATOM 5551 O O . LEU B 1 314 ? -8.547 34.094 9.492 1 94.88 314 LEU B O 1
ATOM 5555 N N . TYR B 1 315 ? -10.508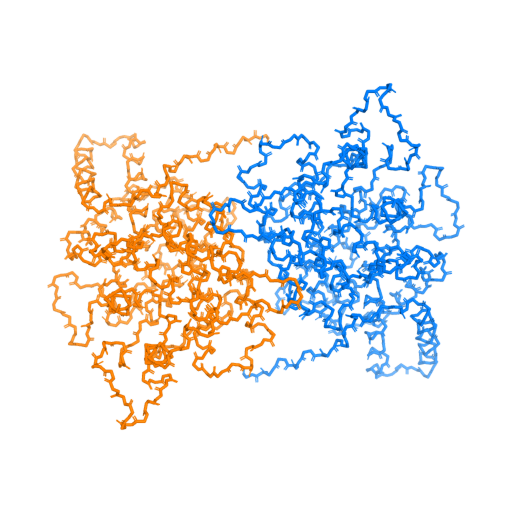 34.156 10.516 1 93.12 315 TYR B N 1
ATOM 5556 C CA . TYR B 1 315 ? -10.359 35.594 10.781 1 93.12 315 TYR B CA 1
ATOM 5557 C C . TYR B 1 315 ? -9.781 35.844 12.172 1 93.12 315 TYR B C 1
ATOM 5559 O O . TYR B 1 315 ? -9.398 36.969 12.5 1 93.12 315 TYR B O 1
ATOM 5567 N N . HIS B 1 316 ? -9.641 34.812 12.961 1 91.75 316 HIS B N 1
ATOM 5568 C CA . HIS B 1 316 ? -9.102 35 14.305 1 91.75 316 HIS B CA 1
ATOM 5569 C C . HIS B 1 316 ? -7.617 34.625 14.344 1 91.75 316 HIS B C 1
ATOM 5571 O O . HIS B 1 316 ? -6.875 35.156 15.18 1 91.75 316 HIS B O 1
ATOM 5577 N N . LEU B 1 317 ? -7.16 33.719 13.531 1 91.31 317 LEU B N 1
ATOM 5578 C CA . LEU B 1 317 ? -5.77 33.25 13.578 1 91.31 317 LEU B CA 1
ATOM 5579 C C . LEU B 1 317 ? -4.918 34.062 12.594 1 91.31 317 LEU B C 1
ATOM 5581 O O . LEU B 1 317 ? -5.387 34.438 11.516 1 91.31 317 LEU B O 1
ATOM 5585 N N . PRO B 1 318 ? -3.695 34.312 13.039 1 90.12 318 PRO B N 1
ATOM 5586 C CA . PRO B 1 318 ? -2.807 35.062 12.156 1 90.12 318 PRO B CA 1
ATOM 5587 C C . PRO B 1 318 ? -2.449 34.281 10.883 1 90.12 318 PRO B C 1
ATOM 5589 O O . PRO B 1 318 ? -2.484 33.062 10.875 1 90.12 318 PRO B O 1
ATOM 5592 N N . ARG B 1 319 ? -2.043 35 9.867 1 89.88 319 ARG B N 1
ATOM 5593 C CA . ARG B 1 319 ? -1.693 34.438 8.57 1 89.88 319 ARG B CA 1
ATOM 5594 C C . ARG B 1 319 ? -0.533 33.438 8.695 1 89.88 319 ARG B C 1
ATOM 5596 O O . ARG B 1 319 ? -0.494 32.438 7.996 1 89.88 319 ARG B O 1
ATOM 5603 N N . ALA B 1 320 ? 0.388 33.75 9.555 1 91.06 320 ALA B N 1
ATOM 5604 C CA . ALA B 1 320 ? 1.576 32.906 9.719 1 91.06 320 ALA B CA 1
ATOM 5605 C C . ALA B 1 320 ? 1.195 31.484 10.125 1 91.06 320 ALA B C 1
ATOM 5607 O O . ALA B 1 320 ? 1.865 30.531 9.734 1 91.06 320 ALA B O 1
ATOM 5608 N N . VAL B 1 321 ? 0.108 31.359 10.844 1 93.06 321 VAL B N 1
ATOM 5609 C CA . VAL B 1 321 ? -0.384 30.062 11.305 1 93.06 321 VAL B CA 1
ATOM 5610 C C . VAL B 1 321 ? -0.899 29.25 10.117 1 93.06 321 VAL B C 1
ATOM 5612 O O . VAL B 1 321 ? -0.636 28.047 10.008 1 93.06 321 VAL B O 1
ATOM 5615 N N . PHE B 1 322 ? -1.509 29.922 9.219 1 93.06 322 PHE B N 1
ATOM 5616 C CA . PHE B 1 322 ? -2.033 29.266 8.023 1 93.06 322 PHE B CA 1
ATOM 5617 C C . PHE B 1 322 ? -0.909 28.922 7.051 1 93.06 322 PHE B C 1
ATOM 5619 O O . PHE B 1 322 ? -0.912 27.859 6.438 1 93.06 322 PHE B O 1
ATOM 5626 N N . ASP B 1 323 ? 0.051 29.812 7 1 90.81 323 ASP B N 1
ATOM 5627 C CA . ASP B 1 323 ? 1.203 29.562 6.141 1 90.81 323 ASP B CA 1
ATOM 5628 C C . ASP B 1 323 ? 1.955 28.297 6.586 1 90.81 323 ASP B C 1
ATOM 5630 O O . ASP B 1 323 ? 2.42 27.516 5.754 1 90.81 323 ASP B O 1
ATOM 5634 N N . ALA B 1 324 ? 1.979 28.125 7.848 1 93.62 324 ALA B N 1
ATOM 5635 C CA . ALA B 1 324 ? 2.713 27 8.422 1 93.62 324 ALA B CA 1
ATOM 5636 C C . ALA B 1 324 ? 2.033 25.672 8.078 1 93.62 324 ALA B C 1
ATOM 5638 O O . ALA B 1 324 ? 2.658 24.609 8.156 1 93.62 324 ALA B O 1
ATOM 5639 N N . ASN B 1 325 ? 0.718 25.672 7.727 1 93.62 325 ASN B N 1
ATOM 5640 C CA . ASN B 1 325 ? -0.008 24.469 7.344 1 93.62 325 ASN B CA 1
ATOM 5641 C C . ASN B 1 325 ? 0.187 24.141 5.867 1 93.62 325 ASN B C 1
ATOM 5643 O O . ASN B 1 325 ? -0.245 23.094 5.395 1 93.62 325 ASN B O 1
ATOM 5647 N N . GLY B 1 326 ? 0.888 25.016 5.191 1 85.06 326 GLY B N 1
ATOM 5648 C CA . GLY B 1 326 ? 1.184 24.781 3.787 1 85.06 326 GLY B CA 1
ATOM 5649 C C . GLY B 1 326 ? -0.06 24.641 2.934 1 85.06 326 GLY B C 1
ATOM 5650 O O . GLY B 1 326 ? -0.983 25.453 3.021 1 85.06 326 GLY B O 1
ATOM 5651 N N . SER B 1 327 ? 0.013 23.594 2.121 1 82.81 327 SER B N 1
ATOM 5652 C CA . SER B 1 327 ? -1.051 23.406 1.142 1 82.81 327 SER B CA 1
ATOM 5653 C C . SER B 1 327 ? -2.154 22.516 1.697 1 82.81 327 SER B C 1
ATOM 5655 O O . SER B 1 327 ? -3.07 22.125 0.97 1 82.81 327 SER B O 1
ATOM 5657 N N . SER B 1 328 ? -2.137 22.219 2.883 1 88.19 328 SER B N 1
ATOM 5658 C CA . SER B 1 328 ? -3.061 21.234 3.426 1 88.19 328 SER B CA 1
ATOM 5659 C C . SER B 1 328 ? -4.434 21.844 3.688 1 88.19 328 SER B C 1
ATOM 5661 O O . SER B 1 328 ? -5.457 21.172 3.543 1 88.19 328 SER B O 1
ATOM 5663 N N . LEU B 1 329 ? -4.504 23.141 4.043 1 92.62 329 LEU B N 1
ATOM 5664 C CA . LEU B 1 329 ? -5.758 23.703 4.539 1 92.62 329 LEU B CA 1
ATOM 5665 C C . LEU B 1 329 ? -6.582 24.281 3.396 1 92.62 329 LEU B C 1
ATOM 5667 O O . LEU B 1 329 ? -7.812 24.188 3.408 1 92.62 329 LEU B O 1
ATOM 5671 N N . VAL B 1 330 ? -5.957 24.828 2.42 1 90.5 330 VAL B N 1
ATOM 5672 C CA . VAL B 1 330 ? -6.645 25.562 1.36 1 90.5 330 VAL B CA 1
ATOM 5673 C C . VAL B 1 330 ? -7.645 24.641 0.663 1 90.5 330 VAL B C 1
ATOM 5675 O O . VAL B 1 330 ? -8.812 25 0.503 1 90.5 330 VAL B O 1
ATOM 5678 N N . PRO B 1 331 ? -7.203 23.438 0.315 1 91 331 PRO B N 1
ATOM 5679 C CA . PRO B 1 331 ? -8.188 22.562 -0.314 1 91 331 PRO B CA 1
ATOM 5680 C C . PRO B 1 331 ? -9.367 22.234 0.603 1 91 331 PRO B C 1
ATOM 5682 O O . PRO B 1 331 ? -10.492 22.078 0.131 1 91 331 PRO B O 1
ATOM 5685 N N . LYS B 1 332 ? -9.117 22.125 1.846 1 95.38 332 LYS B N 1
ATOM 5686 C CA . LYS B 1 332 ? -10.188 21.844 2.793 1 95.38 332 LYS B CA 1
ATOM 5687 C C . LYS B 1 332 ? -11.164 23.016 2.887 1 95.38 332 LYS B C 1
ATOM 5689 O O . LYS B 1 332 ? -12.383 22.812 2.896 1 95.38 332 LYS B O 1
ATOM 5694 N N . ILE B 1 333 ? -10.602 24.156 2.918 1 95 333 ILE B N 1
ATOM 5695 C CA . ILE B 1 333 ? -11.422 25.375 2.979 1 95 333 ILE B CA 1
ATOM 5696 C C . ILE B 1 333 ? -12.258 25.484 1.709 1 95 333 ILE B C 1
ATOM 5698 O O . ILE B 1 333 ? -13.461 25.75 1.777 1 95 333 ILE B O 1
ATOM 5702 N N . ARG B 1 334 ? -11.672 25.266 0.599 1 93.06 334 ARG B N 1
ATOM 5703 C CA . ARG B 1 334 ? -12.383 25.328 -0.675 1 93.06 334 ARG B CA 1
ATOM 5704 C C . ARG B 1 334 ? -13.492 24.281 -0.725 1 93.06 334 ARG B C 1
ATOM 5706 O O . ARG B 1 334 ? -14.586 24.562 -1.216 1 93.06 334 ARG B O 1
ATOM 5713 N N . ASP B 1 335 ? -13.172 23.156 -0.294 1 94.94 335 ASP B N 1
ATOM 5714 C CA . ASP B 1 335 ? -14.133 22.062 -0.296 1 94.94 335 ASP B CA 1
ATOM 5715 C C . ASP B 1 335 ? -15.359 22.391 0.553 1 94.94 335 ASP B C 1
ATOM 5717 O O . ASP B 1 335 ? -16.484 22.141 0.147 1 94.94 335 ASP B O 1
ATOM 5721 N N . ILE B 1 336 ? -15.148 22.938 1.671 1 96.44 336 ILE B N 1
ATOM 5722 C CA . ILE B 1 336 ? -16.234 23.359 2.561 1 96.44 336 ILE B CA 1
ATOM 5723 C C . ILE B 1 336 ? -17.062 24.453 1.888 1 96.44 336 ILE B C 1
ATOM 5725 O O . ILE B 1 336 ? -18.297 24.391 1.912 1 96.44 336 ILE B O 1
ATOM 5729 N N . GLY B 1 337 ? -16.375 25.422 1.321 1 95.06 337 GLY B N 1
ATOM 5730 C CA . GLY B 1 337 ? -17.062 26.469 0.609 1 95.06 337 GLY B CA 1
ATOM 5731 C C . GLY B 1 337 ? -17.922 25.953 -0.533 1 95.06 337 GLY B C 1
ATOM 5732 O O . GLY B 1 337 ? -19.062 26.391 -0.708 1 95.06 337 GLY B O 1
ATOM 5733 N N . ALA B 1 338 ? -17.375 25.047 -1.283 1 93.62 338 ALA B N 1
ATOM 5734 C CA . ALA B 1 338 ? -18.094 24.469 -2.41 1 93.62 338 ALA B CA 1
ATOM 5735 C C . ALA B 1 338 ? -19.344 23.719 -1.935 1 93.62 338 ALA B C 1
ATOM 5737 O O . ALA B 1 338 ? -20.406 23.812 -2.557 1 93.62 338 ALA B O 1
ATOM 5738 N N . ALA B 1 339 ? -19.188 22.984 -0.885 1 93.94 339 ALA B N 1
ATOM 5739 C CA . ALA B 1 339 ? -20.328 22.25 -0.326 1 93.94 339 ALA B CA 1
ATOM 5740 C C . ALA B 1 339 ? -21.406 23.203 0.157 1 93.94 339 ALA B C 1
ATOM 5742 O O . ALA B 1 339 ? -22.594 22.953 -0.042 1 93.94 339 ALA B O 1
ATOM 5743 N N . TYR B 1 340 ? -21.016 24.266 0.759 1 93.5 340 TYR B N 1
ATOM 5744 C CA . TYR B 1 340 ? -21.953 25.266 1.239 1 93.5 340 TYR B CA 1
ATOM 5745 C C . TYR B 1 340 ? -22.672 25.938 0.077 1 93.5 340 TYR B C 1
ATOM 5747 O O . TYR B 1 340 ? -23.891 26.125 0.124 1 93.5 340 TYR B O 1
ATOM 5755 N N . LEU B 1 341 ? -21.938 26.25 -0.956 1 90.12 341 LEU B N 1
ATOM 5756 C CA . LEU B 1 341 ? -22.516 26.844 -2.152 1 90.12 341 LEU B CA 1
ATOM 5757 C C . LEU B 1 341 ? -23.562 25.922 -2.777 1 90.12 341 LEU B C 1
ATOM 5759 O O . LEU B 1 341 ? -24.641 26.359 -3.182 1 90.12 341 LEU B O 1
ATOM 5763 N N . GLU B 1 342 ? -23.234 24.672 -2.846 1 87.62 342 GLU B N 1
ATOM 5764 C CA . GLU B 1 342 ? -24.156 23.672 -3.412 1 87.62 342 GLU B CA 1
ATOM 5765 C C . GLU B 1 342 ? -25.438 23.578 -2.596 1 87.62 342 GLU B C 1
ATOM 5767 O O . GLU B 1 342 ? -26.531 23.438 -3.158 1 87.62 342 GLU B O 1
ATOM 5772 N N . GLN B 1 343 ? -25.312 23.672 -1.347 1 84 343 GLN B N 1
ATOM 5773 C CA . GLN B 1 343 ? -26.484 23.594 -0.463 1 84 343 GLN B CA 1
ATOM 5774 C C . GLN B 1 343 ? -27.359 24.828 -0.612 1 84 343 GLN B C 1
ATOM 5776 O O . GLN B 1 343 ? -28.594 24.734 -0.515 1 84 343 GLN B O 1
ATOM 5781 N N . THR B 1 344 ? -26.797 25.906 -0.791 1 79.88 344 THR B N 1
ATOM 5782 C CA . THR B 1 344 ? -27.547 27.156 -0.918 1 79.88 344 THR B CA 1
ATOM 5783 C C . THR B 1 344 ? -28.266 27.219 -2.26 1 79.88 344 THR B C 1
ATOM 5785 O O . THR B 1 344 ? -29.328 27.828 -2.371 1 79.88 344 THR B O 1
ATOM 5788 N N . GLN B 1 345 ? -27.625 26.625 -3.24 1 75.31 345 GLN B N 1
ATOM 5789 C CA . GLN B 1 345 ? -28.25 26.609 -4.559 1 75.31 345 GLN B CA 1
ATOM 5790 C C . GLN B 1 345 ? -29.406 25.609 -4.609 1 75.31 345 GLN B C 1
ATOM 5792 O O . GLN B 1 345 ? -30.375 25.812 -5.34 1 75.31 345 GLN B O 1
ATOM 5797 N N . LEU B 1 346 ? -29.234 24.406 -3.977 1 60.72 346 LEU B N 1
ATOM 5798 C CA . LEU B 1 346 ? -30.25 23.359 -3.965 1 60.72 346 LEU B CA 1
ATOM 5799 C C . LEU B 1 346 ? -31.438 23.766 -3.096 1 60.72 346 LEU B C 1
ATOM 5801 O O . LEU B 1 346 ? -32.531 23.219 -3.238 1 60.72 346 LEU B O 1
ATOM 5805 N N . GLY B 1 347 ? -31.344 24.422 -2.074 1 54.5 347 GLY B N 1
ATOM 5806 C CA . GLY B 1 347 ? -32.438 24.688 -1.146 1 54.5 347 GLY B CA 1
ATOM 5807 C C . GLY B 1 347 ? -33.625 25.406 -1.784 1 54.5 347 GLY B C 1
ATOM 5808 O O . GLY B 1 347 ? -33.469 26.531 -2.268 1 54.5 347 GLY B O 1
ATOM 5809 N N . ASP B 1 348 ? -34.375 24.656 -2.205 1 49.44 348 ASP B N 1
ATOM 5810 C CA . ASP B 1 348 ? -35.781 25 -2.496 1 49.44 348 ASP B CA 1
ATOM 5811 C C . ASP B 1 348 ? -36.438 25.656 -1.292 1 49.44 348 ASP B C 1
ATOM 5813 O O . ASP B 1 348 ? -36.438 25.094 -0.196 1 49.44 348 ASP B O 1
ATOM 5817 N N . GLY B 1 349 ? -36.5 26.891 -1.193 1 51.5 349 GLY B N 1
ATOM 5818 C CA . GLY B 1 349 ? -37.312 27.672 -0.26 1 51.5 349 GLY B CA 1
ATOM 5819 C C . GLY B 1 349 ? -36.5 28.594 0.617 1 51.5 349 GLY B C 1
ATOM 5820 O O . GLY B 1 349 ? -36.969 29.047 1.664 1 51.5 349 GLY B O 1
ATOM 5821 N N . VAL B 1 350 ? -35.219 28.453 0.388 1 58.59 350 VAL B N 1
ATOM 5822 C CA . VAL B 1 350 ? -34.469 29.375 1.241 1 58.59 350 VAL B CA 1
ATOM 5823 C C . VAL B 1 350 ? -34.781 30.812 0.862 1 58.59 350 VAL B C 1
ATOM 5825 O O . VAL B 1 350 ? -34.781 31.172 -0.319 1 58.59 350 VAL B O 1
ATOM 5828 N N . GLY B 1 351 ? -35.406 31.5 1.746 1 59.25 351 GLY B N 1
ATOM 5829 C CA . GLY B 1 351 ? -35.781 32.906 1.601 1 59.25 351 GLY B CA 1
ATOM 5830 C C . GLY B 1 351 ? -34.625 33.781 1.129 1 59.25 351 GLY B C 1
ATOM 5831 O O . GLY B 1 351 ? -33.469 33.406 1.208 1 59.25 351 GLY B O 1
ATOM 5832 N N . GLU B 1 352 ? -35 34.75 0.441 1 59.69 352 GLU B N 1
ATOM 5833 C CA . GLU B 1 352 ? -34.094 35.75 -0.136 1 59.69 352 GLU B CA 1
ATOM 5834 C C . GLU B 1 352 ? -33.031 36.188 0.879 1 59.69 352 GLU B C 1
ATOM 5836 O O . GLU B 1 352 ? -31.875 36.375 0.529 1 59.69 352 GLU B O 1
ATOM 5841 N N . VAL B 1 353 ? -33.344 36.281 2.119 1 58.78 353 VAL B N 1
ATOM 5842 C CA . VAL B 1 353 ? -32.469 36.75 3.178 1 58.78 353 VAL B CA 1
ATOM 5843 C C . VAL B 1 353 ? -31.406 35.656 3.445 1 58.78 353 VAL B C 1
ATOM 5845 O O . VAL B 1 353 ? -30.219 36 3.596 1 58.78 353 VAL B O 1
ATOM 5848 N N . GLU B 1 354 ? -31.859 34.531 3.418 1 69.81 354 GLU B N 1
ATOM 5849 C CA . GLU B 1 354 ? -30.938 33.438 3.668 1 69.81 354 GLU B CA 1
ATOM 5850 C C . GLU B 1 354 ? -29.938 33.281 2.529 1 69.81 354 GLU B C 1
ATOM 5852 O O . GLU B 1 354 ? -28.766 32.969 2.764 1 69.81 354 GLU B O 1
ATOM 5857 N N . ILE B 1 355 ? -30.391 33.719 1.474 1 74 355 ILE B N 1
ATOM 5858 C CA . ILE B 1 355 ? -29.531 33.688 0.297 1 74 355 ILE B CA 1
ATOM 5859 C C . ILE B 1 355 ? -28.5 34.812 0.371 1 74 355 ILE B C 1
ATOM 5861 O O . ILE B 1 355 ? -27.328 34.594 0.051 1 74 355 ILE B O 1
ATOM 5865 N N . GLY B 1 356 ? -29.016 36 0.812 1 78.81 356 GLY B N 1
ATOM 5866 C CA . GLY B 1 356 ? -28.094 37.125 0.961 1 78.81 356 GLY B CA 1
ATOM 5867 C C . GLY B 1 356 ? -27 36.844 1.983 1 78.81 356 GLY B C 1
ATOM 5868 O O . GLY B 1 356 ? -25.828 37.125 1.732 1 78.81 356 GLY B O 1
ATOM 5869 N N . ASP B 1 357 ? -27.312 36.312 3.113 1 84.69 357 ASP B N 1
ATOM 5870 C CA . ASP B 1 357 ? -26.359 35.969 4.164 1 84.69 357 ASP B CA 1
ATOM 5871 C C . ASP B 1 357 ? -25.344 34.938 3.676 1 84.69 357 ASP B C 1
ATOM 5873 O O . ASP B 1 357 ? -24.156 35.031 3.984 1 84.69 357 ASP B O 1
ATOM 5877 N N . ALA B 1 358 ? -25.828 34.031 2.959 1 87.5 358 ALA B N 1
ATOM 5878 C CA . ALA B 1 358 ? -24.969 33 2.416 1 87.5 358 ALA B CA 1
ATOM 5879 C C . ALA B 1 358 ? -23.938 33.594 1.447 1 87.5 358 ALA B C 1
ATOM 5881 O O . ALA B 1 358 ? -22.766 33.188 1.453 1 87.5 358 ALA B O 1
ATOM 5882 N N . ARG B 1 359 ? -24.422 34.531 0.692 1 88.06 359 ARG B N 1
ATOM 5883 C CA . ARG B 1 359 ? -23.531 35.156 -0.268 1 88.06 359 ARG B CA 1
ATOM 5884 C C . ARG B 1 359 ? -22.422 35.938 0.444 1 88.06 359 ARG B C 1
ATOM 5886 O O . ARG B 1 359 ? -21.266 35.938 0.015 1 88.06 359 ARG B O 1
ATOM 5893 N N . ILE B 1 360 ? -22.797 36.562 1.485 1 92.44 360 ILE B N 1
ATOM 5894 C CA . ILE B 1 360 ? -21.828 37.344 2.256 1 92.44 360 ILE B CA 1
ATOM 5895 C C . ILE B 1 360 ? -20.781 36.406 2.859 1 92.44 360 ILE B C 1
ATOM 5897 O O . ILE B 1 360 ? -19.594 36.688 2.826 1 92.44 360 ILE B O 1
ATOM 5901 N N . LYS B 1 361 ? -21.203 35.344 3.414 1 93.31 361 LYS B N 1
ATOM 5902 C CA . LYS B 1 361 ? -20.297 34.375 4.008 1 93.31 361 LYS B CA 1
ATOM 5903 C C . LYS B 1 361 ? -19.328 33.812 2.961 1 93.31 361 LYS B C 1
ATOM 5905 O O . LYS B 1 361 ? -18.141 33.688 3.219 1 93.31 361 LYS B O 1
ATOM 5910 N N . LEU B 1 362 ? -19.859 33.562 1.817 1 93 362 LEU B N 1
ATOM 5911 C CA . LEU B 1 362 ? -19.031 33 0.74 1 93 362 LEU B CA 1
ATOM 5912 C C . LEU B 1 362 ? -18.031 34.031 0.255 1 93 362 LEU B C 1
ATOM 5914 O O . LEU B 1 362 ? -16.875 33.688 -0.048 1 93 362 LEU B O 1
ATOM 5918 N N . GLU B 1 363 ? -18.453 35.25 0.213 1 93.25 363 GLU B N 1
ATOM 5919 C CA . GLU B 1 363 ? -17.531 36.312 -0.179 1 93.25 363 GLU B CA 1
ATOM 5920 C C . GLU B 1 363 ? -16.391 36.469 0.83 1 93.25 363 GLU B C 1
ATOM 5922 O O . GLU B 1 363 ? -15.25 36.688 0.449 1 93.25 363 GLU B O 1
ATOM 5927 N N . ARG B 1 364 ? -16.734 36.375 2.072 1 94.5 364 ARG B N 1
ATOM 5928 C CA . ARG B 1 364 ? -15.719 36.438 3.123 1 94.5 364 ARG B CA 1
ATOM 5929 C C . ARG B 1 364 ? -14.734 35.281 3.018 1 94.5 364 ARG B C 1
ATOM 5931 O O . ARG B 1 364 ? -13.531 35.469 3.219 1 94.5 364 ARG B O 1
ATOM 5938 N N . LEU B 1 365 ? -15.273 34.156 2.697 1 94.19 365 LEU B N 1
ATOM 5939 C CA . LEU B 1 365 ? -14.422 33 2.514 1 94.19 365 LEU B CA 1
ATOM 5940 C C . LEU B 1 365 ? -13.492 33.188 1.318 1 94.19 365 LEU B C 1
ATOM 5942 O O . LEU B 1 365 ? -12.305 32.875 1.4 1 94.19 365 LEU B O 1
ATOM 5946 N N . LEU B 1 366 ? -14 33.688 0.234 1 91.94 366 LEU B N 1
ATOM 5947 C CA . LEU B 1 366 ? -13.219 33.875 -0.982 1 91.94 366 LEU B CA 1
ATOM 5948 C C . LEU B 1 366 ? -12.102 34.906 -0.743 1 91.94 366 LEU B C 1
ATOM 5950 O O . LEU B 1 366 ? -10.992 34.75 -1.257 1 91.94 366 LEU B O 1
ATOM 5954 N N . ARG B 1 367 ? -12.391 35.906 0.02 1 91.94 367 ARG B N 1
ATOM 5955 C CA . ARG B 1 367 ? -11.391 36.906 0.344 1 91.94 367 ARG B CA 1
ATOM 5956 C C . ARG B 1 367 ? -10.219 36.312 1.108 1 91.94 367 ARG B C 1
ATOM 5958 O O . ARG B 1 367 ? -9.062 36.594 0.819 1 91.94 367 ARG B O 1
ATOM 5965 N N . LYS B 1 368 ? -10.602 35.469 2.051 1 90.81 368 LYS B N 1
ATOM 5966 C CA . LYS B 1 368 ? -9.555 34.812 2.824 1 90.81 368 LYS B CA 1
ATOM 5967 C C . LYS B 1 368 ? -8.766 33.844 1.961 1 90.81 368 LYS B C 1
ATOM 5969 O O . LYS B 1 368 ? -7.551 33.688 2.111 1 90.81 368 LYS B O 1
ATOM 5974 N N . LEU B 1 369 ? -9.422 33.125 1.062 1 89.81 369 LEU B N 1
ATOM 5975 C CA . LEU B 1 369 ? -8.758 32.188 0.177 1 89.81 369 LEU B CA 1
ATOM 5976 C C . LEU B 1 369 ? -7.801 32.906 -0.768 1 89.81 369 LEU B C 1
ATOM 5978 O O . LEU B 1 369 ? -6.738 32.375 -1.101 1 89.81 369 LEU B O 1
ATOM 5982 N N . ASP B 1 370 ? -8.18 34.062 -1.147 1 86.25 370 ASP B N 1
ATOM 5983 C CA . ASP B 1 370 ? -7.312 34.844 -2.012 1 86.25 370 ASP B CA 1
ATOM 5984 C C . ASP B 1 370 ? -6.004 35.219 -1.306 1 86.25 370 ASP B C 1
ATOM 5986 O O . ASP B 1 370 ? -4.945 35.25 -1.934 1 86.25 370 ASP B O 1
ATOM 5990 N N . ASP B 1 371 ? -6.164 35.375 -0.085 1 85.38 371 ASP B N 1
ATOM 5991 C CA . ASP B 1 371 ? -4.992 35.688 0.72 1 85.38 371 ASP B CA 1
ATOM 5992 C C . ASP B 1 371 ? -4.105 34.469 0.928 1 85.38 371 ASP B C 1
ATOM 5994 O O . ASP B 1 371 ? -2.877 34.594 0.958 1 85.38 371 ASP B O 1
ATOM 5998 N N . LEU B 1 372 ? -4.738 33.375 1.004 1 84.5 372 LEU B N 1
ATOM 5999 C CA . LEU B 1 372 ? -4.023 32.156 1.386 1 84.5 372 LEU B CA 1
ATOM 6000 C C . LEU B 1 372 ? -3.504 31.422 0.154 1 84.5 372 LEU B C 1
ATOM 6002 O O . LEU B 1 372 ? -2.545 30.641 0.244 1 84.5 372 LEU B O 1
ATOM 6006 N N . ASP B 1 373 ? -4.129 31.594 -1.02 1 76 373 ASP B N 1
ATOM 6007 C CA . ASP B 1 373 ? -3.885 30.766 -2.197 1 76 373 ASP B CA 1
ATOM 6008 C C . ASP B 1 373 ? -2.57 31.141 -2.875 1 76 373 ASP B C 1
ATOM 6010 O O . ASP B 1 373 ? -2.551 32 -3.758 1 76 373 ASP B O 1
ATOM 6014 N N . CYS B 1 374 ? -1.501 30.797 -2.316 1 66.19 374 CYS B N 1
ATOM 6015 C CA . CYS B 1 374 ? -0.193 30.969 -2.941 1 66.19 374 CYS B CA 1
ATOM 6016 C C . CYS B 1 374 ? 0.283 29.656 -3.559 1 66.19 374 CYS B C 1
ATOM 6018 O O . CYS B 1 374 ? 1.421 29.562 -4.023 1 66.19 374 CYS B O 1
ATOM 6020 N N . TRP B 1 375 ? -0.584 28.594 -3.516 1 59.88 375 TRP B N 1
ATOM 6021 C CA . TRP B 1 375 ? -0.091 27.281 -3.943 1 59.88 375 TRP B CA 1
ATOM 6022 C C . TRP B 1 375 ? -0.672 26.891 -5.301 1 59.88 375 TRP B C 1
ATOM 6024 O O . TRP B 1 375 ? -1.825 27.219 -5.602 1 59.88 375 TRP B O 1
ATOM 6034 N N . GLN B 1 376 ? 0.216 26.625 -6.32 1 52.66 376 GLN B N 1
ATOM 6035 C CA . GLN B 1 376 ? -0.167 26.25 -7.68 1 52.66 376 GLN B CA 1
ATOM 6036 C C . GLN B 1 376 ? -0.708 24.812 -7.723 1 52.66 376 GLN B C 1
ATOM 6038 O O . GLN B 1 376 ? -1.469 24.469 -8.625 1 52.66 376 GLN B O 1
ATOM 6043 N N . GLY B 1 377 ? -0.398 23.797 -6.902 1 47.78 377 GLY B N 1
ATOM 6044 C CA . GLY B 1 377 ? -0.639 22.375 -7.07 1 47.78 377 GLY B CA 1
ATOM 6045 C C . GLY B 1 377 ? -2.076 21.969 -6.789 1 47.78 377 GLY B C 1
ATOM 6046 O O . GLY B 1 377 ? -2.396 20.781 -6.738 1 47.78 377 GLY B O 1
ATOM 6047 N N . ILE B 1 378 ? -2.885 22.844 -6.285 1 49.41 378 ILE B N 1
ATOM 6048 C CA . ILE B 1 378 ? -4.211 22.344 -5.93 1 49.41 378 ILE B CA 1
ATOM 6049 C C . ILE B 1 378 ? -5.039 22.141 -7.195 1 49.41 378 ILE B C 1
ATOM 6051 O O . ILE B 1 378 ? -5.438 23.109 -7.844 1 49.41 378 ILE B O 1
ATOM 6055 N N . GLY B 1 379 ? -4.637 21.203 -8.016 1 46 379 GLY B N 1
ATOM 6056 C CA . GLY B 1 379 ? -5.367 20.906 -9.242 1 46 379 GLY B CA 1
ATOM 6057 C C . GLY B 1 379 ? -6.867 21.078 -9.102 1 46 379 GLY B C 1
ATOM 6058 O O . GLY B 1 379 ? -7.402 21.031 -7.992 1 46 379 GLY B O 1
ATOM 6059 N N . VAL B 1 380 ? -7.363 21.828 -9.938 1 43.56 380 VAL B N 1
ATOM 6060 C CA . VAL B 1 380 ? -8.812 21.922 -10.047 1 43.56 380 VAL B CA 1
ATOM 6061 C C . VAL B 1 380 ? -9.453 20.562 -9.828 1 43.56 380 VAL B C 1
ATOM 6063 O O . VAL B 1 380 ? -9.07 19.578 -10.484 1 43.56 380 VAL B O 1
ATOM 6066 N N . LEU B 1 381 ? -9.93 20.234 -8.641 1 44.06 381 LEU B N 1
ATOM 6067 C CA . LEU B 1 381 ? -10.758 19.047 -8.422 1 44.06 381 LEU B CA 1
ATOM 6068 C C . LEU B 1 381 ? -11.633 18.766 -9.641 1 44.06 381 LEU B C 1
ATOM 6070 O O . LEU B 1 381 ? -12.625 19.469 -9.867 1 44.06 381 LEU B O 1
ATOM 6074 N N . ASP B 1 382 ? -11.086 18.484 -10.727 1 38.19 382 ASP B N 1
ATOM 6075 C CA . ASP B 1 382 ? -12.047 18.016 -11.727 1 38.19 382 ASP B CA 1
ATOM 6076 C C . ASP B 1 382 ? -12.914 16.891 -11.172 1 38.19 382 ASP B C 1
ATOM 6078 O O . ASP B 1 382 ? -12.422 15.992 -10.492 1 38.19 382 ASP B O 1
ATOM 6082 N N . THR B 1 383 ? -14.164 17.172 -10.844 1 35.78 383 THR B N 1
ATOM 6083 C CA . THR B 1 383 ? -15.141 16.172 -10.43 1 35.78 383 THR B CA 1
ATOM 6084 C C . THR B 1 383 ? -14.891 14.844 -11.141 1 35.78 383 THR B C 1
ATOM 6086 O O . THR B 1 383 ? -14.789 14.797 -12.367 1 35.78 383 THR B O 1
ATOM 6089 N N . PRO B 1 384 ? -14.359 13.906 -10.508 1 36.31 384 PRO B N 1
ATOM 6090 C CA . PRO B 1 384 ? -14.289 12.633 -11.219 1 36.31 384 PRO B CA 1
ATOM 6091 C C . PRO B 1 384 ? -15.562 12.328 -12.016 1 36.31 384 PRO B C 1
ATOM 6093 O O . PRO B 1 384 ? -16.641 12.836 -11.68 1 36.31 384 PRO B O 1
ATOM 6096 N N . PRO B 1 385 ? -15.539 11.883 -13.312 1 31.5 385 PRO B N 1
ATOM 6097 C CA . PRO B 1 385 ? -16.812 11.562 -13.945 1 31.5 385 PRO B CA 1
ATOM 6098 C C . PRO B 1 385 ? -17.734 10.75 -13.039 1 31.5 385 PRO B C 1
ATOM 6100 O O . PRO B 1 385 ? -17.266 9.977 -12.203 1 31.5 385 PRO B O 1
ATOM 6103 N N . LEU B 1 386 ? -18.969 11.273 -12.688 1 29.41 386 LEU B N 1
ATOM 6104 C CA . LEU B 1 386 ? -20.031 10.508 -12.039 1 29.41 386 LEU B CA 1
ATOM 6105 C C . LEU B 1 386 ? -19.984 9.047 -12.461 1 29.41 386 LEU B C 1
ATOM 6107 O O . LEU B 1 386 ? -19.766 8.742 -13.641 1 29.41 386 LEU B O 1
ATOM 6111 N N . ARG B 1 387 ? -19.672 8.148 -11.484 1 30.22 387 ARG B N 1
ATOM 6112 C CA . ARG B 1 387 ? -19.828 6.707 -11.672 1 30.22 387 ARG B CA 1
ATOM 6113 C C . ARG B 1 387 ? -20.953 6.402 -12.648 1 30.22 387 ARG B C 1
ATOM 6115 O O . ARG B 1 387 ? -22.094 6.832 -12.445 1 30.22 387 ARG B O 1
ATOM 6122 N N . VAL B 1 388 ? -20.797 6.117 -13.938 1 25.59 388 VAL B N 1
ATOM 6123 C CA . VAL B 1 388 ? -21.781 5.562 -14.867 1 25.59 388 VAL B CA 1
ATOM 6124 C C . VAL B 1 388 ? -22.469 4.348 -14.242 1 25.59 388 VAL B C 1
ATOM 6126 O O . VAL B 1 388 ? -21.797 3.391 -13.844 1 25.59 388 VAL B O 1
ATOM 6129 N N . GLU B 1 389 ? -23.656 4.457 -13.57 1 25.45 389 GLU B N 1
ATOM 6130 C CA . GLU B 1 389 ? -24.641 3.395 -13.367 1 25.45 389 GLU B CA 1
ATOM 6131 C C . GLU B 1 389 ? -24.656 2.439 -14.562 1 25.45 389 GLU B C 1
ATOM 6133 O O . GLU B 1 389 ? -24.984 2.842 -15.68 1 25.45 389 GLU B O 1
ATOM 6138 N N . THR B 1 390 ? -23.609 1.61 -14.867 1 19.02 390 THR B N 1
ATOM 6139 C CA . THR B 1 390 ? -24.156 0.49 -15.625 1 19.02 390 THR B CA 1
ATOM 6140 C C . THR B 1 390 ? -25.016 -0.397 -14.734 1 19.02 390 THR B C 1
ATOM 6142 O O . THR B 1 390 ? -24.672 -0.649 -13.578 1 19.02 390 THR B O 1
#

Sequence (780 aa):
MRLLGDWFNVIHPLAPILLRRRFLQRLQQGVADVDAEFCGLVISVCAATKATLPRGDYGPVTVDYCVDFLDAHGLLKSQFTRDSFSMDRCIALYNIGTAMSATTKSGLSSMRAYHALSEAAAGARYLAYYRIHEHDEAEQQLLRRLIWLLFASACSADIFGRLPISLLSQDRIENFPRPLPLSDNQMEPGAPDSCHEPPWHGDDTTYVPGLNSLSDLFLIWQEVQQVPDGTEPQTIITRYLGKIQRVLDNLPPELRWRGGLSRPAHVTEGHDVQIANLFVTSLNIRSNILQKFGPTDKSALEHQKIVDDLLEILYHLPRAVFDANGSSLVPKIRDIGAAYLEQTQLGDGVGEVEIGDARIKLERLLRKLDDLDCWQGIGVLDTPPLRVETMRLLGDWFNVIHPLAPILLRRRFLQRLQQGVADVDAEFCGLVISVCAATKATLPRGDYGPVTVDYCVDFLDAHGLLKSQFTRDSFSMDRCIALYNIGTAMSATTKSGLSSMRAYHALSEAAAGARYLAYYRIHEHDEAEQQLLRRLIWLLFASACSADIFGRLPISLLSQDRIENFPRPLPLSDNQMEPGAPDSCHEPPWHGDDTTYVPGLNSLSDLFLIWQEVQQVPDGTEPQTIITRYLGKIQRVLDNLPPELRWRGGLSRPAHVTEGHDVQIANLFVTSLNIRSNILQKFGPTDKSALEHQKIVDDLLEILYHLPRAVFDANGSSLVPKIRDIGAAYLEQTQLGDGVGEVEIGDARIKLERLLRKLDDLDCWQGIGVLDTPPLRVET

Radius of gyration: 28.48 Å; Cα contacts (8 Å, |Δi|>4): 1030; chains: 2; bounding box: 67×84×72 Å

Solvent-accessible surface area (backbone atoms only — not comparable to full-atom values): 42720 Å² total; per-residue (Å²): 109,67,51,59,48,46,28,61,70,50,38,26,42,79,55,67,57,72,53,66,68,65,52,51,50,41,53,73,70,45,42,46,80,74,34,53,48,54,28,33,26,53,45,16,48,42,20,30,31,38,45,30,38,68,84,57,88,60,79,86,68,38,48,65,53,38,41,50,49,31,55,75,68,60,31,77,61,76,49,68,87,39,78,67,67,45,70,53,48,25,53,20,25,39,28,42,10,53,21,42,22,36,55,31,54,52,6,74,66,25,59,40,19,48,50,30,35,36,51,16,36,50,32,48,51,48,39,61,72,76,42,42,85,79,43,55,71,48,52,45,40,30,49,33,38,43,53,51,50,52,48,48,52,20,48,56,27,42,77,71,72,35,79,44,60,48,66,65,56,72,71,52,54,75,66,47,74,76,53,68,71,56,18,46,41,73,54,50,68,68,59,86,86,69,64,85,68,78,92,54,77,50,43,80,38,51,42,41,60,52,52,52,51,45,47,52,52,48,51,51,52,55,52,59,73,65,57,65,85,84,60,63,40,66,63,52,48,52,51,52,52,48,54,52,47,51,55,60,71,64,44,55,79,66,51,50,87,55,85,91,53,89,72,66,86,83,53,50,71,45,34,51,31,37,34,53,51,45,53,52,50,51,44,32,53,50,48,49,49,45,62,71,50,41,86,50,94,59,42,64,62,51,44,50,50,44,52,50,52,47,50,52,51,63,73,67,51,60,68,69,40,53,42,48,52,30,63,64,50,58,60,40,52,50,51,43,51,52,52,43,51,52,51,63,70,63,47,82,76,64,48,71,65,58,50,52,54,50,50,52,53,49,50,54,50,50,55,53,44,62,72,65,64,77,61,66,2,71,37,76,79,66,73,68,79,74,80,75,85,122,108,68,51,60,50,45,28,63,69,51,37,26,43,79,56,68,58,72,53,65,67,64,52,51,50,41,53,72,71,45,41,45,80,74,35,50,46,53,29,33,26,53,45,16,49,44,20,29,31,38,45,30,38,69,86,58,88,62,79,87,66,36,48,66,52,37,41,50,48,31,55,76,67,59,33,76,62,75,49,69,87,40,78,67,68,45,72,53,45,26,53,19,25,40,29,42,11,53,21,40,21,37,58,33,54,53,6,74,67,24,58,42,20,48,50,30,36,33,51,15,34,50,30,48,51,48,38,60,73,77,41,42,84,80,43,56,71,49,53,43,40,30,50,33,38,44,52,52,50,52,47,50,52,20,48,57,28,42,77,71,73,34,78,46,61,48,68,65,57,71,73,53,55,74,67,47,73,75,53,67,72,56,19,46,40,73,54,51,68,68,60,86,89,67,66,83,68,76,91,54,77,48,43,81,39,50,41,42,59,52,52,51,51,44,47,51,51,47,51,51,52,56,51,58,73,65,57,66,86,86,59,64,40,65,61,52,48,52,51,53,52,48,52,52,48,50,56,62,71,65,44,55,79,68,51,50,86,55,86,89,55,91,70,66,86,84,54,51,72,44,34,51,32,38,34,54,52,46,51,52,50,52,45,32,52,49,47,48,49,44,63,72,50,42,86,51,95,58,41,64,60,50,46,52,50,43,51,50,52,49,51,52,51,63,73,68,51,60,66,67,40,53,42,50,51,30,64,64,51,58,59,39,52,51,51,43,50,51,53,43,51,51,50,64,70,64,47,81,76,64,48,71,63,59,50,52,54,49,49,52,53,50,50,55,50,51,55,51,44,61,73,64,63,78,62,66,1,70,36,76,78,65,72,68,79,76,81,76,84,121

Foldseek 3Di:
DVLLVCCQAQQCLVQVLDQNQVLVVCVVVVVLVPPLLNVLLVLLSSLLSCLLQVVDDPDPDYLVVSVCVCVVVVGLPDDPVDDRADSSSLNSLLSNLQSCLQFAQQRLQDPSSLVSLLVSQVRLQVCLPPPLVVDDPLNNLSSLSSLLVLVLSQLLCVLLVHHGHDHDDLVCVVPPDQRDQDASCRSPPDDVVPRPDDDGLRNHGGSSLLSVLSSQLSNLLVVLVPDDPPPQLVVSLVVSLVSLVVSQVPRPQLQHDDQPDDGDPSRDLSSLLSNLVSLLSSLLSSLSSCVVRDDDPCSLVSLVVSLVVNLSSLVRDDLSSLSSVRSSRLVSLVSSLVSNVVSLVPDDPDDPVNNVVNVVSSVSSVVSSVVNPPTNSPHDSPPDPDDPPD/DVLLVCCQAQQCLVQVLDQNQVLVVCVVVVVLVPPLLNVLLVLLSSLLSCLLQVVDDPDPDYLVVSVCVCVVVVGLPDDPVDDRADSSSLNSLLSNLQSCLQFAQQRLQDPSSLVSLLVSQVRLQVCLPPPLVVDDPLNNLSSLSSLLVLVLSQLLCVLLVHHGHDHDDLVCVVPPDQRDQDASCRSPPDDPVPRPDDDGLRRHGGSSLLSVLSSQLSNLLVVLVPDDPPPQLVVSLVVSLVSLVVSQVPRPQLQHDDQPDDGDPSRDLSSLLSNLVSLLSSLLSSLSSCVVRDDDPCSLVSLVVSLVVNLSSLVRDDLSSLSSNRSSRLVSLVNSLVSNVVSLVPDDPDDPVNNVVNVVSSVSSVVSSVVNPPTNSPHDSPPDPDDPPD

pLDDT: mean 90.06, std 13.84, range [19.02, 98.88]

Secondary structure (DSSP, 8-state):
-HHHHHIIIIITTT---S-HHHHHHHHHTTHHHH-HHHHHHHHHHHHHHHHH-TTS--TT--HHHHHHHHHHTTTT---TTS----HHHHHHHHHHHHHHHHHSTTGGG-HHHHHHHHHHHHHHHHHHHHSGGGS-HHHHHHHHHHHHHHHHHHHHHHHTT--PPP---HHHHHTSPPPP---HHHHS---GGG--SPP-GGGT---HHHHHHHHHHHHHHHHHHTPPTT--HHHHHHHHHHHHHHHHHT--GGGS--TTS---TT--HHHHHHHHHHHHHHHHHHHHHHHHH---TTHHHHHHHHHHHHHHHHHHS-HHHHHTTTTSHHHHHHHHHHHHHHHHHH-TT--HHHHHHHHHHHHHHHHHHHHH---S--------------/-HHHHHIIIIITTT---S-HHHHHHHHHTTHHHH-HHHHHHHHHHHHHHHHH-TTS--TT--HHHHHHHHHHTTTT---TTS----HHHHHHHHHHHHHHHHHSTTGGG-HHHHHHHHHHHHHHHHHHHHSGGGS-HHHHHHHHHHHHHHHHHHHHHHHTT--PPP---HHHHHTSPPPP---HHHHS---GGG--SPP-GGGT---HHHHHHHHHHHHHHHHHHTPPTT--HHHHHHHHHHHHHHHHHT--GGGS--TTS---TT--HHHHHHHHHHHHHHHHHHHHHHHHH---TTHHHHHHHHHHHHHHHHHHS-HHHHHHTTTSHHHHHHHHHHHHHHHHHH-TT--HHHHHHHHHHHHHHHHHHHHH---S--------------

Nearest PDB structures (foldseek):
  6vfk-assembly1_B  TM=3.335E-01  e=2.117E-01  synthetic construct
  6u1s-assembly1_A  TM=3.928E-01  e=6.479E-01  synthetic construct
  5mk2-assembly1_A  TM=3.045E-01  e=6.216E-01  Homo sapiens
  4c0e-assembly4_D  TM=1.685E-01  e=1.612E+00  Thermochaetoides thermophila
  8u1a-assembly1_A  TM=2.860E-01  e=8.810E+00  synthetic construct

Organism: Fusarium oxysporum f. sp. cubense (strain race 4) (NCBI:txid2502994)